Protein AF-0000000066928308 (afdb_homodimer)

Sequence (1108 aa):
MELVEIIEKPRVNNVFLKEGPRRRQIGSVALIGHHFIFIPSECRKKDKKNILPEDDELWLLHRAIDKVEIKKFKYRKKDGPIEIGGLLYLKCKNFLIVVFQFFNFDDCTTVGRNIETLSNITGFTLDYPFYYQCPFKPLDNGWTSFSVDEQYAKLILQNGQKWRISSINENYTVCPTYPEKIIVPAGNGDDYIKISATFRAECRFPILAYYHPSTNSSIIRCGQPLVGPTNRRCKEDEVIVNSFLAPNQKGIIYDTRPKTITFFAQGLGGGTESKSNYSRWRYVNGKLPRIKEIHDALTKTVSLCNNINIGIDKWFKQLRSARWLEIVLESLTAAATVAQIVDCECMSVMVHGGDGLDTTLLVTSVAILLLDTDSRTIRGFEALIEREWIMAGHPFSIRCAHSAYNIGNITGKYESPIFLLFLDCVWQVMRQYPASFEFNEDFLLLIFEHAYASEFGSFLGNCEREKKIHKVKESTTSLWSYINHPEILVNYVSPAYEPNLETLWPSVAPQVIVLWDRLFKRWRLDWTQIDQIQQIIKKVKNTKLALNCEKNSNMELVEIIEKPRVNNVFLKEGPRRRQIGSVALIGHHFIFIPSECRKKDKKNILPEDDELWLLHRAIDKVEIKKFKYRKKDGPIEIGGLLYLKCKNFLIVVFQFFNFDDCTTVGRNIETLSNITGFTLDYPFYYQCPFKPLDNGWTSFSVDEQYAKLILQNGQKWRISSINENYTVCPTYPEKIIVPAGNGDDYIKISATFRAECRFPILAYYHPSTNSSIIRCGQPLVGPTNRRCKEDEVIVNSFLAPNQKGIIYDTRPKTITFFAQGLGGGTESKSNYSRWRYVNGKLPRIKEIHDALTKTVSLCNNINIGIDKWFKQLRSARWLEIVLESLTAAATVAQIVDCECMSVMVHGGDGLDTTLLVTSVAILLLDTDSRTIRGFEALIEREWIMAGHPFSIRCAHSAYNIGNITGKYESPIFLLFLDCVWQVMRQYPASFEFNEDFLLLIFEHAYASEFGSFLGNCEREKKIHKVKESTTSLWSYINHPEILVNYVSPAYEPNLETLWPSVAPQVIVLWDRLFKRWRLDWTQIDQIQQIIKKVKNTKLALNCEKNSN

pLDDT: mean 91.63, std 11.83, range [36.19, 98.94]

Structure (mmCIF, N/CA/C/O backbone):
data_AF-0000000066928308-model_v1
#
loop_
_entity.id
_entity.type
_entity.pdbx_description
1 polymer 'Myotubularin phosphatase domain-containing protein'
#
loop_
_atom_site.group_PDB
_atom_site.id
_atom_site.type_symbol
_atom_site.label_atom_id
_atom_site.label_alt_id
_atom_site.label_comp_id
_atom_site.label_asym_id
_atom_site.label_entity_id
_atom_site.label_seq_id
_atom_site.pdbx_PDB_ins_code
_atom_site.Cartn_x
_atom_site.Cartn_y
_atom_site.Cartn_z
_atom_site.occupancy
_atom_site.B_iso_or_equiv
_atom_site.auth_seq_id
_atom_site.auth_comp_id
_atom_site.auth_asym_id
_atom_site.auth_atom_id
_atom_site.pdbx_PDB_model_num
ATOM 1 N N . MET A 1 1 ? 29.281 -33.25 -21.516 1 50.41 1 MET A N 1
ATOM 2 C CA . MET A 1 1 ? 30 -31.969 -21.5 1 50.41 1 MET A CA 1
ATOM 3 C C . MET A 1 1 ? 30.031 -31.375 -20.094 1 50.41 1 MET A C 1
ATOM 5 O O . MET A 1 1 ? 29 -31.328 -19.422 1 50.41 1 MET A O 1
ATOM 9 N N . GLU A 1 2 ? 31.172 -31.297 -19.453 1 77.19 2 GLU A N 1
ATOM 10 C CA . GLU A 1 2 ? 31.312 -30.703 -18.141 1 77.19 2 GLU A CA 1
ATOM 11 C C . GLU A 1 2 ? 31.188 -29.172 -18.203 1 77.19 2 GLU A C 1
ATOM 13 O O . GLU A 1 2 ? 31.734 -28.547 -19.109 1 77.19 2 GLU A O 1
ATOM 18 N N . LEU A 1 3 ? 30.266 -28.547 -17.547 1 83.62 3 LEU A N 1
ATOM 19 C CA . LEU A 1 3 ? 29.969 -27.125 -17.547 1 83.62 3 LEU A CA 1
ATOM 20 C C . LEU A 1 3 ? 31.25 -26.312 -17.438 1 83.62 3 LEU A C 1
ATOM 22 O O . LEU A 1 3 ? 31.312 -25.188 -17.938 1 83.62 3 LEU A O 1
ATOM 26 N N . VAL A 1 4 ? 32.312 -26.922 -17.016 1 84.5 4 VAL A N 1
ATOM 27 C CA . VAL A 1 4 ? 33.562 -26.234 -16.781 1 84.5 4 VAL A CA 1
ATOM 28 C C . VAL A 1 4 ? 34.25 -25.938 -18.109 1 84.5 4 VAL A C 1
ATOM 30 O O . VAL A 1 4 ? 35.031 -24.969 -18.219 1 84.5 4 VAL A O 1
ATOM 33 N N . GLU A 1 5 ? 33.906 -26.688 -19.062 1 86.81 5 GLU A N 1
ATOM 34 C CA . GLU A 1 5 ? 34.5 -26.5 -20.375 1 86.81 5 GLU A CA 1
ATOM 35 C C . GLU A 1 5 ? 34.062 -25.203 -21.031 1 86.81 5 GLU A C 1
ATOM 37 O O . GLU A 1 5 ? 34.75 -24.672 -21.906 1 86.81 5 GLU A O 1
ATOM 42 N N . ILE A 1 6 ? 32.969 -24.734 -20.578 1 88.69 6 ILE A N 1
ATOM 43 C CA . ILE A 1 6 ? 32.406 -23.5 -21.109 1 88.69 6 ILE A CA 1
ATOM 44 C C . ILE A 1 6 ? 33.156 -22.312 -20.547 1 88.69 6 ILE A C 1
ATOM 46 O O . ILE A 1 6 ? 33.219 -21.234 -21.156 1 88.69 6 ILE A O 1
ATOM 50 N N . ILE A 1 7 ? 33.875 -22.438 -19.453 1 94.19 7 ILE A N 1
ATOM 51 C CA . ILE A 1 7 ? 34.469 -21.328 -18.719 1 94.19 7 ILE A CA 1
ATOM 52 C C . ILE A 1 7 ? 35.875 -21.047 -19.234 1 94.19 7 ILE A C 1
ATOM 54 O O . ILE A 1 7 ? 36.812 -21.812 -18.969 1 94.19 7 ILE A O 1
ATOM 58 N N . GLU A 1 8 ? 36.062 -19.969 -19.875 1 92.25 8 GLU A N 1
ATOM 59 C CA . GLU A 1 8 ? 37.344 -19.562 -20.438 1 92.25 8 GLU A CA 1
ATOM 60 C C . GLU A 1 8 ? 38.219 -18.906 -19.375 1 92.25 8 GLU A C 1
ATOM 62 O O . GLU A 1 8 ? 39.438 -19.094 -19.359 1 92.25 8 GLU A O 1
ATOM 67 N N . LYS A 1 9 ? 37.562 -18.156 -18.562 1 91.69 9 LYS A N 1
ATOM 68 C CA . LYS A 1 9 ? 38.25 -17.453 -17.5 1 91.69 9 LYS A CA 1
ATOM 69 C C . LYS A 1 9 ? 37.594 -17.688 -16.156 1 91.69 9 LYS A C 1
ATOM 71 O O . LYS A 1 9 ? 36.688 -16.953 -15.758 1 91.69 9 LYS A O 1
ATOM 76 N N . PRO A 1 10 ? 38.156 -18.531 -15.414 1 93.75 10 PRO A N 1
ATOM 77 C CA . PRO A 1 10 ? 37.469 -18.938 -14.188 1 93.75 10 PRO A CA 1
ATOM 78 C C . PRO A 1 10 ? 37.562 -17.875 -13.086 1 93.75 10 PRO A C 1
ATOM 80 O O . PRO A 1 10 ? 36.719 -17.859 -12.18 1 93.75 10 PRO A O 1
ATOM 83 N N . ARG A 1 11 ? 38.594 -16.984 -13.211 1 96.06 11 ARG A N 1
ATOM 84 C CA . ARG A 1 11 ? 38.719 -15.984 -12.156 1 96.06 11 ARG A CA 1
ATOM 85 C C . ARG A 1 11 ? 39.25 -14.664 -12.727 1 96.06 11 ARG A C 1
ATOM 87 O O . ARG A 1 11 ? 40.094 -14.648 -13.617 1 96.06 11 ARG A O 1
ATOM 94 N N . VAL A 1 12 ? 38.656 -13.617 -12.281 1 97.19 12 VAL A N 1
ATOM 95 C CA . VAL A 1 12 ? 39.125 -12.266 -12.609 1 97.19 12 VAL A CA 1
ATOM 96 C C . VAL A 1 12 ? 39.25 -11.445 -11.328 1 97.19 12 VAL A C 1
ATOM 98 O O . VAL A 1 12 ? 38.312 -11.328 -10.555 1 97.19 12 VAL A O 1
ATOM 101 N N . ASN A 1 13 ? 40.406 -10.859 -11.133 1 95.81 13 ASN A N 1
ATOM 102 C CA . ASN A 1 13 ? 40.688 -10.055 -9.938 1 95.81 13 ASN A CA 1
ATOM 103 C C . ASN A 1 13 ? 40.406 -8.57 -10.188 1 95.81 13 ASN A C 1
ATOM 105 O O . ASN A 1 13 ? 40.281 -8.148 -11.336 1 95.81 13 ASN A O 1
ATOM 109 N N . ASN A 1 14 ? 40.312 -7.848 -9.125 1 94.56 14 ASN A N 1
ATOM 110 C CA . ASN A 1 14 ? 40.188 -6.395 -9.148 1 94.56 14 ASN A CA 1
ATOM 111 C C . ASN A 1 14 ? 38.938 -5.945 -9.898 1 94.56 14 ASN A C 1
ATOM 113 O O . ASN A 1 14 ? 39.031 -5.148 -10.836 1 94.56 14 ASN A O 1
ATOM 117 N N . VAL A 1 15 ? 37.875 -6.523 -9.578 1 97.19 15 VAL A N 1
ATOM 118 C CA . VAL A 1 15 ? 36.562 -6.145 -10.07 1 97.19 15 VAL A CA 1
ATOM 119 C C . VAL A 1 15 ? 35.812 -5.328 -9.008 1 97.19 15 VAL A C 1
ATOM 121 O O . VAL A 1 15 ? 35.938 -5.602 -7.809 1 97.19 15 VAL A O 1
ATOM 124 N N . PHE A 1 16 ? 35.094 -4.32 -9.422 1 96.88 16 PHE A N 1
ATOM 125 C CA . PHE A 1 16 ? 34.406 -3.441 -8.5 1 96.88 16 PHE A CA 1
ATOM 126 C C . PHE A 1 16 ? 32.906 -3.691 -8.547 1 96.88 16 PHE A C 1
ATOM 128 O O . PHE A 1 16 ? 32.281 -3.568 -9.609 1 96.88 16 PHE A O 1
ATOM 135 N N . LEU A 1 17 ? 32.344 -4.137 -7.422 1 96.88 17 LEU A N 1
ATOM 136 C CA . LEU A 1 17 ? 30.906 -4.227 -7.309 1 96.88 17 LEU A CA 1
ATOM 137 C C . LEU A 1 17 ? 30.281 -2.84 -7.164 1 96.88 17 LEU A C 1
ATOM 139 O O . LEU A 1 17 ? 30.406 -2.209 -6.113 1 96.88 17 LEU A O 1
ATOM 143 N N . LYS A 1 18 ? 29.594 -2.41 -8.094 1 96.19 18 LYS A N 1
ATOM 144 C CA . LYS A 1 18 ? 29.031 -1.063 -8.125 1 96.19 18 LYS A CA 1
ATOM 145 C C . LYS A 1 18 ? 27.625 -1.037 -7.516 1 96.19 18 LYS A C 1
ATOM 147 O O . LYS A 1 18 ? 27.25 -0.075 -6.844 1 96.19 18 LYS A O 1
ATOM 152 N N . GLU A 1 19 ? 26.828 -1.971 -7.871 1 94.56 19 GLU A N 1
ATOM 153 C CA . GLU A 1 19 ? 25.453 -2.094 -7.41 1 94.56 19 GLU A CA 1
ATOM 154 C C . GLU A 1 19 ? 25.109 -3.545 -7.098 1 94.56 19 GLU A C 1
ATOM 156 O O . GLU A 1 19 ? 25.531 -4.457 -7.801 1 94.56 19 GLU A O 1
ATOM 161 N N . GLY A 1 20 ? 24.344 -3.701 -6.078 1 91.06 20 GLY A N 1
ATOM 162 C CA . GLY A 1 20 ? 23.906 -5.035 -5.699 1 91.06 20 GLY A CA 1
ATOM 163 C C . GLY A 1 20 ? 23.406 -5.113 -4.266 1 91.06 20 GLY A C 1
ATOM 164 O O . GLY A 1 20 ? 23.109 -4.09 -3.648 1 91.06 20 GLY A O 1
ATOM 165 N N . PRO A 1 21 ? 23.188 -6.32 -3.852 1 88.19 21 PRO A N 1
ATOM 166 C CA . PRO A 1 21 ? 22.641 -6.504 -2.502 1 88.19 21 PRO A CA 1
ATOM 167 C C . PRO A 1 21 ? 23.688 -6.281 -1.413 1 88.19 21 PRO A C 1
ATOM 169 O O . PRO A 1 21 ? 23.359 -6.27 -0.225 1 88.19 21 PRO A O 1
ATOM 172 N N . ARG A 1 22 ? 24.922 -6.07 -1.876 1 86.56 22 ARG A N 1
ATOM 173 C CA . ARG A 1 22 ? 26.016 -5.801 -0.956 1 86.56 22 ARG A CA 1
ATOM 174 C C . ARG A 1 22 ? 26.547 -4.387 -1.144 1 86.56 22 ARG A C 1
ATOM 176 O O . ARG A 1 22 ? 26.25 -3.727 -2.139 1 86.56 22 ARG A O 1
ATOM 183 N N . ARG A 1 23 ? 27.359 -3.99 -0.209 1 87.94 23 ARG A N 1
ATOM 184 C CA . ARG A 1 23 ? 27.969 -2.666 -0.312 1 87.94 23 ARG A CA 1
ATOM 185 C C . ARG A 1 23 ? 28.969 -2.605 -1.465 1 87.94 23 ARG A C 1
ATOM 187 O O . ARG A 1 23 ? 29.562 -3.621 -1.829 1 87.94 23 ARG A O 1
ATOM 194 N N . ARG A 1 24 ? 29.172 -1.455 -2.008 1 93.44 24 ARG A N 1
ATOM 195 C CA . ARG A 1 24 ? 30.188 -1.233 -3.043 1 93.44 24 ARG A CA 1
ATOM 196 C C . ARG A 1 24 ? 31.578 -1.586 -2.537 1 93.44 24 ARG A C 1
ATOM 198 O O . ARG A 1 24 ? 31.984 -1.132 -1.467 1 93.44 24 ARG A O 1
ATOM 205 N N . GLN A 1 25 ? 32.219 -2.408 -3.244 1 93.44 25 GLN A N 1
ATOM 206 C CA . GLN A 1 25 ? 33.531 -2.844 -2.791 1 93.44 25 GLN A CA 1
ATOM 207 C C . GLN A 1 25 ? 34.312 -3.506 -3.924 1 93.44 25 GLN A C 1
ATOM 209 O O . GLN A 1 25 ? 33.75 -3.934 -4.922 1 93.44 25 GLN A O 1
ATOM 214 N N . ILE A 1 26 ? 35.594 -3.604 -3.656 1 94.94 26 ILE A N 1
ATOM 215 C CA . ILE A 1 26 ? 36.469 -4.258 -4.609 1 94.94 26 ILE A CA 1
ATOM 216 C C . ILE A 1 26 ? 36.625 -5.738 -4.254 1 94.94 26 ILE A C 1
ATOM 218 O O . ILE A 1 26 ? 36.625 -6.102 -3.076 1 94.94 26 ILE A O 1
ATOM 222 N N . GLY A 1 27 ? 36.656 -6.562 -5.273 1 95.88 27 GLY A N 1
ATOM 223 C CA . GLY A 1 27 ? 36.875 -7.988 -5.062 1 95.88 27 GLY A CA 1
ATOM 224 C C . GLY A 1 27 ? 37.25 -8.727 -6.328 1 95.88 27 GLY A C 1
ATOM 225 O O . GLY A 1 27 ? 37.875 -8.156 -7.219 1 95.88 27 GLY A O 1
ATOM 226 N N . SER A 1 28 ? 37.031 -10 -6.25 1 96.56 28 SER A N 1
ATOM 227 C CA . SER A 1 28 ? 37.281 -10.867 -7.398 1 96.56 28 SER A CA 1
ATOM 228 C C . SER A 1 28 ? 36.031 -11.641 -7.797 1 96.56 28 SER A C 1
ATOM 230 O O . SER A 1 28 ? 35.156 -11.891 -6.965 1 96.56 28 SER A O 1
ATOM 232 N N . VAL A 1 29 ? 36 -11.977 -9.062 1 97.25 29 VAL A N 1
ATOM 233 C CA . VAL A 1 29 ? 34.906 -12.773 -9.594 1 97.25 29 VAL A CA 1
ATOM 234 C C . VAL A 1 29 ? 35.406 -14.164 -9.961 1 97.25 29 VAL A C 1
ATOM 236 O O . VAL A 1 29 ? 36.469 -14.312 -10.578 1 97.25 29 VAL A O 1
ATOM 239 N N . ALA A 1 30 ? 34.656 -15.094 -9.547 1 97 30 ALA A N 1
ATOM 240 C CA . ALA A 1 30 ? 34.969 -16.484 -9.891 1 97 30 ALA A CA 1
ATOM 241 C C . ALA A 1 30 ? 33.75 -17.172 -10.508 1 97 30 ALA A C 1
ATOM 243 O O . ALA A 1 30 ? 32.625 -16.984 -10.055 1 97 30 ALA A O 1
ATOM 244 N N . LEU A 1 31 ? 34 -17.922 -11.586 1 96.44 31 LEU A N 1
ATOM 245 C CA . LEU A 1 31 ? 32.969 -18.75 -12.211 1 96.44 31 LEU A CA 1
ATOM 246 C C . LEU A 1 31 ? 33.219 -20.234 -12 1 96.44 31 LEU A C 1
ATOM 248 O O . LEU A 1 31 ? 34.344 -20.703 -12.227 1 96.44 31 LEU A O 1
ATOM 252 N N . ILE A 1 32 ? 32.219 -20.828 -11.461 1 93 32 ILE A N 1
ATOM 253 C CA . ILE A 1 32 ? 32.25 -22.281 -11.414 1 93 32 ILE A CA 1
ATOM 254 C C . ILE A 1 32 ? 31.078 -22.859 -12.188 1 93 32 ILE A C 1
ATOM 256 O O . ILE A 1 32 ? 30.344 -22.125 -12.852 1 93 32 ILE A O 1
ATOM 260 N N . GLY A 1 33 ? 30.938 -24.172 -12.195 1 91 33 GLY A N 1
ATOM 261 C CA . GLY A 1 33 ? 30 -24.828 -13.094 1 91 33 GLY A CA 1
ATOM 262 C C . GLY A 1 33 ? 28.578 -24.281 -12.977 1 91 33 GLY A C 1
ATOM 263 O O . GLY A 1 33 ? 27.922 -24.031 -13.992 1 91 33 GLY A O 1
ATOM 264 N N . HIS A 1 34 ? 28.172 -24 -11.719 1 95.75 34 HIS A N 1
ATOM 265 C CA . HIS A 1 34 ? 26.766 -23.625 -11.57 1 95.75 34 HIS A CA 1
ATOM 266 C C . HIS A 1 34 ? 26.625 -22.266 -10.914 1 95.75 34 HIS A C 1
ATOM 268 O O . HIS A 1 34 ? 25.516 -21.734 -10.812 1 95.75 34 HIS A O 1
ATOM 274 N N . HIS A 1 35 ? 27.781 -21.625 -10.516 1 96.44 35 HIS A N 1
ATOM 275 C CA . HIS A 1 35 ? 27.656 -20.406 -9.727 1 96.44 35 HIS A CA 1
ATOM 276 C C . HIS A 1 35 ? 28.594 -19.328 -10.219 1 96.44 35 HIS A C 1
ATOM 278 O O . HIS A 1 35 ? 29.703 -19.609 -10.656 1 96.44 35 HIS A O 1
ATOM 284 N N . PHE A 1 36 ? 28.109 -18.141 -10.18 1 97.06 36 PHE A N 1
ATOM 285 C CA . PHE A 1 36 ? 28.891 -16.906 -10.18 1 97.06 36 PHE A CA 1
ATOM 286 C C . PHE A 1 36 ? 29.203 -16.469 -8.75 1 97.06 36 PHE A C 1
ATOM 288 O O . PHE A 1 36 ? 28.297 -16.375 -7.918 1 97.06 36 PHE A O 1
ATOM 295 N N . ILE A 1 37 ? 30.453 -16.219 -8.438 1 96.69 37 ILE A N 1
ATOM 296 C CA . ILE A 1 37 ? 30.828 -15.867 -7.07 1 96.69 37 ILE A CA 1
ATOM 297 C C . ILE A 1 37 ? 31.625 -14.562 -7.062 1 96.69 37 ILE A C 1
ATOM 299 O O . ILE A 1 37 ? 32.562 -14.398 -7.84 1 96.69 37 ILE A O 1
ATOM 303 N N . PHE A 1 38 ? 31.234 -13.633 -6.305 1 97.06 38 PHE A N 1
ATOM 304 C CA . PHE A 1 38 ? 32.031 -12.438 -6.02 1 97.06 38 PHE A CA 1
ATOM 305 C C . PHE A 1 38 ? 32.656 -12.531 -4.641 1 97.06 38 PHE A C 1
ATOM 307 O O . PHE A 1 38 ? 31.969 -12.703 -3.639 1 97.06 38 PHE A O 1
ATOM 314 N N . ILE A 1 39 ? 33.906 -12.398 -4.578 1 95 39 ILE A N 1
ATOM 315 C CA . ILE A 1 39 ? 34.688 -12.492 -3.346 1 95 39 ILE A CA 1
ATOM 316 C C . ILE A 1 39 ? 35.312 -11.133 -3.016 1 95 39 ILE A C 1
ATOM 318 O O . ILE A 1 39 ? 36.25 -10.703 -3.672 1 95 39 ILE A O 1
ATOM 322 N N . PRO A 1 40 ? 34.781 -10.516 -2 1 93.19 40 PRO A N 1
ATOM 323 C CA . PRO A 1 40 ? 35.344 -9.211 -1.639 1 93.19 40 PRO A CA 1
ATOM 324 C C . PRO A 1 40 ? 36.781 -9.289 -1.216 1 93.19 40 PRO A C 1
ATOM 326 O O . PRO A 1 40 ? 37.219 -10.289 -0.625 1 93.19 40 PRO A O 1
ATOM 329 N N . SER A 1 41 ? 37.562 -8.258 -1.551 1 87.81 41 SER A N 1
ATOM 330 C CA . SER A 1 41 ? 38.969 -8.195 -1.124 1 87.81 41 SER A CA 1
ATOM 331 C C . SER A 1 41 ? 39.062 -7.953 0.376 1 87.81 41 SER A C 1
ATOM 333 O O . SER A 1 41 ? 38.219 -7.289 0.965 1 87.81 41 SER A O 1
ATOM 335 N N . GLU A 1 42 ? 39.75 -8.852 1.092 1 63.03 42 GLU A N 1
ATOM 336 C CA . GLU A 1 42 ? 39.938 -8.711 2.531 1 63.03 42 GLU A CA 1
ATOM 337 C C . GLU A 1 42 ? 40.125 -7.246 2.924 1 63.03 42 GLU A C 1
ATOM 339 O O . GLU A 1 42 ? 40.969 -6.547 2.389 1 63.03 42 GLU A O 1
ATOM 344 N N . CYS A 1 43 ? 39.281 -6.434 2.824 1 50.97 43 CYS A N 1
ATOM 345 C CA . CYS A 1 43 ? 39.594 -5.172 3.479 1 50.97 43 CYS A CA 1
ATOM 346 C C . CYS A 1 43 ? 40.406 -5.414 4.754 1 50.97 43 CYS A C 1
ATOM 348 O O . CYS A 1 43 ? 40.188 -6.41 5.445 1 50.97 43 CYS A O 1
ATOM 350 N N . ARG A 1 44 ? 41.594 -4.586 5.004 1 42.69 44 ARG A N 1
ATOM 351 C CA . ARG A 1 44 ? 42.406 -4.566 6.215 1 42.69 44 ARG A CA 1
ATOM 352 C C . ARG A 1 44 ? 41.562 -4.793 7.457 1 42.69 44 ARG A C 1
ATOM 354 O O . ARG A 1 44 ? 40.438 -4.258 7.562 1 42.69 44 ARG A O 1
ATOM 361 N N . LYS A 1 45 ? 41.781 -5.887 8.234 1 39.03 45 LYS A N 1
ATOM 362 C CA . LYS A 1 45 ? 41.375 -6.141 9.609 1 39.03 45 LYS A CA 1
ATOM 363 C C . LYS A 1 45 ? 41.312 -4.848 10.414 1 39.03 45 LYS A C 1
ATOM 365 O O . LYS A 1 45 ? 41.188 -4.875 11.641 1 39.03 45 LYS A O 1
ATOM 370 N N . LYS A 1 46 ? 42 -3.76 10.18 1 37.16 46 LYS A N 1
ATOM 371 C CA . LYS A 1 46 ? 42.188 -3.049 11.445 1 37.16 46 LYS A CA 1
ATOM 372 C C . LYS A 1 46 ? 40.844 -2.938 12.203 1 37.16 46 LYS A C 1
ATOM 374 O O . LYS A 1 46 ? 40.844 -2.973 13.43 1 37.16 46 LYS A O 1
ATOM 379 N N . ASP A 1 47 ? 39.781 -2.025 11.781 1 37.75 47 ASP A N 1
ATOM 380 C CA . ASP A 1 47 ? 38.781 -1.813 12.797 1 37.75 47 ASP A CA 1
ATOM 381 C C . ASP A 1 47 ? 37.875 -3.043 12.945 1 37.75 47 ASP A C 1
ATOM 383 O O . ASP A 1 47 ? 37.062 -3.344 12.062 1 37.75 47 ASP A O 1
ATOM 387 N N . LYS A 1 48 ? 38.344 -4.191 13.398 1 37.59 48 LYS A N 1
ATOM 388 C CA . LYS A 1 48 ? 37.781 -5.457 13.867 1 37.59 48 LYS A CA 1
ATOM 389 C C . LYS A 1 48 ? 36.312 -5.293 14.312 1 37.59 48 LYS A C 1
ATOM 391 O O . LYS A 1 48 ? 35.656 -6.273 14.656 1 37.59 48 LYS A O 1
ATOM 396 N N . LYS A 1 49 ? 36.094 -4.375 15.375 1 40.5 49 LYS A N 1
ATOM 397 C CA . LYS A 1 49 ? 35 -4.605 16.328 1 40.5 49 LYS A CA 1
ATOM 398 C C . LYS A 1 49 ? 33.719 -4.965 15.617 1 40.5 49 LYS A C 1
ATOM 400 O O . LYS A 1 49 ? 32.938 -5.809 16.094 1 40.5 49 LYS A O 1
ATOM 405 N N . ASN A 1 50 ? 32.938 -4.062 14.859 1 38.91 50 ASN A N 1
ATOM 406 C CA . ASN A 1 50 ? 31.578 -4.27 14.383 1 38.91 50 ASN A CA 1
ATOM 407 C C . ASN A 1 50 ? 31.562 -4.844 12.977 1 38.91 50 ASN A C 1
ATOM 409 O O . ASN A 1 50 ? 31.312 -4.121 12.008 1 38.91 50 ASN A O 1
ATOM 413 N N . ILE A 1 51 ? 32.469 -5.699 12.578 1 42.56 51 ILE A N 1
ATOM 414 C CA . ILE A 1 51 ? 32.375 -6.316 11.258 1 42.56 51 ILE A CA 1
ATOM 415 C C . ILE A 1 51 ? 30.938 -6.773 11.016 1 42.56 51 ILE A C 1
ATOM 417 O O . ILE A 1 51 ? 30.406 -7.629 11.734 1 42.56 51 ILE A O 1
ATOM 421 N N . LEU A 1 52 ? 30.188 -6.016 10.445 1 45.53 52 LEU A N 1
ATOM 422 C CA . LEU A 1 52 ? 28.844 -6.395 10.023 1 45.53 52 LEU A CA 1
ATOM 423 C C . LEU A 1 52 ? 28.891 -7.594 9.086 1 45.53 52 LEU A C 1
ATOM 425 O O . LEU A 1 52 ? 29.875 -7.793 8.367 1 45.53 52 LEU A O 1
ATOM 429 N N . PRO A 1 53 ? 28.172 -8.648 9.203 1 46.19 53 PRO A N 1
ATOM 430 C CA . PRO A 1 53 ? 27.891 -9.789 8.32 1 46.19 53 PRO A CA 1
ATOM 431 C C . PRO A 1 53 ? 28.047 -9.438 6.844 1 46.19 53 PRO A C 1
ATOM 433 O O . PRO A 1 53 ? 27.906 -10.312 5.984 1 46.19 53 PRO A O 1
ATOM 436 N N . GLU A 1 54 ? 28.312 -8.234 6.43 1 48.56 54 GLU A N 1
ATOM 437 C CA . GLU A 1 54 ? 28.312 -7.785 5.043 1 48.56 54 GLU A CA 1
ATOM 438 C C . GLU A 1 54 ? 29.531 -8.32 4.285 1 48.56 54 GLU A C 1
ATOM 440 O O . GLU A 1 54 ? 29.594 -8.227 3.059 1 48.56 54 GLU A O 1
ATOM 445 N N . ASP A 1 55 ? 30.656 -8.586 4.922 1 55.81 55 ASP A N 1
ATOM 446 C CA . ASP A 1 55 ? 31.891 -8.852 4.207 1 55.81 55 ASP A CA 1
ATOM 447 C C . ASP A 1 55 ? 31.891 -10.25 3.588 1 55.81 55 ASP A C 1
ATOM 449 O O . ASP A 1 55 ? 32.938 -10.773 3.207 1 55.81 55 ASP A O 1
ATOM 453 N N . ASP A 1 56 ? 30.594 -10.797 3.387 1 74.25 56 ASP A N 1
ATOM 454 C CA . ASP A 1 56 ? 30.5 -12.18 2.934 1 74.25 56 ASP A CA 1
ATOM 455 C C . ASP A 1 56 ? 30.375 -12.25 1.414 1 74.25 56 ASP A C 1
ATOM 457 O O . ASP A 1 56 ? 30.047 -11.258 0.764 1 74.25 56 ASP A O 1
ATOM 461 N N . GLU A 1 57 ? 30.766 -13.391 0.772 1 89.88 57 GLU A N 1
ATOM 462 C CA . GLU A 1 57 ? 30.734 -13.75 -0.643 1 89.88 57 GLU A CA 1
ATOM 463 C C . GLU A 1 57 ? 29.297 -13.688 -1.187 1 89.88 57 GLU A C 1
ATOM 465 O O . GLU A 1 57 ? 28.344 -13.875 -0.442 1 89.88 57 GLU A O 1
ATOM 470 N N . LEU A 1 58 ? 29.203 -13.148 -2.357 1 94.25 58 LEU A N 1
ATOM 471 C CA . LEU A 1 58 ? 27.938 -13.195 -3.072 1 94.25 58 LEU A CA 1
ATOM 472 C C . LEU A 1 58 ? 27.891 -14.391 -4.012 1 94.25 58 LEU A C 1
ATOM 474 O O . LEU A 1 58 ? 28.719 -14.516 -4.918 1 94.25 58 LEU A O 1
ATOM 478 N N . TRP A 1 59 ? 27.016 -15.281 -3.785 1 94.81 59 TRP A N 1
ATOM 479 C CA . TRP A 1 59 ? 26.812 -16.469 -4.617 1 94.81 59 TRP A CA 1
ATOM 480 C C . TRP A 1 59 ? 25.547 -16.328 -5.461 1 94.81 59 TRP A C 1
ATOM 482 O O . TRP A 1 59 ? 24.469 -16.078 -4.934 1 94.81 59 TRP A O 1
ATOM 492 N N . LEU A 1 60 ? 25.719 -16.516 -6.746 1 96.75 60 LEU A N 1
ATOM 493 C CA . LEU A 1 60 ? 24.594 -16.469 -7.66 1 96.75 60 LEU A CA 1
ATOM 494 C C . LEU A 1 60 ? 24.562 -17.688 -8.562 1 96.75 60 LEU A C 1
ATOM 496 O O . LEU A 1 60 ? 25.547 -17.984 -9.242 1 96.75 60 LEU A O 1
ATOM 500 N N . LEU A 1 61 ? 23.469 -18.406 -8.508 1 97.69 61 LEU A N 1
ATOM 501 C CA . LEU A 1 61 ? 23.281 -19.453 -9.508 1 97.69 61 LEU A CA 1
ATOM 502 C C . LEU A 1 61 ? 23.266 -18.875 -10.914 1 97.69 61 LEU A C 1
ATOM 504 O O . LEU A 1 61 ? 22.594 -17.859 -11.164 1 97.69 61 LEU A O 1
ATOM 508 N N . HIS A 1 62 ? 23.969 -19.484 -11.836 1 96.94 62 HIS A N 1
ATOM 509 C CA . HIS A 1 62 ? 23.875 -19.016 -13.219 1 96.94 62 HIS A CA 1
ATOM 510 C C . HIS A 1 62 ? 22.438 -19.031 -13.703 1 96.94 62 HIS A C 1
ATOM 512 O O . HIS A 1 62 ? 22 -18.094 -14.391 1 96.94 62 HIS A O 1
ATOM 518 N N . ARG A 1 63 ? 21.672 -20.031 -13.289 1 96.31 63 ARG A N 1
ATOM 519 C CA . ARG A 1 63 ? 20.266 -20.188 -13.695 1 96.31 63 ARG A CA 1
ATOM 520 C C . ARG A 1 63 ? 19.422 -19.031 -13.172 1 96.31 63 ARG A C 1
ATOM 522 O O . ARG A 1 63 ? 18.359 -18.75 -13.719 1 96.31 63 ARG A O 1
ATOM 529 N N . ALA A 1 64 ? 19.875 -18.375 -12.148 1 97.94 64 ALA A N 1
ATOM 530 C CA . ALA A 1 64 ? 19.125 -17.281 -11.562 1 97.94 64 ALA A CA 1
ATOM 531 C C . ALA A 1 64 ? 19.297 -16 -12.383 1 97.94 64 ALA A C 1
ATOM 533 O O . ALA A 1 64 ? 18.531 -15.047 -12.219 1 97.94 64 ALA A O 1
ATOM 534 N N . ILE A 1 65 ? 20.266 -15.984 -13.258 1 98.06 65 ILE A N 1
ATOM 535 C CA . ILE A 1 65 ? 20.516 -14.812 -14.094 1 98.06 65 ILE A CA 1
ATOM 536 C C . ILE A 1 65 ? 19.594 -14.844 -15.305 1 98.06 65 ILE A C 1
ATOM 538 O O . ILE A 1 65 ? 19.562 -15.836 -16.047 1 98.06 65 ILE A O 1
ATOM 542 N N . ASP A 1 66 ? 18.859 -13.828 -15.523 1 98 66 ASP A N 1
ATOM 543 C CA . ASP A 1 66 ? 17.875 -13.727 -16.594 1 98 66 ASP A CA 1
ATOM 544 C C . ASP A 1 66 ? 18.484 -13.148 -17.859 1 98 66 ASP A C 1
ATOM 546 O O . ASP A 1 66 ? 18.219 -13.633 -18.953 1 98 66 ASP A O 1
ATOM 550 N N . LYS A 1 67 ? 19.344 -12.102 -17.672 1 98 67 LYS A N 1
ATOM 551 C CA . LYS A 1 67 ? 19.938 -11.383 -18.797 1 98 67 LYS A CA 1
ATOM 552 C C . LYS A 1 67 ? 21.312 -10.805 -18.422 1 98 67 LYS A C 1
ATOM 554 O O . LYS A 1 67 ? 21.5 -10.336 -17.297 1 98 67 LYS A O 1
ATOM 559 N N . VAL A 1 68 ? 22.234 -10.938 -19.328 1 98.25 68 VAL A N 1
ATOM 560 C CA . VAL A 1 68 ? 23.562 -10.359 -19.172 1 98.25 68 VAL A CA 1
ATOM 561 C C . VAL A 1 68 ? 23.734 -9.195 -20.141 1 98.25 68 VAL A C 1
ATOM 563 O O . VAL A 1 68 ? 23.406 -9.312 -21.328 1 98.25 68 VAL A O 1
ATOM 566 N N . GLU A 1 69 ? 24.156 -8.047 -19.641 1 98.19 69 GLU A N 1
ATOM 567 C CA . GLU A 1 69 ? 24.453 -6.883 -20.484 1 98.19 69 GLU A CA 1
ATOM 568 C C . GLU A 1 69 ? 25.828 -6.316 -20.172 1 98.19 69 GLU A C 1
ATOM 570 O O . GLU A 1 69 ? 26.25 -6.285 -19.016 1 98.19 69 GLU A O 1
ATOM 575 N N . ILE A 1 70 ? 26.5 -5.91 -21.234 1 98.19 70 ILE A N 1
ATOM 576 C CA . ILE A 1 70 ? 27.828 -5.336 -21.078 1 98.19 70 ILE A CA 1
ATOM 577 C C . ILE A 1 70 ? 27.875 -3.945 -21.719 1 98.19 70 ILE A C 1
ATOM 579 O O . ILE A 1 70 ? 27.406 -3.756 -22.828 1 98.19 70 ILE A O 1
ATOM 583 N N . LYS A 1 71 ? 28.438 -2.996 -20.984 1 97.94 71 LYS A N 1
ATOM 584 C CA . LYS A 1 71 ? 28.625 -1.642 -21.5 1 97.94 71 LYS A CA 1
ATOM 585 C C . LYS A 1 71 ? 30.078 -1.203 -21.344 1 97.94 71 LYS A C 1
ATOM 587 O O . LYS A 1 71 ? 30.703 -1.448 -20.297 1 97.94 71 LYS A O 1
ATOM 592 N N . LYS A 1 72 ? 30.531 -0.565 -22.328 1 96.56 72 LYS A N 1
ATOM 593 C CA . LYS A 1 72 ? 31.906 -0.067 -22.312 1 96.56 72 LYS A CA 1
ATOM 594 C C . LYS A 1 72 ? 31.984 1.288 -21.609 1 96.56 72 LYS A C 1
ATOM 596 O O . LYS A 1 72 ? 31.016 2.055 -21.625 1 96.56 72 LYS A O 1
ATOM 601 N N . PHE A 1 73 ? 33.062 1.469 -20.938 1 94.5 73 PHE A N 1
ATOM 602 C CA . PHE A 1 73 ? 33.344 2.801 -20.422 1 94.5 73 PHE A CA 1
ATOM 603 C C . PHE A 1 73 ? 34.844 3.111 -20.562 1 94.5 73 PHE A C 1
ATOM 605 O O . PHE A 1 73 ? 35.656 2.201 -20.688 1 94.5 73 PHE A O 1
ATOM 612 N N . LYS A 1 74 ? 35.156 4.41 -20.594 1 94.19 74 LYS A N 1
ATOM 613 C CA . LYS A 1 74 ? 36.562 4.859 -20.672 1 94.19 74 LYS A CA 1
ATOM 614 C C . LYS A 1 74 ? 37.031 5.441 -19.344 1 94.19 74 LYS A C 1
ATOM 616 O O . LYS A 1 74 ? 36.25 6.051 -18.609 1 94.19 74 LYS A O 1
ATOM 621 N N . TYR A 1 75 ? 38.25 5.055 -19.062 1 90.75 75 TYR A N 1
ATOM 622 C CA . TYR A 1 75 ? 38.812 5.637 -17.859 1 90.75 75 TYR A CA 1
ATOM 623 C C . TYR A 1 75 ? 40.312 5.898 -18.047 1 90.75 75 TYR A C 1
ATOM 625 O O . TYR A 1 75 ? 40.906 5.418 -19 1 90.75 75 TYR A O 1
ATOM 633 N N . ARG A 1 76 ? 40.781 6.891 -17.172 1 88.56 76 ARG A N 1
ATOM 634 C CA . ARG A 1 76 ? 42.219 7.227 -17.188 1 88.56 76 ARG A CA 1
ATOM 635 C C . ARG A 1 76 ? 42.875 6.91 -15.859 1 88.56 76 ARG A C 1
ATOM 637 O O . ARG A 1 76 ? 42.375 7.289 -14.797 1 88.56 76 ARG A O 1
ATOM 644 N N . LYS A 1 77 ? 43.875 5.973 -16.047 1 76.94 77 LYS A N 1
ATOM 645 C CA . LYS A 1 77 ? 44.719 5.789 -14.867 1 76.94 77 LYS A CA 1
ATOM 646 C C . LYS A 1 77 ? 45.656 6.969 -14.672 1 76.94 77 LYS A C 1
ATOM 648 O O . LYS A 1 77 ? 46.062 7.609 -15.641 1 76.94 77 LYS A O 1
ATOM 653 N N . LYS A 1 78 ? 46 7.402 -13.469 1 75.69 78 LYS A N 1
ATOM 654 C CA . LYS A 1 78 ? 46.906 8.516 -13.211 1 75.69 78 LYS A CA 1
ATOM 655 C C . LYS A 1 78 ? 48 8.586 -14.273 1 75.69 78 LYS A C 1
ATOM 657 O O . LYS A 1 78 ? 48.844 7.711 -14.336 1 75.69 78 LYS A O 1
ATOM 662 N N . ASP A 1 79 ? 48.031 9.602 -15.031 1 77.94 79 ASP A N 1
ATOM 663 C CA . ASP A 1 79 ? 49 10.023 -16.031 1 77.94 79 ASP A CA 1
ATOM 664 C C . ASP A 1 79 ? 49.125 8.969 -17.141 1 77.94 79 ASP A C 1
ATOM 666 O O . ASP A 1 79 ? 50.156 8.93 -17.828 1 77.94 79 ASP A O 1
ATOM 670 N N . GLY A 1 80 ? 48.219 7.992 -17.219 1 83.38 80 GLY A N 1
ATOM 671 C CA . GLY A 1 80 ? 48.312 6.945 -18.219 1 83.38 80 GLY A CA 1
ATOM 672 C C . GLY A 1 80 ? 47.375 7.148 -19.406 1 83.38 80 GLY A C 1
ATOM 673 O O . GLY A 1 80 ? 46.688 8.172 -19.484 1 83.38 80 GLY A O 1
ATOM 674 N N . PRO A 1 81 ? 47.438 6.316 -20.375 1 88.38 81 PRO A N 1
ATOM 675 C CA . PRO A 1 81 ? 46.562 6.383 -21.547 1 88.38 81 PRO A CA 1
ATOM 676 C C . PRO A 1 81 ? 45.094 6.039 -21.203 1 88.38 81 PRO A C 1
ATOM 678 O O . PRO A 1 81 ? 44.844 5.48 -20.125 1 88.38 81 PRO A O 1
ATOM 681 N N . ILE A 1 82 ? 44.219 6.426 -22.031 1 91.12 82 ILE A N 1
ATOM 682 C CA . ILE A 1 82 ? 42.812 6.09 -21.891 1 91.12 82 ILE A CA 1
ATOM 683 C C . ILE A 1 82 ? 42.625 4.582 -22.062 1 91.12 82 ILE A C 1
ATOM 685 O O . ILE A 1 82 ? 43.094 3.998 -23.031 1 91.12 82 ILE A O 1
ATOM 689 N N . GLU A 1 83 ? 42.094 3.943 -21.062 1 92 83 GLU A N 1
ATOM 690 C CA . GLU A 1 83 ? 41.812 2.514 -21.109 1 92 83 GLU A CA 1
ATOM 691 C C . GLU A 1 83 ? 40.312 2.258 -21.203 1 92 83 GLU A C 1
ATOM 693 O O . GLU A 1 83 ? 39.5 3.141 -20.906 1 92 83 GLU A O 1
ATOM 698 N N . ILE A 1 84 ? 40.031 1.113 -21.797 1 94.44 84 ILE A N 1
ATOM 699 C CA . ILE A 1 84 ? 38.625 0.743 -21.969 1 94.44 84 ILE A CA 1
ATOM 700 C C . ILE A 1 84 ? 38.25 -0.349 -20.969 1 94.44 84 ILE A C 1
ATOM 702 O O . ILE A 1 84 ? 38.906 -1.401 -20.922 1 94.44 84 ILE A O 1
ATOM 706 N N . GLY A 1 85 ? 37.312 -0.067 -20.109 1 95.94 85 GLY A N 1
ATOM 707 C CA . GLY A 1 85 ? 36.75 -1.049 -19.188 1 95.94 85 GLY A CA 1
ATOM 708 C C . GLY A 1 85 ? 35.344 -1.472 -19.562 1 95.94 85 GLY A C 1
ATOM 709 O O . GLY A 1 85 ? 34.844 -1.117 -20.641 1 95.94 85 GLY A O 1
ATOM 710 N N . GLY A 1 86 ? 34.812 -2.396 -18.734 1 97.81 86 GLY A N 1
ATOM 711 C CA . GLY A 1 86 ? 33.469 -2.867 -18.984 1 97.81 86 GLY A CA 1
ATOM 712 C C . GLY A 1 86 ? 32.594 -2.922 -17.734 1 97.81 86 GLY A C 1
ATOM 713 O O . GLY A 1 86 ? 33.094 -3.271 -16.656 1 97.81 86 GLY A O 1
ATOM 714 N N . LEU A 1 87 ? 31.344 -2.484 -17.859 1 98.31 87 LEU A N 1
ATOM 715 C CA . LEU A 1 87 ? 30.312 -2.703 -16.844 1 98.31 87 LEU A CA 1
ATOM 716 C C . LEU A 1 87 ? 29.5 -3.949 -17.156 1 98.31 87 LEU A C 1
ATOM 718 O O . LEU A 1 87 ? 28.875 -4.043 -18.219 1 98.31 87 LEU A O 1
ATOM 722 N N . LEU A 1 88 ? 29.547 -4.879 -16.297 1 98.5 88 LEU A N 1
ATOM 723 C CA . LEU A 1 88 ? 28.781 -6.109 -16.422 1 98.5 88 LEU A CA 1
ATOM 724 C C . LEU A 1 88 ? 27.484 -6.027 -15.633 1 98.5 88 LEU A C 1
ATOM 726 O O . LEU A 1 88 ? 27.516 -5.934 -14.406 1 98.5 88 LEU A O 1
ATOM 730 N N . TYR A 1 89 ? 26.375 -6.039 -16.312 1 98.56 89 TYR A N 1
ATOM 731 C CA . TYR A 1 89 ? 25.062 -6.078 -15.672 1 98.56 89 TYR A CA 1
ATOM 732 C C . TYR A 1 89 ? 24.531 -7.504 -15.617 1 98.56 89 TYR A C 1
ATOM 734 O O . TYR A 1 89 ? 24.312 -8.141 -16.656 1 98.56 89 TYR A O 1
ATOM 742 N N . LEU A 1 90 ? 24.312 -7.996 -14.469 1 98.5 90 LEU A N 1
ATOM 743 C CA . LEU A 1 90 ? 23.609 -9.25 -14.258 1 98.5 90 LEU A CA 1
ATOM 744 C C . LEU A 1 90 ? 22.188 -8.992 -13.758 1 98.5 90 LEU A C 1
ATOM 746 O O . LEU A 1 90 ? 21.984 -8.664 -12.586 1 98.5 90 LEU A O 1
ATOM 750 N N . LYS A 1 91 ? 21.219 -9.156 -14.609 1 98.44 91 LYS A N 1
ATOM 751 C CA . LYS A 1 91 ? 19.812 -9.016 -14.242 1 98.44 91 LYS A CA 1
ATOM 752 C C . LYS A 1 91 ? 19.203 -10.375 -13.906 1 98.44 91 LYS A C 1
ATOM 754 O O . LYS A 1 91 ? 19.094 -11.25 -14.773 1 98.44 91 LYS A O 1
ATOM 759 N N . CYS A 1 92 ? 18.781 -10.492 -12.727 1 98.5 92 CYS A N 1
ATOM 760 C CA . CYS A 1 92 ? 18.391 -11.805 -12.219 1 98.5 92 CYS A CA 1
ATOM 761 C C . CYS A 1 92 ? 16.891 -12 -12.328 1 98.5 92 CYS A C 1
ATOM 763 O O . CYS A 1 92 ? 16.141 -11.039 -12.492 1 98.5 92 CYS A O 1
ATOM 765 N N . LYS A 1 93 ? 16.484 -13.242 -12.18 1 98.31 93 LYS A N 1
ATOM 766 C CA . LYS A 1 93 ? 15.094 -13.625 -12.359 1 98.31 93 LYS A CA 1
ATOM 767 C C . LYS A 1 93 ? 14.242 -13.188 -11.172 1 98.31 93 LYS A C 1
ATOM 769 O O . LYS A 1 93 ? 13.016 -13.102 -11.273 1 98.31 93 LYS A O 1
ATOM 774 N N . ASN A 1 94 ? 14.82 -12.93 -10.031 1 98 94 ASN A N 1
ATOM 775 C CA . ASN A 1 94 ? 14.109 -12.391 -8.875 1 98 94 ASN A CA 1
ATOM 776 C C . ASN A 1 94 ? 14.148 -10.859 -8.859 1 98 94 ASN A C 1
ATOM 778 O O . ASN A 1 94 ? 14.016 -10.242 -7.801 1 98 94 ASN A O 1
ATOM 782 N N . PHE A 1 95 ? 14.531 -10.203 -9.953 1 98.19 95 PHE A N 1
ATOM 783 C CA . PHE A 1 95 ? 14.461 -8.773 -10.266 1 98.19 95 PHE A CA 1
ATOM 784 C C . PHE A 1 95 ? 15.688 -8.047 -9.719 1 98.19 95 PHE A C 1
ATOM 786 O O . PHE A 1 95 ? 15.805 -6.828 -9.867 1 98.19 95 PHE A O 1
ATOM 793 N N . LEU A 1 96 ? 16.625 -8.734 -9.094 1 97.5 96 LEU A N 1
ATOM 794 C CA . LEU A 1 96 ? 17.891 -8.164 -8.648 1 97.5 96 LEU A CA 1
ATOM 795 C C . LEU A 1 96 ? 18.766 -7.781 -9.836 1 97.5 96 LEU A C 1
ATOM 797 O O . LEU A 1 96 ? 18.859 -8.531 -10.812 1 97.5 96 LEU A O 1
ATOM 801 N N . ILE A 1 97 ? 19.328 -6.652 -9.812 1 97.62 97 ILE A N 1
ATOM 802 C CA . ILE A 1 97 ? 20.328 -6.227 -10.781 1 97.62 97 ILE A CA 1
ATOM 803 C C . ILE A 1 97 ? 21.656 -6.004 -10.086 1 97.62 97 ILE A C 1
ATOM 805 O O . ILE A 1 97 ? 21.75 -5.215 -9.141 1 97.62 97 ILE A O 1
ATOM 809 N N . VAL A 1 98 ? 22.656 -6.637 -10.539 1 97.81 98 VAL A N 1
ATOM 810 C CA . VAL A 1 98 ? 24 -6.473 -10 1 97.81 98 VAL A CA 1
ATOM 811 C C . VAL A 1 98 ? 24.922 -5.902 -11.086 1 97.81 98 VAL A C 1
ATOM 813 O O . VAL A 1 98 ? 24.891 -6.344 -12.234 1 97.81 98 VAL A O 1
ATOM 816 N N . VAL A 1 99 ? 25.734 -4.973 -10.719 1 98.19 99 VAL A N 1
ATOM 817 C CA . VAL A 1 99 ? 26.609 -4.328 -11.688 1 98.19 99 VAL A CA 1
ATOM 818 C C . VAL A 1 99 ? 28.062 -4.422 -11.219 1 98.19 99 VAL A C 1
ATOM 820 O O . VAL A 1 99 ? 28.391 -4.004 -10.109 1 98.19 99 VAL A O 1
ATOM 823 N N . PHE A 1 100 ? 28.891 -4.891 -12.062 1 98.06 100 PHE A N 1
ATOM 824 C CA . PHE A 1 100 ? 30.312 -4.996 -11.797 1 98.06 100 PHE A CA 1
ATOM 825 C C . PHE A 1 100 ? 31.109 -4.148 -12.781 1 98.06 100 PHE A C 1
ATOM 827 O O . PHE A 1 100 ? 30.797 -4.102 -13.969 1 98.06 100 PHE A O 1
ATOM 834 N N . GLN A 1 101 ? 32.031 -3.531 -12.25 1 98 101 GLN A N 1
ATOM 835 C CA . GLN A 1 101 ? 32.969 -2.77 -13.078 1 98 101 GLN A CA 1
ATOM 836 C C . GLN A 1 101 ? 34.281 -3.518 -13.258 1 98 101 GLN A C 1
ATOM 838 O O . GLN A 1 101 ? 34.969 -3.836 -12.281 1 98 101 GLN A O 1
ATOM 843 N N . PHE A 1 102 ? 34.625 -3.814 -14.492 1 97.62 102 PHE A N 1
ATOM 844 C CA . PHE A 1 102 ? 35.875 -4.434 -14.883 1 97.62 102 PHE A CA 1
ATOM 845 C C . PHE A 1 102 ? 36.812 -3.404 -15.5 1 97.62 102 PHE A C 1
ATOM 847 O O . PHE A 1 102 ? 36.406 -2.543 -16.266 1 97.62 102 PHE A O 1
ATOM 854 N N . PHE A 1 103 ? 38.062 -3.529 -15.227 1 95.19 103 PHE A N 1
ATOM 855 C CA . PHE A 1 103 ? 39.031 -2.559 -15.758 1 95.19 103 PHE A CA 1
ATOM 856 C C . PHE A 1 103 ? 39.656 -3.082 -17.031 1 95.19 103 PHE A C 1
ATOM 858 O O . PHE A 1 103 ? 40.5 -2.393 -17.641 1 95.19 103 PHE A O 1
ATOM 865 N N . ASN A 1 104 ? 39.375 -4.25 -17.391 1 95.19 104 ASN A N 1
ATOM 866 C CA . ASN A 1 104 ? 39.719 -4.844 -18.672 1 95.19 104 ASN A CA 1
ATOM 867 C C . ASN A 1 104 ? 38.469 -5.293 -19.438 1 95.19 104 ASN A C 1
ATOM 869 O O . ASN A 1 104 ? 37.781 -6.191 -18.984 1 95.19 104 ASN A O 1
ATOM 873 N N . PHE A 1 105 ? 38.281 -4.742 -20.578 1 97 105 PHE A N 1
ATOM 874 C CA . PHE A 1 105 ? 37.062 -4.988 -21.344 1 97 105 PHE A CA 1
ATOM 875 C C . PHE A 1 105 ? 37 -6.434 -21.812 1 97 105 PHE A C 1
ATOM 877 O O . PHE A 1 105 ? 35.906 -7.035 -21.844 1 97 105 PHE A O 1
ATOM 884 N N . ASP A 1 106 ? 38.094 -6.945 -22.203 1 96.62 106 ASP A N 1
ATOM 885 C CA . ASP A 1 106 ? 38.125 -8.32 -22.688 1 96.62 106 ASP A CA 1
ATOM 886 C C . ASP A 1 106 ? 37.719 -9.305 -21.578 1 96.62 106 ASP A C 1
ATOM 888 O O . ASP A 1 106 ? 37.031 -10.289 -21.828 1 96.62 106 ASP A O 1
ATOM 892 N N . ASP A 1 107 ? 38.219 -9.023 -20.422 1 97.12 107 ASP A N 1
ATOM 893 C CA . ASP A 1 107 ? 37.812 -9.852 -19.281 1 97.12 107 ASP A CA 1
ATOM 894 C C . ASP A 1 107 ? 36.312 -9.789 -19.047 1 97.12 107 ASP A C 1
ATOM 896 O O . ASP A 1 107 ? 35.688 -10.812 -18.812 1 97.12 107 ASP A O 1
ATOM 900 N N . CYS A 1 108 ? 35.844 -8.602 -19.094 1 97.75 108 CYS A N 1
ATOM 901 C CA . CYS A 1 108 ? 34.438 -8.383 -18.875 1 97.75 108 CYS A CA 1
ATOM 902 C C . CYS A 1 108 ? 33.594 -9.141 -19.891 1 97.75 108 CYS A C 1
ATOM 904 O O . CYS A 1 108 ? 32.625 -9.828 -19.547 1 97.75 108 CYS A O 1
ATOM 906 N N . THR A 1 109 ? 34 -9.031 -21.125 1 97.62 109 THR A N 1
ATOM 907 C CA . THR A 1 109 ? 33.25 -9.656 -22.219 1 97.62 109 THR A CA 1
ATOM 908 C C . THR A 1 109 ? 33.344 -11.18 -22.109 1 97.62 109 THR A C 1
ATOM 910 O O . THR A 1 109 ? 32.344 -11.875 -22.359 1 97.62 109 THR A O 1
ATOM 913 N N . THR A 1 110 ? 34.469 -11.656 -21.75 1 97.25 110 THR A N 1
ATOM 914 C CA . THR A 1 110 ? 34.656 -13.102 -21.625 1 97.25 110 THR A CA 1
ATOM 915 C C . THR A 1 110 ? 33.781 -13.656 -20.5 1 97.25 110 THR A C 1
ATOM 917 O O . THR A 1 110 ? 33.094 -14.656 -20.688 1 97.25 110 THR A O 1
ATOM 920 N N . VAL A 1 111 ? 33.844 -13 -19.406 1 97.5 111 VAL A N 1
ATOM 921 C CA . VAL A 1 111 ? 33.031 -13.422 -18.25 1 97.5 111 VAL A CA 1
ATOM 922 C C . VAL A 1 111 ? 31.547 -13.344 -18.594 1 97.5 111 VAL A C 1
ATOM 924 O O . VAL A 1 111 ? 30.797 -14.273 -18.312 1 97.5 111 VAL A O 1
ATOM 927 N N . GLY A 1 112 ? 31.141 -12.281 -19.203 1 97.75 112 GLY A N 1
ATOM 928 C CA . GLY A 1 112 ? 29.75 -12.109 -19.594 1 97.75 112 GLY A CA 1
ATOM 929 C C . GLY A 1 112 ? 29.266 -13.203 -20.531 1 97.75 112 GLY A C 1
ATOM 930 O O . GLY A 1 112 ? 28.156 -13.727 -20.344 1 97.75 112 GLY A O 1
ATOM 931 N N . ARG A 1 113 ? 30.062 -13.523 -21.484 1 96.75 113 ARG A N 1
ATOM 932 C CA . ARG A 1 113 ? 29.703 -14.562 -22.438 1 96.75 113 ARG A CA 1
ATOM 933 C C . ARG A 1 113 ? 29.562 -15.914 -21.766 1 96.75 113 ARG A C 1
ATOM 935 O O . ARG A 1 113 ? 28.672 -16.688 -22.094 1 96.75 113 ARG A O 1
ATOM 942 N N . ASN A 1 114 ? 30.516 -16.172 -20.906 1 96.81 114 ASN A N 1
ATOM 943 C CA . ASN A 1 114 ? 30.438 -17.438 -20.156 1 96.81 114 ASN A CA 1
ATOM 944 C C . ASN A 1 114 ? 29.156 -17.531 -19.344 1 96.81 114 ASN A C 1
ATOM 946 O O . ASN A 1 114 ? 28.484 -18.562 -19.344 1 96.81 114 ASN A O 1
ATOM 950 N N . ILE A 1 115 ? 28.828 -16.453 -18.625 1 97.12 115 ILE A N 1
ATOM 951 C CA . ILE A 1 115 ? 27.625 -16.438 -17.781 1 97.12 115 ILE A CA 1
ATOM 952 C C . ILE A 1 115 ? 26.391 -16.594 -18.656 1 97.12 115 ILE A C 1
ATOM 954 O O . ILE A 1 115 ? 25.453 -17.328 -18.297 1 97.12 115 ILE A O 1
ATOM 958 N N . GLU A 1 116 ? 26.344 -15.906 -19.75 1 95.69 116 GLU A N 1
ATOM 959 C CA . GLU A 1 116 ? 25.219 -15.969 -20.656 1 95.69 116 GLU A CA 1
ATOM 960 C C . GLU A 1 116 ? 24.969 -17.391 -21.156 1 95.69 116 GLU A C 1
ATOM 962 O O . GLU A 1 116 ? 23.828 -17.828 -21.266 1 95.69 116 GLU A O 1
ATOM 967 N N . THR A 1 117 ? 26.016 -18.047 -21.453 1 94.81 117 THR A N 1
ATOM 968 C CA . THR A 1 117 ? 25.906 -19.422 -21.922 1 94.81 117 THR A CA 1
ATOM 969 C C . THR A 1 117 ? 25.438 -20.344 -20.797 1 94.81 117 THR A C 1
ATOM 971 O O . THR A 1 117 ? 24.531 -21.156 -21 1 94.81 117 THR A O 1
ATOM 974 N N . LEU A 1 118 ? 26.031 -20.172 -19.656 1 95.25 118 LEU A N 1
ATOM 975 C CA . LEU A 1 118 ? 25.75 -21.062 -18.516 1 95.25 118 LEU A CA 1
ATOM 976 C C . LEU A 1 118 ? 24.344 -20.812 -17.969 1 95.25 118 LEU A C 1
ATOM 978 O O . LEU A 1 118 ? 23.75 -21.703 -17.375 1 95.25 118 LEU A O 1
ATOM 982 N N . SER A 1 119 ? 23.812 -19.625 -18.156 1 95 119 SER A N 1
ATOM 983 C CA . SER A 1 119 ? 22.484 -19.281 -17.656 1 95 119 SER A CA 1
ATOM 984 C C . SER A 1 119 ? 21.391 -19.766 -18.625 1 95 119 SER A C 1
ATOM 986 O O . SER A 1 119 ? 20.219 -19.781 -18.266 1 95 119 SER A O 1
ATOM 988 N N . ASN A 1 120 ? 21.797 -20.203 -19.844 1 92.94 120 ASN A N 1
ATOM 989 C CA . ASN A 1 120 ? 20.828 -20.547 -20.859 1 92.94 120 ASN A CA 1
ATOM 990 C C . ASN A 1 120 ? 21.031 -21.953 -21.406 1 92.94 120 ASN A C 1
ATOM 992 O O . ASN A 1 120 ? 20.828 -22.203 -22.594 1 92.94 120 ASN A O 1
ATOM 996 N N . ILE A 1 121 ? 21.453 -22.703 -20.578 1 88.94 121 ILE A N 1
ATOM 997 C CA . ILE A 1 121 ? 21.641 -24.078 -21 1 88.94 121 ILE A CA 1
ATOM 998 C C . ILE A 1 121 ? 20.281 -24.734 -21.219 1 88.94 121 ILE A C 1
ATOM 1000 O O . ILE A 1 121 ? 19.359 -24.562 -20.406 1 88.94 121 ILE A O 1
ATOM 1004 N N . THR A 1 122 ? 20.234 -25.5 -22.281 1 86.44 122 THR A N 1
ATOM 1005 C CA . THR A 1 122 ? 18.969 -26.141 -22.625 1 86.44 122 THR A CA 1
ATOM 1006 C C . THR A 1 122 ? 18.75 -27.375 -21.766 1 86.44 122 THR A C 1
ATOM 1008 O O . THR A 1 122 ? 19.672 -28.172 -21.578 1 86.44 122 THR A O 1
ATOM 1011 N N . GLY A 1 123 ? 17.562 -27.531 -21.359 1 85.56 123 GLY A N 1
ATOM 1012 C CA . GLY A 1 123 ? 17.203 -28.672 -20.516 1 85.56 123 GLY A CA 1
ATOM 1013 C C . GLY A 1 123 ? 17.531 -28.453 -19.047 1 85.56 123 GLY A C 1
ATOM 1014 O O . GLY A 1 123 ? 18.172 -27.453 -18.688 1 85.56 123 GLY A O 1
ATOM 1015 N N . PHE A 1 124 ? 17.109 -29.469 -18.188 1 91.44 124 PHE A N 1
ATOM 1016 C CA . PHE A 1 124 ? 17.312 -29.234 -16.766 1 91.44 124 PHE A CA 1
ATOM 1017 C C . PHE A 1 124 ? 18.156 -30.344 -16.156 1 91.44 124 PHE A C 1
ATOM 1019 O O . PHE A 1 124 ? 18.391 -30.359 -14.953 1 91.44 124 PHE A O 1
ATOM 1026 N N . THR A 1 125 ? 18.719 -31.219 -16.938 1 91.56 125 THR A N 1
ATOM 1027 C CA . THR A 1 125 ? 19.469 -32.375 -16.406 1 91.56 125 THR A CA 1
ATOM 1028 C C . THR A 1 125 ? 20.844 -31.922 -15.938 1 91.56 125 THR A C 1
ATOM 1030 O O . THR A 1 125 ? 21.516 -32.656 -15.188 1 91.56 125 THR A O 1
ATOM 1033 N N . LEU A 1 126 ? 21.281 -30.781 -16.391 1 92.25 126 LEU A N 1
ATOM 1034 C CA . LEU A 1 126 ? 22.578 -30.25 -15.984 1 92.25 126 LEU A CA 1
ATOM 1035 C C . LEU A 1 126 ? 22.406 -29.172 -14.922 1 92.25 126 LEU A C 1
ATOM 1037 O O . LEU A 1 126 ? 23.391 -28.531 -14.516 1 92.25 126 LEU A O 1
ATOM 1041 N N . ASP A 1 127 ? 21.188 -29.016 -14.492 1 94.62 127 ASP A N 1
ATOM 1042 C CA . ASP A 1 127 ? 20.922 -27.984 -13.5 1 94.62 127 ASP A CA 1
ATOM 1043 C C . ASP A 1 127 ? 21.5 -28.359 -12.141 1 94.62 127 ASP A C 1
ATOM 1045 O O . ASP A 1 127 ? 21.766 -29.531 -11.875 1 94.62 127 ASP A O 1
ATOM 1049 N N . TYR A 1 128 ? 21.656 -27.422 -11.273 1 95.81 128 TYR A N 1
ATOM 1050 C CA . TYR A 1 128 ? 22.375 -27.516 -10.008 1 95.81 128 TYR A CA 1
ATOM 1051 C C . TYR A 1 128 ? 21.734 -28.547 -9.086 1 95.81 128 TYR A C 1
ATOM 1053 O O . TYR A 1 128 ? 22.422 -29.188 -8.297 1 95.81 128 TYR A O 1
ATOM 1061 N N . PRO A 1 129 ? 20.422 -28.766 -9.078 1 97.06 129 PRO A N 1
ATOM 1062 C CA . PRO A 1 129 ? 19.812 -29.719 -8.148 1 97.06 129 PRO A CA 1
ATOM 1063 C C . PRO A 1 129 ? 20.406 -31.109 -8.266 1 97.06 129 PRO A C 1
ATOM 1065 O O . PRO A 1 129 ? 20.469 -31.844 -7.277 1 97.06 129 PRO A O 1
ATOM 1068 N N . PHE A 1 130 ? 20.875 -31.484 -9.414 1 96.5 130 PHE A N 1
ATOM 1069 C CA . PHE A 1 130 ? 21.422 -32.812 -9.617 1 96.5 130 PHE A CA 1
ATOM 1070 C C . PHE A 1 130 ? 22.828 -32.906 -9.016 1 96.5 130 PHE A C 1
ATOM 1072 O O . PHE A 1 130 ? 23.359 -34 -8.852 1 96.5 130 PHE A O 1
ATOM 1079 N N . TYR A 1 131 ? 23.391 -31.766 -8.688 1 94.56 131 TYR A N 1
ATOM 1080 C CA . TYR A 1 131 ? 24.75 -31.719 -8.164 1 94.56 131 TYR A CA 1
ATOM 1081 C C . TYR A 1 131 ? 24.766 -31.203 -6.734 1 94.56 131 TYR A C 1
ATOM 1083 O O . TYR A 1 131 ? 25.812 -31.141 -6.102 1 94.56 131 TYR A O 1
ATOM 1091 N N . TYR A 1 132 ? 23.625 -30.828 -6.297 1 94.94 132 TYR A N 1
ATOM 1092 C CA . TYR A 1 132 ? 23.5 -30.234 -4.973 1 94.94 132 TYR A CA 1
ATOM 1093 C C . TYR A 1 132 ? 23.719 -31.281 -3.885 1 94.94 132 TYR A C 1
ATOM 1095 O O . TYR A 1 132 ? 23.078 -32.312 -3.877 1 94.94 132 TYR A O 1
ATOM 1103 N N . GLN A 1 133 ? 24.688 -30.938 -3 1 90.62 133 GLN A N 1
ATOM 1104 C CA . GLN A 1 133 ? 24.906 -31.766 -1.812 1 90.62 133 GLN A CA 1
ATOM 1105 C C . GLN A 1 133 ? 24.234 -31.141 -0.59 1 90.62 133 GLN A C 1
ATOM 1107 O O . GLN A 1 133 ? 24.734 -30.172 -0.02 1 90.62 133 GLN A O 1
ATOM 1112 N N . CYS A 1 134 ? 23.203 -31.766 -0.193 1 86.12 134 CYS A N 1
ATOM 1113 C CA . CYS A 1 134 ? 22.375 -31.234 0.883 1 86.12 134 CYS A CA 1
ATOM 1114 C C . CYS A 1 134 ? 23.141 -31.25 2.207 1 86.12 134 CYS A C 1
ATOM 1116 O O . CYS A 1 134 ? 23.578 -32.281 2.672 1 86.12 134 CYS A O 1
ATOM 1118 N N . PRO A 1 135 ? 23.266 -30.094 2.787 1 86.19 135 PRO A N 1
ATOM 1119 C CA . PRO A 1 135 ? 24.062 -30.031 4.016 1 86.19 135 PRO A CA 1
ATOM 1120 C C . PRO A 1 135 ? 23.25 -30.406 5.258 1 86.19 135 PRO A C 1
ATOM 1122 O O . PRO A 1 135 ? 23.797 -30.422 6.367 1 86.19 135 PRO A O 1
ATOM 1125 N N . PHE A 1 136 ? 22.016 -30.672 5.152 1 84.75 136 PHE A N 1
ATOM 1126 C CA . PHE A 1 136 ? 21.172 -31 6.297 1 84.75 136 PHE A CA 1
ATOM 1127 C C . PHE A 1 136 ? 20.562 -32.406 6.137 1 84.75 136 PHE A C 1
ATOM 1129 O O . PHE A 1 136 ? 20.469 -32.906 5.023 1 84.75 136 PHE A O 1
ATOM 1136 N N . LYS A 1 137 ? 20.266 -32.938 7.246 1 84.44 137 LYS A N 1
ATOM 1137 C CA . LYS A 1 137 ? 19.531 -34.219 7.211 1 84.44 137 LYS A CA 1
ATOM 1138 C C . LYS A 1 137 ? 18.031 -33.969 7.094 1 84.44 137 LYS A C 1
ATOM 1140 O O . LYS A 1 137 ? 17.422 -33.406 8 1 84.44 137 LYS A O 1
ATOM 1145 N N . PRO A 1 138 ? 17.516 -34.375 5.996 1 85.12 138 PRO A N 1
ATOM 1146 C CA . PRO A 1 138 ? 16.062 -34.219 5.875 1 85.12 138 PRO A CA 1
ATOM 1147 C C . PRO A 1 138 ? 15.297 -35.031 6.906 1 85.12 138 PRO A C 1
ATOM 1149 O O . PRO A 1 138 ? 15.547 -36.219 7.066 1 85.12 138 PRO A O 1
ATOM 1152 N N . LEU A 1 139 ? 14.484 -34.375 7.641 1 85.5 139 LEU A N 1
ATOM 1153 C CA . LEU A 1 139 ? 13.648 -35.031 8.633 1 85.5 139 LEU A CA 1
ATOM 1154 C C . LEU A 1 139 ? 12.352 -35.531 8 1 85.5 139 LEU A C 1
ATOM 1156 O O . LEU A 1 139 ? 11.734 -36.469 8.508 1 85.5 139 LEU A O 1
ATOM 1160 N N . ASP A 1 140 ? 11.984 -34.875 6.949 1 85.5 140 ASP A N 1
ATOM 1161 C CA . ASP A 1 140 ? 10.812 -35.219 6.152 1 85.5 140 ASP A CA 1
ATOM 1162 C C . ASP A 1 140 ? 11.172 -35.344 4.676 1 85.5 140 ASP A C 1
ATOM 1164 O O . ASP A 1 140 ? 11.984 -34.594 4.152 1 85.5 140 ASP A O 1
ATOM 1168 N N . ASN A 1 141 ? 10.703 -36.438 4.191 1 89.81 141 ASN A N 1
ATOM 1169 C CA . ASN A 1 141 ? 10.93 -36.625 2.758 1 89.81 141 ASN A CA 1
ATOM 1170 C C . ASN A 1 141 ? 9.883 -35.875 1.938 1 89.81 141 ASN A C 1
ATOM 1172 O O . ASN A 1 141 ? 8.789 -36.375 1.709 1 89.81 141 ASN A O 1
ATOM 1176 N N . GLY A 1 142 ? 10.25 -34.812 1.405 1 92.38 142 GLY A N 1
ATOM 1177 C CA . GLY A 1 142 ? 9.344 -33.938 0.669 1 92.38 142 GLY A CA 1
ATOM 1178 C C . GLY A 1 142 ? 8.805 -34.562 -0.6 1 92.38 142 GLY A C 1
ATOM 1179 O O . GLY A 1 142 ? 7.766 -34.156 -1.114 1 92.38 142 GLY A O 1
ATOM 1180 N N . TRP A 1 143 ? 9.461 -35.594 -1.128 1 93.19 143 TRP A N 1
ATOM 1181 C CA . TRP A 1 143 ? 9.023 -36.25 -2.354 1 93.19 143 TRP A CA 1
ATOM 1182 C C . TRP A 1 143 ? 7.836 -37.188 -2.082 1 93.19 143 TRP A C 1
ATOM 1184 O O . TRP A 1 143 ? 7.035 -37.438 -2.98 1 93.19 143 TRP A O 1
ATOM 1194 N N . THR A 1 144 ? 7.617 -37.562 -0.89 1 89.75 144 THR A N 1
ATOM 1195 C CA . THR A 1 144 ? 6.57 -38.531 -0.593 1 89.75 144 THR A CA 1
ATOM 1196 C C . THR A 1 144 ? 5.523 -37.938 0.34 1 89.75 144 THR A C 1
ATOM 1198 O O . THR A 1 144 ? 4.57 -38.625 0.728 1 89.75 144 THR A O 1
ATOM 1201 N N . SER A 1 145 ? 5.703 -36.75 0.629 1 89.5 145 SER A N 1
ATOM 1202 C CA . SER A 1 145 ? 4.852 -36.125 1.636 1 89.5 145 SER A CA 1
ATOM 1203 C C . SER A 1 145 ? 3.473 -35.781 1.068 1 89.5 145 SER A C 1
ATOM 1205 O O . SER A 1 145 ? 2.5 -35.688 1.815 1 89.5 145 SER A O 1
ATOM 1207 N N . PHE A 1 146 ? 3.314 -35.688 -0.252 1 90.19 146 PHE A N 1
ATOM 1208 C CA . PHE A 1 146 ? 2.072 -35.188 -0.833 1 90.19 146 PHE A CA 1
ATOM 1209 C C . PHE A 1 146 ? 1.612 -36.062 -1.976 1 90.19 146 PHE A C 1
ATOM 1211 O O . PHE A 1 146 ? 1.327 -35.594 -3.074 1 90.19 146 PHE A O 1
ATOM 1218 N N . SER A 1 147 ? 1.374 -37.25 -1.675 1 89.12 147 SER A N 1
ATOM 1219 C CA . SER A 1 147 ? 0.991 -38.219 -2.695 1 89.12 147 SER A CA 1
ATOM 1220 C C . SER A 1 147 ? -0.513 -38.219 -2.947 1 89.12 147 SER A C 1
ATOM 1222 O O . SER A 1 147 ? -1.276 -37.688 -2.125 1 89.12 147 SER A O 1
ATOM 1224 N N . VAL A 1 148 ? -0.882 -38.688 -4.07 1 90.69 148 VAL A N 1
ATOM 1225 C CA . VAL A 1 148 ? -2.291 -38.812 -4.43 1 90.69 148 VAL A CA 1
ATOM 1226 C C . VAL A 1 148 ? -3.016 -39.688 -3.424 1 90.69 148 VAL A C 1
ATOM 1228 O O . VAL A 1 148 ? -4.176 -39.438 -3.084 1 90.69 148 VAL A O 1
ATOM 1231 N N . ASP A 1 149 ? -2.326 -40.656 -2.951 1 89.62 149 ASP A N 1
ATOM 1232 C CA . ASP A 1 149 ? -2.893 -41.562 -1.956 1 89.62 149 ASP A CA 1
ATOM 1233 C C . ASP A 1 149 ? -3.268 -40.781 -0.681 1 89.62 149 ASP A C 1
ATOM 1235 O O . ASP A 1 149 ? -4.309 -41.062 -0.077 1 89.62 149 ASP A O 1
ATOM 1239 N N . GLU A 1 150 ? -2.406 -39.938 -0.335 1 86.75 150 GLU A N 1
ATOM 1240 C CA . GLU A 1 150 ? -2.682 -39.156 0.854 1 86.75 150 GLU A CA 1
ATOM 1241 C C . GLU A 1 150 ? -3.885 -38.219 0.638 1 86.75 150 GLU A C 1
ATOM 1243 O O . GLU A 1 150 ? -4.703 -38.062 1.542 1 86.75 150 GLU A O 1
ATOM 1248 N N . GLN A 1 151 ? -3.957 -37.688 -0.49 1 85.56 151 GLN A N 1
ATOM 1249 C CA . GLN A 1 151 ? -5.098 -36.875 -0.839 1 85.56 151 GLN A CA 1
ATOM 1250 C C . GLN A 1 151 ? -6.398 -37.656 -0.812 1 85.56 151 GLN A C 1
ATOM 1252 O O . GLN A 1 151 ? -7.418 -37.156 -0.317 1 85.56 151 GLN A O 1
ATOM 1257 N N . TYR A 1 152 ? -6.332 -38.781 -1.365 1 88.75 152 TYR A N 1
ATOM 1258 C CA . TYR A 1 152 ? -7.496 -39.656 -1.439 1 88.75 152 TYR A CA 1
ATOM 1259 C C . TYR A 1 152 ? -7.957 -40.094 -0.046 1 88.75 152 TYR A C 1
ATOM 1261 O O . TYR A 1 152 ? -9.164 -40.125 0.222 1 88.75 152 TYR A O 1
ATOM 1269 N N . ALA A 1 153 ? -7.035 -40.312 0.782 1 87.25 153 ALA A N 1
ATOM 1270 C CA . ALA A 1 153 ? -7.363 -40.719 2.15 1 87.25 153 ALA A CA 1
ATOM 1271 C C . ALA A 1 153 ? -8.164 -39.625 2.857 1 87.25 153 ALA A C 1
ATOM 1273 O O . ALA A 1 153 ? -9.117 -39.906 3.578 1 87.25 153 ALA A O 1
ATOM 1274 N N . LYS A 1 154 ? -7.75 -38.469 2.646 1 83.81 154 LYS A N 1
ATOM 1275 C CA . LYS A 1 154 ? -8.461 -37.344 3.24 1 83.81 154 LYS A CA 1
ATOM 1276 C C . LYS A 1 154 ? -9.867 -37.219 2.656 1 83.81 154 LYS A C 1
ATOM 1278 O O . LYS A 1 154 ? -10.82 -36.906 3.377 1 83.81 154 LYS A O 1
ATOM 1283 N N . LEU A 1 155 ? -9.969 -37.438 1.385 1 87.25 155 LEU A N 1
ATOM 1284 C CA . LEU A 1 155 ? -11.227 -37.312 0.656 1 87.25 155 LEU A CA 1
ATOM 1285 C C . LEU A 1 155 ? -12.234 -38.344 1.12 1 87.25 155 LEU A C 1
ATOM 1287 O O . LEU A 1 155 ? -13.422 -38.031 1.285 1 87.25 155 LEU A O 1
ATOM 1291 N N . ILE A 1 156 ? -11.82 -39.531 1.312 1 85 156 ILE A N 1
ATOM 1292 C CA . ILE A 1 156 ? -12.703 -40.656 1.672 1 85 156 ILE A CA 1
ATOM 1293 C C . ILE A 1 156 ? -13.273 -40.406 3.066 1 85 156 ILE A C 1
ATOM 1295 O O . ILE A 1 156 ? -14.422 -40.781 3.344 1 85 156 ILE A O 1
ATOM 1299 N N . LEU A 1 157 ? -12.461 -39.812 3.889 1 80.5 157 LEU A N 1
ATOM 1300 C CA . LEU A 1 157 ? -12.93 -39.5 5.234 1 80.5 157 LEU A CA 1
ATOM 1301 C C . LEU A 1 157 ? -14.055 -38.469 5.195 1 80.5 157 LEU A C 1
ATOM 1303 O O . LEU A 1 157 ? -14.93 -38.469 6.062 1 80.5 157 LEU A O 1
ATOM 1307 N N . GLN A 1 158 ? -14.086 -37.656 4.219 1 74.88 158 GLN A N 1
ATOM 1308 C CA . GLN A 1 158 ? -15.062 -36.562 4.113 1 74.88 158 GLN A CA 1
ATOM 1309 C C . GLN A 1 158 ? -16.328 -37.031 3.4 1 74.88 158 GLN A C 1
ATOM 1311 O O . GLN A 1 158 ? -17.438 -36.625 3.744 1 74.88 158 GLN A O 1
ATOM 1316 N N . ASN A 1 159 ? -16.234 -37.594 2.203 1 69.56 159 ASN A N 1
ATOM 1317 C CA . ASN A 1 159 ? -17.422 -37.844 1.395 1 69.56 159 ASN A CA 1
ATOM 1318 C C . ASN A 1 159 ? -17.531 -39.312 1.007 1 69.56 159 ASN A C 1
ATOM 1320 O O . ASN A 1 159 ? -18.109 -39.656 -0.027 1 69.56 159 ASN A O 1
ATOM 1324 N N . GLY A 1 160 ? -17.016 -40.188 1.711 1 67.31 160 GLY A N 1
ATOM 1325 C CA . GLY A 1 160 ? -17.281 -41.594 1.58 1 67.31 160 GLY A CA 1
ATOM 1326 C C . GLY A 1 160 ? -16.828 -42.156 0.246 1 67.31 160 GLY A C 1
ATOM 1327 O O . GLY A 1 160 ? -15.773 -41.781 -0.274 1 67.31 160 GLY A O 1
ATOM 1328 N N . GLN A 1 161 ? -17.766 -42.969 -0.543 1 76.62 161 GLN A N 1
ATOM 1329 C CA . GLN A 1 161 ? -17.516 -43.906 -1.635 1 76.62 161 GLN A CA 1
ATOM 1330 C C . GLN A 1 161 ? -17.734 -43.25 -2.99 1 76.62 161 GLN A C 1
ATOM 1332 O O . GLN A 1 161 ? -17.797 -43.938 -4.02 1 76.62 161 GLN A O 1
ATOM 1337 N N . LYS A 1 162 ? -17.625 -41.875 -3.102 1 86.5 162 LYS A N 1
ATOM 1338 C CA . LYS A 1 162 ? -17.938 -41.188 -4.348 1 86.5 162 LYS A CA 1
ATOM 1339 C C . LYS A 1 162 ? -16.719 -41.156 -5.277 1 86.5 162 LYS A C 1
ATOM 1341 O O . LYS A 1 162 ? -16.859 -40.969 -6.488 1 86.5 162 LYS A O 1
ATOM 1346 N N . TRP A 1 163 ? -15.617 -41.375 -4.73 1 91.69 163 TRP A N 1
ATOM 1347 C CA . TRP A 1 163 ? -14.391 -41.219 -5.496 1 91.69 163 TRP A CA 1
ATOM 1348 C C . TRP A 1 163 ? -13.57 -42.5 -5.492 1 91.69 163 TRP A C 1
ATOM 1350 O O . TRP A 1 163 ? -13.727 -43.344 -4.609 1 91.69 163 TRP A O 1
ATOM 1360 N N . ARG A 1 164 ? -12.789 -42.594 -6.449 1 92.19 164 ARG A N 1
ATOM 1361 C CA . ARG A 1 164 ? -11.812 -43.688 -6.496 1 92.19 164 ARG A CA 1
ATOM 1362 C C . ARG A 1 164 ? -10.5 -43.219 -7.129 1 92.19 164 ARG A C 1
ATOM 1364 O O . ARG A 1 164 ? -10.484 -42.25 -7.871 1 92.19 164 ARG A O 1
ATOM 1371 N N . ILE A 1 165 ? -9.43 -43.938 -6.875 1 93.62 165 ILE A N 1
ATOM 1372 C CA . ILE A 1 165 ? -8.156 -43.719 -7.555 1 93.62 165 ILE A CA 1
ATOM 1373 C C . ILE A 1 165 ? -8.094 -44.562 -8.82 1 93.62 165 ILE A C 1
ATOM 1375 O O . ILE A 1 165 ? -8.359 -45.781 -8.781 1 93.62 165 ILE A O 1
ATOM 1379 N N . SER A 1 166 ? -7.887 -43.938 -9.891 1 94.44 166 SER A N 1
ATOM 1380 C CA . SER A 1 166 ? -7.691 -44.656 -11.148 1 94.44 166 SER A CA 1
ATOM 1381 C C . SER A 1 166 ? -6.219 -44.688 -11.539 1 94.44 166 SER A C 1
ATOM 1383 O O . SER A 1 166 ? -5.504 -43.688 -11.398 1 94.44 166 SER A O 1
ATOM 1385 N N . SER A 1 167 ? -5.762 -45.812 -12.055 1 94.44 167 SER A N 1
ATOM 1386 C CA . SER A 1 167 ? -4.395 -45.969 -12.547 1 94.44 167 SER A CA 1
ATOM 1387 C C . SER A 1 167 ? -4.352 -45.938 -14.07 1 94.44 167 SER A C 1
ATOM 1389 O O . SER A 1 167 ? -3.414 -46.469 -14.68 1 94.44 167 SER A O 1
ATOM 1391 N N . ILE A 1 168 ? -5.391 -45.438 -14.602 1 94.56 168 ILE A N 1
ATOM 1392 C CA . ILE A 1 168 ? -5.543 -45.438 -16.047 1 94.56 168 ILE A CA 1
ATOM 1393 C C . ILE A 1 168 ? -4.34 -44.781 -16.703 1 94.56 168 ILE A C 1
ATOM 1395 O O . ILE A 1 168 ? -3.977 -45.094 -17.844 1 94.56 168 ILE A O 1
ATOM 1399 N N . ASN A 1 169 ? -3.76 -43.844 -16.047 1 96.75 169 ASN A N 1
ATOM 1400 C CA . ASN A 1 169 ? -2.66 -43.062 -16.625 1 96.75 169 ASN A CA 1
ATOM 1401 C C . ASN A 1 169 ? -1.305 -43.625 -16.203 1 96.75 169 ASN A C 1
ATOM 1403 O O . ASN A 1 169 ? -0.298 -42.938 -16.219 1 96.75 169 ASN A O 1
ATOM 1407 N N . GLU A 1 170 ? -1.268 -44.812 -15.75 1 95.88 170 GLU A N 1
ATOM 1408 C CA . GLU A 1 170 ? 0.005 -45.469 -15.461 1 95.88 170 GLU A CA 1
ATOM 1409 C C . GLU A 1 170 ? 0.973 -45.344 -16.641 1 95.88 170 GLU A C 1
ATOM 1411 O O . GLU A 1 170 ? 0.579 -45.5 -17.797 1 95.88 170 GLU A O 1
ATOM 1416 N N . ASN A 1 171 ? 2.189 -45 -16.297 1 95.5 171 ASN A N 1
ATOM 1417 C CA . ASN A 1 171 ? 3.248 -44.75 -17.281 1 95.5 171 ASN A CA 1
ATOM 1418 C C . ASN A 1 171 ? 2.908 -43.562 -18.172 1 95.5 171 ASN A C 1
ATOM 1420 O O . ASN A 1 171 ? 3.504 -43.406 -19.25 1 95.5 171 ASN A O 1
ATOM 1424 N N . TYR A 1 172 ? 1.934 -42.844 -17.828 1 97.06 172 TYR A N 1
ATOM 1425 C CA . TYR A 1 172 ? 1.582 -41.594 -18.453 1 97.06 172 TYR A CA 1
ATOM 1426 C C . TYR A 1 172 ? 1.106 -41.812 -19.891 1 97.06 172 TYR A C 1
ATOM 1428 O O . TYR A 1 172 ? 1.451 -41.031 -20.797 1 97.06 172 TYR A O 1
ATOM 1436 N N . THR A 1 173 ? 0.332 -42.781 -20.141 1 95.69 173 THR A N 1
ATOM 1437 C CA . THR A 1 173 ? -0.013 -43.219 -21.484 1 95.69 173 THR A CA 1
ATOM 1438 C C . THR A 1 173 ? -1.234 -42.438 -22 1 95.69 173 THR A C 1
ATOM 1440 O O . THR A 1 173 ? -1.378 -42.219 -23.203 1 95.69 173 THR A O 1
ATOM 1443 N N . VAL A 1 174 ? -2.086 -42.062 -21.156 1 97.31 174 VAL A N 1
ATOM 1444 C CA . VAL A 1 174 ? -3.326 -41.406 -21.562 1 97.31 174 VAL A CA 1
ATOM 1445 C C . VAL A 1 174 ? -3.111 -39.906 -21.625 1 97.31 174 VAL A C 1
ATOM 1447 O O . VAL A 1 174 ? -3.465 -39.25 -22.625 1 97.31 174 VAL A O 1
ATOM 1450 N N . CYS A 1 175 ? -2.557 -39.344 -20.625 1 97.94 175 CYS A N 1
ATOM 1451 C CA . CYS A 1 175 ? -2.254 -37.938 -20.531 1 97.94 175 CYS A CA 1
ATOM 1452 C C . CYS A 1 175 ? -0.876 -37.719 -19.922 1 97.94 175 CYS A C 1
ATOM 1454 O O . CYS A 1 175 ? -0.706 -37.812 -18.703 1 97.94 175 CYS A O 1
ATOM 1456 N N . PRO A 1 176 ? 0.055 -37.281 -20.641 1 96.94 176 PRO A N 1
ATOM 1457 C CA . PRO A 1 176 ? 1.434 -37.125 -20.156 1 96.94 176 PRO A CA 1
ATOM 1458 C C . PRO A 1 176 ? 1.574 -36.094 -19.062 1 96.94 176 PRO A C 1
ATOM 1460 O O . PRO A 1 176 ? 2.504 -36.156 -18.25 1 96.94 176 PRO A O 1
ATOM 1463 N N . THR A 1 177 ? 0.678 -35.125 -18.984 1 97.88 177 THR A N 1
ATOM 1464 C CA . THR A 1 177 ? 0.854 -34 -18.062 1 97.88 177 THR A CA 1
ATOM 1465 C C . THR A 1 177 ? 0.1 -34.25 -16.766 1 97.88 177 THR A C 1
ATOM 1467 O O . THR A 1 177 ? 0.195 -33.469 -15.812 1 97.88 177 THR A O 1
ATOM 1470 N N . TYR A 1 178 ? -0.685 -35.375 -16.703 1 97.38 178 TYR A N 1
ATOM 1471 C CA . TYR A 1 178 ? -1.337 -35.781 -15.469 1 97.38 178 TYR A CA 1
ATOM 1472 C C . TYR A 1 178 ? -0.478 -36.781 -14.711 1 97.38 178 TYR A C 1
ATOM 1474 O O . TYR A 1 178 ? 0.438 -37.375 -15.273 1 97.38 178 TYR A O 1
ATOM 1482 N N . PRO A 1 179 ? -0.693 -36.938 -13.375 1 95.25 179 PRO A N 1
ATOM 1483 C CA . PRO A 1 179 ? 0.032 -37.969 -12.648 1 95.25 179 PRO A CA 1
ATOM 1484 C C . PRO A 1 179 ? -0.438 -39.375 -13.008 1 95.25 179 PRO A C 1
ATOM 1486 O O . PRO A 1 179 ? -1.463 -39.531 -13.672 1 95.25 179 PRO A O 1
ATOM 1489 N N . GLU A 1 180 ? 0.295 -40.312 -12.602 1 95.88 180 GLU A N 1
ATOM 1490 C CA . GLU A 1 180 ? -0.007 -41.688 -12.922 1 95.88 180 GLU A CA 1
ATOM 1491 C C . GLU A 1 180 ? -1.309 -42.125 -12.258 1 95.88 180 GLU A C 1
ATOM 1493 O O . GLU A 1 180 ? -2.068 -42.906 -12.836 1 95.88 180 GLU A O 1
ATOM 1498 N N . LYS A 1 181 ? -1.469 -41.688 -11.07 1 94.56 181 LYS A N 1
ATOM 1499 C CA . LYS A 1 181 ? -2.705 -41.938 -10.336 1 94.56 181 LYS A CA 1
ATOM 1500 C C . LYS A 1 181 ? -3.574 -40.688 -10.266 1 94.56 181 LYS A C 1
ATOM 1502 O O . LYS A 1 181 ? -3.074 -39.594 -10 1 94.56 181 LYS A O 1
ATOM 1507 N N . ILE A 1 182 ? -4.855 -40.906 -10.531 1 93.31 182 ILE A N 1
ATOM 1508 C CA . ILE A 1 182 ? -5.754 -39.75 -10.57 1 93.31 182 ILE A CA 1
ATOM 1509 C C . ILE A 1 182 ? -7.035 -40.094 -9.812 1 93.31 182 ILE A C 1
ATOM 1511 O O . ILE A 1 182 ? -7.453 -41.25 -9.75 1 93.31 182 ILE A O 1
ATOM 1515 N N . ILE A 1 183 ? -7.586 -39.125 -9.227 1 92.06 183 ILE A N 1
ATOM 1516 C CA . ILE A 1 183 ? -8.852 -39.281 -8.516 1 92.06 183 ILE A CA 1
ATOM 1517 C C . ILE A 1 183 ? -10.016 -38.969 -9.445 1 92.06 183 ILE A C 1
ATOM 1519 O O . ILE A 1 183 ? -10.078 -37.875 -10.008 1 92.06 183 ILE A O 1
ATOM 1523 N N . VAL A 1 184 ? -10.914 -39.875 -9.633 1 92.44 184 VAL A N 1
ATOM 1524 C CA . VAL A 1 184 ? -12.062 -39.719 -10.516 1 92.44 184 VAL A CA 1
ATOM 1525 C C . VAL A 1 184 ? -13.32 -40.219 -9.812 1 92.44 184 VAL A C 1
ATOM 1527 O O . VAL A 1 184 ? -13.242 -40.906 -8.797 1 92.44 184 VAL A O 1
ATOM 1530 N N . PRO A 1 185 ? -14.469 -39.781 -10.344 1 91.56 185 PRO A N 1
ATOM 1531 C CA . PRO A 1 185 ? -15.703 -40.312 -9.766 1 91.56 185 PRO A CA 1
ATOM 1532 C C . PRO A 1 185 ? -15.781 -41.844 -9.859 1 91.56 185 PRO A C 1
ATOM 1534 O O . PRO A 1 185 ? -15.391 -42.438 -10.875 1 91.56 185 PRO A O 1
ATOM 1537 N N . ALA A 1 186 ? -16.328 -42.562 -8.844 1 90.25 186 ALA A N 1
ATOM 1538 C CA . ALA A 1 186 ? -16.359 -44 -8.734 1 90.25 186 ALA A CA 1
ATOM 1539 C C . ALA A 1 186 ? -17.188 -44.625 -9.859 1 90.25 186 ALA A C 1
ATOM 1541 O O . ALA A 1 186 ? -16.891 -45.75 -10.312 1 90.25 186 ALA A O 1
ATOM 1542 N N . GLY A 1 187 ? -18.094 -44 -10.461 1 86.31 187 GLY A N 1
ATOM 1543 C CA . GLY A 1 187 ? -18.984 -44.562 -11.453 1 86.31 187 GLY A CA 1
ATOM 1544 C C . GLY A 1 187 ? -18.438 -44.5 -12.859 1 86.31 187 GLY A C 1
ATOM 1545 O O . GLY A 1 187 ? -18.984 -45.125 -13.773 1 86.31 187 GLY A O 1
ATOM 1546 N N . ASN A 1 188 ? -17.344 -43.906 -13.055 1 88.19 188 ASN A N 1
ATOM 1547 C CA . ASN A 1 188 ? -16.781 -43.75 -14.391 1 88.19 188 ASN A CA 1
ATOM 1548 C C . ASN A 1 188 ? -15.859 -44.938 -14.75 1 88.19 188 ASN A C 1
ATOM 1550 O O . ASN A 1 188 ? -14.898 -45.219 -14.031 1 88.19 188 ASN A O 1
ATOM 1554 N N . GLY A 1 189 ? -16.125 -45.531 -15.867 1 91.94 189 GLY A N 1
ATOM 1555 C CA . GLY A 1 189 ? -15.219 -46.531 -16.359 1 91.94 189 GLY A CA 1
ATOM 1556 C C . GLY A 1 189 ? -13.977 -45.969 -17.016 1 91.94 189 GLY A C 1
ATOM 1557 O O . GLY A 1 189 ? -14.039 -44.906 -17.656 1 91.94 189 GLY A O 1
ATOM 1558 N N . ASP A 1 190 ? -12.914 -46.656 -16.953 1 94.62 190 ASP A N 1
ATOM 1559 C CA . ASP A 1 190 ? -11.633 -46.188 -17.5 1 94.62 190 ASP A CA 1
ATOM 1560 C C . ASP A 1 190 ? -11.703 -46.031 -19.016 1 94.62 190 ASP A C 1
ATOM 1562 O O . ASP A 1 190 ? -11.023 -45.188 -19.594 1 94.62 190 ASP A O 1
ATOM 1566 N N . ASP A 1 191 ? -12.508 -46.844 -19.594 1 95.44 191 ASP A N 1
ATOM 1567 C CA . ASP A 1 191 ? -12.664 -46.75 -21.047 1 95.44 191 ASP A CA 1
ATOM 1568 C C . ASP A 1 191 ? -13.25 -45.375 -21.438 1 95.44 191 ASP A C 1
ATOM 1570 O O . ASP A 1 191 ? -12.828 -44.781 -22.438 1 95.44 191 ASP A O 1
ATOM 1574 N N . TYR A 1 192 ? -14.203 -45 -20.688 1 96.19 192 TYR A N 1
ATOM 1575 C CA . TYR A 1 192 ? -14.797 -43.688 -20.953 1 96.19 192 TYR A CA 1
ATOM 1576 C C . TYR A 1 192 ? -13.773 -42.562 -20.766 1 96.19 192 TYR A C 1
ATOM 1578 O O . TYR A 1 192 ? -13.75 -41.625 -21.531 1 96.19 192 TYR A O 1
ATOM 1586 N N . ILE A 1 193 ? -12.945 -42.719 -19.766 1 96.69 193 ILE A N 1
ATOM 1587 C CA . ILE A 1 193 ? -11.93 -41.719 -19.469 1 96.69 193 ILE A CA 1
ATOM 1588 C C . ILE A 1 193 ? -10.953 -41.594 -20.641 1 96.69 193 ILE A C 1
ATOM 1590 O O . ILE A 1 193 ? -10.594 -40.5 -21.062 1 96.69 193 ILE A O 1
ATOM 1594 N N . LYS A 1 194 ? -10.562 -42.688 -21.172 1 97.31 194 LYS A N 1
ATOM 1595 C CA . LYS A 1 194 ? -9.648 -42.719 -22.312 1 97.31 194 LYS A CA 1
ATOM 1596 C C . LYS A 1 194 ? -10.242 -42 -23.516 1 97.31 194 LYS A C 1
ATOM 1598 O O . LYS A 1 194 ? -9.547 -41.25 -24.203 1 97.31 194 LYS A O 1
ATOM 1603 N N . ILE A 1 195 ? -11.461 -42.281 -23.734 1 97.94 195 ILE A N 1
ATOM 1604 C CA . ILE A 1 195 ? -12.141 -41.656 -24.859 1 97.94 195 ILE A CA 1
ATOM 1605 C C . ILE A 1 195 ? -12.281 -40.125 -24.625 1 97.94 195 ILE A C 1
ATOM 1607 O O . ILE A 1 195 ? -12.023 -39.344 -25.516 1 97.94 195 ILE A O 1
ATOM 1611 N N . SER A 1 196 ? -12.688 -39.812 -23.453 1 97.81 196 SER A N 1
ATOM 1612 C CA . SER A 1 196 ? -12.797 -38.406 -23.078 1 97.81 196 SER A CA 1
ATOM 1613 C C . SER A 1 196 ? -11.469 -37.688 -23.266 1 97.81 196 SER A C 1
ATOM 1615 O O . SER A 1 196 ? -11.438 -36.531 -23.672 1 97.81 196 SER A O 1
ATOM 1617 N N . ALA A 1 197 ? -10.391 -38.312 -22.922 1 98.25 197 ALA A N 1
ATOM 1618 C CA . ALA A 1 197 ? -9.055 -37.719 -23.031 1 98.25 197 ALA A CA 1
ATOM 1619 C C . ALA A 1 197 ? -8.766 -37.312 -24.469 1 98.25 197 ALA A C 1
ATOM 1621 O O . ALA A 1 197 ? -8.109 -36.281 -24.719 1 98.25 197 ALA A O 1
ATOM 1622 N N . THR A 1 198 ? -9.219 -38.031 -25.422 1 97.69 198 THR A N 1
ATOM 1623 C CA . THR A 1 198 ? -8.977 -37.719 -26.812 1 97.69 198 THR A CA 1
ATOM 1624 C C . THR A 1 198 ? -9.797 -36.5 -27.25 1 97.69 198 THR A C 1
ATOM 1626 O O . THR A 1 198 ? -9.508 -35.906 -28.281 1 97.69 198 THR A O 1
ATOM 1629 N N . PHE A 1 199 ? -10.797 -36.188 -26.516 1 98 199 PHE A N 1
ATOM 1630 C CA . PHE A 1 199 ? -11.711 -35.094 -26.844 1 98 199 PHE A CA 1
ATOM 1631 C C . PHE A 1 199 ? -11.266 -33.812 -26.188 1 98 199 PHE A C 1
ATOM 1633 O O . PHE A 1 199 ? -11.812 -32.75 -26.469 1 98 199 PHE A O 1
ATOM 1640 N N . ARG A 1 200 ? -10.328 -33.844 -25.328 1 98.31 200 ARG A N 1
ATOM 1641 C CA . ARG A 1 200 ? -9.875 -32.688 -24.578 1 98.31 200 ARG A CA 1
ATOM 1642 C C . ARG A 1 200 ? -8.453 -32.312 -24.969 1 98.31 200 ARG A C 1
ATOM 1644 O O . ARG A 1 200 ? -7.613 -33.156 -25.203 1 98.31 200 ARG A O 1
ATOM 1651 N N . ALA A 1 201 ? -8.258 -31 -24.984 1 97.94 201 ALA A N 1
ATOM 1652 C CA . ALA A 1 201 ? -6.949 -30.484 -25.359 1 97.94 201 ALA A CA 1
ATOM 1653 C C . ALA A 1 201 ? -5.844 -31.109 -24.516 1 97.94 201 ALA A C 1
ATOM 1655 O O . ALA A 1 201 ? -5.965 -31.172 -23.281 1 97.94 201 ALA A O 1
ATOM 1656 N N . GLU A 1 202 ? -4.742 -31.625 -25.172 1 97.12 202 GLU A N 1
ATOM 1657 C CA . GLU A 1 202 ? -3.576 -32.25 -24.547 1 97.12 202 GLU A CA 1
ATOM 1658 C C . GLU A 1 202 ? -3.965 -33.5 -23.75 1 97.12 202 GLU A C 1
ATOM 1660 O O . GLU A 1 202 ? -3.254 -33.906 -22.828 1 97.12 202 GLU A O 1
ATOM 1665 N N . CYS A 1 203 ? -5.172 -33.969 -24 1 98.06 203 CYS A N 1
ATOM 1666 C CA . CYS A 1 203 ? -5.715 -35.188 -23.391 1 98.06 203 CYS A CA 1
ATOM 1667 C C . CYS A 1 203 ? -6.059 -34.938 -21.938 1 98.06 203 CYS A C 1
ATOM 1669 O O . CYS A 1 203 ? -6.094 -35.875 -21.141 1 98.06 203 CYS A O 1
ATOM 1671 N N . ARG A 1 204 ? -6.219 -33.75 -21.594 1 98.19 204 ARG A N 1
ATOM 1672 C CA . ARG A 1 204 ? -6.477 -33.438 -20.188 1 98.19 204 ARG A CA 1
ATOM 1673 C C . ARG A 1 204 ? -7.969 -33.5 -19.875 1 98.19 204 ARG A C 1
ATOM 1675 O O . ARG A 1 204 ? -8.656 -32.5 -19.844 1 98.19 204 ARG A O 1
ATOM 1682 N N . PHE A 1 205 ? -8.414 -34.688 -19.672 1 97.69 205 PHE A N 1
ATOM 1683 C CA . PHE A 1 205 ? -9.812 -34.969 -19.344 1 97.69 205 PHE A CA 1
ATOM 1684 C C . PHE A 1 205 ? -10.164 -34.438 -17.969 1 97.69 205 PHE A C 1
ATOM 1686 O O . PHE A 1 205 ? -9.281 -34.094 -17.172 1 97.69 205 PHE A O 1
ATOM 1693 N N . PRO A 1 206 ? -11.484 -34.25 -17.625 1 96.94 206 PRO A N 1
ATOM 1694 C CA . PRO A 1 206 ? -11.898 -33.656 -16.344 1 96.94 206 PRO A CA 1
ATOM 1695 C C . PRO A 1 206 ? -11.422 -34.469 -15.141 1 96.94 206 PRO A C 1
ATOM 1697 O O . PRO A 1 206 ? -11.602 -35.688 -15.109 1 96.94 206 PRO A O 1
ATOM 1700 N N . ILE A 1 207 ? -10.789 -33.812 -14.211 1 95.38 207 ILE A N 1
ATOM 1701 C CA . ILE A 1 207 ? -10.328 -34.438 -12.984 1 95.38 207 ILE A CA 1
ATOM 1702 C C . ILE A 1 207 ? -10.727 -33.594 -11.781 1 95.38 207 ILE A C 1
ATOM 1704 O O . ILE A 1 207 ? -10.953 -32.375 -11.914 1 95.38 207 ILE A O 1
ATOM 1708 N N . LEU A 1 208 ? -10.758 -34.188 -10.648 1 95.38 208 LEU A N 1
ATOM 1709 C CA . LEU A 1 208 ? -11.133 -33.5 -9.422 1 95.38 208 LEU A CA 1
ATOM 1710 C C . LEU A 1 208 ? -9.984 -32.656 -8.906 1 95.38 208 LEU A C 1
ATOM 1712 O O . LEU A 1 208 ? -8.875 -33.156 -8.688 1 95.38 208 LEU A O 1
ATOM 1716 N N . ALA A 1 209 ? -10.195 -31.391 -8.75 1 96.12 209 ALA A N 1
ATOM 1717 C CA . ALA A 1 209 ? -9.219 -30.484 -8.125 1 96.12 209 ALA A CA 1
ATOM 1718 C C . ALA A 1 209 ? -9.492 -30.328 -6.633 1 96.12 209 ALA A C 1
ATOM 1720 O O . ALA A 1 209 ? -8.562 -30.25 -5.832 1 96.12 209 ALA A O 1
ATOM 1721 N N . TYR A 1 210 ? -10.789 -30.266 -6.293 1 95.88 210 TYR A N 1
ATOM 1722 C CA . TYR A 1 210 ? -11.164 -30.016 -4.902 1 95.88 210 TYR A CA 1
ATOM 1723 C C . TYR A 1 210 ? -12.609 -30.422 -4.648 1 95.88 210 TYR A C 1
ATOM 1725 O O . TYR A 1 210 ? -13.484 -30.188 -5.492 1 95.88 210 TYR A O 1
ATOM 1733 N N . TYR A 1 211 ? -12.812 -31.094 -3.592 1 94.62 211 TYR A N 1
ATOM 1734 C CA . TYR A 1 211 ? -14.156 -31.422 -3.121 1 94.62 211 TYR A CA 1
ATOM 1735 C C . TYR A 1 211 ? -14.516 -30.578 -1.896 1 94.62 211 TYR A C 1
ATOM 1737 O O . TYR A 1 211 ? -13.781 -30.578 -0.906 1 94.62 211 TYR A O 1
ATOM 1745 N N . HIS A 1 212 ? -15.602 -29.844 -1.966 1 94.25 212 HIS A N 1
ATOM 1746 C CA . HIS A 1 212 ? -16.078 -29 -0.874 1 94.25 212 HIS A CA 1
ATOM 1747 C C . HIS A 1 212 ? -17.172 -29.688 -0.076 1 94.25 212 HIS A C 1
ATOM 1749 O O . HIS A 1 212 ? -18.344 -29.625 -0.445 1 94.25 212 HIS A O 1
ATOM 1755 N N . PRO A 1 213 ? -16.844 -30.203 1.064 1 90.12 213 PRO A N 1
ATOM 1756 C CA . PRO A 1 213 ? -17.766 -31.094 1.777 1 90.12 213 PRO A CA 1
ATOM 1757 C C . PRO A 1 213 ? -19.031 -30.375 2.25 1 90.12 213 PRO A C 1
ATOM 1759 O O . PRO A 1 213 ? -20.109 -30.969 2.277 1 90.12 213 PRO A O 1
ATOM 1762 N N . SER A 1 214 ? -18.922 -29.141 2.639 1 90.62 214 SER A N 1
ATOM 1763 C CA . SER A 1 214 ? -20.047 -28.438 3.227 1 90.62 214 SER A CA 1
ATOM 1764 C C . SER A 1 214 ? -21.219 -28.328 2.248 1 90.62 214 SER A C 1
ATOM 1766 O O . SER A 1 214 ? -22.375 -28.281 2.658 1 90.62 214 SER A O 1
ATOM 1768 N N . THR A 1 215 ? -20.938 -28.344 0.942 1 92.81 215 THR A N 1
ATOM 1769 C CA . THR A 1 215 ? -22.016 -28.172 -0.038 1 92.81 215 THR A CA 1
ATOM 1770 C C . THR A 1 215 ? -22.062 -29.359 -0.995 1 92.81 215 THR A C 1
ATOM 1772 O O . THR A 1 215 ? -22.875 -29.375 -1.918 1 92.81 215 THR A O 1
ATOM 1775 N N . ASN A 1 216 ? -21.188 -30.297 -0.838 1 90.75 216 ASN A N 1
ATOM 1776 C CA . ASN A 1 216 ? -21.062 -31.453 -1.721 1 90.75 216 ASN A CA 1
ATOM 1777 C C . ASN A 1 216 ? -20.812 -31.031 -3.166 1 90.75 216 ASN A C 1
ATOM 1779 O O . ASN A 1 216 ? -21.422 -31.594 -4.09 1 90.75 216 ASN A O 1
ATOM 1783 N N . SER A 1 217 ? -20.062 -30.016 -3.336 1 94.75 217 SER A N 1
ATOM 1784 C CA . SER A 1 217 ? -19.703 -29.484 -4.648 1 94.75 217 SER A CA 1
ATOM 1785 C C . SER A 1 217 ? -18.219 -29.703 -4.938 1 94.75 217 SER A C 1
ATOM 1787 O O . SER A 1 217 ? -17.422 -29.828 -4.016 1 94.75 217 SER A O 1
ATOM 1789 N N . SER A 1 218 ? -17.922 -29.734 -6.277 1 95.44 218 SER A N 1
ATOM 1790 C CA . SER A 1 218 ? -16.547 -30 -6.668 1 95.44 218 SER A CA 1
ATOM 1791 C C . SER A 1 218 ? -15.992 -28.922 -7.586 1 95.44 218 SER A C 1
ATOM 1793 O O . SER A 1 218 ? -16.75 -28.266 -8.297 1 95.44 218 SER A O 1
ATOM 1795 N N . ILE A 1 219 ? -14.727 -28.688 -7.496 1 98.19 219 ILE A N 1
ATOM 1796 C CA . ILE A 1 219 ? -13.977 -27.969 -8.523 1 98.19 219 ILE A CA 1
ATOM 1797 C C . ILE A 1 219 ? -13.227 -28.969 -9.406 1 98.19 219 ILE A C 1
ATOM 1799 O O . ILE A 1 219 ? -12.461 -29.781 -8.914 1 98.19 219 ILE A O 1
ATOM 1803 N N . ILE A 1 220 ? -13.5 -28.859 -10.68 1 98.12 220 ILE A N 1
ATOM 1804 C CA . ILE A 1 220 ? -12.945 -29.766 -11.688 1 98.12 220 ILE A CA 1
ATOM 1805 C C . ILE A 1 220 ? -12.062 -28.984 -12.656 1 98.12 220 ILE A C 1
ATOM 1807 O O . ILE A 1 220 ? -12.352 -27.828 -12.969 1 98.12 220 ILE A O 1
ATOM 1811 N N . ARG A 1 221 ? -11 -29.547 -13.094 1 98.06 221 ARG A N 1
ATOM 1812 C CA . ARG A 1 221 ? -10.18 -28.875 -14.094 1 98.06 221 ARG A CA 1
ATOM 1813 C C . ARG A 1 221 ? -9.906 -29.797 -15.281 1 98.06 221 ARG A C 1
ATOM 1815 O O . ARG A 1 221 ? -9.789 -31.016 -15.117 1 98.06 221 ARG A O 1
ATOM 1822 N N . CYS A 1 222 ? -9.758 -29.266 -16.422 1 98.31 222 CYS A N 1
ATOM 1823 C CA . CYS A 1 222 ? -9.492 -30 -17.656 1 98.31 222 CYS A CA 1
ATOM 1824 C C . CYS A 1 222 ? -9.031 -29.062 -18.75 1 98.31 222 CYS A C 1
ATOM 1826 O O . CYS A 1 222 ? -8.766 -27.875 -18.5 1 98.31 222 CYS A O 1
ATOM 1828 N N . GLY A 1 223 ? -8.781 -29.641 -19.969 1 98.12 223 GLY A N 1
ATOM 1829 C CA . GLY A 1 223 ? -8.555 -28.844 -21.156 1 98.12 223 GLY A CA 1
ATOM 1830 C C . GLY A 1 223 ? -9.828 -28.531 -21.922 1 98.12 223 GLY A C 1
ATOM 1831 O O . GLY A 1 223 ? -10.867 -29.141 -21.672 1 98.12 223 GLY A O 1
ATOM 1832 N N . GLN A 1 224 ? -9.734 -27.609 -22.859 1 98.12 224 GLN A N 1
ATOM 1833 C CA . GLN A 1 224 ? -10.898 -27.281 -23.688 1 98.12 224 GLN A CA 1
ATOM 1834 C C . GLN A 1 224 ? -11.328 -28.484 -24.531 1 98.12 224 GLN A C 1
ATOM 1836 O O . GLN A 1 224 ? -10.5 -29.328 -24.875 1 98.12 224 GLN A O 1
ATOM 1841 N N . PRO A 1 225 ? -12.625 -28.594 -24.828 1 97.56 225 PRO A N 1
ATOM 1842 C CA . PRO A 1 225 ? -13.047 -29.641 -25.734 1 97.56 225 PRO A CA 1
ATOM 1843 C C . PRO A 1 225 ? -12.586 -29.406 -27.172 1 97.56 225 PRO A C 1
ATOM 1845 O O . PRO A 1 225 ? -12.57 -28.266 -27.641 1 97.56 225 PRO A O 1
ATOM 1848 N N . LEU A 1 226 ? -12.234 -30.453 -27.781 1 97.31 226 LEU A N 1
ATOM 1849 C CA . LEU A 1 226 ? -11.805 -30.375 -29.172 1 97.31 226 LEU A CA 1
ATOM 1850 C C . LEU A 1 226 ? -12.984 -30.578 -30.109 1 97.31 226 LEU A C 1
ATOM 1852 O O . LEU A 1 226 ? -13.016 -31.547 -30.875 1 97.31 226 LEU A O 1
ATOM 1856 N N . VAL A 1 227 ? -13.859 -29.672 -30.125 1 95.12 227 VAL A N 1
ATOM 1857 C CA . VAL A 1 227 ? -15.062 -29.703 -30.938 1 95.12 227 VAL A CA 1
ATOM 1858 C C . VAL A 1 227 ? -14.703 -29.406 -32.406 1 95.12 227 VAL A C 1
ATOM 1860 O O . VAL A 1 227 ? -15.195 -30.078 -33.312 1 95.12 227 VAL A O 1
ATOM 1863 N N . GLY A 1 228 ? -13.906 -28.391 -32.562 1 92.31 228 GLY A N 1
ATOM 1864 C CA . GLY A 1 228 ? -13.43 -28.047 -33.906 1 92.31 228 GLY A CA 1
ATOM 1865 C C . GLY A 1 228 ? -14.531 -27.531 -34.812 1 92.31 228 GLY A C 1
ATOM 1866 O O . GLY A 1 228 ? -15.68 -27.375 -34.375 1 92.31 228 GLY A O 1
ATOM 1867 N N . PRO A 1 229 ? -14.125 -27.297 -36.031 1 91 229 PRO A N 1
ATOM 1868 C CA . PRO A 1 229 ? -15.078 -26.734 -37 1 91 229 PRO A CA 1
ATOM 1869 C C . PRO A 1 229 ? -16.203 -27.719 -37.344 1 91 229 PRO A C 1
ATOM 1871 O O . PRO A 1 229 ? -17.266 -27.281 -37.781 1 91 229 PRO A O 1
ATOM 1874 N N . THR A 1 230 ? -16.062 -28.953 -37.062 1 92.06 230 THR A N 1
ATOM 1875 C CA . THR A 1 230 ? -17.062 -29.953 -37.438 1 92.06 230 THR A CA 1
ATOM 1876 C C . THR A 1 230 ? -18.016 -30.219 -36.281 1 92.06 230 THR A C 1
ATOM 1878 O O . THR A 1 230 ? -18.859 -31.109 -36.344 1 92.06 230 THR A O 1
ATOM 1881 N N . ASN A 1 231 ? -17.812 -29.594 -35.25 1 91.31 231 ASN A N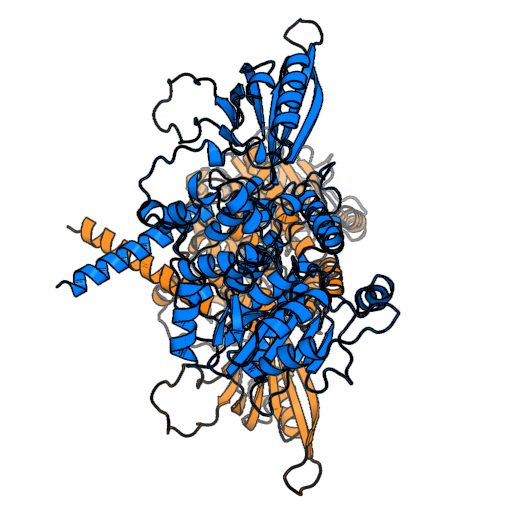 1
ATOM 1882 C CA . ASN A 1 231 ? -18.656 -29.734 -34.094 1 91.31 231 ASN A CA 1
ATOM 1883 C C . ASN A 1 231 ? -18.672 -31.172 -33.562 1 91.31 231 ASN A C 1
ATOM 1885 O O . ASN A 1 231 ? -19.734 -31.75 -33.344 1 91.31 231 ASN A O 1
ATOM 1889 N N . ARG A 1 232 ? -17.5 -31.625 -33.344 1 94.62 232 ARG A N 1
ATOM 1890 C CA . ARG A 1 232 ? -17.328 -32.969 -32.844 1 94.62 232 ARG A CA 1
ATOM 1891 C C . ARG A 1 232 ? -18.016 -33.125 -31.484 1 94.62 232 ARG A C 1
ATOM 1893 O O . ARG A 1 232 ? -17.953 -32.219 -30.641 1 94.62 232 ARG A O 1
ATOM 1900 N N . ARG A 1 233 ? -18.656 -34.281 -31.266 1 96.5 233 ARG A N 1
ATOM 1901 C CA . ARG A 1 233 ? -19.312 -34.594 -30 1 96.5 233 ARG A CA 1
ATOM 1902 C C . ARG A 1 233 ? -18.688 -35.812 -29.344 1 96.5 233 ARG A C 1
ATOM 1904 O O . ARG A 1 233 ? -18.188 -36.719 -30.031 1 96.5 233 ARG A O 1
ATOM 1911 N N . CYS A 1 234 ? -18.641 -35.812 -28.016 1 97.62 234 CYS A N 1
ATOM 1912 C CA . CYS A 1 234 ? -18.125 -36.938 -27.25 1 97.62 234 CYS A CA 1
ATOM 1913 C C . CYS A 1 234 ? -19.078 -37.312 -26.109 1 97.62 234 CYS A C 1
ATOM 1915 O O . CYS A 1 234 ? -19.047 -36.688 -25.062 1 97.62 234 CYS A O 1
ATOM 1917 N N . LYS A 1 235 ? -19.828 -38.344 -26.297 1 97.38 235 LYS A N 1
ATOM 1918 C CA . LYS A 1 235 ? -20.828 -38.781 -25.328 1 97.38 235 LYS A CA 1
ATOM 1919 C C . LYS A 1 235 ? -20.172 -39.219 -24.031 1 97.38 235 LYS A C 1
ATOM 1921 O O . LYS A 1 235 ? -20.703 -39 -22.938 1 97.38 235 LYS A O 1
ATOM 1926 N N . GLU A 1 236 ? -19.078 -39.906 -24.203 1 97.38 236 GLU A N 1
ATOM 1927 C CA . GLU A 1 236 ? -18.344 -40.375 -23.031 1 97.38 236 GLU A CA 1
ATOM 1928 C C . GLU A 1 236 ? -17.922 -39.219 -22.141 1 97.38 236 GLU A C 1
ATOM 1930 O O . GLU A 1 236 ? -17.984 -39.312 -20.906 1 97.38 236 GLU A O 1
ATOM 1935 N N . ASP A 1 237 ? -17.469 -38.188 -22.797 1 98 237 ASP A N 1
ATOM 1936 C CA . ASP A 1 237 ? -17.078 -36.969 -22.062 1 98 237 ASP A CA 1
ATOM 1937 C C . ASP A 1 237 ? -18.266 -36.375 -21.328 1 98 237 ASP A C 1
ATOM 1939 O O . ASP A 1 237 ? -18.141 -35.906 -20.203 1 98 237 ASP A O 1
ATOM 1943 N N . GLU A 1 238 ? -19.422 -36.312 -21.984 1 97.5 238 GLU A N 1
ATOM 1944 C CA . GLU A 1 238 ? -20.641 -35.812 -21.375 1 97.5 238 GLU A CA 1
ATOM 1945 C C . GLU A 1 238 ? -21.016 -36.594 -20.125 1 97.5 238 GLU A C 1
ATOM 1947 O O . GLU A 1 238 ? -21.406 -36 -19.109 1 97.5 238 GLU A O 1
ATOM 1952 N N . VAL A 1 239 ? -20.844 -37.844 -20.234 1 96.31 239 VAL A N 1
ATOM 1953 C CA . VAL A 1 239 ? -21.156 -38.719 -19.109 1 96.31 239 VAL A CA 1
ATOM 1954 C C . VAL A 1 239 ? -20.188 -38.438 -17.953 1 96.31 239 VAL A C 1
ATOM 1956 O O . VAL A 1 239 ? -20.594 -38.344 -16.797 1 96.31 239 VAL A O 1
ATOM 1959 N N . ILE A 1 240 ? -18.938 -38.344 -18.266 1 96.44 240 ILE A N 1
ATOM 1960 C CA . ILE A 1 240 ? -17.906 -38.125 -17.281 1 96.44 240 ILE A CA 1
ATOM 1961 C C . ILE A 1 240 ? -18.141 -36.781 -16.562 1 96.44 240 ILE A C 1
ATOM 1963 O O . ILE A 1 240 ? -18.125 -36.719 -15.336 1 96.44 240 ILE A O 1
ATOM 1967 N N . VAL A 1 241 ? -18.375 -35.75 -17.312 1 97.19 241 VAL A N 1
ATOM 1968 C CA . VAL A 1 241 ? -18.578 -34.406 -16.766 1 97.19 241 VAL A CA 1
ATOM 1969 C C . VAL A 1 241 ? -19.797 -34.406 -15.844 1 97.19 241 VAL A C 1
ATOM 1971 O O . VAL A 1 241 ? -19.766 -33.812 -14.758 1 97.19 241 VAL A O 1
ATOM 1974 N N . ASN A 1 242 ? -20.859 -35.094 -16.203 1 96 242 ASN A N 1
ATOM 1975 C CA . ASN A 1 242 ? -22.078 -35.125 -15.406 1 96 242 ASN A CA 1
ATOM 1976 C C . ASN A 1 242 ? -21.875 -35.938 -14.125 1 96 242 ASN A C 1
ATOM 1978 O O . ASN A 1 242 ? -22.594 -35.75 -13.141 1 96 242 ASN A O 1
ATOM 1982 N N . SER A 1 243 ? -20.938 -36.812 -14.156 1 95.06 243 SER A N 1
ATOM 1983 C CA . SER A 1 243 ? -20.719 -37.688 -13.016 1 95.06 243 SER A CA 1
ATOM 1984 C C . SER A 1 243 ? -20.172 -36.906 -11.82 1 95.06 243 SER A C 1
ATOM 1986 O O . SER A 1 243 ? -20.219 -37.375 -10.68 1 95.06 243 SER A O 1
ATOM 1988 N N . PHE A 1 244 ? -19.641 -35.688 -12.039 1 94.94 244 PHE A N 1
ATOM 1989 C CA . PHE A 1 244 ? -19.141 -34.875 -10.953 1 94.94 244 PHE A CA 1
ATOM 1990 C C . PHE A 1 244 ? -20.266 -34.188 -10.211 1 94.94 244 PHE A C 1
ATOM 1992 O O . PHE A 1 244 ? -20.062 -33.625 -9.133 1 94.94 244 PHE A O 1
ATOM 1999 N N . LEU A 1 245 ? -21.469 -34.281 -10.773 1 94.31 245 LEU A N 1
ATOM 2000 C CA . LEU A 1 245 ? -22.625 -33.594 -10.188 1 94.31 245 LEU A CA 1
ATOM 2001 C C . LEU A 1 245 ? -23.391 -34.531 -9.25 1 94.31 245 LEU A C 1
ATOM 2003 O O . LEU A 1 245 ? -23.516 -35.719 -9.531 1 94.31 245 LEU A O 1
ATOM 2007 N N . ALA A 1 246 ? -23.797 -34 -8.141 1 86.25 246 ALA A N 1
ATOM 2008 C CA . ALA A 1 246 ? -24.781 -34.719 -7.332 1 86.25 246 ALA A CA 1
ATOM 2009 C C . ALA A 1 246 ? -26.125 -34.812 -8.055 1 86.25 246 ALA A C 1
ATOM 2011 O O . ALA A 1 246 ? -26.359 -34.094 -9.047 1 86.25 246 ALA A O 1
ATOM 2012 N N . PRO A 1 247 ? -26.984 -35.75 -7.492 1 83.62 247 PRO A N 1
ATOM 2013 C CA . PRO A 1 247 ? -28.297 -35.844 -8.133 1 83.62 247 PRO A CA 1
ATOM 2014 C C . PRO A 1 247 ? -29.031 -34.5 -8.172 1 83.62 247 PRO A C 1
ATOM 2016 O O . PRO A 1 247 ? -29.109 -33.812 -7.156 1 83.62 247 PRO A O 1
ATOM 2019 N N . ASN A 1 248 ? -29.5 -34.031 -9.258 1 86.56 248 ASN A N 1
ATOM 2020 C CA . ASN A 1 248 ? -30.281 -32.812 -9.508 1 86.56 248 ASN A CA 1
ATOM 2021 C C . ASN A 1 248 ? -29.438 -31.547 -9.359 1 86.56 248 ASN A C 1
ATOM 2023 O O . ASN A 1 248 ? -29.984 -30.453 -9.273 1 86.56 248 ASN A O 1
ATOM 2027 N N . GLN A 1 249 ? -28.141 -31.766 -9.148 1 91.81 249 GLN A N 1
ATOM 2028 C CA . GLN A 1 249 ? -27.25 -30.625 -9.07 1 91.81 249 GLN A CA 1
ATOM 2029 C C . GLN A 1 249 ? -26.922 -30.078 -10.461 1 91.81 249 GLN A C 1
ATOM 2031 O O . GLN A 1 249 ? -26.875 -30.828 -11.438 1 91.81 249 GLN A O 1
ATOM 2036 N N . LYS A 1 250 ? -26.844 -28.766 -10.531 1 94.94 250 LYS A N 1
ATOM 2037 C CA . LYS A 1 250 ? -26.328 -28.109 -11.734 1 94.94 250 LYS A CA 1
ATOM 2038 C C . LYS A 1 250 ? -24.891 -27.656 -11.547 1 94.94 250 LYS A C 1
ATOM 2040 O O . LYS A 1 250 ? -24.391 -27.609 -10.422 1 94.94 250 LYS A O 1
ATOM 2045 N N . GLY A 1 251 ? -24.234 -27.484 -12.703 1 97.69 251 GLY A N 1
ATOM 2046 C CA . GLY A 1 251 ? -22.844 -27.047 -12.633 1 97.69 251 GLY A CA 1
ATOM 2047 C C . GLY A 1 251 ? -22.547 -25.859 -13.531 1 97.69 251 GLY A C 1
ATOM 2048 O O . GLY A 1 251 ? -23.406 -25.438 -14.297 1 97.69 251 GLY A O 1
ATOM 2049 N N . ILE A 1 252 ? -21.453 -25.25 -13.328 1 98.5 252 ILE A N 1
ATOM 2050 C CA . ILE A 1 252 ? -20.984 -24.156 -14.156 1 98.5 252 ILE A CA 1
ATOM 2051 C C . ILE A 1 252 ? -19.656 -24.531 -14.812 1 98.5 252 ILE A C 1
ATOM 2053 O O . ILE A 1 252 ? -18.781 -25.094 -14.164 1 98.5 252 ILE A O 1
ATOM 2057 N N . ILE A 1 253 ? -19.578 -24.375 -16.094 1 98.5 253 ILE A N 1
ATOM 2058 C CA . ILE A 1 253 ? -18.297 -24.422 -16.797 1 98.5 253 ILE A CA 1
ATOM 2059 C C . ILE A 1 253 ? -17.688 -23.016 -16.828 1 98.5 253 ILE A C 1
ATOM 2061 O O . ILE A 1 253 ? -18.234 -22.109 -17.438 1 98.5 253 ILE A O 1
ATOM 2065 N N . TYR A 1 254 ? -16.625 -22.828 -16.141 1 98.56 254 TYR A N 1
ATOM 2066 C CA . TYR A 1 254 ? -15.938 -21.547 -16.094 1 98.56 254 TYR A CA 1
ATOM 2067 C C . TYR A 1 254 ? -14.719 -21.547 -17 1 98.56 254 TYR A C 1
ATOM 2069 O O . TYR A 1 254 ? -13.664 -22.094 -16.641 1 98.56 254 TYR A O 1
ATOM 2077 N N . ASP A 1 255 ? -14.812 -20.969 -18.141 1 98.12 255 ASP A N 1
ATOM 2078 C CA . ASP A 1 255 ? -13.695 -20.766 -19.062 1 98.12 255 ASP A CA 1
ATOM 2079 C C . ASP A 1 255 ? -12.922 -19.484 -18.703 1 98.12 255 ASP A C 1
ATOM 2081 O O . ASP A 1 255 ? -13.461 -18.391 -18.781 1 98.12 255 ASP A O 1
ATOM 2085 N N . THR A 1 256 ? -11.641 -19.625 -18.344 1 98.31 256 THR A N 1
ATOM 2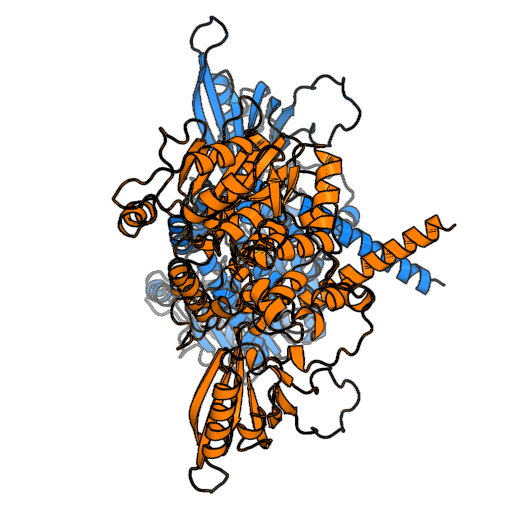086 C CA . THR A 1 256 ? -10.859 -18.516 -17.812 1 98.31 256 THR A CA 1
ATOM 2087 C C . THR A 1 256 ? -10.633 -17.453 -18.906 1 98.31 256 THR A C 1
ATOM 2089 O O . THR A 1 256 ? -10.281 -16.312 -18.594 1 98.31 256 THR A O 1
ATOM 2092 N N . ARG A 1 257 ? -10.898 -17.812 -20.25 1 96.25 257 ARG A N 1
ATOM 2093 C CA . ARG A 1 257 ? -10.641 -16.922 -21.375 1 96.25 257 ARG A CA 1
ATOM 2094 C C . ARG A 1 257 ? -11.812 -15.984 -21.625 1 96.25 257 ARG A C 1
ATOM 2096 O O . ARG A 1 257 ? -12.961 -16.328 -21.328 1 96.25 257 ARG A O 1
ATOM 2103 N N . PRO A 1 258 ? -11.445 -14.812 -22.109 1 95.75 258 PRO A N 1
ATOM 2104 C CA . PRO A 1 258 ? -12.547 -13.938 -22.531 1 95.75 258 PRO A CA 1
ATOM 2105 C C . PRO A 1 258 ? -13.281 -14.477 -23.766 1 95.75 258 PRO A C 1
ATOM 2107 O O . PRO A 1 258 ? -12.734 -15.281 -24.516 1 95.75 258 PRO A O 1
ATOM 2110 N N . LYS A 1 259 ? -14.453 -13.984 -24.016 1 94.56 259 LYS A N 1
ATOM 2111 C CA . LYS A 1 259 ? -15.32 -14.43 -25.109 1 94.56 259 LYS A CA 1
ATOM 2112 C C . LYS A 1 259 ? -14.656 -14.242 -26.469 1 94.56 259 LYS A C 1
ATOM 2114 O O . LYS A 1 259 ? -14.859 -15.047 -27.375 1 94.56 259 LYS A O 1
ATOM 2119 N N . THR A 1 260 ? -13.906 -13.227 -26.531 1 92.06 260 THR A N 1
ATOM 2120 C CA . THR A 1 260 ? -13.234 -12.945 -27.797 1 92.06 260 THR A CA 1
ATOM 2121 C C . THR A 1 260 ? -12.258 -14.055 -28.156 1 92.06 260 THR A C 1
ATOM 2123 O O . THR A 1 260 ? -12.125 -14.43 -29.312 1 92.06 260 THR A O 1
ATOM 2126 N N . ILE A 1 261 ? -11.586 -14.609 -27.203 1 91.81 261 ILE A N 1
ATOM 2127 C CA . ILE A 1 261 ? -10.594 -15.648 -27.422 1 91.81 261 ILE A CA 1
ATOM 2128 C C . ILE A 1 261 ? -11.289 -16.984 -27.719 1 91.81 261 ILE A C 1
ATOM 2130 O O . ILE A 1 261 ? -10.875 -17.734 -28.609 1 91.81 261 ILE A O 1
ATOM 2134 N N . THR A 1 262 ? -12.367 -17.312 -27 1 92 262 THR A N 1
ATOM 2135 C CA . THR A 1 262 ? -13.055 -18.594 -27.156 1 92 262 THR A CA 1
ATOM 2136 C C . THR A 1 262 ? -13.781 -18.656 -28.484 1 92 262 THR A C 1
ATOM 2138 O O . THR A 1 262 ? -13.953 -19.75 -29.047 1 92 262 THR A O 1
ATOM 2141 N N . PHE A 1 263 ? -14.195 -17.547 -28.953 1 87.5 263 PHE A N 1
ATOM 2142 C CA . PHE A 1 263 ? -14.883 -17.469 -30.234 1 87.5 263 PHE A CA 1
ATOM 2143 C C . PHE A 1 263 ? -14.008 -18.016 -31.359 1 87.5 263 PHE A C 1
ATOM 2145 O O . PHE A 1 263 ? -14.484 -18.75 -32.219 1 87.5 263 PHE A O 1
ATOM 2152 N N . PHE A 1 264 ? -12.719 -17.766 -31.297 1 89.69 264 PHE A N 1
ATOM 2153 C CA . PHE A 1 264 ? -11.805 -18.172 -32.344 1 89.69 264 PHE A CA 1
ATOM 2154 C C . PHE A 1 264 ? -11.266 -19.578 -32.094 1 89.69 264 PHE A C 1
ATOM 2156 O O . PHE A 1 264 ? -10.703 -20.203 -33 1 89.69 264 PHE A O 1
ATOM 2163 N N . ALA A 1 265 ? -11.453 -20.109 -30.984 1 91.25 265 ALA A N 1
ATOM 2164 C CA . ALA A 1 265 ? -10.859 -21.391 -30.594 1 91.25 265 ALA A CA 1
ATOM 2165 C C . ALA A 1 265 ? -11.43 -22.531 -31.422 1 91.25 265 ALA A C 1
ATOM 2167 O O . ALA A 1 265 ? -10.719 -23.5 -31.734 1 91.25 265 ALA A O 1
ATOM 2168 N N . GLN A 1 266 ? -12.641 -22.484 -31.781 1 89.81 266 GLN A N 1
ATOM 2169 C CA . GLN A 1 266 ? -13.273 -23.562 -32.531 1 89.81 266 GLN A CA 1
ATOM 2170 C C . GLN A 1 266 ? -12.625 -23.734 -33.906 1 89.81 266 GLN A C 1
ATOM 2172 O O . GLN A 1 266 ? -12.414 -24.844 -34.375 1 89.81 266 GLN A O 1
ATOM 2177 N N . GLY A 1 267 ? -12.367 -22.594 -34.438 1 90.94 267 GLY A N 1
ATOM 2178 C CA . GLY A 1 267 ? -11.711 -22.641 -35.75 1 90.94 267 GLY A CA 1
ATOM 2179 C C . GLY A 1 267 ? -10.32 -23.234 -35.688 1 90.94 267 GLY A C 1
ATOM 2180 O O . GLY A 1 267 ? -9.828 -23.766 -36.688 1 90.94 267 GLY A O 1
ATOM 2181 N N . LEU A 1 268 ? -9.75 -23.281 -34.562 1 91.56 268 LEU A N 1
ATOM 2182 C CA . LEU A 1 268 ? -8.398 -23.797 -34.406 1 91.56 268 LEU A CA 1
ATOM 2183 C C . LEU A 1 268 ? -8.422 -25.219 -33.844 1 91.56 268 LEU A C 1
ATOM 2185 O O . LEU A 1 268 ? -7.395 -25.734 -33.406 1 91.56 268 LEU A O 1
ATOM 2189 N N . GLY A 1 269 ? -9.609 -25.766 -33.812 1 92.75 269 GLY A N 1
ATOM 2190 C CA . GLY A 1 269 ? -9.758 -27.156 -33.406 1 92.75 269 GLY A CA 1
ATOM 2191 C C . GLY A 1 269 ? -10.328 -27.297 -32 1 92.75 269 GLY A C 1
ATOM 2192 O O . GLY A 1 269 ? -10.75 -28.391 -31.609 1 92.75 269 GLY A O 1
ATOM 2193 N N . GLY A 1 270 ? -10.242 -26.266 -31.281 1 95.31 270 GLY A N 1
ATOM 2194 C CA . GLY A 1 270 ? -10.805 -26.297 -29.938 1 95.31 270 GLY A CA 1
ATOM 2195 C C . GLY A 1 270 ? -12.273 -25.906 -29.906 1 95.31 270 GLY A C 1
ATOM 2196 O O . GLY A 1 270 ? -13.055 -26.328 -30.766 1 95.31 270 GLY A O 1
ATOM 2197 N N . GLY A 1 271 ? -12.695 -25.297 -28.797 1 93.81 271 GLY A N 1
ATOM 2198 C CA . GLY A 1 271 ? -14.062 -24.812 -28.703 1 93.81 271 GLY A CA 1
ATOM 2199 C C . GLY A 1 271 ? -14.617 -24.844 -27.297 1 93.81 271 GLY A C 1
ATOM 2200 O O . GLY A 1 271 ? -13.875 -24.672 -26.328 1 93.81 271 GLY A O 1
ATOM 2201 N N . THR A 1 272 ? -15.961 -24.797 -27.234 1 95.12 272 THR A N 1
ATOM 2202 C CA . THR A 1 272 ? -16.672 -24.781 -25.969 1 95.12 272 THR A CA 1
ATOM 2203 C C . THR A 1 272 ? -17.734 -25.875 -25.922 1 95.12 272 THR A C 1
ATOM 2205 O O . THR A 1 272 ? -18.141 -26.391 -26.953 1 95.12 272 THR A O 1
ATOM 2208 N N . GLU A 1 273 ? -18.047 -26.25 -24.734 1 95.69 273 GLU A N 1
ATOM 2209 C CA . GLU A 1 273 ? -19.094 -27.234 -24.547 1 95.69 273 GLU A CA 1
ATOM 2210 C C . GLU A 1 273 ? -20.453 -26.672 -24.953 1 95.69 273 GLU A C 1
ATOM 2212 O O . GLU A 1 273 ? -20.828 -25.562 -24.562 1 95.69 273 GLU A O 1
ATOM 2217 N N . SER A 1 274 ? -21.203 -27.406 -25.734 1 93.06 274 SER A N 1
ATOM 2218 C CA . SER A 1 274 ? -22.516 -26.938 -26.203 1 93.06 274 SER A CA 1
ATOM 2219 C C . SER A 1 274 ? -23.578 -27.078 -25.109 1 93.06 274 SER A C 1
ATOM 2221 O O . SER A 1 274 ? -23.578 -28.062 -24.359 1 93.06 274 SER A O 1
ATOM 2223 N N . LYS A 1 275 ? -24.438 -26.203 -25.109 1 93.31 275 LYS A N 1
ATOM 2224 C CA . LYS A 1 275 ? -25.531 -26.203 -24.141 1 93.31 275 LYS A CA 1
ATOM 2225 C C . LYS A 1 275 ? -26.422 -27.422 -24.312 1 93.31 275 LYS A C 1
ATOM 2227 O O . LYS A 1 275 ? -26.938 -27.969 -23.328 1 93.31 275 LYS A O 1
ATOM 2232 N N . SER A 1 276 ? -26.594 -27.844 -25.469 1 94.88 276 SER A N 1
ATOM 2233 C CA . SER A 1 276 ? -27.484 -28.969 -25.75 1 94.88 276 SER A CA 1
ATOM 2234 C C . SER A 1 276 ? -26.891 -30.281 -25.234 1 94.88 276 SER A C 1
ATOM 2236 O O . SER A 1 276 ? -27.609 -31.125 -24.703 1 94.88 276 SER A O 1
ATOM 2238 N N . ASN A 1 277 ? -25.594 -30.469 -25.406 1 95.69 277 ASN A N 1
ATOM 2239 C CA . ASN A 1 277 ? -24.953 -31.719 -25 1 95.69 277 ASN A CA 1
ATOM 2240 C C . ASN A 1 277 ? -24.625 -31.734 -23.516 1 95.69 277 ASN A C 1
ATOM 2242 O O . ASN A 1 277 ? -24.531 -32.812 -22.906 1 95.69 277 ASN A O 1
ATOM 2246 N N . TYR A 1 278 ? -24.312 -30.625 -23 1 97.31 278 TYR A N 1
ATOM 2247 C CA . TYR A 1 278 ? -24.031 -30.469 -21.578 1 97.31 278 TYR A CA 1
ATOM 2248 C C . TYR A 1 278 ? -25.156 -29.703 -20.875 1 97.31 278 TYR A C 1
ATOM 2250 O O . TYR A 1 278 ? -24.922 -28.656 -20.281 1 97.31 278 TYR A O 1
ATOM 2258 N N . SER A 1 279 ? -26.297 -30.203 -20.828 1 95.56 279 SER A N 1
ATOM 2259 C CA . SER A 1 279 ? -27.531 -29.5 -20.516 1 95.56 279 SER A CA 1
ATOM 2260 C C . SER A 1 279 ? -27.594 -29.125 -19.047 1 95.56 279 SER A C 1
ATOM 2262 O O . SER A 1 279 ? -28.297 -28.172 -18.656 1 95.56 279 SER A O 1
ATOM 2264 N N . ARG A 1 280 ? -26.859 -29.766 -18.203 1 96.56 280 ARG A N 1
ATOM 2265 C CA . ARG A 1 280 ? -26.891 -29.453 -16.766 1 96.56 280 ARG A CA 1
ATOM 2266 C C . ARG A 1 280 ? -25.844 -28.422 -16.406 1 96.56 280 ARG A C 1
ATOM 2268 O O . ARG A 1 280 ? -25.766 -27.984 -15.258 1 96.56 280 ARG A O 1
ATOM 2275 N N . TRP A 1 281 ? -25.078 -28.047 -17.375 1 97.81 281 TRP A N 1
ATOM 2276 C CA . TRP A 1 281 ? -23.969 -27.141 -17.125 1 97.81 281 TRP A CA 1
ATOM 2277 C C . TRP A 1 281 ? -24.172 -25.797 -17.844 1 97.81 281 TRP A C 1
ATOM 2279 O O . TRP A 1 281 ? -24.531 -25.766 -19.016 1 97.81 281 TRP A O 1
ATOM 2289 N N . ARG A 1 282 ? -24.031 -24.703 -17.062 1 97.56 282 ARG A N 1
ATOM 2290 C CA . ARG A 1 282 ? -24.047 -23.375 -17.641 1 97.56 282 ARG A CA 1
ATOM 2291 C C . ARG A 1 282 ? -22.625 -22.906 -17.953 1 97.56 282 ARG A C 1
ATOM 2293 O O . ARG A 1 282 ? -21.703 -23.125 -17.156 1 97.56 282 ARG A O 1
ATOM 2300 N N . TYR A 1 283 ? -22.469 -22.281 -19.094 1 96.94 283 TYR A N 1
ATOM 2301 C CA . TYR A 1 283 ? -21.141 -21.844 -19.547 1 96.94 283 TYR A CA 1
ATOM 2302 C C . TYR A 1 283 ? -20.922 -20.375 -19.266 1 96.94 283 TYR A C 1
ATOM 2304 O O . TYR A 1 283 ? -21.766 -19.531 -19.594 1 96.94 283 TYR A O 1
ATOM 2312 N N . VAL A 1 284 ? -19.781 -20.031 -18.578 1 97 284 VAL A N 1
ATOM 2313 C CA . VAL A 1 284 ? -19.422 -18.656 -18.219 1 97 284 VAL A CA 1
ATOM 2314 C C . VAL A 1 284 ? -17.984 -18.375 -18.656 1 97 284 VAL A C 1
ATOM 2316 O O . VAL A 1 284 ? -17.109 -19.234 -18.5 1 97 284 VAL A O 1
ATOM 2319 N N . ASN A 1 285 ? -17.734 -17.172 -19.219 1 96.81 285 ASN A N 1
ATOM 2320 C CA . ASN A 1 285 ? -16.406 -16.766 -19.625 1 96.81 285 ASN A CA 1
ATOM 2321 C C . ASN A 1 285 ? -15.742 -15.891 -18.562 1 96.81 285 ASN A C 1
ATOM 2323 O O . ASN A 1 285 ? -16.422 -15.102 -17.891 1 96.81 285 ASN A O 1
ATOM 2327 N N . GLY A 1 286 ? -14.453 -16.094 -18.406 1 96.69 286 GLY A N 1
ATOM 2328 C CA . GLY A 1 286 ? -13.641 -15.188 -17.625 1 96.69 286 GLY A CA 1
ATOM 2329 C C . GLY A 1 286 ? -13.016 -14.086 -18.453 1 96.69 286 GLY A C 1
ATOM 2330 O O . GLY A 1 286 ? -13.5 -13.766 -19.547 1 96.69 286 GLY A O 1
ATOM 2331 N N . LYS A 1 287 ? -11.969 -13.43 -17.875 1 95.88 287 LYS A N 1
ATOM 2332 C CA . LYS A 1 287 ? -11.359 -12.289 -18.547 1 95.88 287 LYS A CA 1
ATOM 2333 C C . LYS A 1 287 ? -9.836 -12.352 -18.469 1 95.88 287 LYS A C 1
ATOM 2335 O O . LYS A 1 287 ? -9.164 -11.336 -18.641 1 95.88 287 LYS A O 1
ATOM 2340 N N . LEU A 1 288 ? -9.289 -13.508 -18.156 1 97.81 288 LEU A N 1
ATOM 2341 C CA . LEU A 1 288 ? -7.844 -13.594 -18.016 1 97.81 288 LEU A CA 1
ATOM 2342 C C . LEU A 1 288 ? -7.164 -13.57 -19.391 1 97.81 288 LEU A C 1
ATOM 2344 O O . LEU A 1 288 ? -7.621 -14.234 -20.328 1 97.81 288 LEU A O 1
ATOM 2348 N N . PRO A 1 289 ? -6.082 -12.82 -19.547 1 96 289 PRO A N 1
ATOM 2349 C CA . PRO A 1 289 ? -5.41 -12.703 -20.844 1 96 289 PRO A CA 1
ATOM 2350 C C . PRO A 1 289 ? -4.52 -13.906 -21.156 1 96 289 PRO A C 1
ATOM 2352 O O . PRO A 1 289 ? -4.391 -14.812 -20.328 1 96 289 PRO A O 1
ATOM 2355 N N . ARG A 1 290 ? -3.992 -13.867 -22.344 1 95.44 290 ARG A N 1
ATOM 2356 C CA . ARG A 1 290 ? -3.049 -14.891 -22.781 1 95.44 290 ARG A CA 1
ATOM 2357 C C . ARG A 1 290 ? -1.744 -14.797 -21.984 1 95.44 290 ARG A C 1
ATOM 2359 O O . ARG A 1 290 ? -1.399 -13.734 -21.469 1 95.44 290 ARG A O 1
ATOM 2366 N N . ILE A 1 291 ? -1.008 -15.875 -21.969 1 96.5 291 ILE A N 1
ATOM 2367 C CA . ILE A 1 291 ? 0.186 -15.969 -21.125 1 96.5 291 ILE A CA 1
ATOM 2368 C C . ILE A 1 291 ? 1.222 -14.945 -21.609 1 96.5 291 ILE A C 1
ATOM 2370 O O . ILE A 1 291 ? 1.975 -14.398 -20.797 1 96.5 291 ILE A O 1
ATOM 2374 N N . LYS A 1 292 ? 1.281 -14.695 -22.906 1 96 292 LYS A N 1
ATOM 2375 C CA . LYS A 1 292 ? 2.221 -13.711 -23.438 1 96 292 LYS A CA 1
ATOM 2376 C C . LYS A 1 292 ? 1.933 -12.32 -22.859 1 96 292 LYS A C 1
ATOM 2378 O O . LYS A 1 292 ? 2.857 -11.578 -22.516 1 96 292 LYS A O 1
ATOM 2383 N N . GLU A 1 293 ? 0.624 -11.984 -22.781 1 96.81 293 GLU A N 1
ATOM 2384 C CA . GLU A 1 293 ? 0.224 -10.688 -22.234 1 96.81 293 GLU A CA 1
ATOM 2385 C C . GLU A 1 293 ? 0.587 -10.578 -20.766 1 96.81 293 GLU A C 1
ATOM 2387 O O . GLU A 1 293 ? 0.917 -9.492 -20.281 1 96.81 293 GLU A O 1
ATOM 2392 N N . ILE A 1 294 ? 0.505 -11.633 -20.078 1 98.25 294 ILE A N 1
ATOM 2393 C CA . ILE A 1 294 ? 0.878 -11.648 -18.672 1 98.25 294 ILE A CA 1
ATOM 2394 C C . ILE A 1 294 ? 2.381 -11.422 -18.531 1 98.25 294 ILE A C 1
ATOM 2396 O O . ILE A 1 294 ? 2.826 -10.688 -17.641 1 98.25 294 ILE A O 1
ATOM 2400 N N . HIS A 1 295 ? 3.139 -12.039 -19.391 1 98.25 295 HIS A N 1
ATOM 2401 C CA . HIS A 1 295 ? 4.582 -11.844 -19.406 1 98.25 295 HIS A CA 1
ATOM 2402 C C . HIS A 1 295 ? 4.938 -10.391 -19.703 1 98.25 295 HIS A C 1
ATOM 2404 O O . HIS A 1 295 ? 5.801 -9.805 -19.047 1 98.25 295 HIS A O 1
ATOM 2410 N N . ASP A 1 296 ? 4.258 -9.812 -20.672 1 97.81 296 ASP A N 1
ATOM 2411 C CA . ASP A 1 296 ? 4.469 -8.414 -21.016 1 97.81 296 ASP A CA 1
ATOM 2412 C C . ASP A 1 296 ? 4.176 -7.504 -19.828 1 97.81 296 ASP A C 1
ATOM 2414 O O . ASP A 1 296 ? 4.895 -6.531 -19.578 1 97.81 296 ASP A O 1
ATOM 2418 N N . ALA A 1 297 ? 3.113 -7.844 -19.156 1 98.38 297 ALA A N 1
ATOM 2419 C CA . ALA A 1 297 ? 2.723 -7.059 -17.984 1 98.38 297 ALA A CA 1
ATOM 2420 C C . ALA A 1 297 ? 3.812 -7.082 -16.922 1 98.38 297 ALA A C 1
ATOM 2422 O O . ALA A 1 297 ? 4.129 -6.051 -16.328 1 98.38 297 ALA A O 1
ATOM 2423 N N . LEU A 1 298 ? 4.383 -8.227 -16.672 1 98.62 298 LEU A N 1
ATOM 2424 C CA . LEU A 1 298 ? 5.461 -8.336 -15.695 1 98.62 298 LEU A CA 1
ATOM 2425 C C . LEU A 1 298 ? 6.66 -7.496 -16.125 1 98.62 298 LEU A C 1
ATOM 2427 O O . LEU A 1 298 ? 7.23 -6.762 -15.305 1 98.62 298 LEU A O 1
ATOM 2431 N N . THR A 1 299 ? 7.043 -7.652 -17.359 1 98.25 299 THR A N 1
ATOM 2432 C CA . THR A 1 299 ? 8.203 -6.945 -17.891 1 98.25 299 THR A CA 1
ATOM 2433 C C . THR A 1 299 ? 8.039 -5.438 -17.719 1 98.25 299 THR A C 1
ATOM 2435 O O . THR A 1 299 ? 8.961 -4.758 -17.266 1 98.25 299 THR A O 1
ATOM 2438 N N . LYS A 1 300 ? 6.902 -4.934 -18.078 1 98.25 300 LYS A N 1
ATOM 2439 C CA . LYS A 1 300 ? 6.629 -3.504 -17.969 1 98.25 300 LYS A CA 1
ATOM 2440 C C . LYS A 1 300 ? 6.633 -3.051 -16.5 1 98.25 300 LYS A C 1
ATOM 2442 O O . LYS A 1 300 ? 7.137 -1.973 -16.188 1 98.25 300 LYS A O 1
ATOM 2447 N N . THR A 1 301 ? 6.043 -3.822 -15.641 1 98.06 301 THR A N 1
ATOM 2448 C CA . THR A 1 301 ? 5.953 -3.477 -14.227 1 98.06 301 THR A CA 1
ATOM 2449 C C . THR A 1 301 ? 7.34 -3.439 -13.594 1 98.06 301 THR A C 1
ATOM 2451 O O . THR A 1 301 ? 7.664 -2.51 -12.852 1 98.06 301 THR A O 1
ATOM 2454 N N . VAL A 1 302 ? 8.148 -4.469 -13.875 1 98.06 302 VAL A N 1
ATOM 2455 C CA . VAL A 1 302 ? 9.5 -4.516 -13.32 1 98.06 302 VAL A CA 1
ATOM 2456 C C . VAL A 1 302 ? 10.32 -3.348 -13.859 1 98.06 302 VAL A C 1
ATOM 2458 O O . VAL A 1 302 ? 11.062 -2.705 -13.109 1 98.06 302 VAL A O 1
ATOM 2461 N N . SER A 1 303 ? 10.18 -3.061 -15.141 1 96.69 303 SER A N 1
ATOM 2462 C CA . SER A 1 303 ? 10.867 -1.918 -15.734 1 96.69 303 SER A CA 1
ATOM 2463 C C . SER A 1 303 ? 10.453 -0.614 -15.062 1 96.69 303 SER A C 1
ATOM 2465 O O . SER A 1 303 ? 11.297 0.241 -14.781 1 96.69 303 SER A O 1
ATOM 2467 N N . LEU A 1 304 ? 9.203 -0.479 -14.828 1 96.25 304 LEU A N 1
ATOM 2468 C CA . LEU A 1 304 ? 8.672 0.71 -14.164 1 96.25 304 LEU A CA 1
ATOM 2469 C C . LEU A 1 304 ? 9.25 0.86 -12.766 1 96.25 304 LEU A C 1
ATOM 2471 O O . LEU A 1 304 ? 9.672 1.952 -12.375 1 96.25 304 LEU A O 1
ATOM 2475 N N . CYS A 1 305 ? 9.266 -0.188 -11.977 1 95 305 CYS A N 1
ATOM 2476 C CA . CYS A 1 305 ? 9.75 -0.172 -10.602 1 95 305 CYS A CA 1
ATOM 2477 C C . CYS A 1 305 ? 11.234 0.139 -10.547 1 95 305 CYS A C 1
ATOM 2479 O O . CYS A 1 305 ? 11.734 0.665 -9.547 1 95 305 CYS A O 1
ATOM 2481 N N . ASN A 1 306 ? 11.922 -0.119 -11.641 1 92.25 306 ASN A N 1
ATOM 2482 C CA . ASN A 1 306 ? 13.359 0.123 -11.695 1 92.25 306 ASN A CA 1
ATOM 2483 C C . ASN A 1 306 ? 13.672 1.541 -12.164 1 92.25 306 ASN A C 1
ATOM 2485 O O . ASN A 1 306 ? 14.82 1.986 -12.094 1 92.25 306 ASN A O 1
ATOM 2489 N N . ASN A 1 307 ? 12.711 2.242 -12.602 1 89.94 307 ASN A N 1
ATOM 2490 C CA . ASN A 1 307 ? 12.922 3.6 -13.094 1 89.94 307 ASN A CA 1
ATOM 2491 C C . ASN A 1 307 ? 12.836 4.621 -11.961 1 89.94 307 ASN A C 1
ATOM 2493 O O . ASN A 1 307 ? 11.773 5.203 -11.727 1 89.94 307 ASN A O 1
ATOM 2497 N N . ILE A 1 308 ? 13.859 5.055 -11.406 1 81.62 308 ILE A N 1
ATOM 2498 C CA . ILE A 1 308 ? 13.898 5.875 -10.203 1 81.62 308 ILE A CA 1
ATOM 2499 C C . ILE A 1 308 ? 13.688 7.34 -10.57 1 81.62 308 ILE A C 1
ATOM 2501 O O . ILE A 1 308 ? 13.328 8.156 -9.719 1 81.62 308 ILE A O 1
ATOM 2505 N N . ASN A 1 309 ? 13.875 7.77 -11.75 1 85.31 309 ASN A N 1
ATOM 2506 C CA . ASN A 1 309 ? 13.797 9.172 -12.148 1 85.31 309 ASN A CA 1
ATOM 2507 C C . ASN A 1 309 ? 12.461 9.5 -12.805 1 85.31 309 ASN A C 1
ATOM 2509 O O . ASN A 1 309 ? 12.312 10.547 -13.438 1 85.31 309 ASN A O 1
ATOM 2513 N N . ILE A 1 310 ? 11.586 8.758 -12.508 1 89.31 310 ILE A N 1
ATOM 2514 C CA . ILE A 1 310 ? 10.297 8.953 -13.164 1 89.31 310 ILE A CA 1
ATOM 2515 C C . ILE A 1 310 ? 9.453 9.945 -12.375 1 89.31 310 ILE A C 1
ATOM 2517 O O . ILE A 1 310 ? 9.492 9.953 -11.141 1 89.31 310 ILE A O 1
ATOM 2521 N N . GLY A 1 311 ? 8.758 10.844 -13.016 1 89.69 311 GLY A N 1
ATOM 2522 C CA . GLY A 1 311 ? 7.816 11.734 -12.367 1 89.69 311 GLY A CA 1
ATOM 2523 C C . GLY A 1 311 ? 6.535 11.039 -11.938 1 89.69 311 GLY A C 1
ATOM 2524 O O . GLY A 1 311 ? 6.215 9.961 -12.438 1 89.69 311 GLY A O 1
ATOM 2525 N N . ILE A 1 312 ? 5.82 11.586 -11.078 1 87.38 312 ILE A N 1
ATOM 2526 C CA . ILE A 1 312 ? 4.66 10.953 -10.461 1 87.38 312 ILE A CA 1
ATOM 2527 C C . ILE A 1 312 ? 3.562 10.758 -11.508 1 87.38 312 ILE A C 1
ATOM 2529 O O . ILE A 1 312 ? 2.881 9.727 -11.508 1 87.38 312 ILE A O 1
ATOM 2533 N N . ASP A 1 313 ? 3.352 11.773 -12.367 1 87.81 313 ASP A N 1
ATOM 2534 C CA . ASP A 1 313 ? 2.33 11.648 -13.406 1 87.81 313 ASP A CA 1
ATOM 2535 C C . ASP A 1 313 ? 2.613 10.461 -14.32 1 87.81 313 ASP A C 1
ATOM 2537 O O . ASP A 1 313 ? 1.715 9.68 -14.625 1 87.81 313 ASP A O 1
ATOM 2541 N N . LYS A 1 314 ? 3.791 10.398 -14.727 1 92.19 314 LYS A N 1
ATOM 2542 C CA . LYS A 1 314 ? 4.199 9.305 -15.594 1 92.19 314 LYS A CA 1
ATOM 2543 C C . LYS A 1 314 ? 4.145 7.969 -14.859 1 92.19 314 LYS A C 1
ATOM 2545 O O . LYS A 1 314 ? 3.83 6.938 -15.453 1 92.19 314 LYS A O 1
ATOM 2550 N N . TRP A 1 315 ? 4.41 7.973 -13.633 1 92.88 315 TRP A N 1
ATOM 2551 C CA . TRP A 1 315 ? 4.371 6.762 -12.82 1 92.88 315 TRP A CA 1
ATOM 2552 C C . TRP A 1 315 ? 2.982 6.133 -12.844 1 92.88 315 TRP A C 1
ATOM 2554 O O . TRP A 1 315 ? 2.834 4.949 -13.172 1 92.88 315 TRP A O 1
ATOM 2564 N N . PHE A 1 316 ? 1.937 6.922 -12.609 1 89.44 316 PHE A N 1
ATOM 2565 C CA . PHE A 1 316 ? 0.585 6.375 -12.547 1 89.44 316 PHE A CA 1
ATOM 2566 C C . PHE A 1 316 ? 0.104 5.969 -13.938 1 89.44 316 PHE A C 1
ATOM 2568 O O . PHE A 1 316 ? -0.626 4.988 -14.086 1 89.44 316 PHE A O 1
ATOM 2575 N N . LYS A 1 317 ? 0.532 6.758 -14.898 1 91.88 317 LYS A N 1
ATOM 2576 C CA . LYS A 1 317 ? 0.181 6.406 -16.281 1 91.88 317 LYS A CA 1
ATOM 2577 C C . LYS A 1 317 ? 0.767 5.051 -16.656 1 91.88 317 LYS A C 1
ATOM 2579 O O . LYS A 1 317 ? 0.072 4.207 -17.234 1 91.88 317 LYS A O 1
ATOM 2584 N N . GLN A 1 318 ? 2.008 4.859 -16.328 1 94.69 318 GLN A N 1
ATOM 2585 C CA . GLN A 1 318 ? 2.691 3.625 -16.703 1 94.69 318 GLN A CA 1
ATOM 2586 C C . GLN A 1 318 ? 2.252 2.461 -15.812 1 94.69 318 GLN A C 1
ATOM 2588 O O . GLN A 1 318 ? 2.213 1.313 -16.266 1 94.69 318 GLN A O 1
ATOM 2593 N N . LEU A 1 319 ? 1.912 2.762 -14.578 1 93.25 319 LEU A N 1
ATOM 2594 C CA . LEU A 1 319 ? 1.387 1.724 -13.703 1 93.25 319 LEU A CA 1
ATOM 2595 C C . LEU A 1 319 ? 0.104 1.127 -14.273 1 93.25 319 LEU A C 1
ATOM 2597 O O . LEU A 1 319 ? -0.073 -0.094 -14.266 1 93.25 319 LEU A O 1
ATOM 2601 N N . ARG A 1 320 ? -0.755 1.979 -14.75 1 92.12 320 ARG A N 1
ATOM 2602 C CA . ARG A 1 320 ? -1.991 1.535 -15.383 1 92.12 320 ARG A CA 1
ATOM 2603 C C . ARG A 1 320 ? -1.701 0.757 -16.656 1 92.12 320 ARG A C 1
ATOM 2605 O O . ARG A 1 320 ? -2.252 -0.324 -16.875 1 92.12 320 ARG A O 1
ATOM 2612 N N . SER A 1 321 ? -0.791 1.272 -17.438 1 95.5 321 SER A N 1
ATOM 2613 C CA . SER A 1 321 ? -0.513 0.688 -18.734 1 95.5 321 SER A CA 1
ATOM 2614 C C . SER A 1 321 ? 0.227 -0.638 -18.609 1 95.5 321 SER A C 1
ATOM 2616 O O . SER A 1 321 ? 0.193 -1.468 -19.516 1 95.5 321 SER A O 1
ATOM 2618 N N . ALA A 1 322 ? 0.944 -0.845 -17.484 1 96.62 322 ALA A N 1
ATOM 2619 C CA . ALA A 1 322 ? 1.667 -2.096 -17.281 1 96.62 322 ALA A CA 1
ATOM 2620 C C . ALA A 1 322 ? 0.7 -3.262 -17.094 1 96.62 322 ALA A C 1
ATOM 2622 O O . ALA A 1 322 ? 1.028 -4.406 -17.422 1 96.62 322 ALA A O 1
ATOM 2623 N N . ARG A 1 323 ? -0.487 -3.045 -16.453 1 96.81 323 ARG A N 1
ATOM 2624 C CA . ARG A 1 323 ? -1.652 -3.922 -16.438 1 96.81 323 ARG A CA 1
ATOM 2625 C C . ARG A 1 323 ? -1.466 -5.055 -15.43 1 96.81 323 ARG A C 1
ATOM 2627 O O . ARG A 1 323 ? -2.361 -5.879 -15.242 1 96.81 323 ARG A O 1
ATOM 2634 N N . TRP A 1 324 ? -0.299 -5.164 -14.758 1 98.31 324 TRP A N 1
ATOM 2635 C CA . TRP A 1 324 ? -0.077 -6.273 -13.836 1 98.31 324 TRP A CA 1
ATOM 2636 C C . TRP A 1 324 ? -1.146 -6.297 -12.75 1 98.31 324 TRP A C 1
ATOM 2638 O O . TRP A 1 324 ? -1.738 -7.344 -12.477 1 98.31 324 TRP A O 1
ATOM 2648 N N . LEU A 1 325 ? -1.447 -5.152 -12.172 1 97.25 325 LEU A N 1
ATOM 2649 C CA . LEU A 1 325 ? -2.428 -5.082 -11.094 1 97.25 325 LEU A CA 1
ATOM 2650 C C . LEU A 1 325 ? -3.822 -5.438 -11.609 1 97.25 325 LEU A C 1
ATOM 2652 O O . LEU A 1 325 ? -4.613 -6.047 -10.891 1 97.25 325 LEU A O 1
ATOM 2656 N N . GLU A 1 326 ? -4.09 -5.047 -12.805 1 97.25 326 GLU A N 1
ATOM 2657 C CA . GLU A 1 326 ? -5.355 -5.422 -13.43 1 97.25 326 GLU A CA 1
ATOM 2658 C C . GLU A 1 326 ? -5.477 -6.938 -13.562 1 97.25 326 GLU A C 1
ATOM 2660 O O . GLU A 1 326 ? -6.531 -7.508 -13.281 1 97.25 326 GLU A O 1
ATOM 2665 N N . ILE A 1 327 ? -4.414 -7.516 -13.984 1 98.38 327 ILE A N 1
ATOM 2666 C CA . ILE A 1 327 ? -4.414 -8.961 -14.211 1 98.38 327 ILE A CA 1
ATOM 2667 C C . ILE A 1 327 ? -4.531 -9.688 -12.875 1 98.38 327 ILE A C 1
ATOM 2669 O O . ILE A 1 327 ? -5.223 -10.703 -12.773 1 98.38 327 ILE A O 1
ATOM 2673 N N . VAL A 1 328 ? -3.848 -9.211 -11.844 1 98.56 328 VAL A N 1
ATOM 2674 C CA . VAL A 1 328 ? -3.98 -9.773 -10.508 1 98.56 328 VAL A CA 1
ATOM 2675 C C . VAL A 1 328 ? -5.438 -9.695 -10.055 1 98.56 328 VAL A C 1
ATOM 2677 O O . VAL A 1 328 ? -5.988 -10.68 -9.547 1 98.56 328 VAL A O 1
ATOM 2680 N N . LEU A 1 329 ? -6.047 -8.539 -10.266 1 97.56 329 LEU A N 1
ATOM 2681 C CA . LEU A 1 329 ? -7.43 -8.328 -9.852 1 97.56 329 LEU A CA 1
ATOM 2682 C C . LEU A 1 329 ? -8.367 -9.273 -10.594 1 97.56 329 LEU A C 1
ATOM 2684 O O . LEU A 1 329 ? -9.266 -9.867 -9.992 1 97.56 329 LEU A O 1
ATOM 2688 N N . GLU A 1 330 ? -8.172 -9.398 -11.867 1 97.5 330 GLU A N 1
ATOM 2689 C CA . GLU A 1 330 ? -9.016 -10.281 -12.664 1 97.5 330 GLU A CA 1
ATOM 2690 C C . GLU A 1 330 ? -8.852 -11.734 -12.25 1 97.5 330 GLU A C 1
ATOM 2692 O O . GLU A 1 330 ? -9.812 -12.5 -12.242 1 97.5 330 GLU A O 1
ATOM 2697 N N . SER A 1 331 ? -7.637 -12.109 -11.969 1 98.62 331 SER A N 1
ATOM 2698 C CA . SER A 1 331 ? -7.363 -13.469 -11.516 1 98.62 331 SER A CA 1
ATOM 2699 C C . SER A 1 331 ? -8.062 -13.766 -10.188 1 98.62 331 SER A C 1
ATOM 2701 O O . SER A 1 331 ? -8.688 -14.812 -10.031 1 98.62 331 SER A O 1
ATOM 2703 N N . LEU A 1 332 ? -7.934 -12.812 -9.273 1 98.38 332 LEU A N 1
ATOM 2704 C CA . LEU A 1 332 ? -8.57 -12.961 -7.973 1 98.38 332 LEU A CA 1
ATOM 2705 C C . LEU A 1 332 ? -10.094 -12.992 -8.109 1 98.38 332 LEU A C 1
ATOM 2707 O O . LEU A 1 332 ? -10.773 -13.734 -7.406 1 98.38 332 LEU A O 1
ATOM 2711 N N . THR A 1 333 ? -10.625 -12.172 -9.008 1 97.94 333 THR A N 1
ATOM 2712 C CA . THR A 1 333 ? -12.055 -12.133 -9.266 1 97.94 333 THR A CA 1
ATOM 2713 C C . THR A 1 333 ? -12.547 -13.477 -9.805 1 97.94 333 THR A C 1
ATOM 2715 O O . THR A 1 333 ? -13.586 -13.984 -9.375 1 97.94 333 THR A O 1
ATOM 2718 N N . ALA A 1 334 ? -11.82 -13.992 -10.727 1 98.69 334 ALA A N 1
ATOM 2719 C CA . ALA A 1 334 ? -12.172 -15.297 -11.289 1 98.69 334 ALA A CA 1
ATOM 2720 C C . ALA A 1 334 ? -12.195 -16.359 -10.203 1 98.69 334 ALA A C 1
ATOM 2722 O O . ALA A 1 334 ? -13.156 -17.141 -10.109 1 98.69 334 ALA A O 1
ATOM 2723 N N . ALA A 1 335 ? -11.172 -16.438 -9.398 1 98.81 335 ALA A N 1
ATOM 2724 C CA . ALA A 1 335 ? -11.078 -17.438 -8.336 1 98.81 335 ALA A CA 1
ATOM 2725 C C . ALA A 1 335 ? -12.188 -17.25 -7.309 1 98.81 335 ALA A C 1
ATOM 2727 O O . ALA A 1 335 ? -12.789 -18.219 -6.844 1 98.81 335 ALA A O 1
ATOM 2728 N N . ALA A 1 336 ? -12.445 -16 -6.949 1 98.56 336 ALA A N 1
ATOM 2729 C CA . ALA A 1 336 ? -13.5 -15.695 -5.984 1 98.56 336 ALA A CA 1
ATOM 2730 C C . ALA A 1 336 ? -14.867 -16.094 -6.531 1 98.56 336 ALA A C 1
ATOM 2732 O O . ALA A 1 336 ? -15.734 -16.531 -5.777 1 98.56 336 ALA A O 1
ATOM 2733 N N . THR A 1 337 ? -15.062 -15.867 -7.789 1 98.5 337 THR A N 1
ATOM 2734 C CA . THR A 1 337 ? -16.312 -16.281 -8.438 1 98.5 337 THR A CA 1
ATOM 2735 C C . THR A 1 337 ? -16.5 -17.781 -8.336 1 98.5 337 THR A C 1
ATOM 2737 O O . THR A 1 337 ? -17.578 -18.266 -7.973 1 98.5 337 THR A O 1
ATOM 2740 N N . VAL A 1 338 ? -15.477 -18.516 -8.625 1 98.81 338 VAL A N 1
ATOM 2741 C CA . VAL A 1 338 ? -15.531 -19.969 -8.531 1 98.81 338 VAL A CA 1
ATOM 2742 C C . VAL A 1 338 ? -15.844 -20.391 -7.094 1 98.81 338 VAL A C 1
ATOM 2744 O O . VAL A 1 338 ? -16.703 -21.234 -6.863 1 98.81 338 VAL A O 1
ATOM 2747 N N . ALA A 1 339 ? -15.148 -19.812 -6.156 1 98.81 339 ALA A N 1
ATOM 2748 C CA . ALA A 1 339 ? -15.367 -20.125 -4.746 1 98.81 339 ALA A CA 1
ATOM 2749 C C . ALA A 1 339 ? -16.812 -19.828 -4.336 1 98.81 339 ALA A C 1
ATOM 2751 O O . ALA A 1 339 ? -17.422 -20.578 -3.578 1 98.81 339 ALA A O 1
ATOM 2752 N N . GLN A 1 340 ? -17.344 -18.688 -4.82 1 98.38 340 GLN A N 1
ATOM 2753 C CA . GLN A 1 340 ? -18.703 -18.297 -4.496 1 98.38 340 GLN A CA 1
ATOM 2754 C C . GLN A 1 340 ? -19.719 -19.297 -5.031 1 98.38 340 GLN A C 1
ATOM 2756 O O . GLN A 1 340 ? -20.688 -19.641 -4.344 1 98.38 340 GLN A O 1
ATOM 2761 N N . ILE A 1 341 ? -19.547 -19.734 -6.258 1 98.25 341 ILE A N 1
ATOM 2762 C CA . ILE A 1 341 ? -20.438 -20.703 -6.875 1 98.25 341 ILE A CA 1
ATOM 2763 C C . ILE A 1 341 ? -20.438 -22 -6.062 1 98.25 341 ILE A C 1
ATOM 2765 O O . ILE A 1 341 ? -21.5 -22.578 -5.793 1 98.25 341 ILE A O 1
ATOM 2769 N N . VAL A 1 342 ? -19.312 -22.438 -5.598 1 98 342 VAL A N 1
ATOM 2770 C CA . VAL A 1 342 ? -19.141 -23.703 -4.887 1 98 342 VAL A CA 1
ATOM 2771 C C . VAL A 1 342 ? -19.703 -23.578 -3.473 1 98 342 VAL A C 1
ATOM 2773 O O . VAL A 1 342 ? -20.453 -24.453 -3.018 1 98 342 VAL A O 1
ATOM 2776 N N . ASP A 1 343 ? -19.375 -22.516 -2.816 1 97.81 343 ASP A N 1
ATOM 2777 C CA . ASP A 1 343 ? -19.688 -22.375 -1.396 1 97.81 343 ASP A CA 1
ATOM 2778 C C . ASP A 1 343 ? -21.094 -21.812 -1.193 1 97.81 343 ASP A C 1
ATOM 2780 O O . ASP A 1 343 ? -21.828 -22.266 -0.321 1 97.81 343 ASP A O 1
ATOM 2784 N N . CYS A 1 344 ? -21.484 -20.766 -1.925 1 96.88 344 CYS A N 1
ATOM 2785 C CA . CYS A 1 344 ? -22.719 -20.047 -1.698 1 96.88 344 CYS A CA 1
ATOM 2786 C C . CYS A 1 344 ? -23.844 -20.609 -2.562 1 96.88 344 CYS A C 1
ATOM 2788 O O . CYS A 1 344 ? -24.984 -20.719 -2.113 1 96.88 344 CYS A O 1
ATOM 2790 N N . GLU A 1 345 ? -23.578 -20.953 -3.809 1 95.94 345 GLU A N 1
ATOM 2791 C CA . GLU A 1 345 ? -24.609 -21.422 -4.727 1 95.94 345 GLU A CA 1
ATOM 2792 C C . GLU A 1 345 ? -24.719 -22.953 -4.703 1 95.94 345 GLU A C 1
ATOM 2794 O O . GLU A 1 345 ? -25.656 -23.516 -5.281 1 95.94 345 GLU A O 1
ATOM 2799 N N . CYS A 1 346 ? -23.797 -23.625 -4.051 1 95.94 346 CYS A N 1
ATOM 2800 C CA . CYS A 1 346 ? -23.812 -25.078 -3.877 1 95.94 346 CYS A CA 1
ATOM 2801 C C . CYS A 1 346 ? -23.828 -25.797 -5.223 1 95.94 346 CYS A C 1
ATOM 2803 O O . CYS A 1 346 ? -24.609 -26.703 -5.445 1 95.94 346 CYS A O 1
ATOM 2805 N N . MET A 1 347 ? -23.016 -25.312 -6.148 1 97.62 347 MET A N 1
ATOM 2806 C CA . MET A 1 347 ? -22.859 -25.891 -7.477 1 97.62 347 MET A CA 1
ATOM 2807 C C . MET A 1 347 ? -21.406 -26.297 -7.723 1 97.62 347 MET A C 1
ATOM 2809 O O . MET A 1 347 ? -20.484 -25.672 -7.188 1 97.62 347 MET A O 1
ATOM 2813 N N . SER A 1 348 ? -21.219 -27.344 -8.5 1 97.81 348 SER A N 1
ATOM 2814 C CA . SER A 1 348 ? -19.891 -27.719 -8.945 1 97.81 348 SER A CA 1
ATOM 2815 C C . SER A 1 348 ? -19.422 -26.844 -10.102 1 97.81 348 SER A C 1
ATOM 2817 O O . SER A 1 348 ? -20.25 -26.312 -10.859 1 97.81 348 SER A O 1
ATOM 2819 N N . VAL A 1 349 ? -18.125 -26.656 -10.188 1 98.81 349 VAL A N 1
ATOM 2820 C CA . VAL A 1 349 ? -17.562 -25.812 -11.242 1 98.81 349 VAL A CA 1
ATOM 2821 C C . VAL A 1 349 ? -16.469 -26.578 -11.977 1 98.81 349 VAL A C 1
ATOM 2823 O O . VAL A 1 349 ? -15.578 -27.156 -11.359 1 98.81 349 VAL A O 1
ATOM 2826 N N . MET A 1 350 ? -16.547 -26.641 -13.258 1 98.75 350 MET A N 1
ATOM 2827 C CA . MET A 1 350 ? -15.469 -27.125 -14.102 1 98.75 350 MET A CA 1
ATOM 2828 C C . MET A 1 350 ? -14.703 -25.969 -14.727 1 98.75 350 MET A C 1
ATOM 2830 O O . MET A 1 350 ? -15.281 -25.156 -15.445 1 98.75 350 MET A O 1
ATOM 2834 N N . VAL A 1 351 ? -13.406 -25.891 -14.445 1 98.88 351 VAL A N 1
ATOM 2835 C CA . VAL A 1 351 ? -12.586 -24.766 -14.883 1 98.88 351 VAL A CA 1
ATOM 2836 C C . VAL A 1 351 ? -11.641 -25.203 -15.992 1 98.88 351 VAL A C 1
ATOM 2838 O O . VAL A 1 351 ? -10.977 -26.234 -15.875 1 98.88 351 VAL A O 1
ATOM 2841 N N . HIS A 1 352 ? -11.617 -24.469 -17.031 1 97.81 352 HIS A N 1
ATOM 2842 C CA . HIS A 1 352 ? -10.578 -24.672 -18.031 1 97.81 352 HIS A CA 1
ATOM 2843 C C . HIS A 1 352 ? -10.328 -23.406 -18.828 1 97.81 352 HIS A C 1
ATOM 2845 O O . HIS A 1 352 ? -11.125 -22.469 -18.766 1 97.81 352 HIS A O 1
ATOM 2851 N N . GLY A 1 353 ? -9.203 -23.297 -19.406 1 96 353 GLY A N 1
ATOM 2852 C CA . GLY A 1 353 ? -8.859 -22.375 -20.469 1 96 353 GLY A CA 1
ATOM 2853 C C . GLY A 1 353 ? -8.641 -23.047 -21.812 1 96 353 GLY A C 1
ATOM 2854 O O . GLY A 1 353 ? -9.508 -23.766 -22.297 1 96 353 GLY A O 1
ATOM 2855 N N . GLY A 1 354 ? -7.414 -22.906 -22.391 1 95.12 354 GLY A N 1
ATOM 2856 C CA . GLY A 1 354 ? -7.035 -23.672 -23.578 1 95.12 354 GLY A CA 1
ATOM 2857 C C . GLY A 1 354 ? -6.57 -25.078 -23.25 1 95.12 354 GLY A C 1
ATOM 2858 O O . GLY A 1 354 ? -7.391 -25.984 -23.078 1 95.12 354 GLY A O 1
ATOM 2859 N N . ASP A 1 355 ? -5.355 -25.156 -22.938 1 94.25 355 ASP A N 1
ATOM 2860 C CA . ASP A 1 355 ? -4.797 -26.469 -22.641 1 94.25 355 ASP A CA 1
ATOM 2861 C C . ASP A 1 355 ? -4.945 -26.797 -21.156 1 94.25 355 ASP A C 1
ATOM 2863 O O . ASP A 1 355 ? -4.789 -27.953 -20.75 1 94.25 355 ASP A O 1
ATOM 2867 N N . GLY A 1 356 ? -5.223 -25.859 -20.391 1 96.44 356 GLY A N 1
ATOM 2868 C CA . GLY A 1 356 ? -5.465 -26.094 -18.969 1 96.44 356 GLY A CA 1
ATOM 2869 C C . GLY A 1 356 ? -4.188 -26.203 -18.156 1 96.44 356 GLY A C 1
ATOM 2870 O O . GLY A 1 356 ? -4.18 -26.797 -17.078 1 96.44 356 GLY A O 1
ATOM 2871 N N . LEU A 1 357 ? -3.082 -25.547 -18.578 1 97.75 357 LEU A N 1
ATOM 2872 C CA . LEU A 1 357 ? -1.781 -25.703 -17.938 1 97.75 357 LEU A CA 1
ATOM 2873 C C . LEU A 1 357 ? -1.39 -24.453 -17.172 1 97.75 357 LEU A C 1
ATOM 2875 O O . LEU A 1 357 ? -0.38 -24.453 -16.453 1 97.75 357 LEU A O 1
ATOM 2879 N N . ASP A 1 358 ? -2.158 -23.359 -17.266 1 98.19 358 ASP A N 1
ATOM 2880 C CA . ASP A 1 358 ? -1.719 -22.078 -16.75 1 98.19 358 ASP A CA 1
ATOM 2881 C C . ASP A 1 358 ? -2.824 -21.406 -15.93 1 98.19 358 ASP A C 1
ATOM 2883 O O . ASP A 1 358 ? -2.992 -21.703 -14.742 1 98.19 358 ASP A O 1
ATOM 2887 N N . THR A 1 359 ? -3.729 -20.594 -16.594 1 98.5 359 THR A N 1
ATOM 2888 C CA . THR A 1 359 ? -4.73 -19.812 -15.875 1 98.5 359 THR A CA 1
ATOM 2889 C C . THR A 1 359 ? -5.746 -20.719 -15.188 1 98.5 359 THR A C 1
ATOM 2891 O O . THR A 1 359 ? -6.289 -20.375 -14.141 1 98.5 359 THR A O 1
ATOM 2894 N N . THR A 1 360 ? -5.969 -21.922 -15.789 1 98.75 360 THR A N 1
ATOM 2895 C CA . THR A 1 360 ? -6.844 -22.906 -15.164 1 98.75 360 THR A CA 1
ATOM 2896 C C . THR A 1 360 ? -6.336 -23.266 -13.766 1 98.75 360 THR A C 1
ATOM 2898 O O . THR A 1 360 ? -7.102 -23.25 -12.797 1 98.75 360 THR A O 1
ATOM 2901 N N . LEU A 1 361 ? -5.035 -23.547 -13.695 1 98.75 361 LEU A N 1
ATOM 2902 C CA . LEU A 1 361 ? -4.418 -23.938 -12.43 1 98.75 361 LEU A CA 1
ATOM 2903 C C . LEU A 1 361 ? -4.387 -22.766 -11.453 1 98.75 361 LEU A C 1
ATOM 2905 O O . LEU A 1 361 ? -4.551 -22.969 -10.25 1 98.75 361 LEU A O 1
ATOM 2909 N N . LEU A 1 362 ? -4.191 -21.609 -11.984 1 98.81 362 LEU A N 1
ATOM 2910 C CA . LEU A 1 362 ? -4.203 -20.391 -11.172 1 98.81 362 LEU A CA 1
ATOM 2911 C C . LEU A 1 362 ? -5.559 -20.203 -10.5 1 98.81 362 LEU A C 1
ATOM 2913 O O . LEU A 1 362 ? -5.637 -20.047 -9.281 1 98.81 362 LEU A O 1
ATOM 2917 N N . VAL A 1 363 ? -6.609 -20.297 -11.234 1 98.88 363 VAL A N 1
ATOM 2918 C CA . VAL A 1 363 ? -7.953 -20.031 -10.734 1 98.88 363 VAL A CA 1
ATOM 2919 C C . VAL A 1 363 ? -8.359 -21.109 -9.742 1 98.88 363 VAL A C 1
ATOM 2921 O O . VAL A 1 363 ? -8.883 -20.812 -8.664 1 98.88 363 VAL A O 1
ATOM 2924 N N . THR A 1 364 ? -8.109 -22.375 -10.055 1 98.81 364 THR A N 1
ATOM 2925 C CA . THR A 1 364 ? -8.492 -23.469 -9.148 1 98.81 364 THR A CA 1
ATOM 2926 C C . THR A 1 364 ? -7.711 -23.375 -7.844 1 98.81 364 THR A C 1
ATOM 2928 O O . THR A 1 364 ? -8.273 -23.547 -6.762 1 98.81 364 THR A O 1
ATOM 2931 N N . SER A 1 365 ? -6.41 -23.109 -7.945 1 98.81 365 SER A N 1
ATOM 2932 C CA . SER A 1 365 ? -5.57 -23.078 -6.75 1 98.81 365 SER A CA 1
ATOM 2933 C C . SER A 1 365 ? -5.98 -21.953 -5.812 1 98.81 365 SER A C 1
ATOM 2935 O O . SER A 1 365 ? -6.086 -22.156 -4.602 1 98.81 365 SER A O 1
ATOM 2937 N N . VAL A 1 366 ? -6.238 -20.766 -6.359 1 98.94 366 VAL A N 1
ATOM 2938 C CA . VAL A 1 366 ? -6.637 -19.641 -5.52 1 98.94 366 VAL A CA 1
ATOM 2939 C C . VAL A 1 366 ? -8.031 -19.891 -4.945 1 98.94 366 VAL A C 1
ATOM 2941 O O . VAL A 1 366 ? -8.297 -19.578 -3.785 1 98.94 366 VAL A O 1
ATOM 2944 N N . ALA A 1 367 ? -8.922 -20.438 -5.754 1 98.94 367 ALA A N 1
ATOM 2945 C CA . ALA A 1 367 ? -10.258 -20.766 -5.262 1 98.94 367 ALA A CA 1
ATOM 2946 C C . ALA A 1 367 ? -10.188 -21.75 -4.094 1 98.94 367 ALA A C 1
ATOM 2948 O O . ALA A 1 367 ? -10.883 -21.578 -3.09 1 98.94 367 ALA A O 1
ATOM 2949 N N . ILE A 1 368 ? -9.367 -22.781 -4.254 1 98.69 368 ILE A N 1
ATOM 2950 C CA . ILE A 1 368 ? -9.203 -23.781 -3.201 1 98.69 368 ILE A CA 1
ATOM 2951 C C . ILE A 1 368 ? -8.656 -23.109 -1.941 1 98.69 368 ILE A C 1
ATOM 2953 O O . ILE A 1 368 ? -9.117 -23.391 -0.833 1 98.69 368 ILE A O 1
ATOM 2957 N N . LEU A 1 369 ? -7.715 -22.25 -2.111 1 98.81 369 LEU A N 1
ATOM 2958 C CA . LEU A 1 369 ? -7.125 -21.516 -0.99 1 98.81 369 LEU A CA 1
ATOM 2959 C C . LEU A 1 369 ? -8.195 -20.734 -0.236 1 98.81 369 LEU A C 1
ATOM 2961 O O . LEU A 1 369 ? -8.141 -20.625 0.992 1 98.81 369 LEU A O 1
ATOM 2965 N N . LEU A 1 370 ? -9.102 -20.141 -0.927 1 98.81 370 LEU A N 1
ATOM 2966 C CA . LEU A 1 370 ? -10.18 -19.375 -0.31 1 98.81 370 LEU A CA 1
ATOM 2967 C C . LEU A 1 370 ? -11.133 -20.297 0.449 1 98.81 370 LEU A C 1
ATOM 2969 O O . LEU A 1 370 ? -11.633 -19.938 1.518 1 98.81 370 LEU A O 1
ATOM 2973 N N . LEU A 1 371 ? -11.375 -21.484 -0.033 1 98.44 371 LEU A N 1
ATOM 2974 C CA . LEU A 1 371 ? -12.398 -22.406 0.475 1 98.44 371 LEU A CA 1
ATOM 2975 C C . LEU A 1 371 ? -11.844 -23.266 1.599 1 98.44 371 LEU A C 1
ATOM 2977 O O . LEU A 1 371 ? -12.555 -23.578 2.557 1 98.44 371 LEU A O 1
ATOM 2981 N N . ASP A 1 372 ? -10.578 -23.641 1.429 1 96.88 372 ASP A N 1
ATOM 2982 C CA . ASP A 1 372 ? -10.008 -24.703 2.262 1 96.88 372 ASP A CA 1
ATOM 2983 C C . ASP A 1 372 ? -9.047 -24.125 3.301 1 96.88 372 ASP A C 1
ATOM 2985 O O . ASP A 1 372 ? -7.977 -23.641 2.951 1 96.88 372 ASP A O 1
ATOM 2989 N N . THR A 1 373 ? -9.328 -24.281 4.512 1 96.56 373 THR A N 1
ATOM 2990 C CA . THR A 1 373 ? -8.531 -23.766 5.617 1 96.56 373 THR A CA 1
ATOM 2991 C C . THR A 1 373 ? -7.152 -24.422 5.641 1 96.56 373 THR A C 1
ATOM 2993 O O . THR A 1 373 ? -6.152 -23.781 5.965 1 96.56 373 THR A O 1
ATOM 2996 N N . ASP A 1 374 ? -7.043 -25.641 5.277 1 95.62 374 ASP A N 1
ATOM 2997 C CA . ASP A 1 374 ? -5.781 -26.375 5.305 1 95.62 374 ASP A CA 1
ATOM 2998 C C . ASP A 1 374 ? -4.773 -25.781 4.328 1 95.62 374 ASP A C 1
ATOM 3000 O O . ASP A 1 374 ? -3.572 -25.766 4.598 1 95.62 374 ASP A O 1
ATOM 3004 N N . SER A 1 375 ? -5.258 -25.312 3.25 1 97.75 375 SER A N 1
ATOM 3005 C CA . SER A 1 375 ? -4.387 -24.75 2.225 1 97.75 375 SER A CA 1
ATOM 3006 C C . SER A 1 375 ? -3.713 -23.469 2.711 1 97.75 375 SER A C 1
ATOM 3008 O O . SER A 1 375 ? -2.797 -22.953 2.062 1 97.75 375 SER A O 1
ATOM 3010 N N . ARG A 1 376 ? -4.113 -23 3.895 1 98.56 376 ARG A N 1
ATOM 3011 C CA . ARG A 1 376 ? -3.562 -21.75 4.438 1 98.56 376 ARG A CA 1
ATOM 3012 C C . ARG A 1 376 ? -2.525 -22.047 5.52 1 98.56 376 ARG A C 1
ATOM 3014 O O . ARG A 1 376 ? -1.971 -21.125 6.117 1 98.56 376 ARG A O 1
ATOM 3021 N N . THR A 1 377 ? -2.275 -23.281 5.777 1 98.19 377 THR A N 1
ATOM 3022 C CA . THR A 1 377 ? -1.137 -23.719 6.578 1 98.19 377 THR A CA 1
ATOM 3023 C C . THR A 1 377 ? 0.096 -23.922 5.699 1 98.19 377 THR A C 1
ATOM 3025 O O . THR A 1 377 ? -0.003 -23.922 4.473 1 98.19 377 THR A O 1
ATOM 3028 N N . ILE A 1 378 ? 1.214 -24.047 6.266 1 97.94 378 ILE A N 1
ATOM 3029 C CA . ILE A 1 378 ? 2.441 -24.234 5.5 1 97.94 378 ILE A CA 1
ATOM 3030 C C . ILE A 1 378 ? 2.396 -25.562 4.754 1 97.94 378 ILE A C 1
ATOM 3032 O O . ILE A 1 378 ? 2.564 -25.594 3.531 1 97.94 378 ILE A O 1
ATOM 3036 N N . ARG A 1 379 ? 2.092 -26.625 5.418 1 96.12 379 ARG A N 1
ATOM 3037 C CA . ARG A 1 379 ? 2.045 -27.953 4.797 1 96.12 379 ARG A CA 1
ATOM 3038 C C . ARG A 1 379 ? 0.907 -28.031 3.787 1 96.12 379 ARG A C 1
ATOM 3040 O O . ARG A 1 379 ? 1.06 -28.641 2.725 1 96.12 379 ARG A O 1
ATOM 3047 N N . GLY A 1 380 ? -0.204 -27.5 4.203 1 97 380 GLY A N 1
ATOM 3048 C CA . GLY A 1 380 ? -1.338 -27.5 3.293 1 97 380 GLY A CA 1
ATOM 3049 C C . GLY A 1 380 ? -1.072 -26.719 2.014 1 97 380 GLY A C 1
ATOM 3050 O O . GLY A 1 380 ? -1.523 -27.125 0.938 1 97 380 GLY A O 1
ATOM 3051 N N . PHE A 1 381 ? -0.364 -25.656 2.152 1 98.62 381 PHE A N 1
ATOM 3052 C CA . PHE A 1 381 ? -0.03 -24.844 0.98 1 98.62 381 PHE A CA 1
ATOM 3053 C C . PHE A 1 381 ? 0.963 -25.578 0.087 1 98.62 381 PHE A C 1
ATOM 3055 O O . PHE A 1 381 ? 0.861 -25.531 -1.141 1 98.62 381 PHE A O 1
ATOM 3062 N N . GLU A 1 382 ? 1.909 -26.234 0.726 1 98.19 382 GLU A N 1
ATOM 3063 C CA . GLU A 1 382 ? 2.824 -27.078 -0.029 1 98.19 382 GLU A CA 1
ATOM 3064 C C . GLU A 1 382 ? 2.068 -28.156 -0.8 1 98.19 382 GLU A C 1
ATOM 3066 O O . GLU A 1 382 ? 2.357 -28.406 -1.972 1 98.19 382 GLU A O 1
ATOM 3071 N N . ALA A 1 383 ? 1.129 -28.734 -0.152 1 96.88 383 ALA A N 1
ATOM 3072 C CA . ALA A 1 383 ? 0.315 -29.766 -0.783 1 96.88 383 ALA A CA 1
ATOM 3073 C C . ALA A 1 383 ? -0.481 -29.203 -1.955 1 96.88 383 ALA A C 1
ATOM 3075 O O . ALA A 1 383 ? -0.64 -29.859 -2.982 1 96.88 383 ALA A O 1
ATOM 3076 N N . LEU A 1 384 ? -0.986 -28.047 -1.749 1 98.06 384 LEU A N 1
ATOM 3077 C CA . LEU A 1 384 ? -1.729 -27.375 -2.812 1 98.06 384 LEU A CA 1
ATOM 3078 C C . LEU A 1 384 ? -0.852 -27.172 -4.043 1 98.06 384 LEU A C 1
ATOM 3080 O O . LEU A 1 384 ? -1.278 -27.438 -5.168 1 98.06 384 LEU A O 1
ATOM 3084 N N . ILE A 1 385 ? 0.36 -26.688 -3.852 1 98.62 385 ILE A N 1
ATOM 3085 C CA . ILE A 1 385 ? 1.287 -26.453 -4.953 1 98.62 385 ILE A CA 1
ATOM 3086 C C . ILE A 1 385 ? 1.644 -27.781 -5.625 1 98.62 385 ILE A C 1
ATOM 3088 O O . ILE A 1 385 ? 1.666 -27.875 -6.852 1 98.62 385 ILE A O 1
ATOM 3092 N N . GLU A 1 386 ? 1.867 -28.766 -4.871 1 96.94 386 GLU A N 1
ATOM 3093 C CA . GLU A 1 386 ? 2.203 -30.078 -5.418 1 96.94 386 GLU A CA 1
ATOM 3094 C C . GLU A 1 386 ? 1.065 -30.625 -6.277 1 96.94 386 GLU A C 1
ATOM 3096 O O . GLU A 1 386 ? 1.297 -31.125 -7.379 1 96.94 386 GLU A O 1
ATOM 3101 N N . ARG A 1 387 ? -0.075 -30.484 -5.824 1 95.12 387 ARG A N 1
ATOM 3102 C CA . ARG A 1 387 ? -1.224 -31.094 -6.484 1 95.12 387 ARG A CA 1
ATOM 3103 C C . ARG A 1 387 ? -1.68 -30.266 -7.676 1 95.12 387 ARG A C 1
ATOM 3105 O O . ARG A 1 387 ? -1.9 -30.797 -8.766 1 95.12 387 ARG A O 1
ATOM 3112 N N . GLU A 1 388 ? -1.736 -28.953 -7.492 1 96.62 388 GLU A N 1
ATOM 3113 C CA . GLU A 1 388 ? -2.424 -28.109 -8.469 1 96.62 388 GLU A CA 1
ATOM 3114 C C . GLU A 1 388 ? -1.436 -27.484 -9.445 1 96.62 388 GLU A C 1
ATOM 3116 O O . GLU A 1 388 ? -1.838 -26.906 -10.453 1 96.62 388 GLU A O 1
ATOM 3121 N N . TRP A 1 389 ? -0.159 -27.641 -9.18 1 98.5 389 TRP A N 1
ATOM 3122 C CA . TRP A 1 389 ? 0.804 -27.047 -10.109 1 98.5 389 TRP A CA 1
ATOM 3123 C C . TRP A 1 389 ? 1.787 -28.109 -10.609 1 98.5 389 TRP A C 1
ATOM 3125 O O . TRP A 1 389 ? 1.784 -28.453 -11.797 1 98.5 389 TRP A O 1
ATOM 3135 N N . ILE A 1 390 ? 2.438 -28.719 -9.695 1 97.88 390 ILE A N 1
ATOM 3136 C CA . ILE A 1 390 ? 3.51 -29.641 -10.086 1 97.88 390 ILE A CA 1
ATOM 3137 C C . ILE A 1 390 ? 2.914 -30.906 -10.688 1 97.88 390 ILE A C 1
ATOM 3139 O O . ILE A 1 390 ? 3.197 -31.25 -11.844 1 97.88 390 ILE A O 1
ATOM 3143 N N . MET A 1 391 ? 2.02 -31.562 -9.984 1 96 391 MET A N 1
ATOM 3144 C CA . MET A 1 391 ? 1.418 -32.812 -10.477 1 96 391 MET A CA 1
ATOM 3145 C C . MET A 1 391 ? 0.423 -32.5 -11.602 1 96 391 MET A C 1
ATOM 3147 O O . MET A 1 391 ? 0.151 -33.375 -12.43 1 96 391 MET A O 1
ATOM 3151 N N . ALA A 1 392 ? -0.032 -31.281 -11.594 1 96.75 392 ALA A N 1
ATOM 3152 C CA . ALA A 1 392 ? -1.021 -30.906 -12.594 1 96.75 392 ALA A CA 1
ATOM 3153 C C . ALA A 1 392 ? -0.35 -30.531 -13.914 1 96.75 392 ALA A C 1
ATOM 3155 O O . ALA A 1 392 ? -1.028 -30.234 -14.906 1 96.75 392 ALA A O 1
ATOM 3156 N N . GLY A 1 393 ? 0.909 -30.531 -13.93 1 97.81 393 GLY A N 1
ATOM 3157 C CA . GLY A 1 393 ? 1.629 -30.5 -15.188 1 97.81 393 GLY A CA 1
ATOM 3158 C C . GLY A 1 393 ? 1.977 -29.109 -15.656 1 97.81 393 GLY A C 1
ATOM 3159 O O . GLY A 1 393 ? 2.264 -28.891 -16.828 1 97.81 393 GLY A O 1
ATOM 3160 N N . HIS A 1 394 ? 1.882 -28.016 -14.805 1 98.44 394 HIS A N 1
ATOM 3161 C CA . HIS A 1 394 ? 2.383 -26.719 -15.211 1 98.44 394 HIS A CA 1
ATOM 3162 C C . HIS A 1 394 ? 3.824 -26.797 -15.695 1 98.44 394 HIS A C 1
ATOM 3164 O O . HIS A 1 394 ? 4.684 -27.359 -15.016 1 98.44 394 HIS A O 1
ATOM 3170 N N . PRO A 1 395 ? 4.082 -26.328 -16.875 1 97.56 395 PRO A N 1
ATOM 3171 C CA . PRO A 1 395 ? 5.422 -26.484 -17.438 1 97.56 395 PRO A CA 1
ATOM 3172 C C . PRO A 1 395 ? 6.414 -25.469 -16.891 1 97.56 395 PRO A C 1
ATOM 3174 O O . PRO A 1 395 ? 6.836 -24.562 -17.625 1 97.56 395 PRO A O 1
ATOM 3177 N N . PHE A 1 396 ? 6.941 -25.703 -15.758 1 97.69 396 PHE A N 1
ATOM 3178 C CA . PHE A 1 396 ? 7.812 -24.766 -15.062 1 97.69 396 PHE A CA 1
ATOM 3179 C C . PHE A 1 396 ? 9.078 -24.5 -15.867 1 97.69 396 PHE A C 1
ATOM 3181 O O . PHE A 1 396 ? 9.539 -23.359 -15.953 1 97.69 396 PHE A O 1
ATOM 3188 N N . SER A 1 397 ? 9.656 -25.547 -16.484 1 95.06 397 SER A N 1
ATOM 3189 C CA . SER A 1 397 ? 10.906 -25.391 -17.219 1 95.06 397 SER A CA 1
ATOM 3190 C C . SER A 1 397 ? 10.75 -24.422 -18.391 1 95.06 397 SER A C 1
ATOM 3192 O O . SER A 1 397 ? 11.68 -23.672 -18.703 1 95.06 397 SER A O 1
ATOM 3194 N N . ILE A 1 398 ? 9.602 -24.438 -18.891 1 95.44 398 ILE A N 1
ATOM 3195 C CA . ILE A 1 398 ? 9.328 -23.594 -20.047 1 95.44 398 ILE A CA 1
ATOM 3196 C C . ILE A 1 398 ? 8.875 -22.219 -19.578 1 95.44 398 ILE A C 1
ATOM 3198 O O . ILE A 1 398 ? 9.391 -21.188 -20.031 1 95.44 398 ILE A O 1
ATOM 3202 N N . ARG A 1 399 ? 7.977 -22.156 -18.656 1 97.19 399 ARG A N 1
ATOM 3203 C CA . ARG A 1 399 ? 7.352 -20.906 -18.234 1 97.19 399 ARG A CA 1
ATOM 3204 C C . ARG A 1 399 ? 8.328 -20.047 -17.438 1 97.19 399 ARG A C 1
ATOM 3206 O O . ARG A 1 399 ? 8.273 -18.812 -17.5 1 97.19 399 ARG A O 1
ATOM 3213 N N . CYS A 1 400 ? 9.234 -20.672 -16.734 1 96.75 400 CYS A N 1
ATOM 3214 C CA . CYS A 1 400 ? 10.102 -19.953 -15.82 1 96.75 400 CYS A CA 1
ATOM 3215 C C . CYS A 1 400 ? 11.539 -19.922 -16.328 1 96.75 400 CYS A C 1
ATOM 3217 O O . CYS A 1 400 ? 12.477 -19.75 -15.547 1 96.75 400 CYS A O 1
ATOM 3219 N N . ALA A 1 401 ? 11.688 -20.141 -17.641 1 95.69 401 ALA A N 1
ATOM 3220 C CA . ALA A 1 401 ? 13.023 -20.062 -18.219 1 95.69 401 ALA A CA 1
ATOM 3221 C C . ALA A 1 401 ? 13.602 -18.656 -18.062 1 95.69 401 ALA A C 1
ATOM 3223 O O . ALA A 1 401 ? 14.797 -18.5 -17.828 1 95.69 401 ALA A O 1
ATOM 3224 N N . HIS A 1 402 ? 12.773 -17.719 -18.281 1 96.69 402 HIS A N 1
ATOM 3225 C CA . HIS A 1 402 ? 13.109 -16.328 -18.047 1 96.69 402 HIS A CA 1
ATOM 3226 C C . HIS A 1 402 ? 11.992 -15.602 -17.297 1 96.69 402 HIS A C 1
ATOM 3228 O O . HIS A 1 402 ? 10.852 -16.078 -17.266 1 96.69 402 HIS A O 1
ATOM 3234 N N . SER A 1 403 ? 12.375 -14.555 -16.703 1 97.25 403 SER A N 1
ATOM 3235 C CA . SER A 1 403 ? 11.438 -13.758 -15.93 1 97.25 403 SER A CA 1
ATOM 3236 C C . SER A 1 403 ? 11.141 -12.43 -16.609 1 97.25 403 SER A C 1
ATOM 3238 O O . SER A 1 403 ? 10.617 -12.398 -17.734 1 97.25 403 SER A O 1
ATOM 3240 N N . ALA A 1 404 ? 11.586 -11.336 -16.094 1 97.88 404 ALA A N 1
ATOM 3241 C CA . ALA A 1 404 ? 11.117 -10.031 -16.547 1 97.88 404 ALA A CA 1
ATOM 3242 C C . ALA A 1 404 ? 12.07 -9.43 -17.578 1 97.88 404 ALA A C 1
ATOM 3244 O O . ALA A 1 404 ? 11.68 -8.57 -18.375 1 97.88 404 ALA A O 1
ATOM 3245 N N . TYR A 1 405 ? 13.312 -9.867 -17.672 1 97.62 405 TYR A N 1
ATOM 3246 C CA . TYR A 1 405 ? 14.328 -9.078 -18.375 1 97.62 405 TYR A CA 1
ATOM 3247 C C . TYR A 1 405 ? 14.625 -9.688 -19.734 1 97.62 405 TYR A C 1
ATOM 3249 O O . TYR A 1 405 ? 15.25 -9.039 -20.578 1 97.62 405 TYR A O 1
ATOM 3257 N N . ASN A 1 406 ? 14.195 -10.945 -19.938 1 95.06 406 ASN A N 1
ATOM 3258 C CA . ASN A 1 406 ? 14.555 -11.602 -21.188 1 95.06 406 ASN A CA 1
ATOM 3259 C C . ASN A 1 406 ? 13.477 -12.586 -21.625 1 95.06 406 ASN A C 1
ATOM 3261 O O . ASN A 1 406 ? 12.531 -12.852 -20.891 1 95.06 406 ASN A O 1
ATOM 3265 N N . ILE A 1 407 ? 13.648 -12.961 -22.938 1 91.5 407 ILE A N 1
ATOM 3266 C CA . ILE A 1 407 ? 12.844 -14.016 -23.531 1 91.5 407 ILE A CA 1
ATOM 3267 C C . ILE A 1 407 ? 13.758 -15.047 -24.188 1 91.5 407 ILE A C 1
ATOM 3269 O O . ILE A 1 407 ? 14.719 -14.688 -24.875 1 91.5 407 ILE A O 1
ATOM 3273 N N . GLY A 1 408 ? 13.508 -16.297 -23.891 1 86.25 408 GLY A N 1
ATOM 3274 C CA . GLY A 1 408 ? 14.344 -17.344 -24.438 1 86.25 408 GLY A CA 1
ATOM 3275 C C . GLY A 1 408 ? 14.188 -17.5 -25.938 1 86.25 408 GLY A C 1
ATOM 3276 O O . GLY A 1 408 ? 13.094 -17.328 -26.484 1 86.25 408 GLY A O 1
ATOM 3277 N N . ASN A 1 409 ? 15.289 -17.875 -26.516 1 80.5 409 ASN A N 1
ATOM 3278 C CA . ASN A 1 409 ? 15.25 -18.109 -27.953 1 80.5 409 ASN A CA 1
ATOM 3279 C C . ASN A 1 409 ? 14.398 -19.328 -28.297 1 80.5 409 ASN A C 1
ATOM 3281 O O . ASN A 1 409 ? 13.633 -19.312 -29.266 1 80.5 409 ASN A O 1
ATOM 3285 N N . ILE A 1 410 ? 14.5 -20.25 -27.359 1 74.56 410 ILE A N 1
ATOM 3286 C CA . ILE A 1 410 ? 13.828 -21.516 -27.625 1 74.56 410 ILE A CA 1
ATOM 3287 C C . ILE A 1 410 ? 12.383 -21.438 -27.125 1 74.56 410 ILE A C 1
ATOM 3289 O O . ILE A 1 410 ? 11.453 -21.828 -27.828 1 74.56 410 ILE A O 1
ATOM 3293 N N . THR A 1 411 ? 12.227 -20.953 -25.922 1 84 411 THR A N 1
ATOM 3294 C CA . THR A 1 411 ? 10.914 -20.938 -25.297 1 84 411 THR A CA 1
ATOM 3295 C C . THR A 1 411 ? 10.07 -19.781 -25.828 1 84 411 THR A C 1
ATOM 3297 O O . THR A 1 411 ? 8.859 -19.922 -25.984 1 84 411 THR A O 1
ATOM 3300 N N . GLY A 1 412 ? 10.773 -18.75 -26.203 1 81 412 GLY A N 1
ATOM 3301 C CA . GLY A 1 412 ? 10.141 -17.609 -26.828 1 81 412 GLY A CA 1
ATOM 3302 C C . GLY A 1 412 ? 8.891 -17.125 -26.109 1 81 412 GLY A C 1
ATOM 3303 O O . GLY A 1 412 ? 8.953 -16.781 -24.922 1 81 412 GLY A O 1
ATOM 3304 N N . LYS A 1 413 ? 7.809 -17.438 -26.844 1 84.81 413 LYS A N 1
ATOM 3305 C CA . LYS A 1 413 ? 6.512 -16.891 -26.469 1 84.81 413 LYS A CA 1
ATOM 3306 C C . LYS A 1 413 ? 5.855 -17.734 -25.375 1 84.81 413 LYS A C 1
ATOM 3308 O O . LYS A 1 413 ? 4.812 -17.359 -24.844 1 84.81 413 LYS A O 1
ATOM 3313 N N . TYR A 1 414 ? 6.496 -18.766 -24.906 1 92.25 414 TYR A N 1
ATOM 3314 C CA . TYR A 1 414 ? 5.852 -19.688 -23.984 1 92.25 414 TYR A CA 1
ATOM 3315 C C . TYR A 1 414 ? 6.289 -19.438 -22.547 1 92.25 414 TYR A C 1
ATOM 3317 O O . TYR A 1 414 ? 5.824 -20.094 -21.625 1 92.25 414 TYR A O 1
ATOM 3325 N N . GLU A 1 415 ? 7.164 -18.422 -22.391 1 96.06 415 GLU A N 1
ATOM 3326 C CA . GLU A 1 415 ? 7.496 -18 -21.031 1 96.06 415 GLU A CA 1
ATOM 3327 C C . GLU A 1 415 ? 6.383 -17.141 -20.438 1 96.06 415 GLU A C 1
ATOM 3329 O O . GLU A 1 415 ? 5.742 -16.359 -21.156 1 96.06 415 GLU A O 1
ATOM 3334 N N . SER A 1 416 ? 6.125 -17.375 -19.141 1 97.75 416 SER A N 1
ATOM 3335 C CA . SER A 1 416 ? 5.094 -16.562 -18.484 1 97.75 416 SER A CA 1
ATOM 3336 C C . SER A 1 416 ? 5.129 -16.734 -16.969 1 97.75 416 SER A C 1
ATOM 3338 O O . SER A 1 416 ? 5.332 -17.844 -16.469 1 97.75 416 SER A O 1
ATOM 3340 N N . PRO A 1 417 ? 4.902 -15.633 -16.297 1 98.31 417 PRO A N 1
ATOM 3341 C CA . PRO A 1 417 ? 4.949 -15.672 -14.836 1 98.31 417 PRO A CA 1
ATOM 3342 C C . PRO A 1 417 ? 3.613 -16.062 -14.211 1 98.31 417 PRO A C 1
ATOM 3344 O O . PRO A 1 417 ? 3.15 -15.406 -13.273 1 98.31 417 PRO A O 1
ATOM 3347 N N . ILE A 1 418 ? 3.018 -17.141 -14.664 1 98.56 418 ILE A N 1
ATOM 3348 C CA . ILE A 1 418 ? 1.695 -17.531 -14.18 1 98.56 418 ILE A CA 1
ATOM 3349 C C . ILE A 1 418 ? 1.78 -17.953 -12.719 1 98.56 418 ILE A C 1
ATOM 3351 O O . ILE A 1 418 ? 0.911 -17.609 -11.914 1 98.56 418 ILE A O 1
ATOM 3355 N N . PHE A 1 419 ? 2.785 -18.688 -12.398 1 98.88 419 PHE A N 1
ATOM 3356 C CA . PHE A 1 419 ? 2.949 -19.141 -11.023 1 98.88 419 PHE A CA 1
ATOM 3357 C C . PHE A 1 419 ? 3.215 -17.953 -10.094 1 98.88 419 PHE A C 1
ATOM 3359 O O . PHE A 1 419 ? 2.715 -17.906 -8.969 1 98.88 419 PHE A O 1
ATOM 3366 N N . LEU A 1 420 ? 4 -17.016 -10.531 1 98.88 420 LEU A N 1
ATOM 3367 C CA . LEU A 1 420 ? 4.203 -15.797 -9.766 1 98.88 420 LEU A CA 1
ATOM 3368 C C . LEU A 1 420 ? 2.887 -15.047 -9.578 1 98.88 420 LEU A C 1
ATOM 3370 O O . LEU A 1 420 ? 2.633 -14.484 -8.508 1 98.88 420 LEU A O 1
ATOM 3374 N N . LEU A 1 421 ? 2.113 -14.969 -10.648 1 98.88 421 LEU A N 1
ATOM 3375 C CA . LEU A 1 421 ? 0.801 -14.336 -10.57 1 98.88 421 LEU A CA 1
ATOM 3376 C C . LEU A 1 421 ? -0.067 -15.008 -9.508 1 98.88 421 LEU A C 1
ATOM 3378 O O . LEU A 1 421 ? -0.774 -14.328 -8.766 1 98.88 421 LEU A O 1
ATOM 3382 N N . PHE A 1 422 ? -0.001 -16.328 -9.445 1 98.88 422 PHE A N 1
ATOM 3383 C CA . PHE A 1 422 ? -0.672 -17.094 -8.391 1 98.88 422 PHE A CA 1
ATOM 3384 C C . PHE A 1 422 ? -0.203 -16.641 -7.016 1 98.88 422 PHE A C 1
ATOM 3386 O O . PHE A 1 422 ? -1.021 -16.344 -6.141 1 98.88 422 PHE A O 1
ATOM 3393 N N . LEU A 1 423 ? 1.051 -16.531 -6.82 1 98.94 423 LEU A N 1
ATOM 3394 C CA . LEU A 1 423 ? 1.607 -16.125 -5.535 1 98.94 423 LEU A CA 1
ATOM 3395 C C . LEU A 1 423 ? 1.198 -14.703 -5.191 1 98.94 423 LEU A C 1
ATOM 3397 O O . LEU A 1 423 ? 0.955 -14.391 -4.023 1 98.94 423 LEU A O 1
ATOM 3401 N N . ASP A 1 424 ? 1.176 -13.836 -6.152 1 98.88 424 ASP A N 1
ATOM 3402 C CA . ASP A 1 424 ? 0.741 -12.461 -5.918 1 98.88 424 ASP A CA 1
ATOM 3403 C C . ASP A 1 424 ? -0.719 -12.414 -5.477 1 98.88 424 ASP A C 1
ATOM 3405 O O . ASP A 1 424 ? -1.082 -11.625 -4.598 1 98.88 424 ASP A O 1
ATOM 3409 N N . CYS A 1 425 ? -1.568 -13.234 -6.109 1 98.88 425 CYS A N 1
ATOM 3410 C CA . CYS A 1 425 ? -2.957 -13.32 -5.676 1 98.88 425 CYS A CA 1
ATOM 3411 C C . CYS A 1 425 ? -3.045 -13.758 -4.215 1 98.88 425 CYS A C 1
ATOM 3413 O O . CYS A 1 425 ? -3.828 -13.203 -3.445 1 98.88 425 CYS A O 1
ATOM 3415 N N . VAL A 1 426 ? -2.25 -14.75 -3.871 1 98.94 426 VAL A N 1
ATOM 3416 C CA . VAL A 1 426 ? -2.221 -15.227 -2.492 1 98.94 426 VAL A CA 1
ATOM 3417 C C . VAL A 1 426 ? -1.798 -14.094 -1.561 1 98.94 426 VAL A C 1
ATOM 3419 O O . VAL A 1 426 ? -2.391 -13.898 -0.497 1 98.94 426 VAL A O 1
ATOM 3422 N N . TRP A 1 427 ? -0.826 -13.336 -1.981 1 98.75 427 TRP A N 1
ATOM 3423 C CA . TRP A 1 427 ? -0.343 -12.227 -1.169 1 98.75 427 TRP A CA 1
ATOM 3424 C C . TRP A 1 427 ? -1.428 -11.172 -0.992 1 98.75 427 TRP A C 1
ATOM 3426 O O . TRP A 1 427 ? -1.568 -10.586 0.087 1 98.75 427 TRP A O 1
ATOM 3436 N N . GLN A 1 428 ? -2.152 -10.922 -2.051 1 98.44 428 GLN A N 1
ATOM 3437 C CA . GLN A 1 428 ? -3.258 -9.977 -1.955 1 98.44 428 GLN A CA 1
ATOM 3438 C C . GLN A 1 428 ? -4.266 -10.414 -0.893 1 98.44 428 GLN A C 1
ATOM 3440 O O . GLN A 1 428 ? -4.77 -9.578 -0.133 1 98.44 428 GLN A O 1
ATOM 3445 N N . VAL A 1 429 ? -4.559 -11.719 -0.85 1 98.44 429 VAL A N 1
ATOM 3446 C CA . VAL A 1 429 ? -5.512 -12.25 0.121 1 98.44 429 VAL A CA 1
ATOM 3447 C C . VAL A 1 429 ? -4.926 -12.148 1.527 1 98.44 429 VAL A C 1
ATOM 3449 O O . VAL A 1 429 ? -5.633 -11.805 2.479 1 98.44 429 VAL A O 1
ATOM 3452 N N . MET A 1 430 ? -3.652 -12.438 1.66 1 97.56 430 MET A N 1
ATOM 3453 C CA . MET A 1 430 ? -2.973 -12.359 2.949 1 97.56 430 MET A CA 1
ATOM 3454 C C . MET A 1 430 ? -3.043 -10.945 3.516 1 97.56 430 MET A C 1
ATOM 3456 O O . MET A 1 430 ? -3.148 -10.758 4.73 1 97.56 430 MET A O 1
ATOM 3460 N N . ARG A 1 431 ? -2.957 -9.977 2.678 1 94.69 431 ARG A N 1
ATOM 3461 C CA . ARG A 1 431 ? -3.037 -8.586 3.113 1 94.69 431 ARG A CA 1
ATOM 3462 C C . ARG A 1 431 ? -4.402 -8.281 3.719 1 94.69 431 ARG A C 1
ATOM 3464 O O . ARG A 1 431 ? -4.504 -7.512 4.676 1 94.69 431 ARG A O 1
ATOM 3471 N N . GLN A 1 432 ? -5.371 -8.875 3.135 1 94.62 432 GLN A N 1
ATOM 3472 C CA . GLN A 1 432 ? -6.734 -8.609 3.584 1 94.62 432 GLN A CA 1
ATOM 3473 C C . GLN A 1 432 ? -7.094 -9.477 4.785 1 94.62 432 GLN A C 1
ATOM 3475 O O . GLN A 1 432 ? -7.973 -9.125 5.578 1 94.62 432 GLN A O 1
ATOM 3480 N N . TYR A 1 433 ? -6.441 -10.648 4.938 1 95.62 433 TYR A N 1
ATOM 3481 C CA . TYR A 1 433 ? -6.645 -11.57 6.051 1 95.62 433 TYR A CA 1
ATOM 3482 C C . TYR A 1 433 ? -5.32 -11.938 6.707 1 95.62 433 TYR A C 1
ATOM 3484 O O . TYR A 1 433 ? -4.895 -13.094 6.668 1 95.62 433 TYR A O 1
ATOM 3492 N N . PRO A 1 434 ? -4.738 -11.023 7.402 1 92.12 434 PRO A N 1
ATOM 3493 C CA . PRO A 1 434 ? -3.354 -11.188 7.852 1 92.12 434 PRO A CA 1
ATOM 3494 C C . PRO A 1 434 ? -3.205 -12.266 8.922 1 92.12 434 PRO A C 1
ATOM 3496 O O . PRO A 1 434 ? -2.109 -12.797 9.117 1 92.12 434 PRO A O 1
ATOM 3499 N N . ALA A 1 435 ? -4.242 -12.695 9.547 1 93.31 435 ALA A N 1
ATOM 3500 C CA . ALA A 1 435 ? -4.121 -13.664 10.633 1 93.31 435 ALA A CA 1
ATOM 3501 C C . ALA A 1 435 ? -4.523 -15.062 10.164 1 93.31 435 ALA A C 1
ATOM 3503 O O . ALA A 1 435 ? -4.367 -16.047 10.898 1 93.31 435 ALA A O 1
ATOM 3504 N N . SER A 1 436 ? -4.938 -15.18 8.891 1 96.62 436 SER A N 1
ATOM 3505 C CA . SER A 1 436 ? -5.578 -16.422 8.461 1 96.62 436 SER A CA 1
ATOM 3506 C C . SER A 1 436 ? -4.57 -17.359 7.809 1 96.62 436 SER A C 1
ATOM 3508 O O . SER A 1 436 ? -4.93 -18.469 7.379 1 96.62 436 SER A O 1
ATOM 3510 N N . PHE A 1 437 ? -3.34 -16.953 7.73 1 97.75 437 PHE A N 1
ATOM 3511 C CA . PHE A 1 437 ? -2.332 -17.766 7.07 1 97.75 437 PHE A CA 1
ATOM 3512 C C . PHE A 1 437 ? -1.197 -18.109 8.031 1 97.75 437 PHE A C 1
ATOM 3514 O O . PHE A 1 437 ? -0.702 -17.234 8.75 1 97.75 437 PHE A O 1
ATOM 3521 N N . GLU A 1 438 ? -0.8 -19.328 7.996 1 97.38 438 GLU A N 1
ATOM 3522 C CA . GLU A 1 438 ? 0.267 -19.781 8.883 1 97.38 438 GLU A CA 1
ATOM 3523 C C . GLU A 1 438 ? 1.631 -19.297 8.398 1 97.38 438 GLU A C 1
ATOM 3525 O O . GLU A 1 438 ? 2.562 -19.156 9.188 1 97.38 438 GLU A O 1
ATOM 3530 N N . PHE A 1 439 ? 1.749 -19.062 7.121 1 98.12 439 PHE A N 1
ATOM 3531 C CA . PHE A 1 439 ? 3.023 -18.656 6.543 1 98.12 439 PHE A CA 1
ATOM 3532 C C . PHE A 1 439 ? 3.049 -17.141 6.309 1 98.12 439 PHE A C 1
ATOM 3534 O O . PHE A 1 439 ? 1.998 -16.516 6.188 1 98.12 439 PHE A O 1
ATOM 3541 N N . ASN A 1 440 ? 4.199 -16.609 6.27 1 95.69 440 ASN A N 1
ATOM 3542 C CA . ASN A 1 440 ? 4.363 -15.164 6.07 1 95.69 440 ASN A CA 1
ATOM 3543 C C . ASN A 1 440 ? 4.766 -14.844 4.633 1 95.69 440 ASN A C 1
ATOM 3545 O O . ASN A 1 440 ? 4.801 -15.734 3.779 1 95.69 440 ASN A O 1
ATOM 3549 N N . GLU A 1 441 ? 4.988 -13.602 4.371 1 96.31 441 GLU A N 1
ATOM 3550 C CA . GLU A 1 441 ? 5.297 -13.102 3.039 1 96.31 441 GLU A CA 1
ATOM 3551 C C . GLU A 1 441 ? 6.617 -13.664 2.523 1 96.31 441 GLU A C 1
ATOM 3553 O O . GLU A 1 441 ? 6.766 -13.914 1.325 1 96.31 441 GLU A O 1
ATOM 3558 N N . ASP A 1 442 ? 7.562 -13.898 3.367 1 96.69 442 ASP A N 1
ATOM 3559 C CA . ASP A 1 442 ? 8.867 -14.43 2.982 1 96.69 442 ASP A CA 1
ATOM 3560 C C . ASP A 1 442 ? 8.742 -15.844 2.432 1 96.69 442 ASP A C 1
ATOM 3562 O O . ASP A 1 442 ? 9.516 -16.25 1.558 1 96.69 442 ASP A O 1
ATOM 3566 N N . PHE A 1 443 ? 7.824 -16.562 2.963 1 98.5 443 PHE A N 1
ATOM 3567 C CA . PHE A 1 443 ? 7.551 -17.906 2.469 1 98.5 443 PHE A CA 1
ATOM 3568 C C . PHE A 1 443 ? 7.184 -17.875 0.989 1 98.5 443 PHE A C 1
ATOM 3570 O O . PHE A 1 443 ? 7.691 -18.672 0.201 1 98.5 443 PHE A O 1
ATOM 3577 N N . LEU A 1 444 ? 6.332 -16.953 0.585 1 98.81 444 LEU A N 1
ATOM 3578 C CA . LEU A 1 444 ? 5.926 -16.812 -0.81 1 98.81 444 LEU A CA 1
ATOM 3579 C C . LEU A 1 444 ? 7.109 -16.422 -1.683 1 98.81 444 LEU A C 1
ATOM 3581 O O . LEU A 1 444 ? 7.266 -16.922 -2.797 1 98.81 444 LEU A O 1
ATOM 3585 N N . LEU A 1 445 ? 7.906 -15.5 -1.144 1 98.38 445 LEU A N 1
ATOM 3586 C CA . LEU A 1 445 ? 9.07 -15.039 -1.888 1 98.38 445 LEU A CA 1
ATOM 3587 C C . LEU A 1 445 ? 10.07 -16.172 -2.094 1 98.38 445 LEU A C 1
ATOM 3589 O O . LEU A 1 445 ? 10.703 -16.266 -3.152 1 98.38 445 LEU A O 1
ATOM 3593 N N . LEU A 1 446 ? 10.195 -16.953 -1.098 1 98.44 446 LEU A N 1
ATOM 3594 C CA . LEU A 1 446 ? 11.07 -18.125 -1.206 1 98.44 446 LEU A CA 1
ATOM 3595 C C . LEU A 1 446 ? 10.609 -19.047 -2.334 1 98.44 446 LEU A C 1
ATOM 3597 O O . LEU A 1 446 ? 11.43 -19.469 -3.154 1 98.44 446 LEU A O 1
ATOM 3601 N N . ILE A 1 447 ? 9.383 -19.344 -2.355 1 98.81 447 ILE A N 1
ATOM 3602 C CA . ILE A 1 447 ? 8.812 -20.234 -3.354 1 98.81 447 ILE A CA 1
ATOM 3603 C C . ILE A 1 447 ? 8.984 -19.641 -4.746 1 98.81 447 ILE A C 1
ATOM 3605 O O . ILE A 1 447 ? 9.344 -20.344 -5.695 1 98.81 447 ILE A O 1
ATOM 3609 N N . PHE A 1 448 ? 8.742 -18.359 -4.855 1 98.75 448 PHE A N 1
ATOM 3610 C CA . PHE A 1 448 ? 8.93 -17.641 -6.113 1 98.75 448 PHE A CA 1
ATOM 3611 C C . PHE A 1 448 ? 10.352 -17.828 -6.637 1 98.75 448 PHE A C 1
ATOM 3613 O O . PHE A 1 448 ? 10.539 -18.203 -7.793 1 98.75 448 PHE A O 1
ATOM 3620 N N . GLU A 1 449 ? 11.289 -17.609 -5.832 1 98.38 449 GLU A N 1
ATOM 3621 C CA . GLU A 1 449 ? 12.688 -17.672 -6.25 1 98.38 449 GLU A CA 1
ATOM 3622 C C . GLU A 1 449 ? 13.07 -19.094 -6.66 1 98.38 449 GLU A C 1
ATOM 3624 O O . GLU A 1 449 ? 13.75 -19.281 -7.672 1 98.38 449 GLU A O 1
ATOM 3629 N N . HIS A 1 450 ? 12.578 -20.016 -5.945 1 98.5 450 HIS A N 1
ATOM 3630 C CA . HIS A 1 450 ? 12.953 -21.391 -6.219 1 98.5 450 HIS A CA 1
ATOM 3631 C C . HIS A 1 450 ? 12.242 -21.922 -7.461 1 98.5 450 HIS A C 1
ATOM 3633 O O . HIS A 1 450 ? 12.695 -22.891 -8.078 1 98.5 450 HIS A O 1
ATOM 3639 N N . ALA A 1 451 ? 11.141 -21.328 -7.859 1 98.5 451 ALA A N 1
ATOM 3640 C CA . ALA A 1 451 ? 10.477 -21.719 -9.102 1 98.5 451 ALA A CA 1
ATOM 3641 C C . ALA A 1 451 ? 11.312 -21.359 -10.32 1 98.5 451 ALA A C 1
ATOM 3643 O O . ALA A 1 451 ? 11.211 -21.984 -11.367 1 98.5 451 ALA A O 1
ATOM 3644 N N . TYR A 1 452 ? 12.164 -20.375 -10.172 1 97.75 452 TYR A N 1
ATOM 3645 C CA . TYR A 1 452 ? 12.961 -19.891 -11.289 1 97.75 452 TYR A CA 1
ATOM 3646 C C . TYR A 1 452 ? 14.359 -20.484 -11.258 1 97.75 452 TYR A C 1
ATOM 3648 O O . TYR A 1 452 ? 14.922 -20.844 -12.297 1 97.75 452 TYR A O 1
ATOM 3656 N N . ALA A 1 453 ? 14.922 -20.547 -10.062 1 97.38 453 ALA A N 1
ATOM 3657 C CA . ALA A 1 453 ? 16.266 -21.094 -9.852 1 97.38 453 ALA A CA 1
ATOM 3658 C C . ALA A 1 453 ? 16.406 -21.688 -8.445 1 97.38 453 ALA A C 1
ATOM 3660 O O . ALA A 1 453 ? 16.188 -20.984 -7.453 1 97.38 453 ALA A O 1
ATOM 3661 N N . SER A 1 454 ? 16.797 -22.938 -8.43 1 97.38 454 SER A N 1
ATOM 3662 C CA . SER A 1 454 ? 16.75 -23.641 -7.156 1 97.38 454 SER A CA 1
ATOM 3663 C C . SER A 1 454 ? 17.906 -24.641 -7.031 1 97.38 454 SER A C 1
ATOM 3665 O O . SER A 1 454 ? 18.469 -25.078 -8.039 1 97.38 454 SER A O 1
ATOM 3667 N N . GLU A 1 455 ? 18.312 -24.875 -5.844 1 96.56 455 GLU A N 1
ATOM 3668 C CA . GLU A 1 455 ? 19.219 -26 -5.566 1 96.56 455 GLU A CA 1
ATOM 3669 C C . GLU A 1 455 ? 18.438 -27.281 -5.328 1 96.56 455 GLU A C 1
ATOM 3671 O O . GLU A 1 455 ? 19.031 -28.359 -5.211 1 96.56 455 GLU A O 1
ATOM 3676 N N . PHE A 1 456 ? 17.125 -27.188 -5.316 1 97.25 456 PHE A N 1
ATOM 3677 C CA . PHE A 1 456 ? 16.25 -28.328 -5.09 1 97.25 456 PHE A CA 1
ATOM 3678 C C . PHE A 1 456 ? 15.523 -28.734 -6.375 1 97.25 456 PHE A C 1
ATOM 3680 O O . PHE A 1 456 ? 15.453 -27.938 -7.316 1 97.25 456 PHE A O 1
ATOM 3687 N N . GLY A 1 457 ? 14.938 -29.844 -6.406 1 97.62 457 GLY A N 1
ATOM 3688 C CA . GLY A 1 457 ? 14.422 -30.391 -7.652 1 97.62 457 GLY A CA 1
ATOM 3689 C C . GLY A 1 457 ? 12.922 -30.219 -7.801 1 97.62 457 GLY A C 1
ATOM 3690 O O . GLY A 1 457 ? 12.352 -30.547 -8.844 1 97.62 457 GLY A O 1
ATOM 3691 N N . SER A 1 458 ? 12.227 -29.641 -6.863 1 97.81 458 SER A N 1
ATOM 3692 C CA . SER A 1 458 ? 10.773 -29.656 -6.789 1 97.81 458 SER A CA 1
ATOM 3693 C C . SER A 1 458 ? 10.141 -29.016 -8.023 1 97.81 458 SER A C 1
ATOM 3695 O O . SER A 1 458 ? 9.102 -29.469 -8.508 1 97.81 458 SER A O 1
ATOM 3697 N N . PHE A 1 459 ? 10.75 -27.984 -8.602 1 98.19 459 PHE A N 1
ATOM 3698 C CA . PHE A 1 459 ? 10.133 -27.25 -9.695 1 98.19 459 PHE A CA 1
ATOM 3699 C C . PHE A 1 459 ? 10.812 -27.594 -11.023 1 98.19 459 PHE A C 1
ATOM 3701 O O . PHE A 1 459 ? 10.625 -26.875 -12.016 1 98.19 459 PHE A O 1
ATOM 3708 N N . LEU A 1 460 ? 11.602 -28.703 -11.039 1 97.44 460 LEU A N 1
ATOM 3709 C CA . LEU A 1 460 ? 12.234 -29.141 -12.281 1 97.44 460 LEU A CA 1
ATOM 3710 C C . LEU A 1 460 ? 11.242 -29.891 -13.172 1 97.44 460 LEU A C 1
ATOM 3712 O O . LEU A 1 460 ? 10.391 -30.625 -12.672 1 97.44 460 LEU A O 1
ATOM 3716 N N . GLY A 1 461 ? 11.406 -29.656 -14.484 1 96.25 461 GLY A N 1
ATOM 3717 C CA . GLY A 1 461 ? 10.594 -30.391 -15.445 1 96.25 461 GLY A CA 1
ATOM 3718 C C . GLY A 1 461 ? 9.234 -29.75 -15.688 1 96.25 461 GLY A C 1
ATOM 3719 O O . GLY A 1 461 ? 8.844 -28.828 -14.969 1 96.25 461 GLY A O 1
ATOM 3720 N N . ASN A 1 462 ? 8.539 -30.297 -16.703 1 96.31 462 ASN A N 1
ATOM 3721 C CA . ASN A 1 462 ? 7.258 -29.734 -17.109 1 96.31 462 ASN A CA 1
ATOM 3722 C C . ASN A 1 462 ? 6.094 -30.594 -16.625 1 96.31 462 ASN A C 1
ATOM 3724 O O . ASN A 1 462 ? 4.93 -30.219 -16.797 1 96.31 462 ASN A O 1
ATOM 3728 N N . CYS A 1 463 ? 6.348 -31.734 -16.094 1 96.81 463 CYS A N 1
ATOM 3729 C CA . CYS A 1 463 ? 5.332 -32.656 -15.578 1 96.81 463 CYS A CA 1
ATOM 3730 C C . CYS A 1 463 ? 5.969 -33.812 -14.828 1 96.81 463 CYS A C 1
ATOM 3732 O O . CYS A 1 463 ? 7.191 -33.969 -14.828 1 96.81 463 CYS A O 1
ATOM 3734 N N . GLU A 1 464 ? 5.16 -34.656 -14.258 1 95.75 464 GLU A N 1
ATOM 3735 C CA . GLU A 1 464 ? 5.629 -35.812 -13.484 1 95.75 464 GLU A CA 1
ATOM 3736 C C . GLU A 1 464 ? 6.309 -36.844 -14.375 1 95.75 464 GLU A C 1
ATOM 3738 O O . GLU A 1 464 ? 7.254 -37.5 -13.953 1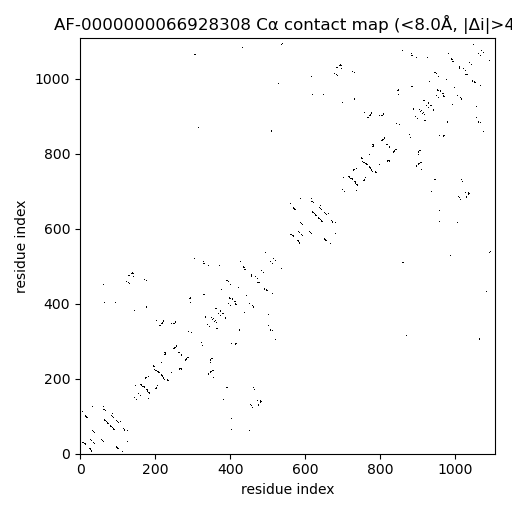 95.75 464 GLU A O 1
ATOM 3743 N N . ARG A 1 465 ? 5.836 -36.969 -15.562 1 97.44 465 ARG A N 1
ATOM 3744 C CA . ARG A 1 465 ? 6.445 -37.875 -16.5 1 97.44 465 ARG A CA 1
ATOM 3745 C C . ARG A 1 465 ? 7.914 -37.562 -16.734 1 97.44 465 ARG A C 1
ATOM 3747 O O . ARG A 1 465 ? 8.773 -38.438 -16.688 1 97.44 465 ARG A O 1
ATOM 3754 N N . GLU A 1 466 ? 8.18 -36.344 -16.984 1 96.56 466 GLU A N 1
ATOM 3755 C CA . GLU A 1 466 ? 9.547 -35.906 -17.219 1 96.56 466 GLU A CA 1
ATOM 3756 C C . GLU A 1 466 ? 10.414 -36.125 -15.977 1 96.56 466 GLU A C 1
ATOM 3758 O O . GLU A 1 466 ? 11.594 -36.469 -16.094 1 96.56 466 GLU A O 1
ATOM 3763 N N . LYS A 1 467 ? 9.867 -35.906 -14.836 1 96.5 467 LYS A N 1
ATOM 3764 C CA . LYS A 1 467 ? 10.609 -36.156 -13.594 1 96.5 467 LYS A CA 1
ATOM 3765 C C . LYS A 1 467 ? 11 -37.625 -13.461 1 96.5 467 LYS A C 1
ATOM 3767 O O . LYS A 1 467 ? 12.094 -37.938 -13.008 1 96.5 467 LYS A O 1
ATOM 3772 N N . LYS A 1 468 ? 10.062 -38.438 -13.828 1 96.44 468 LYS A N 1
ATOM 3773 C CA . LYS A 1 468 ? 10.328 -39.875 -13.75 1 96.44 468 LYS A CA 1
ATOM 3774 C C . LYS A 1 468 ? 11.406 -40.281 -14.75 1 96.44 468 LYS A C 1
ATOM 3776 O O . LYS A 1 468 ? 12.336 -41 -14.406 1 96.44 468 LYS A O 1
ATOM 3781 N N . ILE A 1 469 ? 11.297 -39.781 -15.938 1 97 469 ILE A N 1
ATOM 3782 C CA . ILE A 1 469 ? 12.227 -40.094 -17.016 1 97 469 ILE A CA 1
ATOM 3783 C C . ILE A 1 469 ? 13.641 -39.688 -16.625 1 97 469 ILE A C 1
ATOM 3785 O O . ILE A 1 469 ? 14.602 -40.438 -16.844 1 97 469 ILE A O 1
ATOM 3789 N N . HIS A 1 470 ? 13.727 -38.594 -15.953 1 97 470 HIS A N 1
ATOM 3790 C CA . HIS A 1 470 ? 15.047 -38.062 -15.648 1 97 470 HIS A CA 1
ATOM 3791 C C . HIS A 1 470 ? 15.438 -38.344 -14.203 1 97 470 HIS A C 1
ATOM 3793 O O . HIS A 1 470 ? 16.422 -37.781 -13.703 1 97 470 HIS A O 1
ATOM 3799 N N . LYS A 1 471 ? 14.609 -39.031 -13.492 1 97.31 471 LYS A N 1
ATOM 3800 C CA . LYS A 1 471 ? 14.883 -39.5 -12.133 1 97.31 471 LYS A CA 1
ATOM 3801 C C . LYS A 1 471 ? 15.117 -38.312 -11.195 1 97.31 471 LYS A C 1
ATOM 3803 O O . LYS A 1 471 ? 16.078 -38.312 -10.422 1 97.31 471 LYS A O 1
ATOM 3808 N N . VAL A 1 472 ? 14.352 -37.375 -11.297 1 97.5 472 VAL A N 1
ATOM 3809 C CA . VAL A 1 472 ? 14.492 -36.156 -10.5 1 97.5 472 VAL A CA 1
ATOM 3810 C C . VAL A 1 472 ? 14.305 -36.5 -9.023 1 97.5 472 VAL A C 1
ATOM 3812 O O . VAL A 1 472 ? 15.109 -36.094 -8.188 1 97.5 472 VAL A O 1
ATOM 3815 N N . LY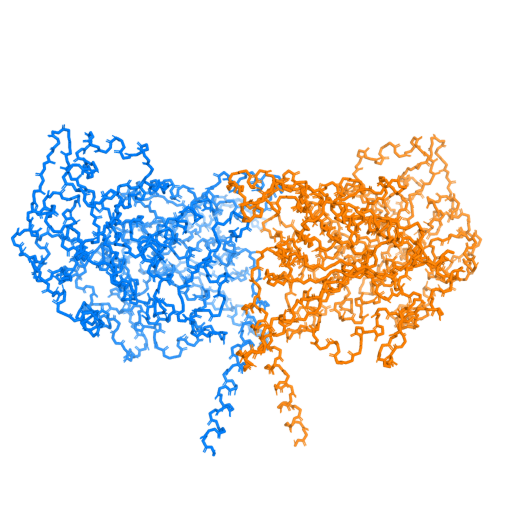S A 1 473 ? 13.32 -37.281 -8.656 1 95.56 473 LYS A N 1
ATOM 3816 C CA . LYS A 1 473 ? 12.984 -37.562 -7.266 1 95.56 473 LYS A CA 1
ATOM 3817 C C . LYS A 1 473 ? 14 -38.5 -6.625 1 95.56 473 LYS A C 1
ATOM 3819 O O . LYS A 1 473 ? 14.117 -38.531 -5.398 1 95.56 473 LYS A O 1
ATOM 3824 N N . GLU A 1 474 ? 14.742 -39.125 -7.441 1 95.38 474 GLU A N 1
ATOM 3825 C CA . GLU A 1 474 ? 15.773 -40.031 -6.941 1 95.38 474 GLU A CA 1
ATOM 3826 C C . GLU A 1 474 ? 17.109 -39.312 -6.812 1 95.38 474 GLU A C 1
ATOM 3828 O O . GLU A 1 474 ? 17.922 -39.656 -5.949 1 95.38 474 GLU A O 1
ATOM 3833 N N . SER A 1 475 ? 17.266 -38.312 -7.633 1 95.75 475 SER A N 1
ATOM 3834 C CA . SER A 1 475 ? 18.609 -37.781 -7.777 1 95.75 475 SER A CA 1
ATOM 3835 C C . SER A 1 475 ? 18.719 -36.406 -7.129 1 95.75 475 SER A C 1
ATOM 3837 O O . SER A 1 475 ? 19.797 -35.812 -7.059 1 95.75 475 SER A O 1
ATOM 3839 N N . THR A 1 476 ? 17.641 -35.812 -6.73 1 96.31 476 THR A N 1
ATOM 3840 C CA . THR A 1 476 ? 17.672 -34.469 -6.164 1 96.31 476 THR A CA 1
ATOM 3841 C C . THR A 1 476 ? 16.938 -34.438 -4.824 1 96.31 476 THR A C 1
ATOM 3843 O O . THR A 1 476 ? 16.344 -35.438 -4.406 1 96.31 476 THR A O 1
ATOM 3846 N N . THR A 1 477 ? 17.062 -33.312 -4.137 1 95.81 477 THR A N 1
ATOM 3847 C CA . THR A 1 477 ? 16.375 -33.094 -2.871 1 95.81 477 THR A CA 1
ATOM 3848 C C . THR A 1 477 ? 15.141 -32.188 -3.078 1 95.81 477 THR A C 1
ATOM 3850 O O . THR A 1 477 ? 15.164 -31.281 -3.889 1 95.81 477 THR A O 1
ATOM 3853 N N . SER A 1 478 ? 14.141 -32.531 -2.361 1 96.69 478 SER A N 1
ATOM 3854 C CA . SER A 1 478 ? 12.906 -31.766 -2.439 1 96.69 478 SER A CA 1
ATOM 3855 C C . SER A 1 478 ? 13.031 -30.422 -1.716 1 96.69 478 SER A C 1
ATOM 3857 O O . SER A 1 478 ? 13.633 -30.359 -0.641 1 96.69 478 SER A O 1
ATOM 3859 N N . LEU A 1 479 ? 12.477 -29.375 -2.258 1 97.56 479 LEU A N 1
ATOM 3860 C CA . LEU A 1 479 ? 12.43 -28.078 -1.596 1 97.56 479 LEU A CA 1
ATOM 3861 C C . LEU A 1 479 ? 11.688 -28.172 -0.268 1 97.56 479 LEU A C 1
ATOM 3863 O O . LEU A 1 479 ? 12.047 -27.5 0.702 1 97.56 479 LEU A O 1
ATOM 3867 N N . TRP A 1 480 ? 10.656 -28.984 -0.22 1 97.5 480 TRP A N 1
ATOM 3868 C CA . TRP A 1 480 ? 9.82 -29.125 0.971 1 97.5 480 TRP A CA 1
ATOM 3869 C C . TRP A 1 480 ? 10.609 -29.734 2.123 1 97.5 480 TRP A C 1
ATOM 3871 O O . TRP A 1 480 ? 10.391 -29.391 3.287 1 97.5 480 TRP A O 1
ATOM 3881 N N . SER A 1 481 ? 11.531 -30.672 1.802 1 96 481 SER A N 1
ATOM 3882 C CA . SER A 1 481 ? 12.398 -31.234 2.834 1 96 481 SER A CA 1
ATOM 3883 C C . SER A 1 481 ? 13.219 -30.141 3.52 1 96 481 SER A C 1
ATOM 3885 O O . SER A 1 481 ? 13.484 -30.219 4.719 1 96 481 SER A O 1
ATOM 3887 N N . TYR A 1 482 ? 13.586 -29.203 2.775 1 95.56 482 TYR A N 1
ATOM 3888 C CA . TYR A 1 482 ? 14.352 -28.078 3.291 1 95.56 482 TYR A CA 1
ATOM 3889 C C . TYR A 1 482 ? 13.469 -27.156 4.121 1 95.56 482 TYR A C 1
ATOM 3891 O O . TYR A 1 482 ? 13.781 -26.859 5.277 1 95.56 482 TYR A O 1
ATOM 3899 N N . ILE A 1 483 ? 12.344 -26.734 3.592 1 96.12 483 ILE A N 1
ATOM 3900 C CA . ILE A 1 483 ? 11.477 -25.734 4.211 1 96.12 483 ILE A CA 1
ATOM 3901 C C . ILE A 1 483 ? 10.922 -26.281 5.527 1 96.12 483 ILE A C 1
ATOM 3903 O O . ILE A 1 483 ? 10.797 -25.547 6.508 1 96.12 483 ILE A O 1
ATOM 3907 N N . ASN A 1 484 ? 10.648 -27.516 5.492 1 95.06 484 ASN A N 1
ATOM 3908 C CA . ASN A 1 484 ? 9.961 -28.109 6.637 1 95.06 484 ASN A CA 1
ATOM 3909 C C . ASN A 1 484 ? 10.93 -28.484 7.746 1 95.06 484 ASN A C 1
ATOM 3911 O O . ASN A 1 484 ? 10.523 -28.969 8.805 1 95.06 484 ASN A O 1
ATOM 3915 N N . HIS A 1 485 ? 12.203 -28.297 7.504 1 93.94 485 HIS A N 1
ATOM 3916 C CA . HIS A 1 485 ? 13.141 -28.453 8.609 1 93.94 485 HIS A CA 1
ATOM 3917 C C . HIS A 1 485 ? 12.859 -27.422 9.711 1 93.94 485 HIS A C 1
ATOM 3919 O O . HIS A 1 485 ? 12.719 -26.234 9.438 1 93.94 485 HIS A O 1
ATOM 3925 N N . PRO A 1 486 ? 12.742 -27.812 10.906 1 91.25 486 PRO A N 1
ATOM 3926 C CA . PRO A 1 486 ? 12.312 -26.922 11.992 1 91.25 486 PRO A CA 1
ATOM 3927 C C . PRO A 1 486 ? 13.164 -25.656 12.102 1 91.25 486 PRO A C 1
ATOM 3929 O O . PRO A 1 486 ? 12.633 -24.578 12.359 1 91.25 486 PRO A O 1
ATOM 3932 N N . GLU A 1 487 ? 14.43 -25.781 11.898 1 89.69 487 GLU A N 1
ATOM 3933 C CA . GLU A 1 487 ? 15.344 -24.641 12.008 1 89.69 487 GLU A CA 1
ATOM 3934 C C . GLU A 1 487 ? 15.078 -23.625 10.914 1 89.69 487 GLU A C 1
ATOM 3936 O O . GLU A 1 487 ? 15.414 -22.438 11.062 1 89.69 487 GLU A O 1
ATOM 3941 N N . ILE A 1 488 ? 14.547 -24.078 9.836 1 93 488 ILE A N 1
ATOM 3942 C CA . ILE A 1 488 ? 14.281 -23.219 8.695 1 93 488 ILE A CA 1
ATOM 3943 C C . ILE A 1 488 ? 12.836 -22.719 8.75 1 93 488 ILE A C 1
ATOM 3945 O O . ILE A 1 488 ? 12.578 -21.531 8.523 1 93 488 ILE A O 1
ATOM 3949 N N . LEU A 1 489 ? 11.977 -23.609 9.141 1 94.31 489 LEU A N 1
ATOM 3950 C CA . LEU A 1 489 ? 10.539 -23.375 9.125 1 94.31 489 LEU A CA 1
ATOM 3951 C C . LEU A 1 489 ? 10.172 -22.172 10 1 94.31 489 LEU A C 1
ATOM 3953 O O . LEU A 1 489 ? 9.242 -21.438 9.68 1 94.31 489 LEU A O 1
ATOM 3957 N N . VAL A 1 490 ? 10.852 -21.891 11 1 90.31 490 VAL A N 1
ATOM 3958 C CA . VAL A 1 490 ? 10.555 -20.844 11.984 1 90.31 490 VAL A CA 1
ATOM 3959 C C . VAL A 1 490 ? 10.602 -19.469 11.32 1 90.31 490 VAL A C 1
ATOM 3961 O O . VAL A 1 490 ? 9.883 -18.562 11.719 1 90.31 490 VAL A O 1
ATOM 3964 N N . ASN A 1 491 ? 11.375 -19.375 10.266 1 90.56 491 ASN A N 1
ATOM 3965 C CA . ASN A 1 491 ? 11.539 -18.094 9.586 1 90.56 491 ASN A CA 1
ATOM 3966 C C . ASN A 1 491 ? 10.32 -17.75 8.734 1 90.56 491 ASN A C 1
ATOM 3968 O O . ASN A 1 491 ? 10.156 -16.609 8.32 1 90.56 491 ASN A O 1
ATOM 3972 N N . TYR A 1 492 ? 9.438 -18.719 8.555 1 95.25 492 TYR A N 1
ATOM 3973 C CA . TYR A 1 492 ? 8.391 -18.516 7.562 1 95.25 492 TYR A CA 1
ATOM 3974 C C . TYR A 1 492 ? 7.012 -18.609 8.203 1 95.25 492 TYR A C 1
ATOM 3976 O O . TYR A 1 492 ? 5.992 -18.5 7.52 1 95.25 492 TYR A O 1
ATOM 3984 N N . VAL A 1 493 ? 6.957 -18.75 9.477 1 93.81 493 VAL A N 1
ATOM 3985 C CA . VAL A 1 493 ? 5.691 -18.844 10.195 1 93.81 493 VAL A CA 1
ATOM 3986 C C . VAL A 1 493 ? 5.203 -17.438 10.547 1 93.81 493 VAL A C 1
ATOM 3988 O O . VAL A 1 493 ? 5.988 -16.578 10.969 1 93.81 493 VAL A O 1
ATOM 3991 N N . SER A 1 494 ? 3.975 -17.203 10.336 1 90.69 494 SER A N 1
ATOM 3992 C CA . SER A 1 494 ? 3.375 -15.938 10.727 1 90.69 494 SER A CA 1
ATOM 3993 C C . SER A 1 494 ? 3.066 -15.906 12.227 1 90.69 494 SER A C 1
ATOM 3995 O O . SER A 1 494 ? 2.303 -16.734 12.719 1 90.69 494 SER A O 1
ATOM 3997 N N . PRO A 1 495 ? 3.533 -14.992 12.922 1 82.62 495 PRO A N 1
ATOM 3998 C CA . PRO A 1 495 ? 3.303 -14.945 14.367 1 82.62 495 PRO A CA 1
ATOM 3999 C C . PRO A 1 495 ? 1.848 -14.648 14.719 1 82.62 495 PRO A C 1
ATOM 4001 O O . PRO A 1 495 ? 1.389 -15.016 15.805 1 82.62 495 PRO A O 1
ATOM 4004 N N . ALA A 1 496 ? 1.139 -14.078 13.828 1 82.62 496 ALA A N 1
ATOM 4005 C CA . ALA A 1 496 ? -0.231 -13.664 14.125 1 82.62 496 ALA A CA 1
ATOM 4006 C C . ALA A 1 496 ? -1.232 -14.727 13.672 1 82.62 496 ALA A C 1
ATOM 4008 O O . ALA A 1 496 ? -2.445 -14.516 13.766 1 82.62 496 ALA A O 1
ATOM 4009 N N . TYR A 1 497 ? -0.784 -15.867 13.344 1 90.38 497 TYR A N 1
ATOM 4010 C CA . TYR A 1 497 ? -1.631 -16.875 12.711 1 90.38 497 TYR A CA 1
ATOM 4011 C C . TYR A 1 497 ? -2.719 -17.344 13.672 1 90.38 497 TYR A C 1
ATOM 4013 O O . TYR A 1 497 ? -2.43 -17.75 14.805 1 90.38 497 TYR A O 1
ATOM 4021 N N . GLU A 1 498 ? -3.941 -17.219 13.258 1 89.75 498 GLU A N 1
ATOM 4022 C CA . GLU A 1 498 ? -5.129 -17.797 13.867 1 89.75 498 GLU A CA 1
ATOM 4023 C C . GLU A 1 498 ? -5.957 -18.578 12.844 1 89.75 498 GLU A C 1
ATOM 4025 O O . GLU A 1 498 ? -6.453 -17.984 11.875 1 89.75 498 GLU A O 1
ATOM 4030 N N . PRO A 1 499 ? -6.055 -19.844 13.094 1 92.56 499 PRO A N 1
ATOM 4031 C CA . PRO A 1 499 ? -6.812 -20.641 12.117 1 92.56 499 PRO A CA 1
ATOM 4032 C C . PRO A 1 499 ? -8.203 -20.078 11.859 1 92.56 499 PRO A C 1
ATOM 4034 O O . PRO A 1 499 ? -8.938 -19.766 12.805 1 92.56 499 PRO A O 1
ATOM 4037 N N . ASN A 1 500 ? -8.453 -19.797 10.695 1 93.31 500 ASN A N 1
ATOM 4038 C CA . ASN A 1 500 ? -9.758 -19.344 10.219 1 93.31 500 ASN A CA 1
ATOM 4039 C C . ASN A 1 500 ? -10.492 -20.453 9.461 1 93.31 500 ASN A C 1
ATOM 4041 O O . ASN A 1 500 ? -10.133 -20.766 8.328 1 93.31 500 ASN A O 1
ATOM 4045 N N . LEU A 1 501 ? -11.539 -20.984 10.023 1 94.62 501 LEU A N 1
ATOM 4046 C CA . LEU A 1 501 ? -12.211 -22.172 9.477 1 94.62 501 LEU A CA 1
ATOM 4047 C C . LEU A 1 501 ? -13.211 -21.766 8.398 1 94.62 501 LEU A C 1
ATOM 4049 O O . LEU A 1 501 ? -13.719 -22.625 7.668 1 94.62 501 LEU A O 1
ATOM 4053 N N . GLU A 1 502 ? -13.43 -20.516 8.219 1 95.31 502 GLU A N 1
ATOM 4054 C CA . GLU A 1 502 ? -14.422 -20.031 7.262 1 95.31 502 GLU A CA 1
ATOM 4055 C C . GLU A 1 502 ? -13.789 -19.766 5.902 1 95.31 502 GLU A C 1
ATOM 4057 O O . GLU A 1 502 ? -12.57 -19.578 5.805 1 95.31 502 GLU A O 1
ATOM 4062 N N . THR A 1 503 ? -14.617 -19.859 4.867 1 97.62 503 THR A N 1
ATOM 4063 C CA . THR A 1 503 ? -14.195 -19.406 3.543 1 97.62 503 THR A CA 1
ATOM 4064 C C . THR A 1 503 ? -13.805 -17.938 3.57 1 97.62 503 THR A C 1
ATOM 4066 O O . THR A 1 503 ? -14.453 -17.125 4.242 1 97.62 503 THR A O 1
ATOM 4069 N N . LEU A 1 504 ? -12.758 -17.578 2.943 1 97.69 504 LEU A N 1
ATOM 4070 C CA . LEU A 1 504 ? -12.352 -16.188 2.846 1 97.69 504 LEU A CA 1
ATOM 4071 C C . LEU A 1 504 ? -13.016 -15.508 1.651 1 97.69 504 LEU A C 1
ATOM 4073 O O . LEU A 1 504 ? -13.156 -16.109 0.586 1 97.69 504 LEU A O 1
ATOM 4077 N N . TRP A 1 505 ? -13.477 -14.328 1.84 1 96.69 505 TRP A N 1
ATOM 4078 C CA . TRP A 1 505 ? -14.109 -13.539 0.79 1 96.69 505 TRP A CA 1
ATOM 4079 C C . TRP A 1 505 ? -13.383 -12.219 0.585 1 96.69 505 TRP A C 1
ATOM 4081 O O . TRP A 1 505 ? -13.883 -11.164 0.987 1 96.69 505 TRP A O 1
ATOM 4091 N N . PRO A 1 506 ? -12.234 -12.266 -0.072 1 95.56 506 PRO A N 1
ATOM 4092 C CA . PRO A 1 506 ? -11.477 -11.031 -0.286 1 95.56 506 PRO A CA 1
ATOM 4093 C C . PRO A 1 506 ? -12.211 -10.039 -1.187 1 95.56 506 PRO A C 1
ATOM 4095 O O . PRO A 1 506 ? -12.945 -10.445 -2.094 1 95.56 506 PRO A O 1
ATOM 4098 N N . SER A 1 507 ? -11.992 -8.75 -0.852 1 92.62 507 SER A N 1
ATOM 4099 C CA . SER A 1 507 ? -12.469 -7.711 -1.762 1 92.62 507 SER A CA 1
ATOM 4100 C C . SER A 1 507 ? -11.727 -7.758 -3.092 1 92.62 507 SER A C 1
ATOM 4102 O O . SER A 1 507 ? -10.516 -7.969 -3.123 1 92.62 507 SER A O 1
ATOM 4104 N N . VAL A 1 508 ? -12.492 -7.656 -4.18 1 93.75 508 VAL A N 1
ATOM 4105 C CA . VAL A 1 508 ? -11.883 -7.609 -5.504 1 93.75 508 VAL A CA 1
ATOM 4106 C C . VAL A 1 508 ? -12.148 -6.246 -6.145 1 93.75 508 VAL A C 1
ATOM 4108 O O . VAL A 1 508 ? -12.312 -6.148 -7.363 1 93.75 508 VAL A O 1
ATOM 4111 N N . ALA A 1 509 ? -12.273 -5.254 -5.27 1 92.69 509 ALA A N 1
ATOM 4112 C CA . ALA A 1 509 ? -12.359 -3.877 -5.754 1 92.69 509 ALA A CA 1
ATOM 4113 C C . ALA A 1 509 ? -10.984 -3.334 -6.109 1 92.69 509 ALA A C 1
ATOM 4115 O O . ALA A 1 509 ? -9.992 -3.639 -5.438 1 92.69 509 ALA A O 1
ATOM 4116 N N . PRO A 1 510 ? -10.922 -2.531 -7.133 1 91.44 510 PRO A N 1
ATOM 4117 C CA . PRO A 1 510 ? -9.625 -1.976 -7.527 1 91.44 510 PRO A CA 1
ATOM 4118 C C . PRO A 1 510 ? -8.961 -1.189 -6.402 1 91.44 510 PRO A C 1
ATOM 4120 O O . PRO A 1 510 ? -7.727 -1.146 -6.324 1 91.44 510 PRO A O 1
ATOM 4123 N N . GLN A 1 511 ? -9.695 -0.702 -5.477 1 88.94 511 GLN A N 1
ATOM 4124 C CA . GLN A 1 511 ? -9.188 0.145 -4.402 1 88.94 511 GLN A CA 1
ATOM 4125 C C . GLN A 1 511 ? -8.312 -0.653 -3.439 1 88.94 511 GLN A C 1
ATOM 4127 O O . GLN A 1 511 ? -7.477 -0.083 -2.732 1 88.94 511 GLN A O 1
ATOM 4132 N N . VAL A 1 512 ? -8.531 -1.92 -3.473 1 90.19 512 VAL A N 1
ATOM 4133 C CA . VAL A 1 512 ? -7.887 -2.711 -2.432 1 90.19 512 VAL A CA 1
ATOM 4134 C C . VAL A 1 512 ? -6.633 -3.381 -2.996 1 90.19 512 VAL A C 1
ATOM 4136 O O . VAL A 1 512 ? -5.777 -3.842 -2.24 1 90.19 512 VAL A O 1
ATOM 4139 N N . ILE A 1 513 ? -6.473 -3.422 -4.293 1 91.69 513 ILE A N 1
ATOM 4140 C CA . ILE A 1 513 ? -5.328 -4.086 -4.914 1 91.69 513 ILE A CA 1
ATOM 4141 C C . ILE A 1 513 ? -4.102 -3.178 -4.836 1 91.69 513 ILE A C 1
ATOM 4143 O O . ILE A 1 513 ? -4.188 -1.982 -5.121 1 91.69 513 ILE A O 1
ATOM 4147 N N . VAL A 1 514 ? -2.979 -3.709 -4.406 1 93 514 VAL A N 1
ATOM 4148 C CA . VAL A 1 514 ? -1.76 -2.92 -4.25 1 93 514 VAL A CA 1
ATOM 4149 C C . VAL A 1 514 ? -0.569 -3.689 -4.812 1 93 514 VAL A C 1
ATOM 4151 O O . VAL A 1 514 ? -0.607 -4.918 -4.914 1 93 514 VAL A O 1
ATOM 4154 N N . LEU A 1 515 ? 0.44 -2.891 -5.195 1 95.44 515 LEU A N 1
ATOM 4155 C CA . LEU A 1 515 ? 1.67 -3.51 -5.68 1 95.44 515 LEU A CA 1
ATOM 4156 C C . LEU A 1 515 ? 2.398 -4.227 -4.547 1 95.44 515 LEU A C 1
ATOM 4158 O O . LEU A 1 515 ? 2.516 -3.689 -3.441 1 95.44 515 LEU A O 1
ATOM 4162 N N . TRP A 1 516 ? 2.814 -5.438 -4.773 1 97.44 516 TRP A N 1
ATOM 4163 C CA . TRP A 1 516 ? 3.6 -6.215 -3.82 1 97.44 516 TRP A CA 1
ATOM 4164 C C . TRP A 1 516 ? 5.016 -5.664 -3.703 1 97.44 516 TRP A C 1
ATOM 4166 O O . TRP A 1 516 ? 5.934 -6.148 -4.367 1 97.44 516 TRP A O 1
ATOM 4176 N N . ASP A 1 517 ? 5.23 -4.758 -2.793 1 94.75 517 ASP A N 1
ATOM 4177 C CA . ASP A 1 517 ? 6.469 -3.992 -2.682 1 94.75 517 ASP A CA 1
ATOM 4178 C C . ASP A 1 517 ? 7.664 -4.91 -2.424 1 94.75 517 ASP A C 1
ATOM 4180 O O . ASP A 1 517 ? 8.719 -4.754 -3.039 1 94.75 517 ASP A O 1
ATOM 4184 N N . ARG A 1 518 ? 7.461 -5.859 -1.523 1 96.06 518 ARG A N 1
ATOM 4185 C CA . ARG A 1 518 ? 8.57 -6.719 -1.123 1 96.06 518 ARG A CA 1
ATOM 4186 C C . ARG A 1 518 ? 9.023 -7.605 -2.277 1 96.06 518 ARG A C 1
ATOM 4188 O O . ARG A 1 518 ? 10.125 -8.148 -2.258 1 96.06 518 ARG A O 1
ATOM 4195 N N . LEU A 1 519 ? 8.188 -7.723 -3.248 1 97.94 519 LEU A N 1
ATOM 4196 C CA . LEU A 1 519 ? 8.555 -8.469 -4.445 1 97.94 519 LEU A CA 1
ATOM 4197 C C . LEU A 1 519 ? 9.172 -7.539 -5.492 1 97.94 519 LEU A C 1
ATOM 4199 O O . LEU A 1 519 ? 10.312 -7.738 -5.914 1 97.94 519 LEU A O 1
ATOM 4203 N N . PHE A 1 520 ? 8.484 -6.469 -5.891 1 97.44 520 PHE A N 1
ATOM 4204 C CA . PHE A 1 520 ? 8.812 -5.676 -7.07 1 97.44 520 PHE A CA 1
ATOM 4205 C C . PHE A 1 520 ? 9.867 -4.629 -6.742 1 97.44 520 PHE A C 1
ATOM 4207 O O . PHE A 1 520 ? 10.602 -4.18 -7.625 1 97.44 520 PHE A O 1
ATOM 4214 N N . LYS A 1 521 ? 9.891 -4.266 -5.477 1 94.44 521 LYS A N 1
ATOM 4215 C CA . LYS A 1 521 ? 10.828 -3.213 -5.086 1 94.44 521 LYS A CA 1
ATOM 4216 C C . LYS A 1 521 ? 11.789 -3.703 -4.008 1 94.44 521 LYS A C 1
ATOM 4218 O O . LYS A 1 521 ? 12.359 -2.9 -3.268 1 94.44 521 LYS A O 1
ATOM 4223 N N . ARG A 1 522 ? 11.953 -4.93 -3.895 1 93.38 522 ARG A N 1
ATOM 4224 C CA . ARG A 1 522 ? 12.727 -5.586 -2.842 1 93.38 522 ARG A CA 1
ATOM 4225 C C . ARG A 1 522 ? 14.148 -5.047 -2.785 1 93.38 522 ARG A C 1
ATOM 4227 O O . ARG A 1 522 ? 14.672 -4.789 -1.702 1 93.38 522 ARG A O 1
ATOM 4234 N N . TRP A 1 523 ? 14.695 -4.828 -3.939 1 92.69 523 TRP A N 1
ATOM 4235 C CA . TRP A 1 523 ? 16.125 -4.523 -4 1 92.69 523 TRP A CA 1
ATOM 4236 C C . TRP A 1 523 ? 16.359 -3.02 -4.062 1 92.69 523 TRP A C 1
ATOM 4238 O O . TRP A 1 523 ? 17.5 -2.564 -4.086 1 92.69 523 TRP A O 1
ATOM 4248 N N . ARG A 1 524 ? 15.273 -2.293 -4.082 1 87.31 524 ARG A N 1
ATOM 4249 C CA . ARG A 1 524 ? 15.391 -0.845 -4.223 1 87.31 524 ARG A CA 1
ATOM 4250 C C . ARG A 1 524 ? 15.062 -0.141 -2.91 1 87.31 524 ARG A C 1
ATOM 4252 O O . ARG A 1 524 ? 15.492 0.994 -2.686 1 87.31 524 ARG A O 1
ATOM 4259 N N . LEU A 1 525 ? 14.359 -0.801 -2.084 1 87.88 525 LEU A N 1
ATOM 4260 C CA . LEU A 1 525 ? 13.938 -0.198 -0.825 1 87.88 525 LEU A CA 1
ATOM 4261 C C . LEU A 1 525 ? 14.734 -0.767 0.345 1 87.88 525 LEU A C 1
ATOM 4263 O O . LEU A 1 525 ? 15.273 -1.87 0.253 1 87.88 525 LEU A O 1
ATOM 4267 N N . ASP A 1 526 ? 14.797 0.032 1.38 1 86.19 526 ASP A N 1
ATOM 4268 C CA . ASP A 1 526 ? 15.43 -0.417 2.615 1 86.19 526 ASP A CA 1
ATOM 4269 C C . ASP A 1 526 ? 14.43 -1.135 3.518 1 86.19 526 ASP A C 1
ATOM 4271 O O . ASP A 1 526 ? 13.43 -0.549 3.936 1 86.19 526 ASP A O 1
ATOM 4275 N N . TRP A 1 527 ? 14.68 -2.387 3.848 1 88.81 527 TRP A N 1
ATOM 4276 C CA . TRP A 1 527 ? 13.734 -3.209 4.598 1 88.81 527 TRP A CA 1
ATOM 4277 C C . TRP A 1 527 ? 14.25 -3.492 6.004 1 88.81 527 TRP A C 1
ATOM 4279 O O . TRP A 1 527 ? 13.641 -4.246 6.758 1 88.81 527 TRP A O 1
ATOM 4289 N N . THR A 1 528 ? 15.328 -2.869 6.383 1 85.25 528 THR A N 1
ATOM 4290 C CA . THR A 1 528 ? 16.031 -3.197 7.613 1 85.25 528 THR A CA 1
ATOM 4291 C C . THR A 1 528 ? 15.125 -3.029 8.82 1 85.25 528 THR A C 1
ATOM 4293 O O . THR A 1 528 ? 15.039 -3.922 9.672 1 85.25 528 THR A O 1
ATOM 4296 N N . GLN A 1 529 ? 14.469 -1.922 8.945 1 83 529 GLN A N 1
ATOM 4297 C CA . GLN A 1 529 ? 13.617 -1.674 10.102 1 83 529 GLN A CA 1
ATOM 4298 C C . GLN A 1 529 ? 12.422 -2.615 10.117 1 83 529 GLN A C 1
ATOM 4300 O O . GLN A 1 529 ? 12.023 -3.105 11.172 1 83 529 GLN A O 1
ATOM 4305 N N . ILE A 1 530 ? 11.867 -2.883 8.969 1 84.31 530 ILE A N 1
ATOM 4306 C CA . ILE A 1 530 ? 10.727 -3.783 8.867 1 84.31 530 ILE A CA 1
ATOM 4307 C C . ILE A 1 530 ? 11.141 -5.191 9.297 1 84.31 530 ILE A C 1
ATOM 4309 O O . ILE A 1 530 ? 10.414 -5.859 10.039 1 84.31 530 ILE A O 1
ATOM 4313 N N . ASP A 1 531 ? 12.273 -5.605 8.82 1 85.44 531 ASP A N 1
ATOM 4314 C CA . ASP A 1 531 ? 12.773 -6.934 9.164 1 85.44 531 ASP A CA 1
ATOM 4315 C C . ASP A 1 531 ? 13.07 -7.039 10.664 1 85.44 531 ASP A C 1
ATOM 4317 O O . ASP A 1 531 ? 12.836 -8.078 11.273 1 85.44 531 ASP A O 1
ATOM 4321 N N . GLN A 1 532 ? 13.562 -5.953 11.188 1 79.81 532 GLN A N 1
ATOM 4322 C CA . GLN A 1 532 ? 13.836 -5.926 12.617 1 79.81 532 GLN A CA 1
ATOM 4323 C C . GLN A 1 532 ? 12.547 -6.055 13.43 1 79.81 532 GLN A C 1
ATOM 4325 O O . GLN A 1 532 ? 12.516 -6.77 14.438 1 79.81 532 GLN A O 1
ATOM 4330 N N . ILE A 1 533 ? 11.586 -5.402 12.992 1 79.25 533 ILE A N 1
ATOM 4331 C CA . ILE A 1 533 ? 10.297 -5.445 13.68 1 79.25 533 ILE A CA 1
ATOM 4332 C C . ILE A 1 533 ? 9.727 -6.859 13.609 1 79.25 533 ILE A C 1
ATOM 4334 O O . ILE A 1 533 ? 9.211 -7.379 14.602 1 79.25 533 ILE A O 1
ATOM 4338 N N . GLN A 1 534 ? 9.805 -7.445 12.453 1 78 534 GLN A N 1
ATOM 4339 C CA . GLN A 1 534 ? 9.305 -8.805 12.281 1 78 534 GLN A CA 1
ATOM 4340 C C . GLN A 1 534 ? 10.039 -9.781 13.203 1 78 534 GLN A C 1
ATOM 4342 O O . GLN A 1 534 ? 9.43 -10.711 13.742 1 78 534 GLN A O 1
ATOM 4347 N N . GLN A 1 535 ? 11.312 -9.555 13.352 1 77 535 GLN A N 1
ATOM 4348 C CA . GLN A 1 535 ? 12.109 -10.406 14.234 1 77 535 GLN A CA 1
ATOM 4349 C C . GLN A 1 535 ? 11.688 -10.227 15.688 1 77 535 GLN A C 1
ATOM 4351 O O . GLN A 1 535 ? 11.648 -11.195 16.453 1 77 535 GLN A O 1
ATOM 4356 N N . ILE A 1 536 ? 11.367 -9.047 16 1 71.81 536 ILE A N 1
ATOM 4357 C CA . ILE A 1 536 ? 10.93 -8.75 17.359 1 71.81 536 ILE A CA 1
ATOM 4358 C C . ILE A 1 536 ? 9.594 -9.43 17.641 1 71.81 536 ILE A C 1
ATOM 4360 O O . ILE A 1 536 ? 9.391 -10.023 18.703 1 71.81 536 ILE A O 1
ATOM 4364 N N . ILE A 1 537 ? 8.781 -9.383 16.672 1 73.94 537 ILE A N 1
ATOM 4365 C CA . ILE A 1 537 ? 7.453 -9.977 16.812 1 73.94 537 ILE A CA 1
ATOM 4366 C C . ILE A 1 537 ? 7.578 -11.492 16.953 1 73.94 537 ILE A C 1
ATOM 4368 O O . ILE A 1 537 ? 6.898 -12.102 17.781 1 73.94 537 ILE A O 1
ATOM 4372 N N . LYS A 1 538 ? 8.445 -12.047 16.234 1 75.62 538 LYS A N 1
ATOM 4373 C CA . LYS A 1 538 ? 8.68 -13.492 16.281 1 75.62 538 LYS A CA 1
ATOM 4374 C C . LYS A 1 538 ? 9.219 -13.914 17.641 1 75.62 538 LYS A C 1
ATOM 4376 O O . LYS A 1 538 ? 8.812 -14.945 18.188 1 75.62 538 LYS A O 1
ATOM 4381 N N . LYS A 1 539 ? 10.062 -13.195 18.172 1 71 539 LYS A N 1
ATOM 4382 C CA . LYS A 1 539 ? 10.688 -13.508 19.453 1 71 539 LYS A CA 1
ATOM 4383 C C . LYS A 1 539 ? 9.672 -13.414 20.594 1 71 539 LYS A C 1
ATOM 4385 O O . LYS A 1 539 ? 9.703 -14.219 21.516 1 71 539 LYS A O 1
ATOM 4390 N N . VAL A 1 540 ? 8.828 -12.531 20.406 1 63.38 540 VAL A N 1
ATOM 4391 C CA . VAL A 1 540 ? 7.824 -12.305 21.438 1 63.38 540 VAL A CA 1
ATOM 4392 C C . VAL A 1 540 ? 6.844 -13.477 21.484 1 63.38 540 VAL A C 1
ATOM 4394 O O . VAL A 1 540 ? 6.473 -13.945 22.562 1 63.38 540 VAL A O 1
ATOM 4397 N N . LYS A 1 541 ? 6.445 -13.945 20.438 1 64.19 541 LYS A N 1
ATOM 4398 C CA . LYS A 1 541 ? 5.504 -15.062 20.359 1 64.19 541 LYS A CA 1
ATOM 4399 C C . LYS A 1 541 ? 6.133 -16.344 20.891 1 64.19 541 LYS A C 1
ATOM 4401 O O . LYS A 1 541 ? 5.484 -17.109 21.609 1 64.19 541 LYS A O 1
ATOM 4406 N N . ASN A 1 542 ? 7.316 -16.438 20.531 1 62.75 542 ASN A N 1
ATOM 4407 C CA . ASN A 1 542 ? 8.016 -17.625 21 1 62.75 542 ASN A CA 1
ATOM 4408 C C . ASN A 1 542 ? 8.18 -17.625 22.516 1 62.75 542 ASN A C 1
ATOM 4410 O O . ASN A 1 542 ? 8.078 -18.672 23.172 1 62.75 542 ASN A O 1
ATOM 4414 N N . THR A 1 543 ? 8.32 -16.469 22.953 1 57.66 543 THR A N 1
ATOM 4415 C CA . THR A 1 543 ? 8.461 -16.344 24.406 1 57.66 543 THR A CA 1
ATOM 4416 C C . THR A 1 543 ? 7.133 -16.609 25.109 1 57.66 543 THR A C 1
ATOM 4418 O O . THR A 1 543 ? 7.094 -17.281 26.141 1 57.66 543 THR A O 1
ATOM 4421 N N . LYS A 1 544 ? 6.07 -16.203 24.609 1 54.72 544 LYS A N 1
ATOM 4422 C CA . LYS A 1 544 ? 4.754 -16.453 25.188 1 54.72 544 LYS A CA 1
ATOM 4423 C C . LYS A 1 544 ? 4.398 -17.938 25.141 1 54.72 544 LYS A C 1
ATOM 4425 O O . LYS A 1 544 ? 3.844 -18.484 26.094 1 54.72 544 LYS A O 1
ATOM 4430 N N . LEU A 1 545 ? 4.703 -18.375 23.984 1 50.88 545 LEU A N 1
ATOM 4431 C CA . LEU A 1 545 ? 4.457 -19.797 23.844 1 50.88 545 LEU A CA 1
ATOM 4432 C C . LEU A 1 545 ? 5.273 -20.594 24.844 1 50.88 545 LEU A C 1
ATOM 4434 O O . LEU A 1 545 ? 4.785 -21.578 25.406 1 50.88 545 LEU A O 1
ATOM 4438 N N . ALA A 1 546 ? 6.387 -20.016 25.047 1 50 546 ALA A N 1
ATOM 4439 C CA . ALA A 1 546 ? 7.246 -20.672 26.031 1 50 546 ALA A CA 1
ATOM 4440 C C . ALA A 1 546 ? 6.699 -20.484 27.438 1 50 546 ALA A C 1
ATOM 4442 O O . ALA A 1 546 ? 6.711 -21.422 28.25 1 50 546 ALA A O 1
ATOM 4443 N N . LEU A 1 547 ? 6.207 -19.312 27.672 1 50.09 547 LEU A N 1
ATOM 4444 C CA . LEU A 1 547 ? 5.637 -19.016 28.984 1 50.09 547 LEU A CA 1
ATOM 4445 C C . LEU A 1 547 ? 4.344 -19.797 29.203 1 50.09 547 LEU A C 1
ATOM 4447 O O . LEU A 1 547 ? 4.086 -20.281 30.297 1 50.09 547 LEU A O 1
ATOM 4451 N N . ASN A 1 548 ? 3.611 -19.891 28.172 1 48.44 548 ASN A N 1
ATOM 4452 C CA . ASN A 1 548 ? 2.379 -20.672 28.266 1 48.44 548 ASN A CA 1
ATOM 4453 C C . ASN A 1 548 ? 2.668 -22.172 28.422 1 48.44 548 ASN A C 1
ATOM 4455 O O . ASN A 1 548 ? 1.93 -22.875 29.109 1 48.44 548 ASN A O 1
ATOM 4459 N N . CYS A 1 549 ? 3.676 -22.578 27.781 1 45.72 549 CYS A N 1
ATOM 4460 C CA . CYS A 1 549 ? 4.082 -23.969 27.953 1 45.72 549 CYS A CA 1
ATOM 4461 C C . CYS A 1 549 ? 4.609 -24.219 29.359 1 45.72 549 CYS A C 1
ATOM 4463 O O . CYS A 1 549 ? 4.387 -25.281 29.938 1 45.72 549 CYS A O 1
ATOM 4465 N N . GLU A 1 550 ? 5.328 -23.391 29.906 1 44.41 550 GLU A N 1
ATOM 4466 C CA . GLU A 1 550 ? 5.816 -23.516 31.281 1 44.41 550 GLU A CA 1
ATOM 4467 C C . GLU A 1 550 ? 4.668 -23.469 32.281 1 44.41 550 GLU A C 1
ATOM 4469 O O . GLU A 1 550 ? 4.691 -24.172 33.312 1 44.41 550 GLU A O 1
ATOM 4474 N N . LYS A 1 551 ? 3.752 -22.766 32.062 1 50.34 551 LYS A N 1
ATOM 4475 C CA . LYS A 1 551 ? 2.605 -22.719 32.938 1 50.34 551 LYS A CA 1
ATOM 4476 C C . LYS A 1 551 ? 1.796 -24.016 32.875 1 50.34 551 LYS A C 1
ATOM 4478 O O . LYS A 1 551 ? 1.193 -24.438 33.875 1 50.34 551 LYS A O 1
ATOM 4483 N N . ASN A 1 552 ? 1.668 -24.438 31.703 1 42.56 552 ASN A N 1
ATOM 4484 C CA . ASN A 1 552 ? 0.954 -25.703 31.562 1 42.56 552 ASN A CA 1
ATOM 4485 C C . ASN A 1 552 ? 1.768 -26.875 32.125 1 42.56 552 ASN A C 1
ATOM 4487 O O . ASN A 1 552 ? 1.265 -28 32.219 1 42.56 552 ASN A O 1
ATOM 4491 N N . SER A 1 553 ? 2.912 -26.703 32.125 1 42.47 553 SER A N 1
ATOM 4492 C CA . SER A 1 553 ? 3.709 -27.766 32.719 1 42.47 553 SER A CA 1
ATOM 4493 C C . SER A 1 553 ? 3.74 -27.641 34.25 1 42.47 553 SER A C 1
ATOM 4495 O O . SER A 1 553 ? 4.297 -28.5 34.938 1 42.47 553 SER A O 1
ATOM 4497 N N . ASN A 1 554 ? 3.398 -26.625 34.75 1 36.19 554 ASN A N 1
ATOM 4498 C CA . ASN A 1 554 ? 3.221 -26.641 36.219 1 36.19 554 ASN A CA 1
ATOM 4499 C C . ASN A 1 554 ? 1.775 -26.938 36.594 1 36.19 554 ASN A C 1
ATOM 4501 O O . ASN A 1 554 ? 0.845 -26.391 36 1 36.19 554 ASN A O 1
ATOM 4505 N N . MET B 1 1 ? -28.453 32.438 22.703 1 50.34 1 MET B N 1
ATOM 4506 C CA . MET B 1 1 ? -29.328 31.438 22.062 1 50.34 1 MET B CA 1
ATOM 4507 C C . MET B 1 1 ? -28.891 30.016 22.438 1 50.34 1 MET B C 1
ATOM 4509 O O . MET B 1 1 ? -27.703 29.688 22.391 1 50.34 1 MET B O 1
ATOM 4513 N N . GLU B 1 2 ? -29.703 29.281 23.188 1 77.19 2 GLU B N 1
ATOM 4514 C CA . GLU B 1 2 ? -29.406 27.906 23.562 1 77.19 2 GLU B CA 1
ATOM 4515 C C . GLU B 1 2 ? -29.594 26.969 22.375 1 77.19 2 GLU B C 1
ATOM 4517 O O . GLU B 1 2 ? -30.547 27.109 21.609 1 77.19 2 GLU B O 1
ATOM 4522 N N . LEU B 1 3 ? -28.609 26.234 21.953 1 83.5 3 LEU B N 1
ATOM 4523 C CA . LEU B 1 3 ? -28.594 25.328 20.797 1 83.5 3 LEU B CA 1
ATOM 4524 C C . LEU B 1 3 ? -29.859 24.484 20.75 1 83.5 3 LEU B C 1
ATOM 4526 O O . LEU B 1 3 ? -30.312 24.094 19.672 1 83.5 3 LEU B O 1
ATOM 4530 N N . VAL B 1 4 ? -30.562 24.422 21.859 1 84.5 4 VAL B N 1
ATOM 4531 C CA . VAL B 1 4 ? -31.734 23.562 21.969 1 84.5 4 VAL B CA 1
ATOM 4532 C C . VAL B 1 4 ? -32.938 24.219 21.25 1 84.5 4 VAL B C 1
ATOM 4534 O O . VAL B 1 4 ? -33.812 23.531 20.781 1 84.5 4 VAL B O 1
ATOM 4537 N N . GLU B 1 5 ? -32.812 25.469 21.109 1 86.75 5 GLU B N 1
ATOM 4538 C CA . GLU B 1 5 ? -33.906 26.188 20.453 1 86.75 5 GLU B CA 1
ATOM 4539 C C . GLU B 1 5 ? -33.969 25.875 18.969 1 86.75 5 GLU B C 1
ATOM 4541 O O . GLU B 1 5 ? -35 26.031 18.344 1 86.75 5 GLU B O 1
ATOM 4546 N N . ILE B 1 6 ? -32.906 25.422 18.484 1 88.75 6 ILE B N 1
ATOM 4547 C CA . ILE B 1 6 ? -32.812 25.078 17.062 1 88.75 6 ILE B CA 1
ATOM 4548 C C . ILE B 1 6 ? -33.5 23.734 16.812 1 88.75 6 ILE B C 1
ATOM 4550 O O . ILE B 1 6 ? -33.938 23.469 15.703 1 88.75 6 ILE B O 1
ATOM 4554 N N . ILE B 1 7 ? -33.688 22.922 17.797 1 94.19 7 ILE B N 1
ATOM 4555 C CA . ILE B 1 7 ? -34.156 21.547 17.656 1 94.19 7 ILE B CA 1
ATOM 4556 C C . ILE B 1 7 ? -35.656 21.484 17.688 1 94.19 7 ILE B C 1
ATOM 4558 O O . ILE B 1 7 ? -36.281 21.641 18.75 1 94.19 7 ILE B O 1
ATOM 4562 N N . GLU B 1 8 ? -36.25 21.203 16.625 1 92.25 8 GLU B N 1
ATOM 4563 C CA . GLU B 1 8 ? -37.719 21.109 16.5 1 92.25 8 GLU B CA 1
ATOM 4564 C C . GLU B 1 8 ? -38.219 19.75 16.969 1 92.25 8 GLU B C 1
ATOM 4566 O O . GLU B 1 8 ? -39.281 19.656 17.578 1 92.25 8 GLU B O 1
ATOM 4571 N N . LYS B 1 9 ? -37.469 18.781 16.625 1 91.62 9 LYS B N 1
ATOM 4572 C CA . LYS B 1 9 ? -37.812 17.406 16.984 1 91.62 9 LYS B CA 1
ATOM 4573 C C . LYS B 1 9 ? -36.656 16.703 17.672 1 91.62 9 LYS B C 1
ATOM 4575 O O . LYS B 1 9 ? -35.812 16.078 17.016 1 91.62 9 LYS B O 1
ATOM 4580 N N . PRO B 1 10 ? -36.719 16.641 18.922 1 93.62 10 PRO B N 1
ATOM 4581 C CA . PRO B 1 10 ? -35.562 16.141 19.672 1 93.62 10 PRO B CA 1
ATOM 4582 C C . PRO B 1 10 ? -35.406 14.625 19.562 1 93.62 10 PRO B C 1
ATOM 4584 O O . PRO B 1 10 ? -34.312 14.102 19.75 1 93.62 10 PRO B O 1
ATOM 4587 N N . ARG B 1 11 ? -36.562 13.938 19.25 1 96.06 11 ARG B N 1
ATOM 4588 C CA . ARG B 1 11 ? -36.469 12.484 19.172 1 96.06 11 ARG B CA 1
ATOM 4589 C C . ARG B 1 11 ? -37.375 11.93 18.078 1 96.06 11 ARG B C 1
ATOM 4591 O O . ARG B 1 11 ? -38.5 12.422 17.891 1 96.06 11 ARG B O 1
ATOM 4598 N N . VAL B 1 12 ? -36.875 11.016 17.359 1 97.25 12 VAL B N 1
ATOM 4599 C CA . VAL B 1 12 ? -37.656 10.273 16.375 1 97.25 12 VAL B CA 1
ATOM 4600 C C . VAL B 1 12 ? -37.438 8.773 16.578 1 97.25 12 VAL B C 1
ATOM 4602 O O . VAL B 1 12 ? -36.312 8.305 16.562 1 97.25 12 VAL B O 1
ATOM 4605 N N . ASN B 1 13 ? -38.5 8.039 16.688 1 95.81 13 ASN B N 1
ATOM 4606 C CA . ASN B 1 13 ? -38.438 6.598 16.891 1 95.81 13 ASN B CA 1
ATOM 4607 C C . ASN B 1 13 ? -38.562 5.836 15.578 1 95.81 13 ASN B C 1
ATOM 4609 O O . ASN B 1 13 ? -38.938 6.414 14.555 1 95.81 13 ASN B O 1
ATOM 4613 N N . ASN B 1 14 ? -38.188 4.594 15.617 1 94.56 14 ASN B N 1
ATOM 4614 C CA . ASN B 1 14 ? -38.344 3.664 14.5 1 94.56 14 ASN B CA 1
ATOM 4615 C C . ASN B 1 14 ? -37.594 4.125 13.266 1 94.56 14 ASN B C 1
ATOM 4617 O O . ASN B 1 14 ? -38.156 4.266 12.188 1 94.56 14 ASN B O 1
ATOM 4621 N N . VAL B 1 15 ? -36.406 4.465 13.469 1 97.19 15 VAL B N 1
ATOM 4622 C CA . VAL B 1 15 ? -35.438 4.797 12.406 1 97.19 15 VAL B CA 1
ATOM 4623 C C . VAL B 1 15 ? -34.531 3.609 12.148 1 97.19 15 VAL B C 1
ATOM 4625 O O . VAL B 1 15 ? -34.125 2.898 13.078 1 97.19 15 VAL B O 1
ATOM 4628 N N . PHE B 1 16 ? -34.219 3.369 10.906 1 97 16 PHE B N 1
ATOM 4629 C CA . PHE B 1 16 ? -33.375 2.232 10.531 1 97 16 PHE B CA 1
ATOM 4630 C C . PHE B 1 16 ? -31.984 2.695 10.109 1 97 16 PHE B C 1
ATOM 4632 O O . PHE B 1 16 ? -31.844 3.492 9.18 1 97 16 PHE B O 1
ATOM 4639 N N . LEU B 1 17 ? -30.984 2.271 10.867 1 96.88 17 LEU B N 1
ATOM 4640 C CA . LEU B 1 17 ? -29.609 2.502 10.445 1 96.88 17 LEU B CA 1
ATOM 4641 C C . LEU B 1 17 ? -29.234 1.586 9.289 1 96.88 17 LEU B C 1
ATOM 4643 O O . LEU B 1 17 ? -29.062 0.381 9.477 1 96.88 17 LEU B O 1
ATOM 4647 N N . LYS B 1 18 ? -29.031 2.096 8.172 1 96.25 18 LYS B N 1
ATOM 4648 C CA . LYS B 1 18 ? -28.781 1.32 6.965 1 96.25 18 LYS B CA 1
ATOM 4649 C C . LYS B 1 18 ? -27.281 1.108 6.762 1 96.25 18 LYS B C 1
ATOM 4651 O O . LYS B 1 18 ? -26.859 0.044 6.305 1 96.25 18 LYS B O 1
ATOM 4656 N N . GLU B 1 19 ? -26.531 2.135 6.93 1 94.56 19 GLU B N 1
ATOM 4657 C CA . GLU B 1 19 ? -25.078 2.119 6.766 1 94.56 19 GLU B CA 1
ATOM 4658 C C . GLU B 1 19 ? -24.391 2.92 7.863 1 94.56 19 GLU B C 1
ATOM 4660 O O . GLU B 1 19 ? -24.891 3.961 8.289 1 94.56 19 GLU B O 1
ATOM 4665 N N . GLY B 1 20 ? -23.281 2.422 8.273 1 91 20 GLY B N 1
ATOM 4666 C CA . GLY B 1 20 ? -22.5 3.109 9.297 1 91 20 GLY B CA 1
ATOM 4667 C C . GLY B 1 20 ? -21.5 2.207 9.984 1 91 20 GLY B C 1
ATOM 4668 O O . GLY B 1 20 ? -21.188 1.126 9.492 1 91 20 GLY B O 1
ATOM 4669 N N . PRO B 1 21 ? -20.922 2.73 11.008 1 88.12 21 PRO B N 1
ATOM 4670 C CA . PRO B 1 21 ? -19.891 1.967 11.711 1 88.12 21 PRO B CA 1
ATOM 4671 C C . PRO B 1 21 ? -20.469 0.842 12.57 1 88.12 21 PRO B C 1
ATOM 4673 O O . PRO B 1 21 ? -19.719 0.031 13.117 1 88.12 21 PRO B O 1
ATOM 4676 N N . ARG B 1 22 ? -21.781 0.827 12.617 1 86.69 22 ARG B N 1
ATOM 4677 C CA . ARG B 1 22 ? -22.484 -0.215 13.359 1 86.69 22 ARG B CA 1
ATOM 4678 C C . ARG B 1 22 ? -23.297 -1.107 12.43 1 86.69 22 ARG B C 1
ATOM 4680 O O . ARG B 1 22 ? -23.516 -0.761 11.266 1 86.69 22 ARG B O 1
ATOM 4687 N N . ARG B 1 23 ? -23.75 -2.201 12.984 1 88.25 23 ARG B N 1
ATOM 4688 C CA . ARG B 1 23 ? -24.562 -3.105 12.188 1 88.25 23 ARG B CA 1
ATOM 4689 C C . ARG B 1 23 ? -25.922 -2.48 11.867 1 88.25 23 ARG B C 1
ATOM 4691 O O . ARG B 1 23 ? -26.422 -1.646 12.625 1 88.25 23 ARG B O 1
ATOM 4698 N N . ARG B 1 24 ? -26.547 -2.889 10.797 1 93.44 24 ARG B N 1
ATOM 4699 C CA . ARG B 1 24 ? -27.891 -2.455 10.438 1 93.44 24 ARG B CA 1
ATOM 4700 C C . ARG B 1 24 ? -28.891 -2.828 11.523 1 93.44 24 ARG B C 1
ATOM 4702 O O . ARG B 1 24 ? -28.938 -3.977 11.961 1 93.44 24 ARG B O 1
ATOM 4709 N N . GLN B 1 25 ? -29.594 -1.885 11.969 1 93.62 25 GLN B N 1
ATOM 4710 C CA . GLN B 1 25 ? -30.531 -2.148 13.055 1 93.62 25 GLN B CA 1
ATOM 4711 C C . GLN B 1 25 ? -31.562 -1.022 13.18 1 93.62 25 GLN B C 1
ATOM 4713 O O . GLN B 1 25 ? -31.328 0.087 12.695 1 93.62 25 GLN B O 1
ATOM 4718 N N . ILE B 1 26 ? -32.594 -1.375 13.883 1 95 26 ILE B N 1
ATOM 4719 C CA . ILE B 1 26 ? -33.656 -0.401 14.148 1 95 26 ILE B CA 1
ATOM 4720 C C . ILE B 1 26 ? -33.375 0.3 15.484 1 95 26 ILE B C 1
ATOM 4722 O O . ILE B 1 26 ? -32.844 -0.311 16.422 1 95 26 ILE B O 1
ATOM 4726 N N . GLY B 1 27 ? -33.656 1.584 15.508 1 96 27 GLY B N 1
ATOM 4727 C CA . GLY B 1 27 ? -33.5 2.346 16.734 1 96 27 GLY B CA 1
ATOM 4728 C C . GLY B 1 27 ? -34.219 3.688 16.703 1 96 27 GLY B C 1
ATOM 4729 O O . GLY B 1 27 ? -35.219 3.842 16.016 1 96 27 GLY B O 1
ATOM 4730 N N . SER B 1 28 ? -33.75 4.531 17.578 1 96.56 28 SER B N 1
ATOM 4731 C CA . SER B 1 28 ? -34.25 5.898 17.641 1 96.56 28 SER B CA 1
ATOM 4732 C C . SER B 1 28 ? -33.125 6.918 17.484 1 96.56 28 SER B C 1
ATOM 4734 O O . SER B 1 28 ? -31.984 6.633 17.812 1 96.56 28 SER B O 1
ATOM 4736 N N . VAL B 1 29 ? -33.531 8.055 17 1 97.25 29 VAL B N 1
ATOM 4737 C CA . VAL B 1 29 ? -32.594 9.156 16.844 1 97.25 29 VAL B CA 1
ATOM 4738 C C . VAL B 1 29 ? -32.938 10.266 17.844 1 97.25 29 VAL B C 1
ATOM 4740 O O . VAL B 1 29 ? -34.094 10.617 18 1 97.25 29 VAL B O 1
ATOM 4743 N N . ALA B 1 30 ? -31.922 10.727 18.484 1 96.88 30 ALA B N 1
ATOM 4744 C CA . ALA B 1 30 ? -32.094 11.844 19.406 1 96.88 30 ALA B CA 1
ATOM 4745 C C . ALA B 1 30 ? -31.109 12.961 19.094 1 96.88 30 ALA B C 1
ATOM 4747 O O . ALA B 1 30 ? -29.938 12.703 18.781 1 96.88 30 ALA B O 1
ATOM 4748 N N . LEU B 1 31 ? -31.594 14.203 19.094 1 96.44 31 LEU B N 1
ATOM 4749 C CA . LEU B 1 31 ? -30.75 15.383 18.938 1 96.44 31 LEU B CA 1
ATOM 4750 C C . LEU B 1 31 ? -30.656 16.172 20.25 1 96.44 31 LEU B C 1
ATOM 4752 O O . LEU B 1 31 ? -31.672 16.453 20.875 1 96.44 31 LEU B O 1
ATOM 4756 N N . ILE B 1 32 ? -29.438 16.359 20.609 1 93 32 ILE B N 1
ATOM 4757 C CA . ILE B 1 32 ? -29.203 17.281 21.703 1 93 32 ILE B CA 1
ATOM 4758 C C . ILE B 1 32 ? -28.312 18.438 21.219 1 93 32 ILE B C 1
ATOM 4760 O O . ILE B 1 32 ? -28.031 18.547 20.031 1 93 32 ILE B O 1
ATOM 4764 N N . GLY B 1 33 ? -27.969 19.344 22.094 1 90.94 33 GLY B N 1
ATOM 4765 C CA . GLY B 1 33 ? -27.328 20.594 21.688 1 90.94 33 GLY B CA 1
ATOM 4766 C C . GLY B 1 33 ? -26.109 20.391 20.828 1 90.94 33 GLY B C 1
ATOM 4767 O O . GLY B 1 33 ? -25.938 21.062 19.812 1 90.94 33 GLY B O 1
ATOM 4768 N N . HIS B 1 34 ? -25.297 19.359 21.203 1 95.69 34 HIS B N 1
ATOM 4769 C CA . HIS B 1 34 ? -24.031 19.25 20.5 1 95.69 34 HIS B CA 1
ATOM 4770 C C . HIS B 1 34 ? -23.891 17.891 19.812 1 95.69 34 HIS B C 1
ATOM 4772 O O . HIS B 1 34 ? -22.938 17.656 19.078 1 95.69 34 HIS B O 1
ATOM 4778 N N . HIS B 1 35 ? -24.922 16.969 20.031 1 96.38 35 HIS B N 1
ATOM 4779 C CA . HIS B 1 35 ? -24.719 15.609 19.547 1 96.38 35 HIS B CA 1
ATOM 4780 C C . HIS B 1 35 ? -25.953 15.078 18.828 1 96.38 35 HIS B C 1
ATOM 4782 O O . HIS B 1 35 ? -27.078 15.391 19.219 1 96.38 35 HIS B O 1
ATOM 4788 N N . PHE B 1 36 ? -25.688 14.336 17.812 1 97.06 36 PHE B N 1
ATOM 4789 C CA . PHE B 1 36 ? -26.625 13.383 17.219 1 97.06 36 PHE B CA 1
ATOM 4790 C C . PHE B 1 36 ? -26.438 12 17.844 1 97.06 36 PHE B C 1
ATOM 4792 O O . PHE B 1 36 ? -25.312 11.492 17.906 1 97.06 36 PHE B O 1
ATOM 4799 N N . ILE B 1 37 ? -27.516 11.391 18.312 1 96.62 37 ILE B N 1
ATOM 4800 C CA . ILE B 1 37 ? -27.391 10.102 19 1 96.62 37 ILE B CA 1
ATOM 4801 C C . ILE B 1 37 ? -28.344 9.086 18.344 1 96.62 37 ILE B C 1
ATOM 4803 O O . ILE B 1 37 ? -29.516 9.383 18.141 1 96.62 37 ILE B O 1
ATOM 4807 N N . PHE B 1 38 ? -27.859 7.984 17.969 1 97.06 38 PHE B N 1
ATOM 4808 C CA . PHE B 1 38 ? -28.688 6.848 17.562 1 97.06 38 PHE B CA 1
ATOM 4809 C C . PHE B 1 38 ? -28.734 5.797 18.672 1 97.06 38 PHE B C 1
ATOM 4811 O O . PHE B 1 38 ? -27.688 5.305 19.109 1 97.06 38 PHE B O 1
ATOM 4818 N N . ILE B 1 39 ? -29.875 5.441 19.078 1 95.06 39 ILE B N 1
ATOM 4819 C CA . ILE B 1 39 ? -30.094 4.48 20.156 1 95.06 39 ILE B CA 1
ATOM 4820 C C . ILE B 1 39 ? -30.766 3.227 19.594 1 95.06 39 ILE B C 1
ATOM 4822 O O . ILE B 1 39 ? -31.953 3.248 19.266 1 95.06 39 ILE B O 1
ATOM 4826 N N . PRO B 1 40 ? -30 2.168 19.516 1 93.25 40 PRO B N 1
ATOM 4827 C CA . PRO B 1 40 ? -30.594 0.939 18.984 1 93.25 40 PRO B CA 1
ATOM 4828 C C . PRO B 1 40 ? -31.75 0.43 19.844 1 93.25 40 PRO B C 1
ATOM 4830 O O . PRO B 1 40 ? -31.734 0.596 21.062 1 93.25 40 PRO B O 1
ATOM 4833 N N . SER B 1 41 ? -32.75 -0.123 19.188 1 87.88 41 SER B N 1
ATOM 4834 C CA . SER B 1 41 ? -33.875 -0.714 19.906 1 87.88 41 SER B CA 1
ATOM 4835 C C . SER B 1 41 ? -33.469 -1.99 20.625 1 87.88 41 SER B C 1
ATOM 4837 O O . SER B 1 41 ? -32.562 -2.707 20.156 1 87.88 41 SER B O 1
ATOM 4839 N N . GLU B 1 42 ? -33.656 -2.041 21.922 1 62.75 42 GLU B N 1
ATOM 4840 C CA . GLU B 1 42 ? -33.312 -3.221 22.719 1 62.75 42 GLU B CA 1
ATOM 4841 C C . GLU B 1 42 ? -33.562 -4.504 21.938 1 62.75 42 GLU B C 1
ATOM 4843 O O . GLU B 1 42 ? -34.688 -4.742 21.453 1 62.75 42 GLU B O 1
ATOM 4848 N N . CYS B 1 43 ? -33 -4.785 20.969 1 50.5 43 CYS B N 1
ATOM 4849 C CA . CYS B 1 43 ? -33.281 -6.16 20.562 1 50.5 43 CYS B CA 1
ATOM 4850 C C . CYS B 1 43 ? -33.438 -7.062 21.781 1 50.5 43 CYS B C 1
ATOM 4852 O O . CYS B 1 43 ? -32.844 -6.809 22.828 1 50.5 43 CYS B O 1
ATOM 4854 N N . ARG B 1 44 ? -34.5 -8.133 21.734 1 42.03 44 ARG B N 1
ATOM 4855 C CA . ARG B 1 44 ? -34.781 -9.18 22.719 1 42.03 44 ARG B CA 1
ATOM 4856 C C . ARG B 1 44 ? -33.469 -9.68 23.344 1 42.03 44 ARG B C 1
ATOM 4858 O O . ARG B 1 44 ? -32.469 -9.898 22.625 1 42.03 44 ARG B O 1
ATOM 4865 N N . LYS B 1 45 ? -33.25 -9.531 24.641 1 40.53 45 LYS B N 1
ATOM 4866 C CA . LYS B 1 45 ? -32.281 -10.211 25.516 1 40.53 45 LYS B CA 1
ATOM 4867 C C . LYS B 1 45 ? -32.094 -11.664 25.062 1 40.53 45 LYS B C 1
ATOM 4869 O O . LYS B 1 45 ? -31.453 -12.445 25.766 1 40.53 45 LYS B O 1
ATOM 4874 N N . LYS B 1 46 ? -32.969 -12.438 24.516 1 38.59 46 LYS B N 1
ATOM 4875 C CA . LYS B 1 46 ? -32.719 -13.852 24.766 1 38.59 46 LYS B CA 1
ATOM 4876 C C . LYS B 1 46 ? -31.234 -14.188 24.562 1 38.59 46 LYS B C 1
ATOM 4878 O O . LYS B 1 46 ? -30.688 -15.07 25.234 1 38.59 46 LYS B O 1
ATOM 4883 N N . ASP B 1 47 ? -30.578 -14.25 23.281 1 38.56 47 ASP B N 1
ATOM 4884 C CA . ASP B 1 47 ? -29.281 -14.914 23.312 1 38.56 47 ASP B CA 1
ATOM 4885 C C . ASP B 1 47 ? -28.219 -14.023 23.938 1 38.56 47 ASP B C 1
ATOM 4887 O O . ASP B 1 47 ? -27.797 -13.031 23.344 1 38.56 47 ASP B O 1
ATOM 4891 N N . LYS B 1 48 ? -28.312 -13.703 25.219 1 38.75 48 LYS B N 1
ATOM 4892 C CA . LYS B 1 48 ? -27.5 -13.039 26.234 1 38.75 48 LYS B CA 1
ATOM 4893 C C . LYS B 1 48 ? -26.016 -13.078 25.875 1 38.75 48 LYS B C 1
ATOM 4895 O O . LYS B 1 48 ? -25.188 -12.422 26.516 1 38.75 48 LYS B O 1
ATOM 4900 N N . LYS B 1 49 ? -25.5 -14.391 25.781 1 39.88 49 LYS B N 1
ATOM 4901 C CA . LYS B 1 49 ? -24.125 -14.656 26.203 1 39.88 49 LYS B CA 1
ATOM 4902 C C . LYS B 1 49 ? -23.156 -13.68 25.547 1 39.88 49 LYS B C 1
ATOM 4904 O O . LYS B 1 49 ? -22.094 -13.367 26.109 1 39.88 49 LYS B O 1
ATOM 4909 N N . ASN B 1 50 ? -22.938 -13.586 24.188 1 38.56 50 ASN B N 1
ATOM 4910 C CA . ASN B 1 50 ? -21.859 -12.867 23.531 1 38.56 50 ASN B CA 1
ATOM 4911 C C . ASN B 1 50 ? -22.297 -11.477 23.094 1 38.56 50 ASN B C 1
ATOM 4913 O O . ASN B 1 50 ? -22.641 -11.273 21.922 1 38.56 50 ASN B O 1
ATOM 4917 N N . ILE B 1 51 ? -23 -10.695 23.828 1 42.5 51 ILE B N 1
ATOM 4918 C CA . ILE B 1 51 ? -23.312 -9.305 23.547 1 42.5 51 ILE B CA 1
ATOM 4919 C C . ILE B 1 51 ? -22.062 -8.578 23.062 1 42.5 51 ILE B C 1
ATOM 4921 O O . ILE B 1 51 ? -21.094 -8.445 23.797 1 42.5 51 ILE B O 1
ATOM 4925 N N . LEU B 1 52 ? -21.859 -8.547 21.859 1 45.97 52 LEU B N 1
ATOM 4926 C CA . LEU B 1 52 ? -20.734 -7.824 21.266 1 45.97 52 LEU B CA 1
ATOM 4927 C C . LEU B 1 52 ? -20.859 -6.328 21.516 1 45.97 52 LEU B C 1
ATOM 4929 O O . LEU B 1 52 ? -21.969 -5.809 21.656 1 45.97 52 LEU B O 1
ATOM 4933 N N . PRO B 1 53 ? -19.906 -5.602 21.938 1 47.16 53 PRO B N 1
ATOM 4934 C CA . PRO B 1 53 ? -19.766 -4.145 22.031 1 47.16 53 PRO B CA 1
ATOM 4935 C C . PRO B 1 53 ? -20.594 -3.4 21 1 47.16 53 PRO B C 1
ATOM 4937 O O . PRO B 1 53 ? -20.734 -2.176 21.062 1 47.16 53 PRO B O 1
ATOM 4940 N N . GLU B 1 54 ? -21.219 -4.074 20.047 1 48.94 54 GLU B N 1
ATOM 4941 C CA . GLU B 1 54 ? -21.953 -3.479 18.922 1 48.94 54 GLU B CA 1
ATOM 4942 C C . GLU B 1 54 ? -23.281 -2.893 19.375 1 48.94 54 GLU B C 1
ATOM 4944 O O . GLU B 1 54 ? -23.922 -2.129 18.641 1 48.94 54 GLU B O 1
ATOM 4949 N N . ASP B 1 55 ? -23.844 -3.295 20.453 1 56.19 55 ASP B N 1
ATOM 4950 C CA . ASP B 1 55 ? -25.219 -2.947 20.844 1 56.19 55 ASP B CA 1
ATOM 4951 C C . ASP B 1 55 ? -25.25 -1.595 21.547 1 56.19 55 ASP B C 1
ATOM 4953 O O . ASP B 1 55 ? -26.266 -1.237 22.156 1 56.19 55 ASP B O 1
ATOM 4957 N N . ASP B 1 56 ? -24.094 -0.79 21.25 1 75.25 56 ASP B N 1
ATOM 4958 C CA . ASP B 1 56 ? -24 0.472 21.984 1 75.25 56 ASP B CA 1
ATOM 4959 C C . ASP B 1 56 ? -24.453 1.644 21.109 1 75.25 56 ASP B C 1
ATOM 4961 O O . ASP B 1 56 ? -24.641 1.493 19.906 1 75.25 56 ASP B O 1
ATOM 4965 N N . GLU B 1 57 ? -24.812 2.801 21.703 1 90.19 57 GLU B N 1
ATOM 4966 C CA . GLU B 1 57 ? -25.25 4.066 21.125 1 90.19 57 GLU B CA 1
ATOM 4967 C C . GLU B 1 57 ? -24.172 4.66 20.219 1 90.19 57 GLU B C 1
ATOM 4969 O O . GLU B 1 57 ? -22.984 4.43 20.422 1 90.19 57 GLU B O 1
ATOM 4974 N N . LEU B 1 58 ? -24.609 5.16 19.125 1 94.31 58 LEU B N 1
ATOM 4975 C CA . LEU B 1 58 ? -23.719 5.926 18.25 1 94.31 58 LEU B CA 1
ATOM 4976 C C . LEU B 1 58 ? -23.828 7.418 18.562 1 94.31 58 LEU B C 1
ATOM 4978 O O . LEU B 1 58 ? -24.891 8.008 18.438 1 94.31 58 LEU B O 1
ATOM 4982 N N . TRP B 1 59 ? -22.781 8.008 19 1 94.75 59 TRP B N 1
ATOM 4983 C CA . TRP B 1 59 ? -22.703 9.43 19.297 1 94.75 59 TRP B CA 1
ATOM 4984 C C . TRP B 1 59 ? -21.906 10.164 18.219 1 94.75 59 TRP B C 1
ATOM 4986 O O . TRP B 1 59 ? -20.766 9.805 17.922 1 94.75 59 TRP B O 1
ATOM 4996 N N . LEU B 1 60 ? -22.516 11.195 17.688 1 96.75 60 LEU B N 1
ATOM 4997 C CA . LEU B 1 60 ? -21.828 12.023 16.688 1 96.75 60 LEU B CA 1
ATOM 4998 C C . LEU B 1 60 ? -21.938 13.5 17.062 1 96.75 60 LEU B C 1
ATOM 5000 O O . LEU B 1 60 ? -23.031 14.023 17.25 1 96.75 60 LEU B O 1
ATOM 5004 N N . LEU B 1 61 ? -20.797 14.133 17.203 1 97.69 61 LEU B N 1
ATOM 5005 C CA . LEU B 1 61 ? -20.828 15.586 17.328 1 97.69 61 LEU B CA 1
ATOM 5006 C C . LEU B 1 61 ? -21.438 16.219 16.078 1 97.69 61 LEU B C 1
ATOM 5008 O O . LEU B 1 61 ? -21.109 15.844 14.953 1 97.69 61 LEU B O 1
ATOM 5012 N N . HIS B 1 62 ? -22.328 17.156 16.266 1 97 62 HIS B N 1
ATOM 5013 C CA . HIS B 1 62 ? -22.859 17.875 15.102 1 97 62 HIS B CA 1
ATOM 5014 C C . HIS B 1 62 ? -21.734 18.484 14.273 1 97 62 HIS B C 1
ATOM 5016 O O . HIS B 1 62 ? -21.766 18.438 13.047 1 97 62 HIS B O 1
ATOM 5022 N N . ARG B 1 63 ? -20.688 18.969 14.953 1 96.31 63 ARG B N 1
ATOM 5023 C CA . ARG B 1 63 ? -19.547 19.625 14.289 1 96.31 63 ARG B CA 1
ATOM 5024 C C . ARG B 1 63 ? -18.797 18.625 13.43 1 96.31 63 ARG B C 1
ATOM 5026 O O . ARG B 1 63 ? -18.078 19.016 12.5 1 96.31 63 ARG B O 1
ATOM 5033 N N . ALA B 1 64 ? -18.922 17.375 13.719 1 97.94 64 ALA B N 1
ATOM 5034 C CA . ALA B 1 64 ? -18.219 16.328 12.969 1 97.94 64 ALA B CA 1
ATOM 5035 C C . ALA B 1 64 ? -18.906 16.062 11.633 1 97.94 64 ALA B C 1
ATOM 5037 O O . ALA B 1 64 ? -18.312 15.438 10.742 1 97.94 64 ALA B O 1
ATOM 5038 N N . ILE B 1 65 ? -20.125 16.516 11.5 1 98.12 65 ILE B N 1
ATOM 5039 C CA . ILE B 1 65 ? -20.875 16.297 10.266 1 98.12 65 ILE B CA 1
ATOM 5040 C C . ILE B 1 65 ? -20.5 17.359 9.234 1 98.12 65 ILE B C 1
ATOM 5042 O O . ILE B 1 65 ? -20.562 18.562 9.516 1 98.12 65 ILE B O 1
ATOM 5046 N N . ASP B 1 66 ? -20.094 16.969 8.102 1 98.06 66 ASP B N 1
ATOM 5047 C CA . ASP B 1 66 ? -19.625 17.844 7.035 1 98.06 66 ASP B CA 1
ATOM 5048 C C . ASP B 1 66 ? -20.766 18.281 6.125 1 98.06 66 ASP B C 1
ATOM 5050 O O . ASP B 1 66 ? -20.859 19.453 5.746 1 98.06 66 ASP B O 1
ATOM 5054 N N . LYS B 1 67 ? -21.672 17.297 5.801 1 98.06 67 LYS B N 1
ATOM 5055 C CA . LYS B 1 67 ? -22.766 17.531 4.867 1 98.06 67 LYS B CA 1
ATOM 5056 C C . LYS B 1 67 ? -23.953 16.641 5.18 1 98.06 67 LYS B C 1
ATOM 5058 O O . LYS B 1 67 ? -23.781 15.477 5.555 1 98.06 67 LYS B O 1
ATOM 5063 N N . VAL B 1 68 ? -25.109 17.219 5.113 1 98.25 68 VAL B N 1
ATOM 5064 C CA . VAL B 1 68 ? -26.359 16.484 5.281 1 98.25 68 VAL B CA 1
ATOM 5065 C C . VAL B 1 68 ? -27.094 16.391 3.943 1 98.25 68 VAL B C 1
ATOM 5067 O O . VAL B 1 68 ? -27.234 17.375 3.229 1 98.25 68 VAL B O 1
ATOM 5070 N N . GLU B 1 69 ? -27.484 15.18 3.564 1 98.19 69 GLU B N 1
ATOM 5071 C CA . GLU B 1 69 ? -28.281 14.961 2.355 1 98.19 69 GLU B CA 1
ATOM 5072 C C . GLU B 1 69 ? -29.516 14.117 2.648 1 98.19 69 GLU B C 1
ATOM 5074 O O . GLU B 1 69 ? -29.469 13.188 3.449 1 98.19 69 GLU B O 1
ATOM 5079 N N . ILE B 1 70 ? -30.609 14.5 2.006 1 98.19 70 ILE B N 1
ATOM 5080 C CA . ILE B 1 70 ? -31.859 13.773 2.186 1 98.19 70 ILE B CA 1
ATOM 5081 C C . ILE B 1 70 ? -32.375 13.297 0.831 1 98.19 70 ILE B C 1
ATOM 5083 O O . ILE B 1 70 ? -32.406 14.07 -0.132 1 98.19 70 ILE B O 1
ATOM 5087 N N . LYS B 1 71 ? -32.781 12.047 0.77 1 97.94 71 LYS B N 1
ATOM 5088 C CA . LYS B 1 71 ? -33.406 11.477 -0.427 1 97.94 71 LYS B CA 1
ATOM 5089 C C . LYS B 1 71 ? -34.719 10.82 -0.099 1 97.94 71 LYS B C 1
ATOM 5091 O O . LYS B 1 71 ? -34.844 10.125 0.91 1 97.94 71 LYS B O 1
ATOM 5096 N N . LYS B 1 72 ? -35.625 11.031 -0.959 1 96.56 72 LYS B N 1
ATOM 5097 C CA . LYS B 1 72 ? -36.969 10.445 -0.784 1 96.56 72 LYS B CA 1
ATOM 5098 C C . LYS B 1 72 ? -37 9.016 -1.332 1 96.56 72 LYS B C 1
ATOM 5100 O O . LYS B 1 72 ? -36.281 8.68 -2.26 1 96.56 72 LYS B O 1
ATOM 5105 N N . PHE B 1 73 ? -37.75 8.219 -0.673 1 94.56 73 PHE B N 1
ATOM 5106 C CA . PHE B 1 73 ? -38.062 6.906 -1.229 1 94.56 73 PHE B CA 1
ATOM 5107 C C . PHE B 1 73 ? -39.531 6.539 -0.964 1 94.56 73 PHE B C 1
ATOM 5109 O O . PHE B 1 73 ? -40.156 7.102 -0.068 1 94.56 73 PHE B O 1
ATOM 5116 N N . LYS B 1 74 ? -40.062 5.637 -1.79 1 94.12 74 LYS B N 1
ATOM 5117 C CA . LYS B 1 74 ? -41.438 5.156 -1.637 1 94.12 74 LYS B CA 1
ATOM 5118 C C . LYS B 1 74 ? -41.438 3.725 -1.113 1 94.12 74 LYS B C 1
ATOM 5120 O O . LYS B 1 74 ? -40.562 2.924 -1.437 1 94.12 74 LYS B O 1
ATOM 5125 N N . TYR B 1 75 ? -42.375 3.561 -0.214 1 90.75 75 TYR B N 1
ATOM 5126 C CA . TYR B 1 75 ? -42.562 2.197 0.276 1 90.75 75 TYR B CA 1
ATOM 5127 C C . TYR B 1 75 ? -44.031 1.896 0.552 1 90.75 75 TYR B C 1
ATOM 5129 O O . TYR B 1 75 ? -44.844 2.805 0.582 1 90.75 75 TYR B O 1
ATOM 5137 N N . ARG B 1 76 ? -44.312 0.527 0.519 1 88.56 76 ARG B N 1
ATOM 5138 C CA . ARG B 1 76 ? -45.656 0.073 0.803 1 88.56 76 ARG B CA 1
ATOM 5139 C C . ARG B 1 76 ? -45.688 -0.805 2.049 1 88.56 76 ARG B C 1
ATOM 5141 O O . ARG B 1 76 ? -44.906 -1.735 2.182 1 88.56 76 ARG B O 1
ATOM 5148 N N . LYS B 1 77 ? -46.531 -0.22 3.018 1 76.94 77 LYS B N 1
ATOM 5149 C CA . LYS B 1 77 ? -46.781 -1.099 4.152 1 76.94 77 LYS B CA 1
ATOM 5150 C C . LYS B 1 77 ? -47.812 -2.18 3.789 1 76.94 77 LYS B C 1
ATOM 5152 O O . LYS B 1 77 ? -48.719 -1.934 3.01 1 76.94 77 LYS B O 1
ATOM 5157 N N . LYS B 1 78 ? -47.688 -3.43 4.273 1 76.31 78 LYS B N 1
ATOM 5158 C CA . LYS B 1 78 ? -48.594 -4.52 3.979 1 76.31 78 LYS B CA 1
ATOM 5159 C C . LYS B 1 78 ? -50 -3.988 3.67 1 76.31 78 LYS B C 1
ATOM 5161 O O . LYS B 1 78 ? -50.719 -3.52 4.57 1 76.31 78 LYS B O 1
ATOM 5166 N N . ASP B 1 79 ? -50.469 -4.086 2.502 1 78.44 79 ASP B N 1
ATOM 5167 C CA . ASP B 1 79 ? -51.781 -3.805 1.932 1 78.44 79 ASP B CA 1
ATOM 5168 C C . ASP B 1 79 ? -52.156 -2.336 2.119 1 78.44 79 ASP B C 1
ATOM 5170 O O . ASP B 1 79 ? -53.344 -1.985 2.092 1 78.44 79 ASP B O 1
ATOM 5174 N N . GLY B 1 80 ? -51.219 -1.458 2.482 1 83.44 80 GLY B N 1
ATOM 5175 C CA . GLY B 1 80 ? -51.531 -0.054 2.707 1 83.44 80 GLY B CA 1
ATOM 5176 C C . GLY B 1 80 ? -51.156 0.833 1.535 1 83.44 80 GLY B C 1
ATOM 5177 O O . GLY B 1 80 ? -50.75 0.342 0.487 1 83.44 80 GLY B O 1
ATOM 5178 N N . PRO B 1 81 ? -51.438 2.078 1.607 1 88.25 81 PRO B N 1
ATOM 5179 C CA . PRO B 1 81 ? -51.094 3.039 0.56 1 88.25 81 PRO B CA 1
ATOM 5180 C C . PRO B 1 81 ? -49.594 3.273 0.455 1 88.25 81 PRO B C 1
ATOM 5182 O O . PRO B 1 81 ? -48.844 2.934 1.376 1 88.25 81 PRO B O 1
ATOM 5185 N N . ILE B 1 82 ? -49.156 3.773 -0.63 1 91.25 82 ILE B N 1
ATOM 5186 C CA . ILE B 1 82 ? -47.781 4.145 -0.844 1 91.25 82 ILE B CA 1
ATOM 5187 C C . ILE B 1 82 ? -47.406 5.305 0.08 1 91.25 82 ILE B C 1
ATOM 5189 O O . ILE B 1 82 ? -48.094 6.316 0.13 1 91.25 82 ILE B O 1
ATOM 5193 N N . GLU B 1 83 ? -46.438 5.105 0.922 1 92 83 GLU B N 1
ATOM 5194 C CA . GLU B 1 83 ? -45.938 6.137 1.824 1 92 83 GLU B CA 1
ATOM 5195 C C . GLU B 1 83 ? -44.562 6.641 1.374 1 92 83 GLU B C 1
ATOM 5197 O O . GLU B 1 83 ? -43.875 5.969 0.604 1 92 83 GLU B O 1
ATOM 5202 N N . ILE B 1 84 ? -44.344 7.879 1.75 1 94.56 84 ILE B N 1
ATOM 5203 C CA . ILE B 1 84 ? -43.062 8.492 1.381 1 94.56 84 ILE B CA 1
ATOM 5204 C C . ILE B 1 84 ? -42.156 8.562 2.602 1 94.56 84 ILE B C 1
ATOM 5206 O O . ILE B 1 84 ? -42.531 9.125 3.633 1 94.56 84 ILE B O 1
ATOM 5210 N N . GLY B 1 85 ? -41.031 7.906 2.543 1 95.94 85 GLY B N 1
ATOM 5211 C CA . GLY B 1 85 ? -40 7.996 3.561 1 95.94 85 GLY B CA 1
ATOM 5212 C C . GLY B 1 85 ? -38.781 8.789 3.117 1 95.94 85 GLY B C 1
ATOM 5213 O O . GLY B 1 85 ? -38.781 9.414 2.051 1 95.94 85 GLY B O 1
ATOM 5214 N N . GLY B 1 86 ? -37.812 8.906 4.055 1 97.81 86 GLY B N 1
ATOM 5215 C CA . GLY B 1 86 ? -36.594 9.641 3.738 1 97.81 86 GLY B CA 1
ATOM 5216 C C . GLY B 1 86 ? -35.344 8.922 4.172 1 97.81 86 GLY B C 1
ATOM 5217 O O . GLY B 1 86 ? -35.312 8.289 5.227 1 97.81 86 GLY B O 1
ATOM 5218 N N . LEU B 1 87 ? -34.312 8.945 3.295 1 98.38 87 LEU B N 1
ATOM 5219 C CA . LEU B 1 87 ? -32.969 8.523 3.654 1 98.38 87 LEU B CA 1
ATOM 5220 C C . LEU B 1 87 ? -32.125 9.719 4.066 1 98.38 87 LEU B C 1
ATOM 5222 O O . LEU B 1 87 ? -31.938 10.664 3.291 1 98.38 87 LEU B O 1
ATOM 5226 N N . LEU B 1 88 ? -31.672 9.703 5.254 1 98.5 88 LEU B N 1
ATOM 5227 C CA . LEU B 1 88 ? -30.812 10.75 5.773 1 98.5 88 LEU B CA 1
ATOM 5228 C C . LEU B 1 88 ? -29.344 10.344 5.676 1 98.5 88 LEU B C 1
ATOM 5230 O O . LEU B 1 88 ? -28.922 9.383 6.32 1 98.5 88 LEU B O 1
ATOM 5234 N N . TYR B 1 89 ? -28.594 11.039 4.871 1 98.56 89 TYR B N 1
ATOM 5235 C CA . TYR B 1 89 ? -27.156 10.828 4.762 1 98.56 89 TYR B CA 1
ATOM 5236 C C . TYR B 1 89 ? -26.391 11.836 5.621 1 98.56 89 TYR B C 1
ATOM 5238 O O . TYR B 1 89 ? -26.484 13.047 5.406 1 98.56 89 TYR B O 1
ATOM 5246 N N . LEU B 1 90 ? -25.688 11.367 6.559 1 98.56 90 LEU B N 1
ATOM 5247 C CA . LEU B 1 90 ? -24.734 12.172 7.32 1 98.56 90 LEU B CA 1
ATOM 5248 C C . LEU B 1 90 ? -23.297 11.891 6.879 1 98.56 90 LEU B C 1
ATOM 5250 O O . LEU B 1 90 ? -22.734 10.852 7.23 1 98.56 90 LEU B O 1
ATOM 5254 N N . LYS B 1 91 ? -22.719 12.781 6.129 1 98.44 91 LYS B N 1
ATOM 5255 C CA . LYS B 1 91 ? -21.328 12.664 5.707 1 98.44 91 LYS B CA 1
ATOM 5256 C C . LYS B 1 91 ? -20.406 13.43 6.645 1 98.44 91 LYS B C 1
ATOM 5258 O O . LYS B 1 91 ? -20.484 14.656 6.742 1 98.44 91 LYS B O 1
ATOM 5263 N N . CYS B 1 92 ? -19.547 12.734 7.25 1 98.5 92 CYS B N 1
ATOM 5264 C CA . CYS B 1 92 ? -18.766 13.305 8.344 1 98.5 92 CYS B CA 1
ATOM 5265 C C . CYS B 1 92 ? -17.406 13.781 7.852 1 98.5 92 CYS B C 1
ATOM 5267 O O . CYS B 1 92 ? -16.953 13.391 6.77 1 98.5 92 CYS B O 1
ATOM 5269 N N . LYS B 1 93 ? -16.766 14.57 8.68 1 98.38 93 LYS B N 1
ATOM 5270 C CA . LYS B 1 93 ? -15.508 15.203 8.32 1 98.38 93 LYS B CA 1
ATOM 5271 C C . LYS B 1 93 ? -14.359 14.195 8.359 1 98.38 93 LYS B C 1
ATOM 5273 O O . LYS B 1 93 ? -13.305 14.43 7.766 1 98.38 93 LYS B O 1
ATOM 5278 N N . ASN B 1 94 ? -14.5 13.094 9.055 1 98 94 ASN B N 1
ATOM 5279 C CA . ASN B 1 94 ? -13.516 12.016 9.055 1 98 94 ASN B CA 1
ATOM 5280 C C . ASN B 1 94 ? -13.812 10.977 7.977 1 98 94 ASN B C 1
ATOM 5282 O O . ASN B 1 94 ? -13.398 9.828 8.086 1 98 94 ASN B O 1
ATOM 5286 N N . PHE B 1 95 ? -14.695 11.266 7.008 1 98.19 95 PHE B N 1
ATOM 5287 C CA . PHE B 1 95 ? -15.008 10.555 5.777 1 98.19 95 PHE B CA 1
ATOM 5288 C C . PHE B 1 95 ? -16.031 9.461 6.027 1 98.19 95 PHE B C 1
ATOM 5290 O O . PHE B 1 95 ? -16.422 8.734 5.109 1 98.19 95 PHE B O 1
ATOM 5297 N N . LEU B 1 96 ? -16.531 9.297 7.246 1 97.56 96 LEU B N 1
ATOM 5298 C CA . LEU B 1 96 ? -17.609 8.375 7.57 1 97.56 96 LEU B CA 1
ATOM 5299 C C . LEU B 1 96 ? -18.922 8.828 6.938 1 97.56 96 LEU B C 1
ATOM 5301 O O . LEU B 1 96 ? -19.25 10.016 6.961 1 97.56 96 LEU B O 1
ATOM 5305 N N . ILE B 1 97 ? -19.625 7.965 6.352 1 97.69 97 ILE B N 1
ATOM 5306 C CA . ILE B 1 97 ? -20.984 8.211 5.863 1 97.69 97 ILE B CA 1
ATOM 5307 C C . ILE B 1 97 ? -21.969 7.32 6.609 1 97.69 97 ILE B C 1
ATOM 5309 O O . ILE B 1 97 ? -21.828 6.098 6.613 1 97.69 97 ILE B O 1
ATOM 5313 N N . VAL B 1 98 ? -22.922 7.902 7.199 1 97.88 98 VAL B N 1
ATOM 5314 C CA . VAL B 1 98 ? -23.969 7.168 7.898 1 97.88 98 VAL B CA 1
ATOM 5315 C C . VAL B 1 98 ? -25.312 7.414 7.215 1 97.88 98 VAL B C 1
ATOM 5317 O O . VAL B 1 98 ? -25.641 8.547 6.863 1 97.88 98 VAL B O 1
ATOM 5320 N N . VAL B 1 99 ? -26.094 6.391 7.062 1 98.19 99 VAL B N 1
ATOM 5321 C CA . VAL B 1 99 ? -27.375 6.512 6.371 1 98.19 99 VAL B CA 1
ATOM 5322 C C . VAL B 1 99 ? -28.484 5.98 7.262 1 98.19 99 VAL B C 1
ATOM 5324 O O . VAL B 1 99 ? -28.438 4.836 7.723 1 98.19 99 VAL B O 1
ATOM 5327 N N . PHE B 1 100 ? -29.469 6.75 7.434 1 98.12 100 PHE B N 1
ATOM 5328 C CA . PHE B 1 100 ? -30.641 6.379 8.203 1 98.12 100 PHE B CA 1
ATOM 5329 C C . PHE B 1 100 ? -31.891 6.391 7.324 1 98.12 100 PHE B C 1
ATOM 5331 O O . PHE B 1 100 ? -32.062 7.277 6.484 1 98.12 100 PHE B O 1
ATOM 5338 N N . GLN B 1 101 ? -32.625 5.434 7.539 1 98.06 101 GLN B N 1
ATOM 5339 C CA . GLN B 1 101 ? -33.938 5.367 6.867 1 98.06 101 GLN B CA 1
ATOM 5340 C C . GLN B 1 101 ? -35.062 5.766 7.809 1 98.06 101 GLN B C 1
ATOM 5342 O O . GLN B 1 101 ? -35.25 5.148 8.859 1 98.06 101 GLN B O 1
ATOM 5347 N N . PHE B 1 102 ? -35.781 6.793 7.457 1 97.62 102 PHE B N 1
ATOM 5348 C CA . PHE B 1 102 ? -36.969 7.27 8.164 1 97.62 102 PHE B CA 1
ATOM 5349 C C . PHE B 1 102 ? -38.25 6.871 7.418 1 97.62 102 PHE B C 1
ATOM 5351 O O . PHE B 1 102 ? -38.281 6.938 6.188 1 97.62 102 PHE B O 1
ATOM 5358 N N . PHE B 1 103 ? -39.25 6.539 8.125 1 95.12 103 PHE B N 1
ATOM 5359 C CA . PHE B 1 103 ? -40.469 6.113 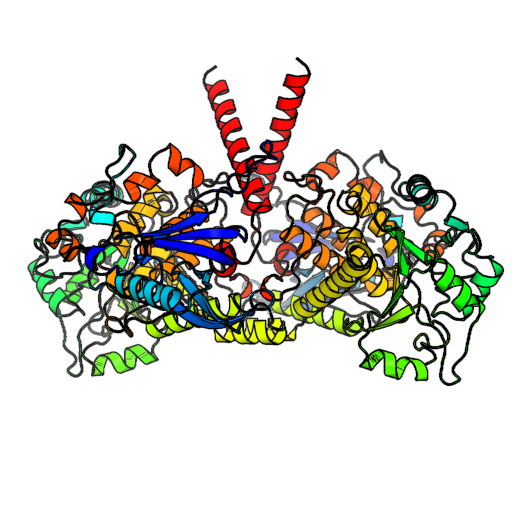7.48 1 95.12 103 PHE B CA 1
ATOM 5360 C C . PHE B 1 103 ? -41.469 7.273 7.371 1 95.12 103 PHE B C 1
ATOM 5362 O O . PHE B 1 103 ? -42.531 7.121 6.805 1 95.12 103 PHE B O 1
ATOM 5369 N N . ASN B 1 104 ? -41.125 8.352 7.918 1 95.19 104 ASN B N 1
ATOM 5370 C CA . ASN B 1 104 ? -41.812 9.617 7.742 1 95.19 104 ASN B CA 1
ATOM 5371 C C . ASN B 1 104 ? -40.906 10.688 7.156 1 95.19 104 ASN B C 1
ATOM 5373 O O . ASN B 1 104 ? -39.938 11.086 7.789 1 95.19 104 ASN B O 1
ATOM 5377 N N . PHE B 1 105 ? -41.25 11.195 6.02 1 97.06 105 PHE B N 1
ATOM 5378 C CA . PHE B 1 105 ? -40.406 12.125 5.293 1 97.06 105 PHE B CA 1
ATOM 5379 C C . PHE B 1 105 ? -40.25 13.445 6.047 1 97.06 105 PHE B C 1
ATOM 5381 O O . PHE B 1 105 ? -39.188 14.047 6.059 1 97.06 105 PHE B O 1
ATOM 5388 N N . ASP B 1 106 ? -41.312 13.875 6.625 1 96.69 106 ASP B N 1
ATOM 5389 C CA . ASP B 1 106 ? -41.281 15.141 7.352 1 96.69 106 ASP B CA 1
ATOM 5390 C C . ASP B 1 106 ? -40.312 15.055 8.547 1 96.69 106 ASP B C 1
ATOM 5392 O O . ASP B 1 106 ? -39.625 16.016 8.852 1 96.69 106 ASP B O 1
ATOM 5396 N N . ASP B 1 107 ? -40.375 13.945 9.195 1 97.12 107 ASP B N 1
ATOM 5397 C CA . ASP B 1 107 ? -39.438 13.734 10.297 1 97.12 107 ASP B CA 1
ATOM 5398 C C . ASP B 1 107 ? -38 13.781 9.812 1 97.12 107 ASP B C 1
ATOM 5400 O O . ASP B 1 107 ? -37.125 14.406 10.453 1 97.12 107 ASP B O 1
ATOM 5404 N N . CYS B 1 108 ? -37.781 13.109 8.742 1 97.81 108 CYS B N 1
ATOM 5405 C CA . CYS B 1 108 ? -36.469 13.047 8.18 1 97.81 108 CYS B CA 1
ATOM 5406 C C . CYS B 1 108 ? -35.938 14.445 7.816 1 97.81 108 CYS B C 1
ATOM 5408 O O . CYS B 1 108 ? -34.812 14.805 8.156 1 97.81 108 CYS B O 1
ATOM 5410 N N . THR B 1 109 ? -36.781 15.195 7.184 1 97.62 109 THR B N 1
ATOM 5411 C CA . THR B 1 109 ? -36.438 16.531 6.73 1 97.62 109 THR B CA 1
ATOM 5412 C C . THR B 1 109 ? -36.188 17.453 7.918 1 97.62 109 THR B C 1
ATOM 5414 O O . THR B 1 109 ? -35.281 18.281 7.898 1 97.62 109 THR B O 1
ATOM 5417 N N . THR B 1 110 ? -37 17.312 8.906 1 97.31 110 THR B N 1
ATOM 5418 C CA . THR B 1 110 ? -36.875 18.141 10.094 1 97.31 110 THR B CA 1
ATOM 5419 C C . THR B 1 110 ? -35.562 17.859 10.812 1 97.31 110 THR B C 1
ATOM 5421 O O . THR B 1 110 ? -34.812 18.766 11.164 1 97.31 110 THR B O 1
ATOM 5424 N N . VAL B 1 111 ? -35.281 16.609 10.992 1 97.5 111 VAL B N 1
ATOM 5425 C CA . VAL B 1 111 ? -34.062 16.203 11.648 1 97.5 111 VAL B CA 1
ATOM 5426 C C . VAL B 1 111 ? -32.844 16.656 10.828 1 97.5 111 VAL B C 1
ATOM 5428 O O . VAL B 1 111 ? -31.891 17.203 11.375 1 97.5 111 VAL B O 1
ATOM 5431 N N . GLY B 1 112 ? -32.906 16.469 9.555 1 97.75 112 GLY B N 1
ATOM 5432 C CA . GLY B 1 112 ? -31.828 16.875 8.672 1 97.75 112 GLY B CA 1
ATOM 5433 C C . GLY B 1 112 ? -31.547 18.375 8.742 1 97.75 112 GLY B C 1
ATOM 5434 O O . GLY B 1 112 ? -30.391 18.781 8.805 1 97.75 112 GLY B O 1
ATOM 5435 N N . ARG B 1 113 ? -32.562 19.125 8.727 1 96.75 113 ARG B N 1
ATOM 5436 C CA . ARG B 1 113 ? -32.438 20.578 8.797 1 96.75 113 ARG B CA 1
ATOM 5437 C C . ARG B 1 113 ? -31.812 21.016 10.125 1 96.75 113 ARG B C 1
ATOM 5439 O O . ARG B 1 113 ? -30.984 21.922 10.156 1 96.75 113 ARG B O 1
ATOM 5446 N N . ASN B 1 114 ? -32.281 20.391 11.164 1 96.81 114 ASN B N 1
ATOM 5447 C CA . ASN B 1 114 ? -31.719 20.703 12.477 1 96.81 114 ASN B CA 1
ATOM 5448 C C . ASN B 1 114 ? -30.234 20.391 12.531 1 96.81 114 ASN B C 1
ATOM 5450 O O . ASN B 1 114 ? -29.438 21.203 13.016 1 96.81 114 ASN B O 1
ATOM 5454 N N . ILE B 1 115 ? -29.844 19.219 12.031 1 97.19 115 ILE B N 1
ATOM 5455 C CA . ILE B 1 115 ? -28.438 18.812 12.039 1 97.19 115 ILE B CA 1
ATOM 5456 C C . ILE B 1 115 ? -27.625 19.766 11.18 1 97.19 115 ILE B C 1
ATOM 5458 O O . ILE B 1 115 ? -26.516 20.156 11.562 1 97.19 115 ILE B O 1
ATOM 5462 N N . GLU B 1 116 ? -28.125 20.109 10.039 1 95.69 116 GLU B N 1
ATOM 5463 C CA . GLU B 1 116 ? -27.438 21.016 9.125 1 95.69 116 GLU B CA 1
ATOM 5464 C C . GLU B 1 116 ? -27.156 22.359 9.781 1 95.69 116 GLU B C 1
ATOM 5466 O O . GLU B 1 116 ? -26.078 22.922 9.609 1 95.69 116 GLU B O 1
ATOM 5471 N N . THR B 1 117 ? -28.094 22.828 10.484 1 94.88 117 THR B N 1
ATOM 5472 C CA . THR B 1 117 ? -27.938 24.109 11.18 1 94.88 117 THR B CA 1
ATOM 5473 C C . THR B 1 117 ? -26.922 23.984 12.305 1 94.88 117 THR B C 1
ATOM 5475 O O . THR B 1 117 ? -26.031 24.828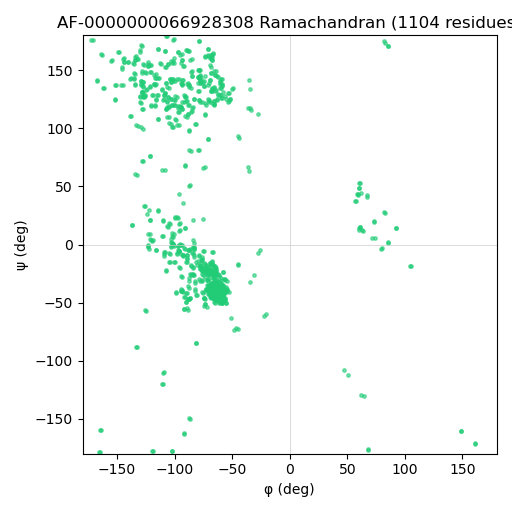 12.438 1 94.88 117 THR B O 1
ATOM 5478 N N . LEU B 1 118 ? -27.047 22.938 13.07 1 95.31 118 LEU B N 1
ATOM 5479 C CA . LEU B 1 118 ? -26.203 22.75 14.25 1 95.31 118 LEU B CA 1
ATOM 5480 C C . LEU B 1 118 ? -24.766 22.438 13.852 1 95.31 118 LEU B C 1
ATOM 5482 O O . LEU B 1 118 ? -23.828 22.703 14.609 1 95.31 118 LEU B O 1
ATOM 5486 N N . SER B 1 119 ? -24.562 21.875 12.672 1 95.06 119 SER B N 1
ATOM 5487 C CA . SER B 1 119 ? -23.234 21.531 12.203 1 95.06 119 SER B CA 1
ATOM 5488 C C . SER B 1 119 ? -22.531 22.734 11.57 1 95.06 119 SER B C 1
ATOM 5490 O O . SER B 1 119 ? -21.328 22.688 11.32 1 95.06 119 SER B O 1
ATOM 5492 N N . ASN B 1 120 ? -23.281 23.844 11.359 1 93.06 120 ASN B N 1
ATOM 5493 C CA . ASN B 1 120 ? -22.734 24.984 10.641 1 93.06 120 ASN B CA 1
ATOM 5494 C C . ASN B 1 120 ? -22.891 26.281 11.438 1 93.06 120 ASN B C 1
ATOM 5496 O O . ASN B 1 120 ? -23.094 27.344 10.859 1 93.06 120 ASN B O 1
ATOM 5500 N N . ILE B 1 121 ? -22.812 26.094 12.609 1 89.06 121 ILE B N 1
ATOM 5501 C CA . ILE B 1 121 ? -22.891 27.297 13.445 1 89.06 121 ILE B CA 1
ATOM 5502 C C . ILE B 1 121 ? -21.609 28.125 13.281 1 89.06 121 ILE B C 1
ATOM 5504 O O . ILE B 1 121 ? -20.516 27.578 13.273 1 89.06 121 ILE B O 1
ATOM 5508 N N . THR B 1 122 ? -21.844 29.391 13.18 1 86.56 122 THR B N 1
ATOM 5509 C CA . THR B 1 122 ? -20.719 30.297 12.977 1 86.56 122 THR B CA 1
ATOM 5510 C C . THR B 1 122 ? -19.969 30.531 14.281 1 86.56 122 THR B C 1
ATOM 5512 O O . THR B 1 122 ? -20.594 30.766 15.32 1 86.56 122 THR B O 1
ATOM 5515 N N . GLY B 1 123 ? -18.703 30.547 14.188 1 85.69 123 GLY B N 1
ATOM 5516 C CA . GLY B 1 123 ? -17.875 30.75 15.359 1 85.69 123 GLY B CA 1
ATOM 5517 C C . GLY B 1 123 ? -17.656 29.484 16.156 1 85.69 123 GLY B C 1
ATOM 5518 O O . GLY B 1 123 ? -18.266 28.453 15.891 1 85.69 123 GLY B O 1
ATOM 5519 N N . PHE B 1 124 ? -16.75 29.609 17.219 1 91.5 124 PHE B N 1
ATOM 5520 C CA . PHE B 1 124 ? -16.438 28.391 17.953 1 91.5 124 PHE B CA 1
ATOM 5521 C C . PHE B 1 124 ? -16.781 28.547 19.438 1 91.5 124 PHE B C 1
ATOM 5523 O O . PHE B 1 124 ? -16.531 27.641 20.234 1 91.5 124 PHE B O 1
ATOM 5530 N N . THR B 1 125 ? -17.438 29.594 19.844 1 91.62 125 THR B N 1
ATOM 5531 C CA . THR B 1 125 ? -17.703 29.844 21.25 1 91.62 125 THR B CA 1
ATOM 5532 C C . THR B 1 125 ? -18.859 28.969 21.75 1 91.62 125 THR B C 1
ATOM 5534 O O . THR B 1 125 ? -19.062 28.797 22.953 1 91.62 125 THR B O 1
ATOM 5537 N N . LEU B 1 126 ? -19.625 28.453 20.812 1 92.25 126 LEU B N 1
ATOM 5538 C CA . LEU B 1 126 ? -20.734 27.578 21.172 1 92.25 126 LEU B CA 1
ATOM 5539 C C . LEU B 1 126 ? -20.375 26.109 20.922 1 92.25 126 LEU B C 1
ATOM 5541 O O . LEU B 1 126 ? -21.219 25.234 21.078 1 92.25 126 LEU B O 1
ATOM 5545 N N . ASP B 1 127 ? -19.125 25.906 20.594 1 94.62 127 ASP B N 1
ATOM 5546 C CA . ASP B 1 127 ? -18.688 24.547 20.297 1 94.62 127 ASP B CA 1
ATOM 5547 C C . ASP B 1 127 ? -18.641 23.703 21.578 1 94.62 127 ASP B C 1
ATOM 5549 O O . ASP B 1 127 ? -18.562 24.25 22.688 1 94.62 127 ASP B O 1
ATOM 5553 N N . TYR B 1 128 ? -18.609 22.438 21.469 1 95.81 128 TYR B N 1
ATOM 5554 C CA . TYR B 1 128 ? -18.766 21.453 22.531 1 95.81 128 TYR B CA 1
ATOM 5555 C C . TYR B 1 128 ? -17.656 21.578 23.562 1 95.81 128 TYR B C 1
ATOM 5557 O O . TYR B 1 128 ? -17.859 21.328 24.75 1 95.81 128 TYR B O 1
ATOM 5565 N N . PRO B 1 129 ? -16.422 21.953 23.219 1 97.06 129 PRO B N 1
ATOM 5566 C CA . PRO B 1 129 ? -15.344 22.016 24.203 1 97.06 129 PRO B CA 1
ATOM 5567 C C . PRO B 1 129 ? -15.68 22.938 25.391 1 97.06 129 PRO B C 1
ATOM 5569 O O . PRO B 1 129 ? -15.227 22.688 26.516 1 97.06 129 PRO B O 1
ATOM 5572 N N . PHE B 1 130 ? -16.469 23.938 25.156 1 96.5 130 PHE B N 1
ATOM 5573 C CA . PHE B 1 130 ? -16.812 24.875 26.219 1 96.5 130 PHE B CA 1
ATOM 5574 C C . PHE B 1 130 ? -17.844 24.25 27.172 1 96.5 130 PHE B C 1
ATOM 5576 O O . PHE B 1 130 ? -18.062 24.781 28.266 1 96.5 130 PHE B O 1
ATOM 5583 N N . TYR B 1 131 ? -18.422 23.156 26.75 1 94.56 131 TYR B N 1
ATOM 5584 C CA . TYR B 1 131 ? -19.469 22.5 27.531 1 94.56 131 TYR B CA 1
ATOM 5585 C C . TYR B 1 131 ? -19.031 21.109 27.984 1 94.56 131 TYR B C 1
ATOM 5587 O O . TYR B 1 131 ? -19.766 20.438 28.703 1 94.56 131 TYR B O 1
ATOM 5595 N N . TYR B 1 132 ? -17.891 20.75 27.516 1 94.88 132 TYR B N 1
ATOM 5596 C CA . TYR B 1 132 ? -17.375 19.422 27.797 1 94.88 132 TYR B CA 1
ATOM 5597 C C . TYR B 1 132 ? -16.984 19.281 29.266 1 94.88 132 TYR B C 1
ATOM 5599 O O . TYR B 1 132 ? -16.203 20.094 29.781 1 94.88 132 TYR B O 1
ATOM 5607 N N . GLN B 1 133 ? -17.578 18.25 29.906 1 90.5 133 GLN B N 1
ATOM 5608 C CA . GLN B 1 133 ? -17.172 17.891 31.266 1 90.5 133 GLN B CA 1
ATOM 5609 C C . GLN B 1 133 ? -16.203 16.719 31.266 1 90.5 133 GLN B C 1
ATOM 5611 O O . GLN B 1 133 ? -16.625 15.562 31.078 1 90.5 133 GLN B O 1
ATOM 5616 N N . CYS B 1 134 ? -15.023 17.016 31.531 1 86.19 134 CYS B N 1
ATOM 5617 C CA . CYS B 1 134 ? -13.953 16.016 31.453 1 86.19 134 CYS B CA 1
ATOM 5618 C C . CYS B 1 134 ? -14.133 14.93 32.5 1 86.19 134 CYS B C 1
ATOM 5620 O O . CYS B 1 134 ? -14.172 15.227 33.719 1 86.19 134 CYS B O 1
ATOM 5622 N N . PRO B 1 135 ? -14.242 13.727 32.062 1 86.12 135 PRO B N 1
ATOM 5623 C CA . PRO B 1 135 ? -14.508 12.656 33.031 1 86.12 135 PRO B CA 1
ATOM 5624 C C . PRO B 1 135 ? -13.242 12.141 33.719 1 86.12 135 PRO B C 1
ATOM 5626 O O . PRO B 1 135 ? -13.305 11.266 34.562 1 86.12 135 PRO B O 1
ATOM 5629 N N . PHE B 1 136 ? -12.102 12.625 33.375 1 84.75 136 PHE B N 1
ATOM 5630 C CA . PHE B 1 136 ? -10.844 12.172 33.969 1 84.75 136 PHE B CA 1
ATOM 5631 C C . PHE B 1 136 ? -10.109 13.32 34.625 1 84.75 136 PHE B C 1
ATOM 5633 O O . PHE B 1 136 ? -10.359 14.492 34.312 1 84.75 136 PHE B O 1
ATOM 5640 N N . LYS B 1 137 ? -9.32 12.945 35.562 1 84.19 137 LYS B N 1
ATOM 5641 C CA . LYS B 1 137 ? -8.453 13.953 36.156 1 84.19 137 LYS B CA 1
ATOM 5642 C C . LYS B 1 137 ? -7.172 14.141 35.344 1 84.19 137 LYS B C 1
ATOM 5644 O O . LYS B 1 137 ? -6.363 13.211 35.25 1 84.19 137 LYS B O 1
ATOM 5649 N N . PRO B 1 138 ? -7.047 15.266 34.812 1 84.81 138 PRO B N 1
ATOM 5650 C CA . PRO B 1 138 ? -5.805 15.5 34.062 1 84.81 138 PRO B CA 1
ATOM 5651 C C . PRO B 1 138 ? -4.566 15.438 34.969 1 84.81 138 PRO B C 1
ATOM 5653 O O . PRO B 1 138 ? -4.523 16.078 36 1 84.81 138 PRO B O 1
ATOM 5656 N N . LEU B 1 139 ? -3.672 14.609 34.594 1 85.31 139 LEU B N 1
ATOM 5657 C CA . LEU B 1 139 ? -2.42 14.484 35.344 1 85.31 139 LEU B CA 1
ATOM 5658 C C . LEU B 1 139 ? -1.397 15.508 34.844 1 85.31 139 LEU B C 1
ATOM 5660 O O . LEU B 1 139 ? -0.479 15.875 35.562 1 85.31 139 LEU B O 1
ATOM 5664 N N . ASP B 1 140 ? -1.59 15.891 33.594 1 85.38 140 ASP B N 1
ATOM 5665 C CA . ASP B 1 140 ? -0.765 16.906 32.969 1 85.38 140 ASP B CA 1
ATOM 5666 C C . ASP B 1 140 ? -1.628 18.016 32.344 1 85.38 140 ASP B C 1
ATOM 5668 O O . ASP B 1 140 ? -2.699 17.75 31.812 1 85.38 140 ASP B O 1
ATOM 5672 N N . ASN B 1 141 ? -1.199 19.188 32.688 1 89.81 141 ASN B N 1
ATOM 5673 C CA . ASN B 1 141 ? -1.917 20.297 32.062 1 89.81 141 ASN B CA 1
ATOM 5674 C C . ASN B 1 141 ? -1.411 20.562 30.656 1 89.81 141 ASN B C 1
ATOM 5676 O O . ASN B 1 141 ? -0.412 21.266 30.469 1 89.81 141 ASN B O 1
ATOM 5680 N N . GLY B 1 142 ? -2.121 20.172 29.719 1 92.38 142 GLY B N 1
ATOM 5681 C CA . GLY B 1 142 ? -1.732 20.281 28.312 1 92.38 142 GLY B CA 1
ATOM 5682 C C . GLY B 1 142 ? -1.619 21.719 27.844 1 92.38 142 GLY B C 1
ATOM 5683 O O . GLY B 1 142 ? -0.946 22 26.844 1 92.38 142 GLY B O 1
ATOM 5684 N N . TRP B 1 143 ? -2.236 22.688 28.531 1 93.19 143 TRP B N 1
ATOM 5685 C CA . TRP B 1 143 ? -2.191 24.078 28.141 1 93.19 143 TRP B CA 1
ATOM 5686 C C . TRP B 1 143 ? -0.847 24.703 28.5 1 93.19 143 TRP B C 1
ATOM 5688 O O . TRP B 1 143 ? -0.415 25.672 27.875 1 93.19 143 TRP B O 1
ATOM 5698 N N . THR B 1 144 ? -0.114 24.141 29.391 1 89.62 144 THR B N 1
ATOM 5699 C CA . THR B 1 144 ? 1.119 24.766 29.859 1 89.62 144 THR B CA 1
ATOM 5700 C C . THR B 1 144 ? 2.32 23.875 29.562 1 89.62 144 THR B C 1
ATOM 5702 O O . THR B 1 144 ? 3.455 24.219 29.891 1 89.62 144 THR B O 1
ATOM 5705 N N . SER B 1 145 ? 2.049 22.828 28.922 1 89.38 145 SER B N 1
ATOM 5706 C CA . SER B 1 145 ? 3.098 21.828 28.719 1 89.38 145 SER B CA 1
ATOM 5707 C C . SER B 1 145 ? 4.074 22.266 27.641 1 89.38 145 SER B C 1
ATOM 5709 O O . SER B 1 145 ? 5.223 21.812 27.609 1 89.38 145 SER B O 1
ATOM 5711 N N . PHE B 1 146 ? 3.682 23.172 26.734 1 90.19 146 PHE B N 1
ATOM 5712 C CA . PHE B 1 146 ? 4.5 23.469 25.562 1 90.19 146 PHE B CA 1
ATOM 5713 C C . PHE B 1 146 ? 4.637 24.984 25.375 1 90.19 146 PHE B C 1
ATOM 5715 O O . PHE B 1 146 ? 4.395 25.5 24.297 1 90.19 146 PHE B O 1
ATOM 5722 N N . SER B 1 147 ? 5.164 25.609 26.328 1 89.19 147 SER B N 1
ATOM 5723 C CA . SER B 1 147 ? 5.289 27.062 26.297 1 89.19 147 SER B CA 1
ATOM 5724 C C . SER B 1 147 ? 6.555 27.484 25.547 1 89.19 147 SER B C 1
ATOM 5726 O O . SER B 1 147 ? 7.477 26.688 25.375 1 89.19 147 SER B O 1
ATOM 5728 N N . VAL B 1 148 ? 6.547 28.688 25.125 1 90.69 148 VAL B N 1
ATOM 5729 C CA . VAL B 1 148 ? 7.707 29.266 24.453 1 90.69 148 VAL B CA 1
ATOM 5730 C C . VAL B 1 148 ? 8.906 29.25 25.406 1 90.69 148 VAL B C 1
ATOM 5732 O O . VAL B 1 148 ? 10.047 29.047 24.969 1 90.69 148 VAL B O 1
ATOM 5735 N N . ASP B 1 149 ? 8.633 29.422 26.625 1 89.62 149 ASP B N 1
ATOM 5736 C CA . ASP B 1 149 ? 9.688 29.406 27.641 1 89.62 149 ASP B CA 1
ATOM 5737 C C . ASP B 1 149 ? 10.375 28.047 27.688 1 89.62 149 ASP B C 1
ATOM 5739 O O . ASP B 1 149 ? 11.602 27.969 27.828 1 89.62 149 ASP B O 1
ATOM 5743 N N . GLU B 1 150 ? 9.57 27.078 27.594 1 86.75 150 GLU B N 1
ATOM 5744 C CA . GLU B 1 150 ? 10.133 25.734 27.594 1 86.75 150 GLU B CA 1
ATOM 5745 C C . GLU B 1 150 ? 10.984 25.484 26.359 1 86.75 150 GLU B C 1
ATOM 5747 O O . GLU B 1 150 ? 12.039 24.844 26.422 1 86.75 150 GLU B O 1
ATOM 5752 N N . GLN B 1 151 ? 10.531 25.969 25.281 1 85.62 151 GLN B N 1
ATOM 5753 C CA . GLN B 1 151 ? 11.281 25.859 24.047 1 85.62 151 GLN B CA 1
ATOM 5754 C C . GLN B 1 151 ? 12.617 26.594 24.141 1 85.62 151 GLN B C 1
ATOM 5756 O O . GLN B 1 151 ? 13.641 26.078 23.688 1 85.62 151 GLN B O 1
ATOM 5761 N N . TYR B 1 152 ? 12.547 27.734 24.672 1 88.62 152 TYR B N 1
ATOM 5762 C CA . TYR B 1 152 ? 13.734 28.578 24.828 1 88.62 152 TYR B CA 1
ATOM 5763 C C . TYR B 1 152 ? 14.75 27.922 25.75 1 88.62 152 TYR B C 1
ATOM 5765 O O . TYR B 1 152 ? 15.961 27.969 25.484 1 88.62 152 TYR B O 1
ATOM 5773 N N . ALA B 1 153 ? 14.273 27.312 26.734 1 87.12 153 ALA B N 1
ATOM 5774 C CA . ALA B 1 153 ? 15.156 26.641 27.688 1 87.12 153 ALA B CA 1
ATOM 5775 C C . ALA B 1 153 ? 15.961 25.547 26.984 1 87.12 153 ALA B C 1
ATOM 5777 O O . ALA B 1 153 ? 17.156 25.375 27.25 1 87.12 153 ALA B O 1
ATOM 5778 N N . LYS B 1 154 ? 15.305 24.859 26.188 1 83.69 154 LYS B N 1
ATOM 5779 C CA . LYS B 1 154 ? 15.977 23.797 25.438 1 83.69 154 LYS B CA 1
ATOM 5780 C C . LYS B 1 154 ? 17.016 24.375 24.469 1 83.69 154 LYS B C 1
ATOM 5782 O O . LYS B 1 154 ? 18.094 23.812 24.297 1 83.69 154 LYS B O 1
ATOM 5787 N N . LEU B 1 155 ? 16.656 25.469 23.859 1 87.19 155 LEU B N 1
ATOM 5788 C CA . LEU B 1 155 ? 17.5 26.125 22.859 1 87.19 155 LEU B CA 1
ATOM 5789 C C . LEU B 1 155 ? 18.766 26.656 23.5 1 87.19 155 LEU B C 1
ATOM 5791 O O . LEU B 1 155 ? 19.859 26.547 22.922 1 87.19 155 LEU B O 1
ATOM 5795 N N . ILE B 1 156 ? 18.688 27.25 24.641 1 84.75 156 ILE B N 1
ATOM 5796 C CA . ILE B 1 156 ? 19.812 27.875 25.312 1 84.75 156 ILE B CA 1
ATOM 5797 C C . ILE B 1 156 ? 20.828 26.812 25.734 1 84.75 156 ILE B C 1
ATOM 5799 O O . ILE B 1 156 ? 22.031 27.062 25.719 1 84.75 156 ILE B O 1
ATOM 5803 N N . LEU B 1 157 ? 20.297 25.672 26.062 1 80.38 157 LEU B N 1
ATOM 5804 C CA . LEU B 1 157 ? 21.172 24.562 26.438 1 80.38 157 LEU B CA 1
ATOM 5805 C C . LEU B 1 157 ? 21.984 24.109 25.234 1 80.38 157 LEU B C 1
ATOM 5807 O O . LEU B 1 157 ? 23.109 23.609 25.391 1 80.38 157 LEU B O 1
ATOM 5811 N N . GLN B 1 158 ? 21.516 24.266 24.078 1 74.31 158 GLN B N 1
ATOM 5812 C CA . GLN B 1 158 ? 22.172 23.797 22.859 1 74.31 158 GLN B CA 1
ATOM 5813 C C . GLN B 1 158 ? 23.125 24.844 22.312 1 74.31 158 GLN B C 1
ATOM 5815 O O . GLN B 1 158 ? 24.188 24.516 21.797 1 74.31 158 GLN B O 1
ATOM 5820 N N . ASN B 1 159 ? 22.672 26.047 22.031 1 69.12 159 ASN B N 1
ATOM 5821 C CA . ASN B 1 159 ? 23.5 27.016 21.328 1 69.12 159 ASN B CA 1
ATOM 5822 C C . ASN B 1 159 ? 23.672 28.297 22.125 1 69.12 159 ASN B C 1
ATOM 5824 O O . ASN B 1 159 ? 23.859 29.375 21.547 1 69.12 159 ASN B O 1
ATOM 5828 N N . GLY B 1 160 ? 23.656 28.281 23.328 1 66.88 160 GLY B N 1
ATOM 5829 C CA . GLY B 1 160 ? 24.094 29.375 24.188 1 66.88 160 GLY B CA 1
ATOM 5830 C C . GLY B 1 160 ? 23.297 30.641 24 1 66.88 160 GLY B C 1
ATOM 5831 O O . GLY B 1 160 ? 22.078 30.594 23.812 1 66.88 160 GLY B O 1
ATOM 5832 N N . GLN B 1 161 ? 23.984 31.922 23.781 1 76.44 161 GLN B N 1
ATOM 5833 C CA . GLN B 1 161 ? 23.531 33.281 23.938 1 76.44 161 GLN B CA 1
ATOM 5834 C C . GLN B 1 161 ? 23.078 33.875 22.609 1 76.44 161 GLN B C 1
ATOM 5836 O O . GLN B 1 161 ? 22.844 35.094 22.484 1 76.44 161 GLN B O 1
ATOM 5841 N N . LYS B 1 162 ? 22.688 33.031 21.578 1 86.44 162 LYS B N 1
ATOM 5842 C CA . LYS B 1 162 ? 22.359 33.531 20.25 1 86.44 162 LYS B CA 1
ATOM 5843 C C . LYS B 1 162 ? 20.906 33.969 20.172 1 86.44 162 LYS B C 1
ATOM 5845 O O . LYS B 1 162 ? 20.531 34.75 19.281 1 86.44 162 LYS B O 1
ATOM 5850 N N . TRP B 1 163 ? 20.141 33.531 21.062 1 91.75 163 TRP B N 1
ATOM 5851 C CA . TRP B 1 163 ? 18.703 33.75 20.984 1 91.75 163 TRP B CA 1
ATOM 5852 C C . TRP B 1 163 ? 18.188 34.469 22.219 1 91.75 163 TRP B C 1
ATOM 5854 O O . TRP B 1 163 ? 18.828 34.438 23.281 1 91.75 163 TRP B O 1
ATOM 5864 N N . ARG B 1 164 ? 17.141 35.094 22.047 1 92.19 164 ARG B N 1
ATOM 5865 C CA . ARG B 1 164 ? 16.422 35.688 23.172 1 92.19 164 ARG B CA 1
ATOM 5866 C C . ARG B 1 164 ? 14.922 35.594 22.969 1 92.19 164 ARG B C 1
ATOM 5868 O O . ARG B 1 164 ? 14.445 35.469 21.844 1 92.19 164 ARG B O 1
ATOM 5875 N N . ILE B 1 165 ? 14.156 35.719 24.047 1 93.69 165 ILE B N 1
ATOM 5876 C CA . ILE B 1 165 ? 12.703 35.844 23.984 1 93.69 165 ILE B CA 1
ATOM 5877 C C . ILE B 1 165 ? 12.32 37.312 23.891 1 93.69 165 ILE B C 1
ATOM 5879 O O . ILE B 1 165 ? 12.789 38.125 24.688 1 93.69 165 ILE B O 1
ATOM 5883 N N . SER B 1 166 ? 11.617 37.625 22.891 1 94.5 166 SER B N 1
ATOM 5884 C CA . SER B 1 166 ? 11.086 38.969 22.766 1 94.5 166 SER B CA 1
ATOM 5885 C C . SER B 1 166 ? 9.609 39.031 23.125 1 94.5 166 SER B C 1
ATOM 5887 O O . SER B 1 166 ? 8.844 38.125 22.766 1 94.5 166 SER B O 1
ATOM 5889 N N . SER B 1 167 ? 9.195 40.062 23.812 1 94.5 167 SER B N 1
ATOM 5890 C CA . SER B 1 167 ? 7.793 40.281 24.172 1 94.5 167 SER B CA 1
ATOM 5891 C C . SER B 1 167 ? 7.168 41.375 23.297 1 94.5 167 SER B C 1
ATOM 5893 O O . SER B 1 167 ? 6.176 42 23.688 1 94.5 167 SER B O 1
ATOM 5895 N N . ILE B 1 168 ? 7.816 41.594 22.234 1 94.69 168 ILE B N 1
ATOM 5896 C CA . ILE B 1 168 ? 7.402 42.688 21.359 1 94.69 168 ILE B CA 1
ATOM 5897 C C . ILE B 1 168 ? 5.941 42.5 20.953 1 94.69 168 ILE B C 1
ATOM 5899 O O . ILE B 1 168 ? 5.234 43.469 20.672 1 94.69 168 ILE B O 1
ATOM 5903 N N . ASN B 1 169 ? 5.508 41.281 20.875 1 96.75 169 ASN B N 1
ATOM 5904 C CA . ASN B 1 169 ? 4.152 41 20.422 1 96.75 169 ASN B CA 1
ATOM 5905 C C . ASN B 1 169 ? 3.186 40.844 21.578 1 96.75 169 ASN B C 1
ATOM 5907 O O . ASN B 1 169 ? 2.137 40.188 21.438 1 96.75 169 ASN B O 1
ATOM 5911 N N . GLU B 1 170 ? 3.539 41.312 22.719 1 95.94 170 GLU B N 1
ATOM 5912 C CA . GLU B 1 170 ? 2.613 41.312 23.844 1 95.94 170 GLU B CA 1
ATOM 5913 C C . GLU B 1 170 ? 1.263 41.906 23.453 1 95.94 170 GLU B C 1
ATOM 5915 O O . GLU B 1 170 ? 1.203 42.906 22.75 1 95.94 170 GLU B O 1
ATOM 5920 N N . ASN B 1 171 ? 0.223 41.219 23.844 1 95.5 171 ASN B N 1
ATOM 5921 C CA . ASN B 1 171 ? -1.153 41.562 23.516 1 95.5 171 ASN B CA 1
ATOM 5922 C C . ASN B 1 171 ? -1.4 41.5 22.016 1 95.5 171 ASN B C 1
ATOM 5924 O O . ASN B 1 171 ? -2.375 42.062 21.516 1 95.5 171 ASN B O 1
ATOM 5928 N N . TYR B 1 172 ? -0.505 40.938 21.328 1 97.06 172 TYR B N 1
ATOM 5929 C CA . TYR B 1 172 ? -0.653 40.625 19.906 1 97.06 172 TYR B CA 1
ATOM 5930 C C . TYR B 1 172 ? -0.726 41.875 19.062 1 97.06 172 TYR B C 1
ATOM 5932 O O . TYR B 1 172 ? -1.519 41.969 18.125 1 97.06 172 TYR B O 1
ATOM 5940 N N . THR B 1 173 ? 0.06 42.844 19.344 1 95.62 173 THR B N 1
ATOM 5941 C CA . THR B 1 173 ? -0.064 44.188 18.734 1 95.62 173 THR B CA 1
ATOM 5942 C C . THR B 1 173 ? 0.716 44.25 17.438 1 95.62 173 THR B C 1
ATOM 5944 O O . THR B 1 173 ? 0.355 45 16.531 1 95.62 173 THR B O 1
ATOM 5947 N N . VAL B 1 174 ? 1.735 43.5 17.312 1 97.31 174 VAL B N 1
ATOM 5948 C CA . VAL B 1 174 ? 2.59 43.562 16.125 1 97.31 174 VAL B CA 1
ATOM 5949 C C . VAL B 1 174 ? 2.102 42.594 15.07 1 97.31 174 VAL B C 1
ATOM 5951 O O . VAL B 1 174 ? 1.929 42.938 13.906 1 97.31 174 VAL B O 1
ATOM 5954 N N . CYS B 1 175 ? 1.882 41.406 15.469 1 97.94 175 CYS B N 1
ATOM 5955 C CA . CYS B 1 175 ? 1.394 40.344 14.609 1 97.94 175 CYS B CA 1
ATOM 5956 C C . CYS B 1 175 ? 0.334 39.5 15.32 1 97.94 175 CYS B C 1
ATOM 5958 O O . CYS B 1 175 ? 0.659 38.688 16.188 1 97.94 175 CYS B O 1
ATOM 5960 N N . PRO B 1 176 ? -0.86 39.562 14.945 1 96.94 176 PRO B N 1
ATOM 5961 C CA . PRO B 1 176 ? -1.954 38.875 15.641 1 96.94 176 PRO B CA 1
ATOM 5962 C C . PRO B 1 176 ? -1.846 37.375 15.578 1 96.94 176 PRO B C 1
ATOM 5964 O O . PRO B 1 176 ? -2.371 36.656 16.453 1 96.94 176 PRO B O 1
ATOM 5967 N N . THR B 1 177 ? -1.167 36.812 14.578 1 97.88 177 THR B N 1
ATOM 5968 C CA . THR B 1 177 ? -1.168 35.375 14.375 1 97.88 177 THR B CA 1
ATOM 5969 C C . THR B 1 177 ? 0.059 34.719 15.016 1 97.88 177 THR B C 1
ATOM 5971 O O . THR B 1 177 ? 0.197 33.5 15.023 1 97.88 177 THR B O 1
ATOM 5974 N N . TYR B 1 178 ? 0.984 35.562 15.555 1 97.38 178 TYR B N 1
ATOM 5975 C CA . TYR B 1 178 ? 2.119 35.062 16.312 1 97.38 178 TYR B CA 1
ATOM 5976 C C . TYR B 1 178 ? 1.804 35.031 17.812 1 97.38 178 TYR B C 1
ATOM 5978 O O . TYR B 1 178 ? 0.86 35.688 18.266 1 97.38 178 TYR B O 1
ATOM 5986 N N . PRO B 1 179 ? 2.529 34.219 18.594 1 95.31 179 PRO B N 1
ATOM 5987 C CA . PRO B 1 179 ? 2.332 34.25 20.047 1 95.31 179 PRO B CA 1
ATOM 5988 C C . PRO B 1 179 ? 2.867 35.531 20.672 1 95.31 179 PRO B C 1
ATOM 5990 O O . PRO B 1 179 ? 3.57 36.312 20.016 1 95.31 179 PRO B O 1
ATOM 5993 N N . GLU B 1 180 ? 2.523 35.719 21.859 1 95.94 180 GLU B N 1
ATOM 5994 C CA . GLU B 1 180 ? 2.922 36.938 22.562 1 95.94 180 GLU B CA 1
ATOM 5995 C C . GLU B 1 180 ? 4.434 37 22.766 1 95.94 180 GLU B C 1
ATOM 5997 O O . GLU B 1 180 ? 5.039 38.062 22.719 1 95.94 180 GLU B O 1
ATOM 6002 N N . LYS B 1 181 ? 4.957 35.844 23.062 1 94.62 181 LYS B N 1
ATOM 6003 C CA . LYS B 1 181 ? 6.406 35.719 23.188 1 94.62 181 LYS B CA 1
ATOM 6004 C C . LYS B 1 181 ? 6.996 34.969 22 1 94.62 181 LYS B C 1
ATOM 6006 O O . LYS B 1 181 ? 6.449 33.969 21.547 1 94.62 181 LYS B O 1
ATOM 6011 N N . ILE B 1 182 ? 8.094 35.531 21.5 1 93.44 182 ILE B N 1
ATOM 6012 C CA . ILE B 1 182 ? 8.688 34.969 20.312 1 93.44 182 ILE B CA 1
ATOM 6013 C C . ILE B 1 182 ? 10.203 34.844 20.484 1 93.44 182 ILE B C 1
ATOM 6015 O O . ILE B 1 182 ? 10.812 35.656 21.203 1 93.44 182 ILE B O 1
ATOM 6019 N N . ILE B 1 183 ? 10.742 33.875 19.906 1 92.06 183 ILE B N 1
ATOM 6020 C CA . ILE B 1 183 ? 12.188 33.688 19.953 1 92.06 183 ILE B CA 1
ATOM 6021 C C . ILE B 1 183 ? 12.836 34.344 18.734 1 92.06 183 ILE B C 1
ATOM 6023 O O . ILE B 1 183 ? 12.477 34.031 17.594 1 92.06 183 ILE B O 1
ATOM 6027 N N . VAL B 1 184 ? 13.742 35.25 18.953 1 92.5 184 VAL B N 1
ATOM 6028 C CA . VAL B 1 184 ? 14.43 36 17.891 1 92.5 184 VAL B CA 1
ATOM 6029 C C . VAL B 1 184 ? 15.93 36.031 18.172 1 92.5 184 VAL B C 1
ATOM 6031 O O . VAL B 1 184 ? 16.359 35.719 19.297 1 92.5 184 VAL B O 1
ATOM 6034 N N . PRO B 1 185 ? 16.688 36.344 17.125 1 91.69 185 PRO B N 1
ATOM 6035 C CA . PRO B 1 185 ? 18.125 36.5 17.375 1 91.69 185 PRO B CA 1
ATOM 6036 C C . PRO B 1 185 ? 18.422 37.594 18.391 1 91.69 185 PRO B C 1
ATOM 6038 O O . PRO B 1 185 ? 17.781 38.625 18.375 1 91.69 185 PRO B O 1
ATOM 6041 N N . ALA B 1 186 ? 19.438 37.406 19.281 1 90.31 186 ALA B N 1
ATOM 6042 C CA . ALA B 1 186 ? 19.766 38.312 20.375 1 90.31 186 ALA B CA 1
ATOM 6043 C C . ALA B 1 186 ? 20.188 39.688 19.859 1 90.31 186 ALA B C 1
ATOM 6045 O O . ALA B 1 186 ? 19.938 40.719 20.531 1 90.31 186 ALA B O 1
ATOM 6046 N N . GLY B 1 187 ? 20.672 39.875 18.734 1 86.44 187 GLY B N 1
ATOM 6047 C CA . GLY B 1 187 ? 21.203 41.125 18.219 1 86.44 187 GLY B CA 1
ATOM 6048 C C . GLY B 1 187 ? 20.156 42 17.578 1 86.44 187 GLY B C 1
ATOM 6049 O O . GLY B 1 187 ? 20.406 43.188 17.312 1 86.44 187 GLY B O 1
ATOM 6050 N N . ASN B 1 188 ? 18.984 41.531 17.469 1 88.38 188 ASN B N 1
ATOM 6051 C CA . ASN B 1 188 ? 17.922 42.312 16.797 1 88.38 188 ASN B CA 1
ATOM 6052 C C . ASN B 1 188 ? 17.156 43.188 17.797 1 88.38 188 ASN B C 1
ATOM 6054 O O . ASN B 1 188 ? 16.625 42.688 18.781 1 88.38 188 ASN B O 1
ATOM 6058 N N . GLY B 1 189 ? 17.094 44.438 17.469 1 92 189 GLY B N 1
ATOM 6059 C CA . GLY B 1 189 ? 16.25 45.312 18.281 1 92 189 GLY B CA 1
ATOM 6060 C C . GLY B 1 189 ? 14.773 45.188 17.953 1 92 189 GLY B C 1
ATOM 6061 O O . GLY B 1 189 ? 14.406 44.969 16.797 1 92 189 GLY B O 1
ATOM 6062 N N . ASP B 1 190 ? 13.953 45.406 18.891 1 94.75 190 ASP B N 1
ATOM 6063 C CA . ASP B 1 190 ? 12.508 45.281 18.75 1 94.75 190 ASP B CA 1
ATOM 6064 C C . ASP B 1 190 ? 11.961 46.312 17.75 1 94.75 190 ASP B C 1
ATOM 6066 O O . ASP B 1 190 ? 10.969 46.031 17.062 1 94.75 190 ASP B O 1
ATOM 6070 N N . ASP B 1 191 ? 12.625 47.406 17.672 1 95.5 191 ASP B N 1
ATOM 6071 C CA . ASP B 1 191 ? 12.195 48.406 16.719 1 95.5 191 ASP B CA 1
ATOM 6072 C C . ASP B 1 191 ? 12.344 47.906 15.281 1 95.5 191 ASP B C 1
ATOM 6074 O O . ASP B 1 191 ? 11.477 48.156 14.438 1 95.5 191 ASP B O 1
ATOM 6078 N N . TYR B 1 192 ? 13.414 47.25 15.062 1 96.25 192 TYR B N 1
ATOM 6079 C CA . TYR B 1 192 ? 13.617 46.688 13.734 1 96.25 192 TYR B CA 1
ATOM 6080 C C . TYR B 1 192 ? 12.562 45.625 13.43 1 96.25 192 TYR B C 1
ATOM 6082 O O . TYR B 1 192 ? 12.078 45.531 12.297 1 96.25 192 TYR B O 1
ATOM 6090 N N . ILE B 1 193 ? 12.219 44.844 14.414 1 96.75 193 ILE B N 1
ATOM 6091 C CA . ILE B 1 193 ? 11.234 43.781 14.258 1 96.75 193 ILE B CA 1
ATOM 6092 C C . ILE B 1 193 ? 9.883 44.406 13.875 1 96.75 193 ILE B C 1
ATOM 6094 O O . ILE B 1 193 ? 9.195 43.906 12.984 1 96.75 193 ILE B O 1
ATOM 6098 N N . LYS B 1 194 ? 9.523 45.438 14.516 1 97.31 194 LYS B N 1
ATOM 6099 C CA . LYS B 1 194 ? 8.258 46.125 14.234 1 97.31 194 LYS B CA 1
ATOM 6100 C C . LYS B 1 194 ? 8.211 46.594 12.789 1 97.31 194 LYS B C 1
ATOM 6102 O O . LYS B 1 194 ? 7.18 46.469 12.117 1 97.31 194 LYS B O 1
ATOM 6107 N N . ILE B 1 195 ? 9.289 47.156 12.383 1 97.94 195 ILE B N 1
ATOM 6108 C CA . ILE B 1 195 ? 9.359 47.688 11.023 1 97.94 195 ILE B CA 1
ATOM 6109 C C . ILE B 1 195 ? 9.312 46.531 10.023 1 97.94 195 ILE B C 1
ATOM 6111 O O . ILE B 1 195 ? 8.594 46.594 9.023 1 97.94 195 ILE B O 1
ATOM 6115 N N . SER B 1 196 ? 10.062 45.531 10.312 1 97.81 196 SER B N 1
ATOM 6116 C CA . SER B 1 196 ? 10.062 44.344 9.461 1 97.81 196 SER B CA 1
ATOM 6117 C C . SER B 1 196 ? 8.656 43.75 9.344 1 97.81 196 SER B C 1
ATOM 6119 O O . SER B 1 196 ? 8.266 43.281 8.281 1 97.81 196 SER B O 1
ATOM 6121 N N . ALA B 1 197 ? 7.914 43.75 10.398 1 98.25 197 ALA B N 1
ATOM 6122 C CA . ALA B 1 197 ? 6.555 43.219 10.422 1 98.25 197 ALA B CA 1
ATOM 6123 C C . ALA B 1 197 ? 5.668 43.906 9.406 1 98.25 197 ALA B C 1
ATOM 6125 O O . ALA B 1 197 ? 4.801 43.281 8.781 1 98.25 197 ALA B O 1
ATOM 6126 N N . THR B 1 198 ? 5.863 45.188 9.227 1 97.69 198 THR B N 1
ATOM 6127 C CA . THR B 1 198 ? 5.051 45.938 8.289 1 97.69 198 THR B CA 1
ATOM 6128 C C . THR B 1 198 ? 5.41 45.594 6.848 1 97.69 198 THR B C 1
ATOM 6130 O O . THR B 1 198 ? 4.648 45.875 5.922 1 97.69 198 THR B O 1
ATOM 6133 N N . PHE B 1 199 ? 6.551 45 6.652 1 97.94 199 PHE B N 1
ATOM 6134 C CA . PHE B 1 199 ? 7.059 44.688 5.324 1 97.94 199 PHE B CA 1
ATOM 6135 C C . PHE B 1 199 ? 6.68 43.25 4.934 1 97.94 199 PHE B C 1
ATOM 6137 O O . PHE B 1 199 ? 6.875 42.844 3.787 1 97.94 199 PHE B O 1
ATOM 6144 N N . ARG B 1 200 ? 6.156 42.5 5.812 1 98.31 200 ARG B N 1
ATOM 6145 C CA . ARG B 1 200 ? 5.828 41.094 5.574 1 98.31 200 ARG B CA 1
ATOM 6146 C C . ARG B 1 200 ? 4.32 40.875 5.621 1 98.31 200 ARG B C 1
ATOM 6148 O O . ARG B 1 200 ? 3.619 41.469 6.434 1 98.31 200 ARG B O 1
ATOM 6155 N N . ALA B 1 201 ? 3.912 40 4.754 1 97.88 201 ALA B N 1
ATOM 6156 C CA . ALA B 1 201 ? 2.484 39.688 4.664 1 97.88 201 ALA B CA 1
ATOM 6157 C C . ALA B 1 201 ? 1.922 39.312 6.023 1 97.88 201 ALA B C 1
ATOM 6159 O O . ALA B 1 201 ? 2.516 38.469 6.73 1 97.88 201 ALA B O 1
ATOM 6160 N N . GLU B 1 202 ? 0.767 39.938 6.445 1 97.06 202 GLU B N 1
ATOM 6161 C CA . GLU B 1 202 ? 0.055 39.688 7.695 1 97.06 202 GLU B CA 1
ATOM 6162 C C . GLU B 1 202 ? 0.929 40 8.898 1 97.06 202 GLU B C 1
ATOM 6164 O O . GLU B 1 202 ? 0.708 39.5 9.992 1 97.06 202 GLU B O 1
ATOM 6169 N N . CYS B 1 203 ? 2.018 40.719 8.648 1 98.06 203 CYS B N 1
ATOM 6170 C CA . CYS B 1 203 ? 2.955 41.188 9.672 1 98.06 203 CYS B CA 1
ATOM 6171 C C . CYS B 1 203 ? 3.787 40.031 10.203 1 98.06 203 CYS B C 1
ATOM 6173 O O . CYS B 1 203 ? 4.285 40.062 11.328 1 98.06 203 CYS B O 1
ATOM 6175 N N . ARG B 1 204 ? 3.844 39 9.477 1 98.19 204 ARG B N 1
ATOM 6176 C CA . ARG B 1 204 ? 4.555 37.812 9.938 1 98.19 204 ARG B CA 1
ATOM 6177 C C . ARG B 1 204 ? 6.043 37.906 9.602 1 98.19 204 ARG B C 1
ATOM 6179 O O . ARG B 1 204 ? 6.5 37.312 8.625 1 98.19 204 ARG B O 1
ATOM 6186 N N . PHE B 1 205 ? 6.742 38.625 10.406 1 97.69 205 PHE B N 1
ATOM 6187 C CA . PHE B 1 205 ? 8.18 38.812 10.266 1 97.69 205 PHE B CA 1
ATOM 6188 C C . PHE B 1 205 ? 8.938 37.531 10.539 1 97.69 205 PHE B C 1
ATOM 6190 O O . PHE B 1 205 ? 8.367 36.562 11.078 1 97.69 205 PHE B O 1
ATOM 6197 N N . PRO B 1 206 ? 10.227 37.375 10.078 1 97 206 PRO B N 1
ATOM 6198 C CA . PRO B 1 206 ? 10.984 36.125 10.234 1 97 206 PRO B CA 1
ATOM 6199 C C . PRO B 1 206 ? 11.156 35.719 11.695 1 97 206 PRO B C 1
ATOM 6201 O O . PRO B 1 206 ? 11.547 36.531 12.531 1 97 206 PRO B O 1
ATOM 6204 N N . ILE B 1 207 ? 10.812 34.5 11.984 1 95.5 207 ILE B N 1
ATOM 6205 C CA . ILE B 1 207 ? 10.992 33.938 13.328 1 95.5 207 ILE B CA 1
ATOM 6206 C C . ILE B 1 207 ? 11.648 32.562 13.25 1 95.5 207 ILE B C 1
ATOM 6208 O O . ILE B 1 207 ? 11.594 31.906 12.211 1 95.5 207 ILE B O 1
ATOM 6212 N N . LEU B 1 208 ? 12.219 32.156 14.328 1 95.44 208 LEU B N 1
ATOM 6213 C CA . LEU B 1 208 ? 12.906 30.875 14.398 1 95.44 208 LEU B CA 1
ATOM 6214 C C . LEU B 1 208 ? 11.906 29.734 14.5 1 95.44 208 LEU B C 1
ATOM 6216 O O . LEU B 1 208 ? 11.07 29.719 15.406 1 95.44 208 LEU B O 1
ATOM 6220 N N . ALA B 1 209 ? 11.945 28.812 13.602 1 96.12 209 ALA B N 1
ATOM 6221 C CA . ALA B 1 209 ? 11.141 27.594 13.672 1 96.12 209 ALA B CA 1
ATOM 6222 C C . ALA B 1 209 ? 11.93 26.453 14.305 1 96.12 209 ALA B C 1
ATOM 6224 O O . ALA B 1 209 ? 11.375 25.641 15.055 1 96.12 209 ALA B O 1
ATOM 6225 N N . TYR B 1 210 ? 13.219 26.391 13.969 1 95.94 210 TYR B N 1
ATOM 6226 C CA . TYR B 1 210 ? 14.047 25.297 14.445 1 95.94 210 TYR B CA 1
ATOM 6227 C C . TYR B 1 210 ? 15.531 25.625 14.32 1 95.94 210 TYR B C 1
ATOM 6229 O O . TYR B 1 210 ? 15.953 26.234 13.336 1 95.94 210 TYR B O 1
ATOM 6237 N N . TYR B 1 211 ? 16.25 25.344 15.344 1 94.62 211 TYR B N 1
ATOM 6238 C CA . TYR B 1 211 ? 17.703 25.453 15.328 1 94.62 211 TYR B CA 1
ATOM 6239 C C . TYR B 1 211 ? 18.344 24.078 15.289 1 94.62 211 TYR B C 1
ATOM 6241 O O . TYR B 1 211 ? 18.062 23.219 16.125 1 94.62 211 TYR B O 1
ATOM 6249 N N . HIS B 1 212 ? 19.156 23.812 14.289 1 94.31 212 HIS B N 1
ATOM 6250 C CA . HIS B 1 212 ? 19.859 22.547 14.125 1 94.31 212 HIS B CA 1
ATOM 6251 C C . HIS B 1 212 ? 21.281 22.625 14.672 1 94.31 212 HIS B C 1
ATOM 6253 O O . HIS B 1 212 ? 22.188 23.062 13.969 1 94.31 212 HIS B O 1
ATOM 6259 N N . PRO B 1 213 ? 21.516 22.094 15.805 1 90.12 213 PRO B N 1
ATOM 6260 C CA . PRO B 1 213 ? 22.781 22.328 16.516 1 90.12 213 PRO B CA 1
ATOM 6261 C C . PRO B 1 213 ? 23.969 21.719 15.781 1 90.12 213 PRO B C 1
ATOM 6263 O O . PRO B 1 213 ? 25.062 22.297 15.812 1 90.12 213 PRO B O 1
ATOM 6266 N N . SER B 1 214 ? 23.797 20.594 15.141 1 90.62 214 SER B N 1
ATOM 6267 C CA . SER B 1 214 ? 24.922 19.891 14.531 1 90.62 214 SER B CA 1
ATOM 6268 C C . SER B 1 214 ? 25.594 20.734 13.445 1 90.62 214 SER B C 1
ATOM 6270 O O . SER B 1 214 ? 26.781 20.609 13.203 1 90.62 214 SER B O 1
ATOM 6272 N N . THR B 1 215 ? 24.844 21.656 12.812 1 92.75 215 THR B N 1
ATOM 6273 C CA . THR B 1 215 ? 25.406 22.438 11.719 1 92.75 215 THR B CA 1
ATOM 6274 C C . THR B 1 215 ? 25.297 23.922 12.016 1 92.75 215 THR B C 1
ATOM 6276 O O . THR B 1 215 ? 25.688 24.766 11.195 1 92.75 215 THR B O 1
ATOM 6279 N N . ASN B 1 216 ? 24.734 24.297 13.125 1 90.75 216 ASN B N 1
ATOM 6280 C CA . ASN B 1 216 ? 24.484 25.688 13.508 1 90.75 216 ASN B CA 1
ATOM 6281 C C . ASN B 1 216 ? 23.641 26.406 12.469 1 90.75 216 ASN B C 1
ATOM 6283 O O . ASN B 1 216 ? 23.922 27.547 12.109 1 90.75 216 ASN B O 1
ATOM 6287 N N . SER B 1 217 ? 22.703 25.719 11.914 1 94.75 217 SER B N 1
ATOM 6288 C CA . SER B 1 217 ? 21.781 26.266 10.922 1 94.75 217 SER B CA 1
ATOM 6289 C C . SER B 1 217 ? 20.359 26.344 11.477 1 94.75 217 SER B C 1
ATOM 6291 O O . SER B 1 217 ? 20.016 25.625 12.406 1 94.75 217 SER B O 1
ATOM 6293 N N . SER B 1 218 ? 19.594 27.281 10.852 1 95.5 218 SER B N 1
ATOM 6294 C CA . SER B 1 218 ? 18.25 27.516 11.359 1 95.5 218 SER B CA 1
ATOM 6295 C C . SER B 1 218 ? 17.203 27.359 10.258 1 95.5 218 SER B C 1
ATOM 6297 O O . SER B 1 218 ? 17.5 27.578 9.078 1 95.5 218 SER B O 1
ATOM 6299 N N . ILE B 1 219 ? 16.047 26.906 10.633 1 98.19 219 ILE B N 1
ATOM 6300 C CA . ILE B 1 219 ? 14.852 27.047 9.812 1 98.19 219 ILE B CA 1
ATOM 6301 C C . ILE B 1 219 ? 14.008 28.219 10.312 1 98.19 219 ILE B C 1
ATOM 6303 O O . ILE B 1 219 ? 13.648 28.281 11.484 1 98.19 219 ILE B O 1
ATOM 6307 N N . ILE B 1 220 ? 13.75 29.125 9.398 1 98.19 220 ILE B N 1
ATOM 6308 C CA . ILE B 1 220 ? 13.023 30.359 9.688 1 98.19 220 ILE B CA 1
ATOM 6309 C C . ILE B 1 220 ? 11.711 30.375 8.906 1 98.19 220 ILE B C 1
ATOM 6311 O O . ILE B 1 220 ? 11.648 29.891 7.773 1 98.19 220 ILE B O 1
ATOM 6315 N N . ARG B 1 221 ? 10.68 30.891 9.469 1 98.06 221 ARG B N 1
ATOM 6316 C CA . ARG B 1 221 ? 9.43 31.031 8.734 1 98.06 221 ARG B CA 1
ATOM 6317 C C . ARG B 1 221 ? 8.898 32.438 8.82 1 98.06 221 ARG B C 1
ATOM 6319 O O . ARG B 1 221 ? 9.062 33.125 9.836 1 98.06 221 ARG B O 1
ATOM 6326 N N . CYS B 1 222 ? 8.242 32.906 7.832 1 98.31 222 CYS B N 1
ATOM 6327 C CA . CYS B 1 222 ? 7.656 34.219 7.754 1 98.31 222 CYS B CA 1
ATOM 6328 C C . CYS B 1 222 ? 6.648 34.312 6.613 1 98.31 222 CYS B C 1
ATOM 6330 O O . CYS B 1 222 ? 6.289 33.312 6.016 1 98.31 222 CYS B O 1
ATOM 6332 N N . GLY B 1 223 ? 6.062 35.531 6.434 1 98.12 223 GLY B N 1
ATOM 6333 C CA . GLY B 1 223 ? 5.258 35.844 5.258 1 98.12 223 GLY B CA 1
ATOM 6334 C C . GLY B 1 223 ? 6.066 36.406 4.109 1 98.12 223 GLY B C 1
ATOM 6335 O O . GLY B 1 223 ? 7.211 36.844 4.301 1 98.12 223 GLY B O 1
ATOM 6336 N N . GLN B 1 224 ? 5.465 36.469 2.945 1 98.06 224 GLN B N 1
ATOM 6337 C CA . GLN B 1 224 ? 6.145 37.031 1.791 1 98.06 224 GLN B CA 1
ATOM 6338 C C . GLN B 1 224 ? 6.418 38.531 2.002 1 98.06 224 GLN B C 1
ATOM 6340 O O . GLN B 1 224 ? 5.695 39.188 2.74 1 98.06 224 GLN B O 1
ATOM 6345 N N . PRO B 1 225 ? 7.5 39.031 1.413 1 97.62 225 PRO B N 1
ATOM 6346 C CA . PRO B 1 225 ? 7.727 40.469 1.494 1 97.62 225 PRO B CA 1
ATOM 6347 C C . PRO B 1 225 ? 6.719 41.281 0.674 1 97.62 225 PRO B C 1
ATOM 6349 O O . PRO B 1 225 ? 6.32 40.844 -0.413 1 97.62 225 PRO B O 1
ATOM 6352 N N . LEU B 1 226 ? 6.355 42.344 1.229 1 97.31 226 LEU B N 1
ATOM 6353 C CA . LEU B 1 226 ? 5.426 43.219 0.538 1 97.31 226 LEU B CA 1
ATOM 6354 C C . LEU B 1 226 ? 6.176 44.25 -0.307 1 97.31 226 LEU B C 1
ATOM 6356 O O . LEU B 1 226 ? 6.078 45.469 -0.06 1 97.31 226 LEU B O 1
ATOM 6360 N N . VAL B 1 227 ? 6.809 43.812 -1.302 1 95.19 227 VAL B N 1
ATOM 6361 C CA . VAL B 1 227 ? 7.594 44.625 -2.219 1 95.19 227 VAL B CA 1
ATOM 6362 C C . VAL B 1 227 ? 6.656 45.438 -3.131 1 95.19 227 VAL B C 1
ATOM 6364 O O . VAL B 1 227 ? 6.867 46.625 -3.357 1 95.19 227 VAL B O 1
ATOM 6367 N N . GLY B 1 228 ? 5.684 44.75 -3.652 1 92.31 228 GLY B N 1
ATOM 6368 C CA . GLY B 1 228 ? 4.688 45.406 -4.484 1 92.31 228 GLY B CA 1
ATOM 6369 C C . GLY B 1 228 ? 5.246 45.906 -5.801 1 92.31 228 GLY B C 1
ATOM 6370 O O . GLY B 1 228 ? 6.422 45.688 -6.105 1 92.31 228 GLY B O 1
ATOM 6371 N N . PRO B 1 229 ? 4.363 46.562 -6.527 1 91 229 PRO B N 1
ATOM 6372 C CA . PRO B 1 229 ? 4.766 47.062 -7.848 1 91 229 PRO B CA 1
ATOM 6373 C C . PRO B 1 229 ? 5.832 48.125 -7.773 1 91 229 PRO B C 1
ATOM 6375 O O . PRO B 1 229 ? 6.547 48.375 -8.75 1 91 229 PRO B O 1
ATOM 6378 N N . THR B 1 230 ? 6.02 48.75 -6.66 1 92.12 230 THR B N 1
ATOM 6379 C CA . THR B 1 230 ? 6.961 49.844 -6.523 1 92.12 230 THR B CA 1
ATOM 6380 C C . THR B 1 230 ? 8.32 49.344 -6.039 1 92.12 230 THR B C 1
ATOM 6382 O O . THR B 1 230 ? 9.219 50.156 -5.77 1 92.12 230 THR B O 1
ATOM 6385 N N . ASN B 1 231 ? 8.422 48.156 -5.828 1 91.44 231 ASN B N 1
ATOM 6386 C CA . ASN B 1 231 ? 9.664 47.562 -5.387 1 91.44 231 ASN B CA 1
ATOM 6387 C C . ASN B 1 231 ? 10.125 48.125 -4.047 1 91.44 231 ASN B C 1
ATOM 6389 O O . ASN B 1 231 ? 11.273 48.562 -3.912 1 91.44 231 ASN B O 1
ATOM 6393 N N . ARG B 1 232 ? 9.219 48.062 -3.145 1 94.69 232 ARG B N 1
ATOM 6394 C CA . ARG B 1 232 ? 9.508 48.562 -1.803 1 94.69 232 ARG B CA 1
ATOM 6395 C C . ARG B 1 232 ? 10.664 47.812 -1.172 1 94.69 232 ARG B C 1
ATOM 6397 O O . ARG B 1 232 ? 10.773 46.594 -1.317 1 94.69 232 ARG B O 1
ATOM 6404 N N . ARG B 1 233 ? 11.539 48.562 -0.469 1 96.5 233 ARG B N 1
ATOM 6405 C CA . ARG B 1 233 ? 12.672 47.969 0.237 1 96.5 233 ARG B CA 1
ATOM 6406 C C . ARG B 1 233 ? 12.555 48.188 1.741 1 96.5 233 ARG B C 1
ATOM 6408 O O . ARG B 1 233 ? 11.992 49.188 2.186 1 96.5 233 ARG B O 1
ATOM 6415 N N . CYS B 1 234 ? 13.031 47.219 2.521 1 97.62 234 CYS B N 1
ATOM 6416 C CA . CYS B 1 234 ? 13.055 47.344 3.975 1 97.62 234 CYS B CA 1
ATOM 6417 C C . CYS B 1 234 ? 14.414 46.906 4.531 1 97.62 234 CYS B C 1
ATOM 6419 O O . CYS B 1 234 ? 14.672 45.719 4.688 1 97.62 234 CYS B O 1
ATOM 6421 N N . LYS B 1 235 ? 15.219 47.875 4.887 1 97.38 235 LYS B N 1
ATOM 6422 C CA . LYS B 1 235 ? 16.578 47.625 5.367 1 97.38 235 LYS B CA 1
ATOM 6423 C C . LYS B 1 235 ? 16.562 46.875 6.699 1 97.38 235 LYS B C 1
ATOM 6425 O O . LYS B 1 235 ? 17.422 46.031 6.953 1 97.38 235 LYS B O 1
ATOM 6430 N N . GLU B 1 236 ? 15.617 47.25 7.512 1 97.38 236 GLU B N 1
ATOM 6431 C CA . GLU B 1 236 ? 15.484 46.594 8.805 1 97.38 236 GLU B CA 1
ATOM 6432 C C . GLU B 1 236 ? 15.227 45.094 8.641 1 97.38 236 GLU B C 1
ATOM 6434 O O . GLU B 1 236 ? 15.773 44.281 9.375 1 97.38 236 GLU B O 1
ATOM 6439 N N . ASP B 1 237 ? 14.375 44.812 7.668 1 98.06 237 ASP B N 1
ATOM 6440 C CA . ASP B 1 237 ? 14.094 43.406 7.383 1 98.06 237 ASP B CA 1
ATOM 6441 C C . ASP B 1 237 ? 15.344 42.656 6.898 1 98.06 237 ASP B C 1
ATOM 6443 O O . ASP B 1 237 ? 15.586 41.531 7.27 1 98.06 237 ASP B O 1
ATOM 6447 N N . GLU B 1 238 ? 16.141 43.312 6.051 1 97.5 238 GLU B N 1
ATOM 6448 C CA . GLU B 1 238 ? 17.391 42.75 5.559 1 97.5 238 GLU B CA 1
ATOM 6449 C C . GLU B 1 238 ? 18.328 42.406 6.707 1 97.5 238 GLU B C 1
ATOM 6451 O O . GLU B 1 238 ? 18.969 41.375 6.711 1 97.5 238 GLU B O 1
ATOM 6456 N N . VAL B 1 239 ? 18.375 43.312 7.621 1 96.31 239 VAL B N 1
ATOM 6457 C CA . VAL B 1 239 ? 19.234 43.125 8.781 1 96.31 239 VAL B CA 1
ATOM 6458 C C . VAL B 1 239 ? 18.734 41.938 9.617 1 96.31 239 VAL B C 1
ATOM 6460 O O . VAL B 1 239 ? 19.531 41.125 10.055 1 96.31 239 VAL B O 1
ATOM 6463 N N . ILE B 1 240 ? 17.469 41.906 9.844 1 96.5 240 ILE B N 1
ATOM 6464 C CA . ILE B 1 240 ? 16.859 40.844 10.641 1 96.5 240 ILE B CA 1
ATOM 6465 C C . ILE B 1 240 ? 17.125 39.5 9.992 1 96.5 240 ILE B C 1
ATOM 6467 O O . ILE B 1 240 ? 17.562 38.531 10.656 1 96.5 240 ILE B O 1
ATOM 6471 N N . VAL B 1 241 ? 16.859 39.344 8.719 1 97.25 241 VAL B N 1
ATOM 6472 C CA . VAL B 1 241 ? 17.016 38.094 7.988 1 97.25 241 VAL B CA 1
ATOM 6473 C C . VAL B 1 241 ? 18.469 37.656 8.039 1 97.25 241 VAL B C 1
ATOM 6475 O O . VAL B 1 241 ? 18.75 36.469 8.266 1 97.25 241 VAL B O 1
ATOM 6478 N N . ASN B 1 242 ? 19.438 38.562 7.93 1 96 242 ASN B N 1
ATOM 6479 C CA . ASN B 1 242 ? 20.859 38.219 7.961 1 96 242 ASN B CA 1
ATOM 6480 C C . ASN B 1 242 ? 21.297 37.812 9.359 1 96 242 ASN B C 1
ATOM 6482 O O . ASN B 1 242 ? 22.297 37.094 9.5 1 96 242 ASN B O 1
ATOM 6486 N N . SER B 1 243 ? 20.594 38.25 10.32 1 95.12 243 SER B N 1
ATOM 6487 C CA . SER B 1 243 ? 20.969 37.938 11.703 1 95.12 243 SER B CA 1
ATOM 6488 C C . SER B 1 243 ? 20.797 36.469 12.023 1 95.12 243 SER B C 1
ATOM 6490 O O . SER B 1 243 ? 21.359 35.969 13.008 1 95.12 243 SER B O 1
ATOM 6492 N N . PHE B 1 244 ? 20.031 35.719 11.234 1 95 244 PHE B N 1
ATOM 6493 C CA . PHE B 1 244 ? 19.828 34.312 11.453 1 95 244 PHE B CA 1
ATOM 6494 C C . PHE B 1 244 ? 21.016 33.5 10.945 1 95 244 PHE B C 1
ATOM 6496 O O . PHE B 1 244 ? 21.156 32.312 11.242 1 95 244 PHE B O 1
ATOM 6503 N N . LEU B 1 245 ? 21.906 34.188 10.219 1 94.31 245 LEU B N 1
ATOM 6504 C CA . LEU B 1 245 ? 23.047 33.5 9.625 1 94.31 245 LEU B CA 1
ATOM 6505 C C . LEU B 1 245 ? 24.266 33.594 10.547 1 94.31 245 LEU B C 1
ATOM 6507 O O . LEU B 1 245 ? 24.484 34.594 11.203 1 94.31 245 LEU B O 1
ATOM 6511 N N . ALA B 1 246 ? 24.969 32.5 10.633 1 86.31 246 ALA B N 1
ATOM 6512 C CA . ALA B 1 246 ? 26.297 32.562 11.234 1 86.31 246 ALA B CA 1
ATOM 6513 C C . ALA B 1 246 ? 27.266 33.375 10.375 1 86.31 246 ALA B C 1
ATOM 6515 O O . ALA B 1 246 ? 26.969 33.656 9.211 1 86.31 246 ALA B O 1
ATOM 6516 N N . PRO B 1 247 ? 28.406 33.75 11.047 1 83.62 247 PRO B N 1
ATOM 6517 C CA . PRO B 1 247 ? 29.375 34.5 10.25 1 83.62 247 PRO B CA 1
ATOM 6518 C C . PRO B 1 247 ? 29.797 33.781 8.977 1 83.62 247 PRO B C 1
ATOM 6520 O O . PRO B 1 247 ? 30.109 32.594 9.023 1 83.62 247 PRO B O 1
ATOM 6523 N N . ASN B 1 248 ? 29.703 34.312 7.828 1 86.56 248 ASN B N 1
ATOM 6524 C CA . ASN B 1 248 ? 30.109 33.812 6.512 1 86.56 248 ASN B CA 1
ATOM 6525 C C . ASN B 1 248 ? 29.188 32.719 6 1 86.56 248 ASN B C 1
ATOM 6527 O O . ASN B 1 248 ? 29.5 32.031 5.031 1 86.56 248 ASN B O 1
ATOM 6531 N N . GLN B 1 249 ? 28.125 32.5 6.773 1 91.94 249 GLN B N 1
ATOM 6532 C CA . GLN B 1 249 ? 27.141 31.531 6.324 1 91.94 249 GLN B CA 1
ATOM 6533 C C . GLN B 1 249 ? 26.219 32.125 5.254 1 91.94 249 GLN B C 1
ATOM 6535 O O . GLN B 1 249 ? 25.938 33.312 5.266 1 91.94 249 GLN B O 1
ATOM 6540 N N . LYS B 1 250 ? 25.859 31.281 4.312 1 94.94 250 LYS B N 1
ATOM 6541 C CA . LYS B 1 250 ? 24.828 31.625 3.342 1 94.94 250 LYS B CA 1
ATOM 6542 C C . LYS B 1 250 ? 23.516 30.938 3.668 1 94.94 250 LYS B C 1
ATOM 6544 O O . LYS B 1 250 ? 23.484 30.016 4.488 1 94.94 250 LYS B O 1
ATOM 6549 N N . GLY B 1 251 ? 22.469 31.547 3.139 1 97.69 251 GLY B N 1
ATOM 6550 C CA . GLY B 1 251 ? 21.156 30.953 3.387 1 97.69 251 GLY B CA 1
ATOM 6551 C C . GLY B 1 251 ? 20.344 30.766 2.123 1 97.69 251 GLY B C 1
ATOM 6552 O O . GLY B 1 251 ? 20.75 31.203 1.042 1 97.69 251 GLY B O 1
ATOM 6553 N N . ILE B 1 252 ? 19.312 30.031 2.227 1 98.5 252 ILE B N 1
ATOM 6554 C CA . ILE B 1 252 ? 18.375 29.812 1.132 1 98.5 252 ILE B CA 1
ATOM 6555 C C . ILE B 1 252 ? 16.984 30.312 1.535 1 98.5 252 ILE B C 1
ATOM 6557 O O . ILE B 1 252 ? 16.547 30.062 2.658 1 98.5 252 ILE B O 1
ATOM 6561 N N . ILE B 1 253 ? 16.391 31.125 0.718 1 98.5 253 ILE B N 1
ATOM 6562 C CA . ILE B 1 253 ? 14.977 31.422 0.835 1 98.5 253 ILE B CA 1
ATOM 6563 C C . ILE B 1 253 ? 14.164 30.406 0.033 1 98.5 253 ILE B C 1
ATOM 6565 O O . ILE B 1 253 ? 14.281 30.344 -1.193 1 98.5 253 ILE B O 1
ATOM 6569 N N . TYR B 1 254 ? 13.43 29.609 0.711 1 98.62 254 TYR B N 1
ATOM 6570 C CA . TYR B 1 254 ? 12.602 28.609 0.061 1 98.62 254 TYR B CA 1
ATOM 6571 C C . TYR B 1 254 ? 11.141 29.047 0.01 1 98.62 254 TYR B C 1
ATOM 6573 O O . TYR B 1 254 ? 10.422 28.953 1.009 1 98.62 254 TYR B O 1
ATOM 6581 N N . ASP B 1 255 ? 10.703 29.516 -1.106 1 98.12 255 ASP B N 1
ATOM 6582 C CA . ASP B 1 255 ? 9.305 29.844 -1.354 1 98.12 255 ASP B CA 1
ATOM 6583 C C . ASP B 1 255 ? 8.516 28.594 -1.77 1 98.12 255 ASP B C 1
ATOM 6585 O O . ASP B 1 255 ? 8.781 28.016 -2.822 1 98.12 255 ASP B O 1
ATOM 6589 N N . THR B 1 256 ? 7.504 28.203 -0.973 1 98.38 256 THR B N 1
ATOM 6590 C CA . THR B 1 256 ? 6.797 26.938 -1.186 1 98.38 256 THR B CA 1
ATOM 6591 C C . THR B 1 256 ? 6 26.984 -2.484 1 98.38 256 THR B C 1
ATOM 6593 O O . THR B 1 256 ? 5.594 25.938 -3.004 1 98.38 256 THR B O 1
ATOM 6596 N N . ARG B 1 257 ? 5.777 28.234 -3.105 1 96.25 257 ARG B N 1
ATOM 6597 C CA . ARG B 1 257 ? 4.957 28.422 -4.297 1 96.25 257 ARG B CA 1
ATOM 6598 C C . ARG B 1 257 ? 5.762 28.172 -5.566 1 96.25 257 ARG B C 1
ATOM 6600 O O . ARG B 1 257 ? 6.977 28.391 -5.59 1 96.25 257 ARG B O 1
ATOM 6607 N N . PRO B 1 258 ? 5.047 27.703 -6.559 1 95.75 258 PRO B N 1
ATOM 6608 C CA . PRO B 1 258 ? 5.723 27.609 -7.855 1 95.75 258 PRO B CA 1
ATOM 6609 C C . PRO B 1 258 ? 6.023 28.984 -8.453 1 95.75 258 PRO B C 1
ATOM 6611 O O . PRO B 1 258 ? 5.375 29.969 -8.094 1 95.75 258 PRO B O 1
ATOM 6614 N N . LYS B 1 259 ? 6.887 29.047 -9.406 1 94.56 259 LYS B N 1
ATOM 6615 C CA . LYS B 1 259 ? 7.344 30.281 -10.039 1 94.56 259 LYS B CA 1
ATOM 6616 C C . LYS B 1 259 ? 6.188 31.031 -10.695 1 94.56 259 LYS B C 1
ATOM 6618 O O . LYS B 1 259 ? 6.164 32.25 -10.703 1 94.56 259 LYS B O 1
ATOM 6623 N N . THR B 1 260 ? 5.305 30.281 -11.18 1 92.06 260 THR B N 1
ATOM 6624 C CA . THR B 1 260 ? 4.164 30.891 -11.852 1 92.06 260 THR B CA 1
ATOM 6625 C C . THR B 1 260 ? 3.338 31.719 -10.875 1 92.06 260 THR B C 1
ATOM 6627 O O . THR B 1 260 ? 2.85 32.781 -11.219 1 92.06 260 THR B O 1
ATOM 6630 N N . ILE B 1 261 ? 3.193 31.266 -9.672 1 91.75 261 ILE B N 1
ATOM 6631 C CA . ILE B 1 261 ? 2.391 31.953 -8.664 1 91.75 261 ILE B CA 1
ATOM 6632 C C . ILE B 1 261 ? 3.154 33.156 -8.133 1 91.75 261 ILE B C 1
ATOM 6634 O O . ILE B 1 261 ? 2.576 34.25 -7.941 1 91.75 261 ILE B O 1
ATOM 6638 N N . THR B 1 262 ? 4.461 33.062 -7.902 1 92 262 THR B N 1
ATOM 6639 C CA . THR B 1 262 ? 5.254 34.125 -7.32 1 92 262 THR B CA 1
ATOM 6640 C C . THR B 1 262 ? 5.414 35.281 -8.312 1 92 262 THR B C 1
ATOM 6642 O O . THR B 1 262 ? 5.551 36.438 -7.91 1 92 262 THR B O 1
ATOM 6645 N N . PHE B 1 263 ? 5.414 34.938 -9.547 1 87.5 263 PHE B N 1
ATOM 6646 C CA . PHE B 1 263 ? 5.543 35.938 -10.594 1 87.5 263 PHE B CA 1
ATOM 6647 C C . PHE B 1 263 ? 4.414 36.969 -10.5 1 87.5 263 PHE B C 1
ATOM 6649 O O . PHE B 1 263 ? 4.645 38.188 -10.648 1 87.5 263 PHE B O 1
ATOM 6656 N N . PHE B 1 264 ? 3.221 36.531 -10.164 1 89.69 264 PHE B N 1
ATOM 6657 C CA . PHE B 1 264 ? 2.053 37.406 -10.133 1 89.69 264 PHE B CA 1
ATOM 6658 C C . PHE B 1 264 ? 1.907 38.062 -8.766 1 89.69 264 PHE B C 1
ATOM 6660 O O . PHE B 1 264 ? 1.165 39.031 -8.617 1 89.69 264 PHE B O 1
ATOM 6667 N N . ALA B 1 265 ? 2.598 37.656 -7.812 1 91.31 265 ALA B N 1
ATOM 6668 C CA . ALA B 1 265 ? 2.432 38.094 -6.438 1 91.31 265 ALA B CA 1
ATOM 6669 C C . ALA B 1 265 ? 2.834 39.562 -6.297 1 91.31 265 ALA B C 1
ATOM 6671 O O . ALA B 1 265 ? 2.236 40.312 -5.516 1 91.31 265 ALA B O 1
ATOM 6672 N N . GLN B 1 266 ? 3.789 40 -6.992 1 89.81 266 GLN B N 1
ATOM 6673 C CA . GLN B 1 266 ? 4.27 41.375 -6.898 1 89.81 266 GLN B CA 1
ATOM 6674 C C . GLN B 1 266 ? 3.184 42.375 -7.312 1 89.81 266 GLN B C 1
ATOM 6676 O O . GLN B 1 266 ? 3.021 43.438 -6.684 1 89.81 266 GLN B O 1
ATOM 6681 N N . GLY B 1 267 ? 2.541 41.969 -8.336 1 90.94 267 GLY B N 1
ATOM 6682 C CA . GLY B 1 267 ? 1.458 42.812 -8.797 1 90.94 267 GLY B CA 1
ATOM 6683 C C . GLY B 1 267 ? 0.327 42.938 -7.789 1 90.94 267 GLY B C 1
ATOM 6684 O O . GLY B 1 267 ? -0.406 43.938 -7.793 1 90.94 267 GLY B O 1
ATOM 6685 N N . LEU B 1 268 ? 0.241 42.062 -6.91 1 91.56 268 LEU B N 1
ATOM 6686 C CA . LEU B 1 268 ? -0.826 42.031 -5.918 1 91.56 268 LEU B CA 1
ATOM 6687 C C . LEU B 1 268 ? -0.336 42.594 -4.582 1 91.56 268 LEU B C 1
ATOM 6689 O O . LEU B 1 268 ? -1.005 42.438 -3.559 1 91.56 268 LEU B O 1
ATOM 6693 N N . GLY B 1 269 ? 0.862 43.156 -4.625 1 92.75 269 GLY B N 1
ATOM 6694 C CA . GLY B 1 269 ? 1.406 43.812 -3.443 1 92.75 269 GLY B CA 1
ATOM 6695 C C . GLY B 1 269 ? 2.486 42.969 -2.76 1 92.75 269 GLY B C 1
ATOM 6696 O O . GLY B 1 269 ? 3.215 43.5 -1.909 1 92.75 269 GLY B O 1
ATOM 6697 N N . GLY B 1 270 ? 2.492 41.75 -3.053 1 95.38 270 GLY B N 1
ATOM 6698 C CA . GLY B 1 270 ? 3.518 40.875 -2.484 1 95.38 270 GLY B CA 1
ATOM 6699 C C . GLY B 1 270 ? 4.793 40.844 -3.305 1 95.38 270 GLY B C 1
ATOM 6700 O O . GLY B 1 270 ? 5.238 41.875 -3.807 1 95.38 270 GLY B O 1
ATOM 6701 N N . GLY B 1 271 ? 5.488 39.719 -3.275 1 93.88 271 GLY B N 1
ATOM 6702 C CA . GLY B 1 271 ? 6.676 39.562 -4.102 1 93.88 271 GLY B CA 1
ATOM 6703 C C . GLY B 1 271 ? 7.723 38.656 -3.48 1 93.88 271 GLY B C 1
ATOM 6704 O O . GLY B 1 271 ? 7.391 37.719 -2.754 1 93.88 271 GLY B O 1
ATOM 6705 N N . THR B 1 272 ? 8.945 38.812 -3.988 1 95.12 272 THR B N 1
ATOM 6706 C CA . THR B 1 272 ? 10.086 38.031 -3.553 1 95.12 272 THR B CA 1
ATOM 6707 C C . THR B 1 272 ? 11.25 38.906 -3.127 1 95.12 272 THR B C 1
ATOM 6709 O O . THR B 1 272 ? 11.312 40.094 -3.502 1 95.12 272 THR B O 1
ATOM 6712 N N . GLU B 1 273 ? 12.047 38.375 -2.303 1 95.75 273 GLU B N 1
ATOM 6713 C CA . GLU B 1 273 ? 13.25 39.062 -1.881 1 95.75 273 GLU B CA 1
ATOM 6714 C C . GLU B 1 273 ? 14.227 39.25 -3.043 1 95.75 273 GLU B C 1
ATOM 6716 O O . GLU B 1 273 ? 14.508 38.281 -3.768 1 95.75 273 GLU B O 1
ATOM 6721 N N . SER B 1 274 ? 14.75 40.406 -3.24 1 93.06 274 SER B N 1
ATOM 6722 C CA . SER B 1 274 ? 15.672 40.688 -4.34 1 93.06 274 SER B CA 1
ATOM 6723 C C . SER B 1 274 ? 17.078 40.156 -4.02 1 93.06 274 SER B C 1
ATOM 6725 O O . SER B 1 274 ? 17.531 40.25 -2.881 1 93.06 274 SER B O 1
ATOM 6727 N N . LYS B 1 275 ? 17.703 39.719 -4.996 1 93.31 275 LYS B N 1
ATOM 6728 C CA . LYS B 1 275 ? 19.062 39.219 -4.855 1 93.31 275 LYS B CA 1
ATOM 6729 C C . LYS B 1 275 ? 20.016 40.281 -4.402 1 93.31 275 LYS B C 1
ATOM 6731 O O . LYS B 1 275 ? 20.953 40.031 -3.645 1 93.31 275 LYS B O 1
ATOM 6736 N N . SER B 1 276 ? 19.812 41.438 -4.828 1 94.81 276 SER B N 1
ATOM 6737 C CA . SER B 1 276 ? 20.703 42.562 -4.508 1 94.81 276 SER B CA 1
ATOM 6738 C C . SER B 1 276 ? 20.609 42.938 -3.039 1 94.81 276 SER B C 1
ATOM 6740 O O . SER B 1 276 ? 21.609 43.25 -2.4 1 94.81 276 SER B O 1
ATOM 6742 N N . ASN B 1 277 ? 19.391 42.969 -2.492 1 95.69 277 ASN B N 1
ATOM 6743 C CA . ASN B 1 277 ? 19.188 43.406 -1.114 1 95.69 277 ASN B CA 1
ATOM 6744 C C . ASN B 1 277 ? 19.453 42.281 -0.124 1 95.69 277 ASN B C 1
ATOM 6746 O O . ASN B 1 277 ? 19.797 42.531 1.035 1 95.69 277 ASN B O 1
ATOM 6750 N N . TYR B 1 278 ? 19.188 41.094 -0.527 1 97.38 278 TYR B N 1
ATOM 6751 C CA . TYR B 1 278 ? 19.438 39.938 0.283 1 97.38 278 TYR B CA 1
ATOM 6752 C C . TYR B 1 278 ? 20.594 39.094 -0.302 1 97.38 278 TYR B C 1
ATOM 6754 O O . TYR B 1 278 ? 20.406 37.938 -0.624 1 97.38 278 TYR B O 1
ATOM 6762 N N . SER B 1 279 ? 21.734 39.625 -0.343 1 95.5 279 SER B N 1
ATOM 6763 C CA . SER B 1 279 ? 22.844 39.125 -1.152 1 95.5 279 SER B CA 1
ATOM 6764 C C . SER B 1 279 ? 23.406 37.812 -0.602 1 95.5 279 SER B C 1
ATOM 6766 O O . SER B 1 279 ? 24.016 37.031 -1.336 1 95.5 279 SER B O 1
ATOM 6768 N N . ARG B 1 280 ? 23.172 37.5 0.626 1 96.56 280 ARG B N 1
ATOM 6769 C CA . ARG B 1 280 ? 23.688 36.25 1.214 1 96.56 280 ARG B CA 1
ATOM 6770 C C . ARG B 1 280 ? 22.688 35.125 1.067 1 96.56 280 ARG B C 1
ATOM 6772 O O . ARG B 1 280 ? 22.969 33.969 1.44 1 96.56 280 ARG B O 1
ATOM 6779 N N . TRP B 1 281 ? 21.562 35.438 0.538 1 97.88 281 TRP B N 1
ATOM 6780 C CA . TRP B 1 281 ? 20.484 34.469 0.447 1 97.88 281 TRP B CA 1
ATOM 6781 C C . TRP B 1 281 ? 20.172 34.125 -1.008 1 97.88 281 TRP B C 1
ATOM 6783 O O . TRP B 1 281 ? 20.031 35.031 -1.844 1 97.88 281 TRP B O 1
ATOM 6793 N N . ARG B 1 282 ? 20.141 32.812 -1.298 1 97.56 282 ARG B N 1
ATOM 6794 C CA . ARG B 1 282 ? 19.688 32.344 -2.604 1 97.56 282 ARG B CA 1
ATOM 6795 C C . ARG B 1 282 ? 18.203 32 -2.574 1 97.56 282 ARG B C 1
ATOM 6797 O O . ARG B 1 282 ? 17.703 31.422 -1.606 1 97.56 282 ARG B O 1
ATOM 6804 N N . TYR B 1 283 ? 17.5 32.406 -3.627 1 97 283 TYR B N 1
ATOM 6805 C CA . TYR B 1 283 ? 16.062 32.219 -3.691 1 97 283 TYR B CA 1
ATOM 6806 C C . TYR B 1 283 ? 15.703 30.984 -4.512 1 97 283 TYR B C 1
ATOM 6808 O O . TYR B 1 283 ? 16.188 30.812 -5.633 1 97 283 TYR B O 1
ATOM 6816 N N . VAL B 1 284 ? 14.875 30.062 -3.926 1 97.06 284 VAL B N 1
ATOM 6817 C CA . VAL B 1 284 ? 14.438 28.828 -4.582 1 97.06 284 VAL B CA 1
ATOM 6818 C C . VAL B 1 284 ? 12.922 28.703 -4.484 1 97.06 284 VAL B C 1
ATOM 6820 O O . VAL B 1 284 ? 12.336 29.016 -3.443 1 97.06 284 VAL B O 1
ATOM 6823 N N . ASN B 1 285 ? 12.266 28.281 -5.594 1 96.81 285 ASN B N 1
ATOM 6824 C CA . ASN B 1 285 ? 10.82 28.047 -5.609 1 96.81 285 ASN B CA 1
ATOM 6825 C C . ASN B 1 285 ? 10.477 26.578 -5.379 1 96.81 285 ASN B C 1
ATOM 6827 O O . ASN B 1 285 ? 11.203 25.688 -5.824 1 96.81 285 ASN B O 1
ATOM 6831 N N . GLY B 1 286 ? 9.398 26.406 -4.648 1 96.69 286 GLY B N 1
ATOM 6832 C CA . GLY B 1 286 ? 8.797 25.078 -4.551 1 96.69 286 GLY B CA 1
ATOM 6833 C C . GLY B 1 286 ? 7.719 24.828 -5.586 1 96.69 286 GLY B C 1
ATOM 6834 O O . GLY B 1 286 ? 7.691 25.5 -6.629 1 96.69 286 GLY B O 1
ATOM 6835 N N . LYS B 1 287 ? 6.883 23.797 -5.32 1 95.88 287 LYS B N 1
ATOM 6836 C CA . LYS B 1 287 ? 5.871 23.422 -6.301 1 95.88 287 LYS B CA 1
ATOM 6837 C C . LYS B 1 287 ? 4.531 23.141 -5.629 1 95.88 287 LYS B C 1
ATOM 6839 O O . LYS B 1 287 ? 3.67 22.469 -6.203 1 95.88 287 LYS B O 1
ATOM 6844 N N . LEU B 1 288 ? 4.359 23.578 -4.402 1 97.81 288 LEU B N 1
ATOM 6845 C CA . LEU B 1 288 ? 3.113 23.281 -3.703 1 97.81 288 LEU B CA 1
ATOM 6846 C C . LEU B 1 288 ? 1.974 24.141 -4.242 1 97.81 288 LEU B C 1
ATOM 6848 O O . LEU B 1 288 ? 2.148 25.344 -4.473 1 97.81 288 LEU B O 1
ATOM 6852 N N . PRO B 1 289 ? 0.803 23.562 -4.469 1 96 289 PRO B N 1
ATOM 6853 C CA . PRO B 1 289 ? -0.32 24.312 -5.039 1 96 289 PRO B CA 1
ATOM 6854 C C . PRO B 1 289 ? -1.031 25.188 -4.004 1 96 289 PRO B C 1
ATOM 6856 O O . PRO B 1 289 ? -0.673 25.172 -2.824 1 96 289 PRO B O 1
ATOM 6859 N N . ARG B 1 290 ? -1.977 25.938 -4.512 1 95.44 290 ARG B N 1
ATOM 6860 C CA . ARG B 1 290 ? -2.814 26.766 -3.648 1 95.44 290 ARG B CA 1
ATOM 6861 C C . ARG B 1 290 ? -3.711 25.906 -2.766 1 95.44 290 ARG B C 1
ATOM 6863 O O . ARG B 1 290 ? -4.016 24.766 -3.109 1 95.44 290 ARG B O 1
ATOM 6870 N N . ILE B 1 291 ? -4.18 26.469 -1.692 1 96.56 291 ILE B N 1
ATOM 6871 C CA . ILE B 1 291 ? -4.926 25.719 -0.692 1 96.56 291 ILE B CA 1
ATOM 6872 C C . ILE B 1 291 ? -6.23 25.203 -1.3 1 96.56 291 ILE B C 1
ATOM 6874 O O . ILE B 1 291 ? -6.703 24.125 -0.945 1 96.56 291 ILE B O 1
ATOM 6878 N N . LYS B 1 292 ? -6.824 25.969 -2.211 1 96.06 292 LYS B N 1
ATOM 6879 C CA . LYS B 1 292 ? -8.055 25.531 -2.865 1 96.06 292 LYS B CA 1
ATOM 6880 C C . LYS B 1 292 ? -7.82 24.25 -3.654 1 96.06 292 LYS B C 1
ATOM 6882 O O . LYS B 1 292 ? -8.664 23.344 -3.645 1 96.06 292 LYS B O 1
ATOM 6887 N N . GLU B 1 293 ? -6.664 24.188 -4.352 1 96.94 293 GLU B N 1
ATOM 6888 C CA . GLU B 1 293 ? -6.328 23 -5.133 1 96.94 293 GLU B CA 1
ATOM 6889 C C . GLU B 1 293 ? -6.113 21.781 -4.23 1 96.94 293 GLU B C 1
ATOM 6891 O O . GLU B 1 293 ? -6.426 20.656 -4.613 1 96.94 293 GLU B O 1
ATOM 6896 N N . ILE B 1 294 ? -5.59 22.016 -3.107 1 98.25 294 ILE B N 1
ATOM 6897 C CA . ILE B 1 294 ? -5.387 20.938 -2.148 1 98.25 294 ILE B CA 1
ATOM 6898 C C . ILE B 1 294 ? -6.738 20.422 -1.659 1 98.25 294 ILE B C 1
ATOM 6900 O O . ILE B 1 294 ? -6.934 19.203 -1.513 1 98.25 294 ILE B O 1
ATOM 6904 N N . HIS B 1 295 ? -7.645 21.328 -1.416 1 98.31 295 HIS B N 1
ATOM 6905 C CA . HIS B 1 295 ? -8.992 20.938 -1.015 1 98.31 295 HIS B CA 1
ATOM 6906 C C . HIS B 1 295 ? -9.68 20.125 -2.104 1 98.31 295 HIS B C 1
ATOM 6908 O O . HIS B 1 295 ? -10.32 19.109 -1.816 1 98.31 295 HIS B O 1
ATOM 6914 N N . ASP B 1 296 ? -9.539 20.578 -3.334 1 97.94 296 ASP B N 1
ATOM 6915 C CA . ASP B 1 296 ? -10.109 19.859 -4.469 1 97.94 296 ASP B CA 1
ATOM 6916 C C . ASP B 1 296 ? -9.547 18.438 -4.555 1 97.94 296 ASP B C 1
ATOM 6918 O O . ASP B 1 296 ? -10.273 17.484 -4.852 1 97.94 296 ASP B O 1
ATOM 6922 N N . ALA B 1 297 ? -8.266 18.359 -4.336 1 98.44 297 ALA B N 1
ATOM 6923 C CA . ALA B 1 297 ? -7.609 17.062 -4.383 1 98.44 297 ALA B CA 1
ATOM 6924 C C . ALA B 1 297 ? -8.188 16.109 -3.338 1 98.44 297 ALA B C 1
ATOM 6926 O O . ALA B 1 297 ? -8.43 14.938 -3.621 1 98.44 297 ALA B O 1
ATOM 6927 N N . LEU B 1 298 ? -8.414 16.594 -2.141 1 98.62 298 LEU B N 1
ATOM 6928 C CA . LEU B 1 298 ? -9 15.766 -1.092 1 98.62 298 LEU B CA 1
ATOM 6929 C C . LEU B 1 298 ? -10.398 15.305 -1.486 1 98.62 298 LEU B C 1
ATOM 6931 O O . LEU B 1 298 ? -10.734 14.125 -1.335 1 98.62 298 LEU B O 1
ATOM 6935 N N . THR B 1 299 ? -11.188 16.25 -1.943 1 98.25 299 THR B N 1
ATOM 6936 C CA . THR B 1 299 ? -12.562 15.961 -2.32 1 98.25 299 THR B CA 1
ATOM 6937 C C . THR B 1 299 ? -12.617 14.859 -3.379 1 98.25 299 THR B C 1
ATOM 6939 O O . THR B 1 299 ? -13.391 13.906 -3.26 1 98.25 299 THR B O 1
ATOM 6942 N N . LYS B 1 300 ? -11.805 14.977 -4.371 1 98.25 300 LYS B N 1
ATOM 6943 C CA . LYS B 1 300 ? -11.766 13.992 -5.453 1 98.25 300 LYS B CA 1
ATOM 6944 C C . LYS B 1 300 ? -11.289 12.633 -4.941 1 98.25 300 LYS B C 1
ATOM 6946 O O . LYS B 1 300 ? -11.812 11.594 -5.352 1 98.25 300 LYS B O 1
ATOM 6951 N N . THR B 1 301 ? -10.297 12.617 -4.113 1 98.12 301 THR B N 1
ATOM 6952 C CA . THR B 1 301 ? -9.734 11.375 -3.586 1 98.12 301 THR B CA 1
ATOM 6953 C C . THR B 1 301 ? -10.758 10.648 -2.723 1 98.12 301 THR B C 1
ATOM 6955 O O . THR B 1 301 ? -10.93 9.438 -2.848 1 98.12 301 THR B O 1
ATOM 6958 N N . VAL B 1 302 ? -11.414 11.398 -1.825 1 98.12 302 VAL B N 1
ATOM 6959 C CA . VAL B 1 302 ? -12.422 10.789 -0.959 1 98.12 302 VAL B CA 1
ATOM 6960 C C . VAL B 1 302 ? -13.578 10.258 -1.804 1 98.12 302 VAL B C 1
ATOM 6962 O O . VAL B 1 302 ? -14.086 9.156 -1.556 1 98.12 302 VAL B O 1
ATOM 6965 N N . SER B 1 303 ? -13.992 11.016 -2.803 1 96.75 303 SER B N 1
ATOM 6966 C CA . SER B 1 303 ? -15.039 10.562 -3.713 1 96.75 303 SER B CA 1
ATOM 6967 C C . SER B 1 303 ? -14.633 9.281 -4.43 1 96.75 303 SER B C 1
ATOM 6969 O O . SER B 1 303 ? -15.445 8.359 -4.57 1 96.75 303 SER B O 1
ATOM 6971 N N . LEU B 1 304 ? -13.438 9.242 -4.875 1 96.25 304 LEU B N 1
ATOM 6972 C CA . LEU B 1 304 ? -12.914 8.062 -5.559 1 96.25 304 LEU B CA 1
ATOM 6973 C C . LEU B 1 304 ? -12.93 6.844 -4.645 1 96.25 304 LEU B C 1
ATOM 6975 O O . LEU B 1 304 ? -13.359 5.762 -5.051 1 96.25 304 LEU B O 1
ATOM 6979 N N . CYS B 1 305 ? -12.461 6.969 -3.422 1 95.06 305 CYS B N 1
ATOM 6980 C CA . CYS B 1 305 ? -12.375 5.875 -2.461 1 95.06 305 CYS B CA 1
ATOM 6981 C C . CYS B 1 305 ? -13.758 5.367 -2.088 1 95.06 305 CYS B C 1
ATOM 6983 O O . CYS B 1 305 ? -13.914 4.203 -1.709 1 95.06 305 CYS B O 1
ATOM 6985 N N . ASN B 1 306 ? -14.75 6.219 -2.262 1 92.31 306 ASN B N 1
ATOM 6986 C CA . ASN B 1 306 ? -16.125 5.848 -1.921 1 92.31 306 ASN B CA 1
ATOM 6987 C C . ASN B 1 306 ? -16.828 5.188 -3.1 1 92.31 306 ASN B C 1
ATOM 6989 O O . ASN B 1 306 ? -17.922 4.637 -2.941 1 92.31 306 ASN B O 1
ATOM 6993 N N . ASN B 1 307 ? -16.25 5.203 -4.219 1 90 307 ASN B N 1
ATOM 6994 C CA . ASN B 1 307 ? -16.875 4.617 -5.402 1 90 307 ASN B CA 1
ATOM 6995 C C . ASN B 1 307 ? -16.547 3.131 -5.527 1 90 307 ASN B C 1
ATOM 6997 O O . ASN B 1 307 ? -15.594 2.754 -6.211 1 90 307 ASN B O 1
ATOM 7001 N N . ILE B 1 308 ? -17.344 2.266 -5.145 1 81.81 308 ILE B N 1
ATOM 7002 C CA . ILE B 1 308 ? -17.078 0.836 -5.031 1 81.81 308 ILE B CA 1
ATOM 7003 C C . ILE B 1 308 ? -17.281 0.164 -6.387 1 81.81 308 ILE B C 1
ATOM 7005 O O . ILE B 1 308 ? -16.766 -0.934 -6.625 1 81.81 308 ILE B O 1
ATOM 7009 N N . ASN B 1 309 ? -17.969 0.7 -7.301 1 85.38 309 ASN B N 1
ATOM 7010 C CA . ASN B 1 309 ? -18.297 0.071 -8.578 1 85.38 309 ASN B CA 1
ATOM 7011 C C . ASN B 1 309 ? -17.391 0.563 -9.695 1 85.38 309 ASN B C 1
ATOM 7013 O O . ASN B 1 309 ? -17.672 0.357 -10.875 1 85.38 309 ASN B O 1
ATOM 7017 N N . ILE B 1 310 ? -16.344 0.981 -9.328 1 89.56 310 ILE B N 1
ATOM 7018 C CA . ILE B 1 310 ? -15.461 1.555 -10.328 1 89.56 310 ILE B CA 1
ATOM 7019 C C . ILE B 1 310 ? -14.562 0.463 -10.914 1 89.56 310 ILE B C 1
ATOM 7021 O O . ILE B 1 310 ? -14.133 -0.443 -10.195 1 89.56 310 ILE B O 1
ATOM 7025 N N . GLY B 1 311 ? -14.336 0.453 -12.203 1 89.75 311 GLY B N 1
ATOM 7026 C CA . GLY B 1 311 ? -13.383 -0.449 -12.828 1 89.75 311 GLY B CA 1
ATOM 7027 C C . GLY B 1 311 ? -11.938 -0.069 -12.57 1 89.75 311 GLY B C 1
ATOM 7028 O O . GLY B 1 311 ? -11.648 1.068 -12.195 1 89.75 311 GLY B O 1
ATOM 7029 N N . ILE B 1 312 ? -11.062 -0.935 -12.758 1 87.19 312 ILE B N 1
ATOM 7030 C CA . ILE B 1 312 ? -9.664 -0.76 -12.383 1 87.19 312 ILE B CA 1
ATOM 7031 C C . ILE B 1 312 ? -9.031 0.325 -13.258 1 87.19 312 ILE B C 1
ATOM 7033 O O . ILE B 1 312 ? -8.234 1.131 -12.773 1 87.19 312 ILE B O 1
ATOM 7037 N N . ASP B 1 313 ? -9.344 0.321 -14.555 1 87.81 313 ASP B N 1
ATOM 7038 C CA . ASP B 1 313 ? -8.789 1.33 -15.453 1 87.81 313 ASP B CA 1
ATOM 7039 C C . ASP B 1 313 ? -9.188 2.736 -15.008 1 87.81 313 ASP B C 1
ATOM 7041 O O . ASP B 1 313 ? -8.352 3.639 -14.961 1 87.81 313 ASP B O 1
ATOM 7045 N N . LYS B 1 314 ? -10.398 2.857 -14.75 1 92.19 314 LYS B N 1
ATOM 7046 C CA . LYS B 1 314 ? -10.906 4.148 -14.297 1 92.19 314 LYS B CA 1
ATOM 7047 C C . LYS B 1 314 ? -10.344 4.516 -12.93 1 92.19 314 LYS B C 1
ATOM 7049 O O . LYS B 1 314 ? -10.102 5.691 -12.641 1 92.19 314 LYS B O 1
ATOM 7054 N N . TRP B 1 315 ? -10.109 3.568 -12.133 1 92.88 315 TRP B N 1
ATOM 7055 C CA . TRP B 1 315 ? -9.555 3.799 -10.797 1 92.88 315 TRP B CA 1
ATOM 7056 C C . TRP B 1 315 ? -8.195 4.48 -10.891 1 92.88 315 TRP B C 1
ATOM 7058 O O . TRP B 1 315 ? -7.977 5.527 -10.273 1 92.88 315 TRP B O 1
ATOM 7068 N N . PHE B 1 316 ? -7.285 3.967 -11.719 1 89.44 316 PHE B N 1
ATOM 7069 C CA . PHE B 1 316 ? -5.941 4.523 -11.805 1 89.44 316 PHE B CA 1
ATOM 7070 C C . PHE B 1 316 ? -5.961 5.883 -12.492 1 89.44 316 PHE B C 1
ATOM 7072 O O . PHE B 1 316 ? -5.18 6.773 -12.148 1 89.44 316 PHE B O 1
ATOM 7079 N N . LYS B 1 317 ? -6.859 5.988 -13.445 1 91.94 317 LYS B N 1
ATOM 7080 C CA . LYS B 1 317 ? -7.004 7.281 -14.117 1 91.94 317 LYS B CA 1
ATOM 7081 C C . LYS B 1 317 ? -7.449 8.359 -13.133 1 91.94 317 LYS B C 1
ATOM 7083 O O . LYS B 1 317 ? -6.891 9.461 -13.117 1 91.94 317 LYS B O 1
ATOM 7088 N N . GLN B 1 318 ? -8.414 8.031 -12.328 1 94.75 318 GLN B N 1
ATOM 7089 C CA . GLN B 1 318 ? -8.961 9.008 -11.391 1 94.75 318 GLN B CA 1
ATOM 7090 C C . GLN B 1 318 ? -8.023 9.219 -10.211 1 94.75 318 GLN B C 1
ATOM 7092 O O . GLN B 1 318 ? -7.953 10.312 -9.656 1 94.75 318 GLN B O 1
ATOM 7097 N N . LEU B 1 319 ? -7.297 8.18 -9.844 1 93.38 319 LEU B N 1
ATOM 7098 C CA . LEU B 1 319 ? -6.301 8.328 -8.789 1 93.38 319 LEU B CA 1
ATOM 7099 C C . LEU B 1 319 ? -5.25 9.367 -9.172 1 93.38 319 LEU B C 1
ATOM 7101 O O . LEU B 1 319 ? -4.875 10.203 -8.352 1 93.38 319 LEU B O 1
ATOM 7105 N N . ARG B 1 320 ? -4.797 9.297 -10.391 1 92.19 320 ARG B N 1
ATOM 7106 C CA . ARG B 1 320 ? -3.842 10.266 -10.906 1 92.19 320 ARG B CA 1
ATOM 7107 C C . ARG B 1 320 ? -4.457 11.664 -10.961 1 92.19 320 ARG B C 1
ATOM 7109 O O . ARG B 1 320 ? -3.846 12.633 -10.516 1 92.19 320 ARG B O 1
ATOM 7116 N N . SER B 1 321 ? -5.664 11.719 -11.43 1 95.56 321 SER B N 1
ATOM 7117 C CA . SER B 1 321 ? -6.312 13.008 -11.656 1 95.56 321 SER B CA 1
ATOM 7118 C C . SER B 1 321 ? -6.703 13.664 -10.336 1 95.56 321 SER B C 1
ATOM 7120 O O . SER B 1 321 ? -6.871 14.883 -10.266 1 95.56 321 SER B O 1
ATOM 7122 N N . ALA B 1 322 ? -6.898 12.867 -9.273 1 96.69 322 ALA B N 1
ATOM 7123 C CA . ALA B 1 322 ? -7.258 13.422 -7.969 1 96.69 322 ALA B CA 1
ATOM 7124 C C . ALA B 1 322 ? -6.105 14.234 -7.383 1 96.69 322 ALA B C 1
ATOM 7126 O O . ALA B 1 322 ? -6.328 15.172 -6.617 1 96.69 322 ALA B O 1
ATOM 7127 N N . ARG B 1 323 ? -4.816 13.836 -7.629 1 96.88 323 ARG B N 1
ATOM 7128 C CA . ARG B 1 323 ? -3.598 14.609 -7.426 1 96.88 323 ARG B CA 1
ATOM 7129 C C . ARG B 1 323 ? -3.182 14.602 -5.957 1 96.88 323 ARG B C 1
ATOM 7131 O O . ARG B 1 323 ? -2.148 15.164 -5.594 1 96.88 323 ARG B O 1
ATOM 7138 N N . TRP B 1 324 ? -3.971 13.992 -5.047 1 98.31 324 TRP B N 1
ATOM 7139 C CA . TRP B 1 324 ? -3.623 14.016 -3.631 1 98.31 324 TRP B CA 1
ATOM 7140 C C . TRP B 1 324 ? -2.232 13.438 -3.4 1 98.31 324 TRP B C 1
ATOM 7142 O O . TRP B 1 324 ? -1.406 14.047 -2.713 1 98.31 324 TRP B O 1
ATOM 7152 N N . LEU B 1 325 ? -1.936 12.305 -4.016 1 97.31 325 LEU B N 1
ATOM 7153 C CA . LEU B 1 325 ? -0.645 11.648 -3.824 1 97.31 325 LEU B CA 1
ATOM 7154 C C . LEU B 1 325 ? 0.485 12.5 -4.398 1 97.31 325 LEU B C 1
ATOM 7156 O O . LEU B 1 325 ? 1.59 12.523 -3.852 1 97.31 325 LEU B O 1
ATOM 7160 N N . GLU B 1 326 ? 0.2 13.156 -5.465 1 97.25 326 GLU B N 1
ATOM 7161 C CA . GLU B 1 326 ? 1.173 14.078 -6.039 1 97.25 326 GLU B CA 1
ATOM 7162 C C . GLU B 1 326 ? 1.5 15.211 -5.066 1 97.25 326 GLU B C 1
ATOM 7164 O O . GLU B 1 326 ? 2.666 15.57 -4.895 1 97.25 326 GLU B O 1
ATOM 7169 N N . ILE B 1 327 ? 0.481 15.719 -4.477 1 98.44 327 ILE B N 1
ATOM 7170 C CA . ILE B 1 327 ? 0.652 16.844 -3.561 1 98.44 327 ILE B CA 1
ATOM 7171 C C . ILE B 1 327 ? 1.396 16.375 -2.311 1 98.44 327 ILE B C 1
ATOM 7173 O O . ILE B 1 327 ? 2.242 17.094 -1.78 1 98.44 327 ILE B O 1
ATOM 7177 N N . VAL B 1 328 ? 1.084 15.188 -1.815 1 98.56 328 VAL B N 1
ATOM 7178 C CA . VAL B 1 328 ? 1.814 14.617 -0.688 1 98.56 328 VAL B CA 1
ATOM 7179 C C . VAL B 1 328 ? 3.295 14.492 -1.041 1 98.56 328 VAL B C 1
ATOM 7181 O O . VAL B 1 328 ? 4.16 14.875 -0.251 1 98.56 328 VAL B O 1
ATOM 7184 N N . LEU B 1 329 ? 3.562 13.992 -2.234 1 97.62 329 LEU B N 1
ATOM 7185 C CA . LEU B 1 329 ? 4.938 13.789 -2.682 1 97.62 329 LEU B CA 1
ATOM 7186 C C . LEU B 1 329 ? 5.676 15.125 -2.779 1 97.62 329 LEU B C 1
ATOM 7188 O O . LEU B 1 329 ? 6.824 15.234 -2.344 1 97.62 329 LEU B O 1
ATOM 7192 N N . GLU B 1 330 ? 5.039 16.094 -3.346 1 97.56 330 GLU B N 1
ATOM 7193 C CA . GLU B 1 330 ? 5.652 17.406 -3.488 1 97.56 330 GLU B CA 1
ATOM 7194 C C . GLU B 1 330 ? 5.918 18.047 -2.127 1 97.56 330 GLU B C 1
ATOM 7196 O O . GLU B 1 330 ? 6.934 18.719 -1.939 1 97.56 330 GLU B O 1
ATOM 7201 N N . SER B 1 331 ? 4.992 17.875 -1.234 1 98.62 331 SER B N 1
ATOM 7202 C CA . SER B 1 331 ? 5.156 18.406 0.114 1 98.62 331 SER B CA 1
ATOM 7203 C C . SER B 1 331 ? 6.34 17.766 0.823 1 98.62 331 SER B C 1
ATOM 7205 O O . SER B 1 331 ? 7.156 18.453 1.437 1 98.62 331 SER B O 1
ATOM 7207 N N . LEU B 1 332 ? 6.402 16.438 0.704 1 98.38 332 LEU B N 1
ATOM 7208 C CA . LEU B 1 332 ? 7.504 15.711 1.316 1 98.38 332 LEU B CA 1
ATOM 7209 C C . LEU B 1 332 ? 8.836 16.094 0.675 1 98.38 332 LEU B C 1
ATOM 7211 O O . LEU B 1 332 ? 9.852 16.188 1.363 1 98.38 332 LEU B O 1
ATOM 7215 N N . THR B 1 333 ? 8.836 16.297 -0.634 1 97.94 333 THR B N 1
ATOM 7216 C CA . THR B 1 333 ? 10.039 16.703 -1.356 1 97.94 333 THR B CA 1
ATOM 7217 C C . THR B 1 333 ? 10.516 18.078 -0.881 1 97.94 333 THR B C 1
ATOM 7219 O O . THR B 1 333 ? 11.711 18.281 -0.666 1 97.94 333 THR B O 1
ATOM 7222 N N . ALA B 1 334 ? 9.594 18.953 -0.759 1 98.69 334 ALA B N 1
ATOM 7223 C CA . ALA B 1 334 ? 9.93 20.297 -0.267 1 98.69 334 ALA B CA 1
ATOM 7224 C C . ALA B 1 334 ? 10.555 20.219 1.122 1 98.69 334 ALA B C 1
ATOM 7226 O O . ALA B 1 334 ? 11.602 20.844 1.371 1 98.69 334 ALA B O 1
ATOM 7227 N N . ALA B 1 335 ? 9.938 19.516 2.021 1 98.81 335 ALA B N 1
ATOM 7228 C CA . ALA B 1 335 ? 10.438 19.391 3.391 1 98.81 335 ALA B CA 1
ATOM 7229 C C . ALA B 1 335 ? 11.805 18.719 3.42 1 98.81 335 ALA B C 1
ATOM 7231 O O . ALA B 1 335 ? 12.695 19.125 4.164 1 98.81 335 ALA B O 1
ATOM 7232 N N . ALA B 1 336 ? 11.953 17.672 2.629 1 98.56 336 ALA B N 1
ATOM 7233 C CA . ALA B 1 336 ? 13.219 16.953 2.559 1 98.56 336 ALA B CA 1
ATOM 7234 C C . ALA B 1 336 ? 14.328 17.859 2.008 1 98.56 336 ALA B C 1
ATOM 7236 O O . ALA B 1 336 ? 15.484 17.75 2.43 1 98.56 336 ALA B O 1
ATOM 7237 N N . THR B 1 337 ? 13.984 18.656 1.048 1 98.5 337 THR B N 1
ATOM 7238 C CA . THR B 1 337 ? 14.938 19.609 0.497 1 98.5 337 THR B CA 1
ATOM 7239 C C . THR B 1 337 ? 15.414 20.578 1.575 1 98.5 337 THR B C 1
ATOM 7241 O O . THR B 1 337 ? 16.625 20.812 1.71 1 98.5 337 THR B O 1
ATOM 7244 N N . VAL B 1 338 ? 14.5 21.078 2.334 1 98.81 338 VAL B N 1
ATOM 7245 C CA . VAL B 1 338 ? 14.844 21.984 3.42 1 98.81 338 VAL B CA 1
ATOM 7246 C C . VAL B 1 338 ? 15.742 21.281 4.426 1 98.81 338 VAL B C 1
ATOM 7248 O O . VAL B 1 338 ? 16.766 21.828 4.855 1 98.81 338 VAL B O 1
ATOM 7251 N N . ALA B 1 339 ? 15.375 20.094 4.809 1 98.81 339 ALA B N 1
ATOM 7252 C CA . ALA B 1 339 ? 16.172 19.328 5.758 1 98.81 339 ALA B CA 1
ATOM 7253 C C . ALA B 1 339 ? 17.578 19.078 5.223 1 98.81 339 ALA B C 1
ATOM 7255 O O . ALA B 1 339 ? 18.547 19.141 5.977 1 98.81 339 ALA B O 1
ATOM 7256 N N . GLN B 1 340 ? 17.672 18.781 3.926 1 98.38 340 GLN B N 1
ATOM 7257 C CA . GLN B 1 340 ? 18.969 18.516 3.299 1 98.38 340 GLN B CA 1
ATOM 7258 C C . GLN B 1 340 ? 19.859 19.75 3.334 1 98.38 340 GLN B C 1
ATOM 7260 O O . GLN B 1 340 ? 21.062 19.641 3.607 1 98.38 340 GLN B O 1
ATOM 7265 N N . ILE B 1 341 ? 19.328 20.906 3.016 1 98.25 341 ILE B N 1
ATOM 7266 C CA . ILE B 1 341 ? 20.062 22.156 3.025 1 98.25 341 ILE B CA 1
ATOM 7267 C C . ILE B 1 341 ? 20.609 22.422 4.43 1 98.25 341 ILE B C 1
ATOM 7269 O O . ILE B 1 341 ? 21.766 22.797 4.594 1 98.25 341 ILE B O 1
ATOM 7273 N N . VAL B 1 342 ? 19.828 22.172 5.438 1 98 342 VAL B N 1
ATOM 7274 C CA . VAL B 1 342 ? 20.172 22.469 6.824 1 98 342 VAL B CA 1
ATOM 7275 C C . VAL B 1 342 ? 21.203 21.453 7.328 1 98 342 VAL B C 1
ATOM 7277 O O . VAL B 1 342 ? 22.203 21.844 7.934 1 98 342 VAL B O 1
ATOM 7280 N N . ASP B 1 343 ? 20.969 20.234 7.059 1 97.81 343 ASP B N 1
ATOM 7281 C CA . ASP B 1 343 ? 21.766 19.156 7.652 1 97.81 343 ASP B CA 1
ATOM 7282 C C . ASP B 1 343 ? 23.016 18.875 6.82 1 97.81 343 ASP B C 1
ATOM 7284 O O . ASP B 1 343 ? 24.094 18.672 7.367 1 97.81 343 ASP B O 1
ATOM 7288 N N . CYS B 1 344 ? 22.906 18.781 5.496 1 96.88 344 CYS B N 1
ATOM 7289 C CA . CYS B 1 344 ? 24 18.344 4.625 1 96.88 344 CYS B CA 1
ATOM 7290 C C . CYS B 1 344 ? 24.781 19.547 4.109 1 96.88 344 CYS B C 1
ATOM 7292 O O . CYS B 1 344 ? 26.016 19.5 4.004 1 96.88 344 CYS B O 1
ATOM 7294 N N . GLU B 1 345 ? 24.109 20.641 3.76 1 95.94 345 GLU B N 1
ATOM 7295 C CA . GLU B 1 345 ? 24.781 21.797 3.174 1 95.94 345 GLU B CA 1
ATOM 7296 C C . GLU B 1 345 ? 25.172 22.812 4.246 1 95.94 345 GLU B C 1
ATOM 7298 O O . GLU B 1 345 ? 25.891 23.781 3.969 1 95.94 345 GLU B O 1
ATOM 7303 N N . CYS B 1 346 ? 24.703 22.641 5.473 1 95.88 346 CYS B N 1
ATOM 7304 C CA . CYS B 1 346 ? 25.047 23.484 6.609 1 95.88 346 CYS B CA 1
ATOM 7305 C C . CYS B 1 346 ? 24.656 24.938 6.352 1 95.88 346 CYS B C 1
ATOM 7307 O O . CYS B 1 346 ? 25.453 25.844 6.586 1 95.88 346 CYS B O 1
ATOM 7309 N N . MET B 1 347 ? 23.484 25.141 5.785 1 97.56 347 MET B N 1
ATOM 7310 C CA . MET B 1 347 ? 22.938 26.453 5.504 1 97.56 347 MET B CA 1
ATOM 7311 C C . MET B 1 347 ? 21.609 26.656 6.211 1 97.56 347 MET B C 1
ATOM 7313 O O . MET B 1 347 ? 20.859 25.703 6.426 1 97.56 347 MET B O 1
ATOM 7317 N N . SER B 1 348 ? 21.312 27.875 6.586 1 97.81 348 SER B N 1
ATOM 7318 C CA . SER B 1 348 ? 20 28.219 7.117 1 97.81 348 SER B CA 1
ATOM 7319 C C . SER B 1 348 ? 18.984 28.391 5.996 1 97.81 348 SER B C 1
ATOM 7321 O O . SER B 1 348 ? 19.344 28.734 4.871 1 97.81 348 SER B O 1
ATOM 7323 N N . VAL B 1 349 ? 17.734 28.094 6.316 1 98.81 349 VAL B N 1
ATOM 7324 C CA . VAL B 1 349 ? 16.672 28.203 5.316 1 98.81 349 VAL B CA 1
ATOM 7325 C C . VAL B 1 349 ? 15.531 29.062 5.863 1 98.81 349 VAL B C 1
ATOM 7327 O O . VAL B 1 349 ? 15.07 28.844 6.984 1 98.81 349 VAL B O 1
ATOM 7330 N N . MET B 1 350 ? 15.141 30.047 5.145 1 98.75 350 MET B N 1
ATOM 7331 C CA . MET B 1 350 ? 13.914 30.797 5.422 1 98.75 350 MET B CA 1
ATOM 7332 C C . MET B 1 350 ? 12.781 30.344 4.516 1 98.75 350 MET B C 1
ATOM 7334 O O . MET B 1 350 ? 12.891 30.422 3.291 1 98.75 350 MET B O 1
ATOM 7338 N N . VAL B 1 351 ? 11.695 29.859 5.109 1 98.88 351 VAL B N 1
ATOM 7339 C CA . VAL B 1 351 ? 10.586 29.281 4.363 1 98.88 351 VAL B CA 1
ATOM 7340 C C . VAL B 1 351 ? 9.383 30.219 4.41 1 98.88 351 VAL B C 1
ATOM 7342 O O . VAL B 1 351 ? 9.008 30.703 5.48 1 98.88 351 VAL B O 1
ATOM 7345 N N . HIS B 1 352 ? 8.836 30.484 3.297 1 97.81 352 HIS B N 1
ATOM 7346 C CA . HIS B 1 352 ? 7.547 31.156 3.262 1 97.81 352 HIS B CA 1
ATOM 7347 C C . HIS B 1 352 ? 6.793 30.828 1.978 1 97.81 352 HIS B C 1
ATOM 7349 O O . HIS B 1 352 ? 7.375 30.312 1.021 1 97.81 352 HIS B O 1
ATOM 7355 N N . GLY B 1 353 ? 5.543 30.984 2 1 96 353 GLY B N 1
ATOM 7356 C CA . GLY B 1 353 ? 4.664 31.078 0.847 1 96 353 GLY B CA 1
ATOM 7357 C C . GLY B 1 353 ? 4.062 32.469 0.657 1 96 353 GLY B C 1
ATOM 7358 O O . GLY B 1 353 ? 4.789 33.438 0.557 1 96 353 GLY B O 1
ATOM 7359 N N . GLY B 1 354 ? 2.705 32.562 0.699 1 95.06 354 GLY B N 1
ATOM 7360 C CA . GLY B 1 354 ? 2.039 33.875 0.722 1 95.06 354 GLY B CA 1
ATOM 7361 C C . GLY B 1 354 ? 1.998 34.5 2.104 1 95.06 354 GLY B C 1
ATOM 7362 O O . GLY B 1 354 ? 2.971 35.094 2.541 1 95.06 354 GLY B O 1
ATOM 7363 N N . ASP B 1 355 ? 1.042 34.125 2.809 1 94.12 355 ASP B N 1
ATOM 7364 C CA . ASP B 1 355 ? 0.892 34.688 4.145 1 94.12 355 ASP B CA 1
ATOM 7365 C C . ASP B 1 355 ? 1.648 33.844 5.184 1 94.12 355 ASP B C 1
ATOM 7367 O O . ASP B 1 355 ? 1.867 34.312 6.309 1 94.12 355 ASP B O 1
ATOM 7371 N N . GLY B 1 356 ? 2.018 32.688 4.82 1 96.44 356 GLY B N 1
ATOM 7372 C CA . GLY B 1 356 ? 2.816 31.875 5.715 1 96.44 356 GLY B CA 1
ATOM 7373 C C . GLY B 1 356 ? 1.987 31.125 6.742 1 96.44 356 GLY B C 1
ATOM 7374 O O . GLY B 1 356 ? 2.494 30.75 7.801 1 96.44 356 GLY B O 1
ATOM 7375 N N . LEU B 1 357 ? 0.704 30.812 6.445 1 97.75 357 LEU B N 1
ATOM 7376 C CA . LEU B 1 357 ? -0.205 30.234 7.43 1 97.75 357 LEU B CA 1
ATOM 7377 C C . LEU B 1 357 ? -0.488 28.766 7.113 1 97.75 357 LEU B C 1
ATOM 7379 O O . LEU B 1 357 ? -1.142 28.062 7.898 1 97.75 357 LEU B O 1
ATOM 7383 N N . ASP B 1 358 ? -0.021 28.25 5.969 1 98.19 358 ASP B N 1
ATOM 7384 C CA . ASP B 1 358 ? -0.448 26.938 5.504 1 98.19 358 ASP B CA 1
ATOM 7385 C C . ASP B 1 358 ? 0.748 26.094 5.066 1 98.19 358 ASP B C 1
ATOM 7387 O O . ASP B 1 358 ? 1.398 25.453 5.895 1 98.19 358 ASP B O 1
ATOM 7391 N N . THR B 1 359 ? 1.186 26.188 3.75 1 98.56 359 THR B N 1
ATOM 7392 C CA . THR B 1 359 ? 2.23 25.328 3.209 1 98.56 359 THR B CA 1
ATOM 7393 C C . THR B 1 359 ? 3.57 25.609 3.881 1 98.56 359 THR B C 1
ATOM 7395 O O . THR B 1 359 ? 4.402 24.719 4.023 1 98.56 359 THR B O 1
ATOM 7398 N N . THR B 1 360 ? 3.756 26.891 4.328 1 98.75 360 THR B N 1
ATOM 7399 C CA . THR B 1 360 ? 4.961 27.25 5.07 1 98.75 360 THR B CA 1
ATOM 7400 C C . THR B 1 360 ? 5.094 26.391 6.324 1 98.75 360 THR B C 1
ATOM 7402 O O . THR B 1 360 ? 6.148 25.797 6.578 1 98.75 360 THR B O 1
ATOM 7405 N N . LEU B 1 361 ? 3.988 26.281 7.062 1 98.75 361 LEU B N 1
ATOM 7406 C CA . LEU B 1 361 ? 3.98 25.531 8.312 1 98.75 361 LEU B CA 1
ATOM 7407 C C . LEU B 1 361 ? 4.117 24.031 8.031 1 98.75 361 LEU B C 1
ATOM 7409 O O . LEU B 1 361 ? 4.762 23.312 8.805 1 98.75 361 LEU B O 1
ATOM 7413 N N . LEU B 1 362 ? 3.527 23.609 6.957 1 98.81 362 LEU B N 1
ATOM 7414 C CA . LEU B 1 362 ? 3.639 22.219 6.547 1 98.81 362 LEU B CA 1
ATOM 7415 C C . LEU B 1 362 ? 5.09 21.844 6.273 1 98.81 362 LEU B C 1
ATOM 7417 O O . LEU B 1 362 ? 5.598 20.859 6.824 1 98.81 362 LEU B O 1
ATOM 7421 N N . VAL B 1 363 ? 5.781 22.609 5.504 1 98.88 363 VAL B N 1
ATOM 7422 C CA . VAL B 1 363 ? 7.148 22.312 5.086 1 98.88 363 VAL B CA 1
ATOM 7423 C C . VAL B 1 363 ? 8.086 22.375 6.285 1 98.88 363 VAL B C 1
ATOM 7425 O O . VAL B 1 363 ? 8.914 21.5 6.484 1 98.88 363 VAL B O 1
ATOM 7428 N N . THR B 1 364 ? 7.961 23.406 7.129 1 98.81 364 THR B N 1
ATOM 7429 C CA . THR B 1 364 ? 8.844 23.547 8.281 1 98.81 364 THR B CA 1
ATOM 7430 C C . THR B 1 364 ? 8.617 22.406 9.273 1 98.81 364 THR B C 1
ATOM 7432 O O . THR B 1 364 ? 9.578 21.828 9.805 1 98.81 364 THR B O 1
ATOM 7435 N N . SER B 1 365 ? 7.352 22.062 9.516 1 98.81 365 SER B N 1
ATOM 7436 C CA . SER B 1 365 ? 7.043 21.031 10.5 1 98.81 365 SER B CA 1
ATOM 7437 C C . SER B 1 365 ? 7.574 19.672 10.062 1 98.81 365 SER B C 1
ATOM 7439 O O . SER B 1 365 ? 8.164 18.953 10.867 1 98.81 365 SER B O 1
ATOM 7441 N N . VAL B 1 366 ? 7.387 19.328 8.797 1 98.94 366 VAL B N 1
ATOM 7442 C CA . VAL B 1 366 ? 7.867 18.047 8.312 1 98.94 366 VAL B CA 1
ATOM 7443 C C . VAL B 1 366 ? 9.398 18.031 8.289 1 98.94 366 VAL B C 1
ATOM 7445 O O . VAL B 1 366 ? 10.023 17.016 8.625 1 98.94 366 VAL B O 1
ATOM 7448 N N . ALA B 1 367 ? 9.992 19.141 7.871 1 98.94 367 ALA B N 1
ATOM 7449 C CA . ALA B 1 367 ? 11.453 19.234 7.879 1 98.94 367 ALA B CA 1
ATOM 7450 C C . ALA B 1 367 ? 12.008 19.031 9.281 1 98.94 367 ALA B C 1
ATOM 7452 O O . ALA B 1 367 ? 12.992 18.312 9.469 1 98.94 367 ALA B O 1
ATOM 7453 N N . ILE B 1 368 ? 11.383 19.688 10.266 1 98.75 368 ILE B N 1
ATOM 7454 C CA . ILE B 1 368 ? 11.812 19.562 11.648 1 98.75 368 ILE B CA 1
ATOM 7455 C C . ILE B 1 368 ? 11.688 18.109 12.102 1 98.75 368 ILE B C 1
ATOM 7457 O O . ILE B 1 368 ? 12.578 17.578 12.758 1 98.75 368 ILE B O 1
ATOM 7461 N N . LEU B 1 369 ? 10.609 17.484 11.727 1 98.81 369 LEU B N 1
ATOM 7462 C CA . LEU B 1 369 ? 10.375 16.094 12.07 1 98.81 369 LEU B CA 1
ATOM 7463 C C . LEU B 1 369 ? 11.484 15.203 11.523 1 98.81 369 LEU B C 1
ATOM 7465 O O . LEU B 1 369 ? 11.898 14.234 12.172 1 98.81 369 LEU B O 1
ATOM 7469 N N . LEU B 1 370 ? 11.953 15.477 10.352 1 98.81 370 LEU B N 1
ATOM 7470 C CA . LEU B 1 370 ? 13.031 14.703 9.742 1 98.81 370 LEU B CA 1
ATOM 7471 C C . LEU B 1 370 ? 14.344 14.93 10.477 1 98.81 370 LEU B C 1
ATOM 7473 O O . LEU B 1 370 ? 15.141 14 10.633 1 98.81 370 LEU B O 1
ATOM 7477 N N . LEU B 1 371 ? 14.594 16.125 10.977 1 98.44 371 LEU B N 1
ATOM 7478 C CA . LEU B 1 371 ? 15.875 16.531 11.531 1 98.44 371 LEU B CA 1
ATOM 7479 C C . LEU B 1 371 ? 15.953 16.203 13.023 1 98.44 371 LEU B C 1
ATOM 7481 O O . LEU B 1 371 ? 17.031 15.844 13.523 1 98.44 371 LEU B O 1
ATOM 7485 N N . ASP B 1 372 ? 14.812 16.344 13.688 1 96.88 372 ASP B N 1
ATOM 7486 C CA . ASP B 1 372 ? 14.805 16.344 15.141 1 96.88 372 ASP B CA 1
ATOM 7487 C C . ASP B 1 372 ? 14.219 15.039 15.688 1 96.88 372 ASP B C 1
ATOM 7489 O O . ASP B 1 372 ? 13.023 14.773 15.539 1 96.88 372 ASP B O 1
ATOM 7493 N N . THR B 1 373 ? 14.961 14.32 16.391 1 96.5 373 THR B N 1
ATOM 7494 C CA . THR B 1 373 ? 14.562 13.039 16.953 1 96.5 373 THR B CA 1
ATOM 7495 C C . THR B 1 373 ? 13.438 13.227 17.969 1 96.5 373 THR B C 1
ATOM 7497 O O . THR B 1 373 ? 12.539 12.383 18.078 1 96.5 373 THR B O 1
ATOM 7500 N N . ASP B 1 374 ? 13.422 14.281 18.688 1 95.56 374 ASP B N 1
ATOM 7501 C CA . ASP B 1 374 ? 12.414 14.539 19.703 1 95.56 374 ASP B CA 1
ATOM 7502 C C . ASP B 1 374 ? 11.023 14.664 19.094 1 95.56 374 ASP B C 1
ATOM 7504 O O . ASP B 1 374 ? 10.031 14.25 19.703 1 95.56 374 ASP B O 1
ATOM 7508 N N . SER B 1 375 ? 10.961 15.211 17.953 1 97.81 375 SER B N 1
ATOM 7509 C CA . SER B 1 375 ? 9.68 15.422 17.297 1 97.81 375 SER B CA 1
ATOM 7510 C C . SER B 1 375 ? 9.031 14.102 16.906 1 97.81 375 SER B C 1
ATOM 7512 O O . SER B 1 375 ? 7.867 14.07 16.5 1 97.81 375 SER B O 1
ATOM 7514 N N . ARG B 1 376 ? 9.766 13 17.094 1 98.56 376 ARG B N 1
ATOM 7515 C CA . ARG B 1 376 ? 9.258 11.688 16.719 1 98.56 376 ARG B CA 1
ATOM 7516 C C . ARG B 1 376 ? 8.781 10.914 17.938 1 98.56 376 ARG B C 1
ATOM 7518 O O . ARG B 1 376 ? 8.344 9.766 17.828 1 98.56 376 ARG B O 1
ATOM 7525 N N . THR B 1 377 ? 8.867 11.508 19.078 1 98.19 377 THR B N 1
ATOM 7526 C CA . THR B 1 377 ? 8.219 11.023 20.297 1 98.19 377 THR B CA 1
ATOM 7527 C C . THR B 1 377 ? 6.801 11.57 20.406 1 98.19 377 THR B C 1
ATOM 7529 O O . THR B 1 377 ? 6.422 12.484 19.672 1 98.19 377 THR B O 1
ATOM 7532 N N . ILE B 1 378 ? 6.023 11.055 21.25 1 97.94 378 ILE B N 1
ATOM 7533 C CA . ILE B 1 378 ? 4.648 11.516 21.406 1 97.94 378 ILE B CA 1
ATOM 7534 C C . ILE B 1 378 ? 4.641 12.953 21.938 1 97.94 378 ILE B C 1
ATOM 7536 O O . ILE B 1 378 ? 4.027 13.836 21.328 1 97.94 378 ILE B O 1
ATOM 7540 N N . ARG B 1 379 ? 5.363 13.234 22.969 1 96.12 379 ARG B N 1
ATOM 7541 C CA . ARG B 1 379 ? 5.402 14.57 23.562 1 96.12 379 ARG B CA 1
ATOM 7542 C C . ARG B 1 379 ? 6.07 15.562 22.609 1 96.12 379 ARG B C 1
ATOM 7544 O O . ARG B 1 379 ? 5.637 16.719 22.5 1 96.12 379 ARG B O 1
ATOM 7551 N N . GLY B 1 380 ? 7.133 15.102 22.031 1 97 380 GLY B N 1
ATOM 7552 C CA . GLY B 1 380 ? 7.816 15.953 21.062 1 97 380 GLY B CA 1
ATOM 7553 C C . GLY B 1 380 ? 6.949 16.312 19.875 1 97 380 GLY B C 1
ATOM 7554 O O . GLY B 1 380 ? 7.023 17.438 19.375 1 97 380 GLY B O 1
ATOM 7555 N N . PHE B 1 381 ? 6.164 15.383 19.453 1 98.62 381 PHE B N 1
ATOM 7556 C CA . PHE B 1 381 ? 5.27 15.641 18.328 1 98.62 381 PHE B CA 1
ATOM 7557 C C . PHE B 1 381 ? 4.16 16.594 18.719 1 98.62 381 PHE B C 1
ATOM 7559 O O . PHE B 1 381 ? 3.771 17.469 17.938 1 98.62 381 PHE B O 1
ATOM 7566 N N . GLU B 1 382 ? 3.662 16.406 19.922 1 98.19 382 GLU B N 1
ATOM 7567 C CA . GLU B 1 382 ? 2.695 17.359 20.453 1 98.19 382 GLU B CA 1
ATOM 7568 C C . GLU B 1 382 ? 3.277 18.766 20.5 1 98.19 382 GLU B C 1
ATOM 7570 O O . GLU B 1 382 ? 2.613 19.734 20.125 1 98.19 382 GLU B O 1
ATOM 7575 N N . ALA B 1 383 ? 4.484 18.844 20.938 1 96.94 383 ALA B N 1
ATOM 7576 C CA . ALA B 1 383 ? 5.168 20.141 21.016 1 96.94 383 ALA B CA 1
ATOM 7577 C C . ALA B 1 383 ? 5.344 20.75 19.625 1 96.94 383 ALA B C 1
ATOM 7579 O O . ALA B 1 383 ? 5.215 21.969 19.453 1 96.94 383 ALA B O 1
ATOM 7580 N N . LEU B 1 384 ? 5.668 19.906 18.703 1 98.06 384 LEU B N 1
ATOM 7581 C CA . LEU B 1 384 ? 5.816 20.359 17.328 1 98.06 384 LEU B CA 1
ATOM 7582 C C . LEU B 1 384 ? 4.516 20.969 16.812 1 98.06 384 LEU B C 1
ATOM 7584 O O . LEU B 1 384 ? 4.523 22.047 16.203 1 98.06 384 LEU B O 1
ATOM 7588 N N . ILE B 1 385 ? 3.406 20.297 17.047 1 98.62 385 ILE B N 1
ATOM 7589 C CA . ILE B 1 385 ? 2.104 20.781 16.594 1 98.62 385 ILE B CA 1
ATOM 7590 C C . ILE B 1 385 ? 1.759 22.078 17.297 1 98.62 385 ILE B C 1
ATOM 7592 O O . ILE B 1 385 ? 1.285 23.031 16.672 1 98.62 385 ILE B O 1
ATOM 7596 N N . GLU B 1 386 ? 2.012 22.156 18.547 1 96.94 386 GLU B N 1
ATOM 7597 C CA . GLU B 1 386 ? 1.729 23.375 19.312 1 96.94 386 GLU B CA 1
ATOM 7598 C C . GLU B 1 386 ? 2.531 24.562 18.781 1 96.94 386 GLU B C 1
ATOM 7600 O O . GLU B 1 386 ? 1.99 25.656 18.594 1 96.94 3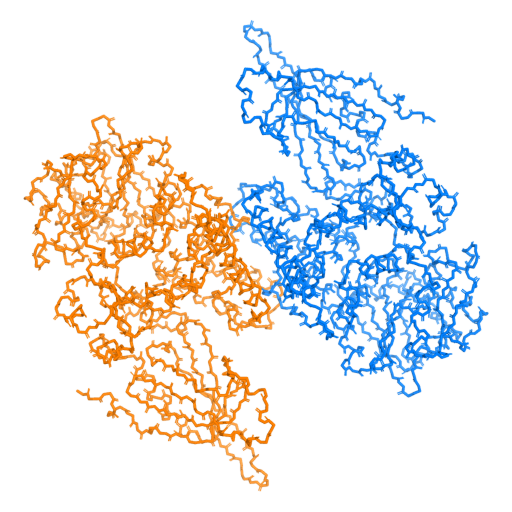86 GLU B O 1
ATOM 7605 N N . ARG B 1 387 ? 3.721 24.328 18.5 1 95.19 387 ARG B N 1
ATOM 7606 C CA . ARG B 1 387 ? 4.617 25.422 18.125 1 95.19 387 ARG B CA 1
ATOM 7607 C C . ARG B 1 387 ? 4.43 25.797 16.656 1 95.19 387 ARG B C 1
ATOM 7609 O O . ARG B 1 387 ? 4.305 26.984 16.328 1 95.19 387 ARG B O 1
ATOM 7616 N N . GLU B 1 388 ? 4.324 24.812 15.789 1 96.69 388 GLU B N 1
ATOM 7617 C CA . GLU B 1 388 ? 4.426 25.078 14.359 1 96.69 388 GLU B CA 1
ATOM 7618 C C . GLU B 1 388 ? 3.045 25.188 13.719 1 96.69 388 GLU B C 1
ATOM 7620 O O . GLU B 1 388 ? 2.92 25.641 12.578 1 96.69 388 GLU B O 1
ATOM 7625 N N . TRP B 1 389 ? 2.01 24.891 14.469 1 98.5 389 TRP B N 1
ATOM 7626 C CA . TRP B 1 389 ? 0.679 25 13.883 1 98.5 389 TRP B CA 1
ATOM 7627 C C . TRP B 1 389 ? -0.22 25.891 14.727 1 98.5 389 TRP B C 1
ATOM 7629 O O . TRP B 1 389 ? -0.607 26.969 14.305 1 98.5 389 TRP B O 1
ATOM 7639 N N . ILE B 1 390 ? -0.347 25.531 15.961 1 97.94 390 ILE B N 1
ATOM 7640 C CA . ILE B 1 390 ? -1.31 26.234 16.797 1 97.94 390 ILE B CA 1
ATOM 7641 C C . ILE B 1 390 ? -0.777 27.609 17.156 1 97.94 390 ILE B C 1
ATOM 7643 O O . ILE B 1 390 ? -1.415 28.625 16.844 1 97.94 390 ILE B O 1
ATOM 7647 N N . MET B 1 391 ? 0.419 27.703 17.688 1 96.06 391 MET B N 1
ATOM 7648 C CA . MET B 1 391 ? 0.993 28.984 18.078 1 96.06 391 MET B CA 1
ATOM 7649 C C . MET B 1 391 ? 1.414 29.781 16.844 1 96.06 391 MET B C 1
ATOM 7651 O O . MET B 1 391 ? 1.496 31.016 16.891 1 96.06 391 MET B O 1
ATOM 7655 N N . ALA B 1 392 ? 1.608 29.047 15.773 1 96.81 392 ALA B N 1
ATOM 7656 C CA . ALA B 1 392 ? 2.053 29.703 14.547 1 96.81 392 ALA B CA 1
ATOM 7657 C C . ALA B 1 392 ? 0.874 30.297 13.781 1 96.81 392 ALA B C 1
ATOM 7659 O O . ALA B 1 392 ? 1.058 30.938 12.75 1 96.81 392 ALA B O 1
ATOM 7660 N N . GLY B 1 393 ? -0.27 30.078 14.258 1 97.81 393 GLY B N 1
ATOM 7661 C CA . GLY B 1 393 ? -1.411 30.844 13.797 1 97.81 393 GLY B CA 1
ATOM 7662 C C . GLY B 1 393 ? -2.15 30.188 12.648 1 97.81 393 GLY B C 1
ATOM 7663 O O . GLY B 1 393 ? -2.9 30.844 11.922 1 97.81 393 GLY B O 1
ATOM 7664 N N . HIS B 1 394 ? -1.928 28.859 12.312 1 98.44 394 HIS B N 1
ATOM 7665 C CA . HIS B 1 394 ? -2.77 28.188 11.32 1 98.44 394 HIS B CA 1
ATOM 7666 C C . HIS B 1 394 ? -4.246 28.359 11.656 1 98.44 394 HIS B C 1
ATOM 7668 O O . HIS B 1 394 ? -4.664 28.078 12.781 1 98.44 394 HIS B O 1
ATOM 7674 N N . PRO B 1 395 ? -5 28.859 10.742 1 97.56 395 PRO B N 1
ATOM 7675 C CA . PRO B 1 395 ? -6.406 29.125 11.039 1 97.56 395 PRO B CA 1
ATOM 7676 C C . PRO B 1 395 ? -7.277 27.875 10.984 1 97.56 395 PRO B C 1
ATOM 7678 O O . PRO B 1 395 ? -8.094 27.734 10.07 1 97.56 395 PRO B O 1
ATOM 7681 N N . PHE B 1 396 ? -7.289 27.109 12.016 1 97.75 396 PHE B N 1
ATOM 7682 C CA . PHE B 1 396 ? -7.977 25.828 12.07 1 97.75 396 PHE B CA 1
ATOM 7683 C C . PHE B 1 396 ? -9.484 26.016 11.898 1 97.75 396 PHE B C 1
ATOM 7685 O O . PHE B 1 396 ? -10.133 25.234 11.195 1 97.75 396 PHE B O 1
ATOM 7692 N N . SER B 1 397 ? -10.055 27.078 12.531 1 95.12 397 SER B N 1
ATOM 7693 C CA . SER B 1 397 ? -11.5 27.281 12.469 1 95.12 397 SER B CA 1
ATOM 7694 C C . SER B 1 397 ? -11.961 27.5 11.031 1 95.12 397 SER B C 1
ATOM 7696 O O . SER B 1 397 ? -13.055 27.062 10.656 1 95.12 397 SER B O 1
ATOM 7698 N N . ILE B 1 398 ? -11.117 28.078 10.32 1 95.56 398 ILE B N 1
ATOM 7699 C CA . ILE B 1 398 ? -11.461 28.391 8.938 1 95.56 398 ILE B CA 1
ATOM 7700 C C . ILE B 1 398 ? -11.117 27.219 8.039 1 95.56 398 ILE B C 1
ATOM 7702 O O . ILE B 1 398 ? -11.938 26.781 7.227 1 95.56 398 ILE B O 1
ATOM 7706 N N . ARG B 1 399 ? -9.961 26.672 8.172 1 97.25 399 ARG B N 1
ATOM 7707 C CA . ARG B 1 399 ? -9.453 25.641 7.273 1 97.25 399 ARG B CA 1
ATOM 7708 C C . ARG B 1 399 ? -10.188 24.312 7.48 1 97.25 399 ARG B C 1
ATOM 7710 O O . ARG B 1 399 ? -10.375 23.547 6.531 1 97.25 399 ARG B O 1
ATOM 7717 N N . CYS B 1 400 ? -10.625 24.078 8.695 1 96.88 400 CYS B N 1
ATOM 7718 C CA . CYS B 1 400 ? -11.188 22.766 9.023 1 96.88 400 CYS B CA 1
ATOM 7719 C C . CYS B 1 400 ? -12.688 22.875 9.258 1 96.88 400 CYS B C 1
ATOM 7721 O O . CYS B 1 400 ? -13.281 22.016 9.93 1 96.88 400 CYS B O 1
ATOM 7723 N N . ALA B 1 401 ? -13.289 23.953 8.719 1 95.88 401 ALA B N 1
ATOM 7724 C CA . ALA B 1 401 ? -14.734 24.078 8.844 1 95.88 401 ALA B CA 1
ATOM 7725 C C . ALA B 1 401 ? -15.453 22.938 8.125 1 95.88 401 ALA B C 1
ATOM 7727 O O . ALA B 1 401 ? -16.484 22.438 8.602 1 95.88 401 ALA B O 1
ATOM 7728 N N . HIS B 1 402 ? -14.938 22.625 7.016 1 96.75 402 HIS B N 1
ATOM 7729 C CA . HIS B 1 402 ? -15.398 21.469 6.258 1 96.75 402 HIS B CA 1
ATOM 7730 C C . HIS B 1 402 ? -14.227 20.641 5.742 1 96.75 402 HIS B C 1
ATOM 7732 O O . HIS B 1 402 ? -13.102 21.125 5.672 1 96.75 402 HIS B O 1
ATOM 7738 N N . SER B 1 403 ? -14.547 19.438 5.461 1 97.38 403 SER B N 1
ATOM 7739 C CA . SER B 1 403 ? -13.539 18.516 4.969 1 97.38 403 SER B CA 1
ATOM 7740 C C . SER B 1 403 ? -13.773 18.172 3.502 1 97.38 403 SER B C 1
ATOM 7742 O O . SER B 1 403 ? -13.75 19.047 2.641 1 97.38 403 SER B O 1
ATOM 7744 N N . ALA B 1 404 ? -14.156 16.984 3.182 1 97.94 404 ALA B N 1
ATOM 7745 C CA . ALA B 1 404 ? -14.141 16.516 1.797 1 97.94 404 ALA B CA 1
ATOM 7746 C C . ALA B 1 404 ? -15.5 16.703 1.138 1 97.94 404 ALA B C 1
ATOM 7748 O O . ALA B 1 404 ? -15.602 16.766 -0.09 1 97.94 404 ALA B O 1
ATOM 7749 N N . TYR B 1 405 ? -16.594 16.844 1.875 1 97.69 405 TYR B N 1
ATOM 7750 C CA . TYR B 1 405 ? -17.922 16.656 1.29 1 97.69 405 TYR B CA 1
ATOM 7751 C C . TYR B 1 405 ? -18.609 18 1.062 1 97.69 405 TYR B C 1
ATOM 7753 O O . TYR B 1 405 ? -19.609 18.078 0.352 1 97.69 405 TYR B O 1
ATOM 7761 N N . ASN B 1 406 ? -18.062 19.062 1.695 1 95.25 406 ASN B N 1
ATOM 7762 C CA . ASN B 1 406 ? -18.75 20.344 1.595 1 95.25 406 ASN B CA 1
ATOM 7763 C C . ASN B 1 406 ? -17.766 21.516 1.629 1 95.25 406 ASN B C 1
ATOM 7765 O O . ASN B 1 406 ? -16.578 21.328 1.891 1 95.25 406 ASN B O 1
ATOM 7769 N N . ILE B 1 407 ? -18.344 22.672 1.228 1 91.88 407 ILE B N 1
ATOM 7770 C CA . ILE B 1 407 ? -17.672 23.953 1.345 1 91.88 407 ILE B CA 1
ATOM 7771 C C . ILE B 1 407 ? -18.562 24.969 2.057 1 91.88 407 ILE B C 1
ATOM 7773 O O . ILE B 1 407 ? -19.766 25.062 1.757 1 91.88 407 ILE B O 1
ATOM 7777 N N . GLY B 1 408 ? -18 25.641 3.037 1 86.62 408 GLY B N 1
ATOM 7778 C CA . GLY B 1 408 ? -18.797 26.594 3.797 1 86.62 408 GLY B CA 1
ATOM 7779 C C . GLY B 1 408 ? -19.203 27.812 2.986 1 86.62 408 GLY B C 1
ATOM 7780 O O . GLY B 1 408 ? -18.422 28.281 2.156 1 86.62 408 GLY B O 1
ATOM 7781 N N . ASN B 1 409 ? -20.344 28.281 3.344 1 81.31 409 ASN B N 1
ATOM 7782 C CA . ASN B 1 409 ? -20.797 29.484 2.674 1 81.31 409 ASN B CA 1
ATOM 7783 C C . ASN B 1 409 ? -19.953 30.703 3.057 1 81.31 409 ASN B C 1
ATOM 7785 O O . ASN B 1 409 ? -19.656 31.531 2.209 1 81.31 409 ASN B O 1
ATOM 7789 N N . ILE B 1 410 ? -19.562 30.609 4.289 1 75.94 410 ILE B N 1
ATOM 7790 C CA . ILE B 1 410 ? -18.844 31.75 4.82 1 75.94 410 ILE B CA 1
ATOM 7791 C C . ILE B 1 410 ? -17.359 31.609 4.512 1 75.94 410 ILE B C 1
ATOM 7793 O O . ILE B 1 410 ? -16.719 32.562 4.051 1 75.94 410 ILE B O 1
ATOM 7797 N N . THR B 1 411 ? -16.844 30.453 4.773 1 85 411 THR B N 1
ATOM 7798 C CA . THR B 1 411 ? -15.406 30.219 4.625 1 85 411 THR B CA 1
ATOM 7799 C C . THR B 1 411 ? -15.039 30.031 3.156 1 85 411 THR B C 1
ATOM 7801 O O . THR B 1 411 ? -13.977 30.484 2.713 1 85 411 THR B O 1
ATOM 7804 N N . GLY B 1 412 ? -15.969 29.484 2.447 1 81.69 412 GLY B N 1
ATOM 7805 C CA . GLY B 1 412 ? -15.82 29.328 1.009 1 81.69 412 GLY B CA 1
ATOM 7806 C C . GLY B 1 412 ? -14.508 28.672 0.616 1 81.69 412 GLY B C 1
ATOM 7807 O O . GLY B 1 412 ? -14.203 27.562 1.074 1 81.69 412 GLY B O 1
ATOM 7808 N N . LYS B 1 413 ? -13.711 29.547 -0.022 1 85.06 413 LYS B N 1
ATOM 7809 C CA . LYS B 1 413 ? -12.5 29.078 -0.689 1 85.06 413 LYS B CA 1
ATOM 7810 C C . LYS B 1 413 ? -11.336 28.969 0.296 1 85.06 413 LYS B C 1
ATOM 7812 O O . LYS B 1 413 ? -10.258 28.484 -0.06 1 85.06 413 LYS B O 1
ATOM 7817 N N . TYR B 1 414 ? -11.562 29.219 1.555 1 92.56 414 TYR B N 1
ATOM 7818 C CA . TYR B 1 414 ? -10.461 29.281 2.514 1 92.56 414 TYR B CA 1
ATOM 7819 C C . TYR B 1 414 ? -10.367 27.984 3.318 1 92.56 414 TYR B C 1
ATOM 7821 O O . TYR B 1 414 ? -9.477 27.828 4.148 1 92.56 414 TYR B O 1
ATOM 7829 N N . GLU B 1 415 ? -11.289 27.062 3.031 1 96.12 415 GLU B N 1
ATOM 7830 C CA . GLU B 1 415 ? -11.156 25.734 3.625 1 96.12 415 GLU B CA 1
ATOM 7831 C C . GLU B 1 415 ? -10.086 24.906 2.914 1 96.12 415 GLU B C 1
ATOM 7833 O O . GLU B 1 415 ? -9.93 25 1.695 1 96.12 415 GLU B O 1
ATOM 7838 N N . SER B 1 416 ? -9.305 24.172 3.729 1 97.81 416 SER B N 1
ATOM 7839 C CA . SER B 1 416 ? -8.266 23.344 3.119 1 97.81 416 SER B CA 1
ATOM 7840 C C . SER B 1 416 ? -7.688 22.359 4.125 1 97.81 416 SER B C 1
ATOM 7842 O O . SER B 1 416 ? -7.48 22.688 5.293 1 97.81 416 SER B O 1
ATOM 7844 N N . PRO B 1 417 ? -7.434 21.156 3.625 1 98.38 417 PRO B N 1
ATOM 7845 C CA . PRO B 1 417 ? -6.91 20.125 4.516 1 98.38 417 PRO B CA 1
ATOM 7846 C C . PRO B 1 417 ? -5.391 20.156 4.641 1 98.38 417 PRO B C 1
ATOM 7848 O O . PRO B 1 417 ? -4.727 19.125 4.527 1 98.38 417 PRO B O 1
ATOM 7851 N N . ILE B 1 418 ? -4.828 21.312 4.941 1 98.56 418 ILE B N 1
ATOM 7852 C CA . ILE B 1 418 ? -3.377 21.453 4.988 1 98.56 418 ILE B CA 1
ATOM 7853 C C . ILE B 1 418 ? -2.82 20.656 6.168 1 98.56 418 ILE B C 1
ATOM 7855 O O . ILE B 1 418 ? -1.786 20 6.047 1 98.56 418 ILE B O 1
ATOM 7859 N N . PHE B 1 419 ? -3.477 20.75 7.27 1 98.88 419 PHE B N 1
ATOM 7860 C CA . PHE B 1 419 ? -3.02 20.016 8.445 1 98.88 419 PHE B CA 1
ATOM 7861 C C . PHE B 1 419 ? -3.117 18.516 8.219 1 98.88 419 PHE B C 1
ATOM 7863 O O . PHE B 1 419 ? -2.24 17.766 8.648 1 98.88 419 PHE B O 1
ATOM 7870 N N . LEU B 1 420 ? -4.156 18.062 7.598 1 98.88 420 LEU B N 1
ATOM 7871 C CA . LEU B 1 420 ? -4.266 16.656 7.234 1 98.88 420 LEU B CA 1
ATOM 7872 C C . LEU B 1 420 ? -3.133 16.25 6.293 1 98.88 420 LEU B C 1
ATOM 7874 O O . LEU B 1 420 ? -2.594 15.148 6.406 1 98.88 420 LEU B O 1
ATOM 7878 N N . LEU B 1 421 ? -2.85 17.109 5.324 1 98.88 421 LEU B N 1
ATOM 7879 C CA . LEU B 1 421 ? -1.744 16.875 4.406 1 98.88 421 LEU B CA 1
ATOM 7880 C C . LEU B 1 421 ? -0.434 16.703 5.168 1 98.88 421 LEU B C 1
ATOM 7882 O O . LEU B 1 421 ? 0.373 15.828 4.836 1 98.88 421 LEU B O 1
ATOM 7886 N N . PHE B 1 422 ? -0.231 17.531 6.195 1 98.88 422 PHE B N 1
ATOM 7887 C CA . PHE B 1 422 ? 0.913 17.391 7.09 1 98.88 422 PHE B CA 1
ATOM 7888 C C . PHE B 1 422 ? 0.932 16 7.734 1 98.88 422 PHE B C 1
ATOM 7890 O O . PHE B 1 422 ? 1.957 15.32 7.719 1 98.88 422 PHE B O 1
ATOM 7897 N N . LEU B 1 423 ? -0.153 15.578 8.25 1 98.94 423 LEU B N 1
ATOM 7898 C CA . LEU B 1 423 ? -0.238 14.273 8.906 1 98.94 423 LEU B CA 1
ATOM 7899 C C . LEU B 1 423 ? 0.011 13.148 7.91 1 98.94 423 LEU B C 1
ATOM 7901 O O . LEU B 1 423 ? 0.622 12.133 8.258 1 98.94 423 LEU B O 1
ATOM 7905 N N . ASP B 1 424 ? -0.487 13.266 6.723 1 98.88 424 ASP B N 1
ATOM 7906 C CA . ASP B 1 424 ? -0.247 12.258 5.691 1 98.88 424 ASP B CA 1
ATOM 7907 C C . ASP B 1 424 ? 1.238 12.156 5.352 1 98.88 424 ASP B C 1
ATOM 7909 O O . ASP B 1 424 ? 1.763 11.062 5.145 1 98.88 424 ASP B O 1
ATOM 7913 N N . CYS B 1 425 ? 1.91 13.32 5.262 1 98.88 425 CYS B N 1
ATOM 7914 C CA . CYS B 1 425 ? 3.354 13.305 5.043 1 98.88 425 CYS B CA 1
ATOM 7915 C C . CYS B 1 425 ? 4.066 12.547 6.156 1 98.88 425 CYS B C 1
ATOM 7917 O O . CYS B 1 425 ? 4.973 11.75 5.895 1 98.88 425 CYS B O 1
ATOM 7919 N N . VAL B 1 426 ? 3.65 12.82 7.379 1 98.94 426 VAL B N 1
ATOM 7920 C CA . VAL B 1 426 ? 4.234 12.133 8.523 1 98.94 426 VAL B CA 1
ATOM 7921 C C . VAL B 1 426 ? 4.004 10.625 8.398 1 98.94 426 VAL B C 1
ATOM 7923 O O . VAL B 1 426 ? 4.918 9.836 8.641 1 98.94 426 VAL B O 1
ATOM 7926 N N . TRP B 1 427 ? 2.834 10.258 7.988 1 98.75 427 TRP B N 1
ATOM 7927 C CA . TRP B 1 427 ? 2.51 8.844 7.836 1 98.75 427 TRP B CA 1
ATOM 7928 C C . TRP B 1 427 ? 3.375 8.203 6.754 1 98.75 427 TRP B C 1
ATOM 7930 O O . TRP B 1 427 ? 3.812 7.059 6.898 1 98.75 427 TRP B O 1
ATOM 7940 N N . GLN B 1 428 ? 3.582 8.938 5.688 1 98.44 428 GLN B N 1
ATOM 7941 C CA . GLN B 1 428 ? 4.453 8.43 4.633 1 98.44 428 GLN B CA 1
ATOM 7942 C C . GLN B 1 428 ? 5.848 8.125 5.172 1 98.44 428 GLN B C 1
ATOM 7944 O O . GLN B 1 428 ? 6.449 7.105 4.812 1 98.44 428 GLN B O 1
ATOM 7949 N N . VAL B 1 429 ? 6.367 9.016 6.035 1 98.5 429 VAL B N 1
ATOM 7950 C CA . VAL B 1 429 ? 7.695 8.828 6.609 1 98.5 429 VAL B CA 1
ATOM 7951 C C . VAL B 1 429 ? 7.684 7.641 7.57 1 98.5 429 VAL B C 1
ATOM 7953 O O . VAL B 1 429 ? 8.625 6.84 7.594 1 98.5 429 VAL B O 1
ATOM 7956 N N . MET B 1 430 ? 6.629 7.512 8.344 1 97.62 430 MET B N 1
ATOM 7957 C CA . MET B 1 430 ? 6.492 6.406 9.289 1 97.62 430 MET B CA 1
ATOM 7958 C C . MET B 1 430 ? 6.52 5.066 8.555 1 97.62 430 MET B C 1
ATOM 7960 O O . MET B 1 430 ? 7.043 4.082 9.078 1 97.62 430 MET B O 1
ATOM 7964 N N . ARG B 1 431 ? 5.945 5.02 7.414 1 94.69 431 ARG B N 1
ATOM 7965 C CA . ARG B 1 431 ? 5.938 3.791 6.629 1 94.69 431 ARG B CA 1
ATOM 7966 C C . ARG B 1 431 ? 7.352 3.385 6.23 1 94.69 431 ARG B C 1
ATOM 7968 O O . ARG B 1 431 ? 7.672 2.195 6.184 1 94.69 431 ARG B O 1
ATOM 7975 N N . GLN B 1 432 ? 8.117 4.371 5.945 1 94.62 432 GLN B N 1
ATOM 7976 C CA . GLN B 1 432 ? 9.477 4.102 5.492 1 94.62 432 GLN B CA 1
ATOM 7977 C C . GLN B 1 432 ? 10.422 3.869 6.672 1 94.62 432 GLN B C 1
ATOM 7979 O O . GLN B 1 432 ? 11.445 3.207 6.527 1 94.62 432 GLN B O 1
ATOM 7984 N N . TYR B 1 433 ? 10.094 4.438 7.859 1 95.62 433 TYR B N 1
ATOM 7985 C CA . TYR B 1 433 ? 10.867 4.273 9.086 1 95.62 433 TYR B CA 1
ATOM 7986 C C . TYR B 1 433 ? 9.977 3.807 10.234 1 95.62 433 TYR B C 1
ATOM 7988 O O . TYR B 1 433 ? 9.789 4.527 11.219 1 95.62 433 TYR B O 1
ATOM 7996 N N . PRO B 1 434 ? 9.547 2.59 10.195 1 92.12 434 PRO B N 1
ATOM 7997 C CA . PRO B 1 434 ? 8.492 2.131 11.102 1 92.12 434 PRO B CA 1
ATOM 7998 C C . PRO B 1 434 ? 8.953 2.047 12.555 1 92.12 434 PRO B C 1
ATOM 8000 O O . PRO B 1 434 ? 8.133 2.064 13.469 1 92.12 434 PRO B O 1
ATOM 8003 N N . ALA B 1 435 ? 10.211 2.057 12.828 1 93.38 435 ALA B N 1
ATOM 8004 C CA . ALA B 1 435 ? 10.688 1.897 14.195 1 93.38 435 ALA B CA 1
ATOM 8005 C C . ALA B 1 435 ? 11.117 3.238 14.789 1 93.38 435 ALA B C 1
ATOM 8007 O O . ALA B 1 435 ? 11.422 3.33 15.977 1 93.38 435 ALA B O 1
ATOM 8008 N N . SER B 1 436 ? 11.039 4.312 13.984 1 96.69 436 SER B N 1
ATOM 8009 C CA . SER B 1 436 ? 11.672 5.562 14.391 1 96.69 436 SER B CA 1
ATOM 8010 C C . SER B 1 436 ? 10.68 6.484 15.094 1 96.69 436 SER B C 1
ATOM 8012 O O . SER B 1 436 ? 11.031 7.586 15.508 1 96.69 436 SER B O 1
ATOM 8014 N N . PHE B 1 437 ? 9.453 6.047 15.211 1 97.75 437 PHE B N 1
ATOM 8015 C CA . PHE B 1 437 ? 8.438 6.895 15.805 1 97.75 437 PHE B CA 1
ATOM 8016 C C . PHE B 1 437 ? 7.828 6.23 17.031 1 97.75 437 PHE B C 1
ATOM 8018 O O . PHE B 1 437 ? 7.5 5.043 17 1 97.75 437 PHE B O 1
ATOM 8025 N N . GLU B 1 438 ? 7.668 7 18.047 1 97.38 438 GLU B N 1
ATOM 8026 C CA . GLU B 1 438 ? 7.121 6.473 19.297 1 97.38 438 GLU B CA 1
ATOM 8027 C C . GLU B 1 438 ? 5.613 6.266 19.203 1 97.38 438 GLU B C 1
ATOM 8029 O O . GLU B 1 438 ? 5.043 5.434 19.906 1 97.38 438 GLU B O 1
ATOM 8034 N N . PHE B 1 439 ? 4.984 7.004 18.328 1 98.12 439 PHE B N 1
ATOM 8035 C CA . PHE B 1 439 ? 3.533 6.93 18.188 1 98.12 439 PHE B CA 1
ATOM 8036 C C . PHE B 1 439 ? 3.15 6.098 16.969 1 98.12 439 PHE B C 1
ATOM 8038 O O . PHE B 1 439 ? 3.945 5.945 16.047 1 98.12 439 PHE B O 1
ATOM 8045 N N . ASN B 1 440 ? 1.991 5.57 16.984 1 95.69 440 ASN B N 1
ATOM 8046 C CA . ASN B 1 440 ? 1.508 4.73 15.898 1 95.69 440 ASN B CA 1
ATOM 8047 C C . ASN B 1 440 ? 0.538 5.488 14.992 1 95.69 440 ASN B C 1
ATOM 8049 O O . ASN B 1 440 ? 0.342 6.691 15.156 1 95.69 440 ASN B O 1
ATOM 8053 N N . GLU B 1 441 ? 0.025 4.812 14.039 1 96.25 441 GLU B N 1
ATOM 8054 C CA . GLU B 1 441 ? -0.856 5.387 13.023 1 96.25 441 GLU B CA 1
ATOM 8055 C C . GLU B 1 441 ? -2.148 5.906 13.648 1 96.25 441 GLU B C 1
ATOM 8057 O O . GLU B 1 441 ? -2.697 6.918 13.203 1 96.25 441 GLU B O 1
ATOM 8062 N N . ASP B 1 442 ? -2.641 5.293 14.664 1 96.62 442 ASP B N 1
ATOM 8063 C CA . ASP B 1 442 ? -3.877 5.695 15.328 1 96.62 442 ASP B CA 1
ATOM 8064 C C . ASP B 1 442 ? -3.725 7.062 15.992 1 96.62 442 ASP B C 1
ATOM 8066 O O . ASP B 1 442 ? -4.688 7.824 16.078 1 96.62 442 ASP B O 1
ATOM 8070 N N . PHE B 1 443 ? -2.559 7.312 16.453 1 98.44 443 PHE B N 1
ATOM 8071 C CA . PHE B 1 443 ? -2.264 8.617 17.047 1 98.44 443 PHE B CA 1
ATOM 8072 C C . PHE B 1 443 ? -2.5 9.734 16.031 1 98.44 443 PHE B C 1
ATOM 8074 O O . PHE B 1 443 ? -3.119 10.75 16.359 1 98.44 443 PHE B O 1
ATOM 8081 N N . LEU B 1 444 ? -2.039 9.562 14.812 1 98.81 444 LEU B N 1
ATOM 8082 C CA . LEU B 1 444 ? -2.227 10.547 13.758 1 98.81 444 LEU B CA 1
ATOM 8083 C C . LEU B 1 444 ? -3.705 10.711 13.422 1 98.81 444 LEU B C 1
ATOM 8085 O O . LEU B 1 444 ? -4.18 11.828 13.203 1 98.81 444 LEU B O 1
ATOM 8089 N N . LEU B 1 445 ? -4.383 9.57 13.375 1 98.38 445 LEU B N 1
ATOM 8090 C CA . LEU B 1 445 ? -5.809 9.594 13.062 1 98.38 445 LEU B CA 1
ATOM 8091 C C . LEU B 1 445 ? -6.59 10.328 14.148 1 98.38 445 LEU B C 1
ATOM 8093 O O . LEU B 1 445 ? -7.547 11.047 13.844 1 98.38 445 LEU B O 1
ATOM 8097 N N . LEU B 1 446 ? -6.18 10.117 15.336 1 98.38 446 LEU B N 1
ATOM 8098 C CA . LEU B 1 446 ? -6.809 10.812 16.453 1 98.38 446 LEU B CA 1
ATOM 8099 C C . LEU B 1 446 ? -6.66 12.328 16.297 1 98.38 446 LEU B C 1
ATOM 8101 O O . LEU B 1 446 ? -7.633 13.062 16.453 1 98.38 446 LEU B O 1
ATOM 8105 N N . ILE B 1 447 ? -5.504 12.742 16.016 1 98.81 447 ILE B N 1
ATOM 8106 C CA . ILE B 1 447 ? -5.211 14.172 15.883 1 98.81 447 ILE B CA 1
ATOM 8107 C C . ILE B 1 447 ? -6.004 14.75 14.711 1 98.81 447 ILE B C 1
ATOM 8109 O O . ILE B 1 447 ? -6.566 15.844 14.82 1 98.81 447 ILE B O 1
ATOM 8113 N N . PHE B 1 448 ? -6.055 14.016 13.625 1 98.75 448 PHE B N 1
ATOM 8114 C CA . PHE B 1 448 ? -6.832 14.422 12.461 1 98.75 448 PHE B CA 1
ATOM 8115 C C . PHE B 1 448 ? -8.281 14.672 12.844 1 98.75 448 PHE B C 1
ATOM 8117 O O . PHE B 1 448 ? -8.836 15.734 12.531 1 98.75 448 PHE B O 1
ATOM 8124 N N . GLU B 1 449 ? -8.875 13.773 13.5 1 98.38 449 GLU B N 1
ATOM 8125 C CA . GLU B 1 449 ? -10.289 13.875 13.844 1 98.38 449 GLU B CA 1
ATOM 8126 C C . GLU B 1 449 ? -10.539 15.055 14.789 1 98.38 449 GLU B C 1
ATOM 8128 O O . GLU B 1 449 ? -11.508 15.797 14.609 1 98.38 449 GLU B O 1
ATOM 8133 N N . HIS B 1 450 ? -9.656 15.242 15.68 1 98.5 450 HIS B N 1
ATOM 8134 C CA . HIS B 1 450 ? -9.859 16.297 16.656 1 98.5 450 HIS B CA 1
ATOM 8135 C C . HIS B 1 450 ? -9.594 17.672 16.062 1 98.5 450 HIS B C 1
ATOM 8137 O O . HIS B 1 450 ? -10.062 18.688 16.578 1 98.5 450 HIS B O 1
ATOM 8143 N N . ALA B 1 451 ? -8.859 17.75 14.977 1 98.5 451 ALA B N 1
ATOM 8144 C CA . ALA B 1 451 ? -8.656 19.031 14.297 1 98.5 451 ALA B CA 1
ATOM 8145 C C . ALA B 1 451 ? -9.945 19.516 13.656 1 98.5 451 ALA B C 1
ATOM 8147 O O . ALA B 1 451 ? -10.141 20.719 13.469 1 98.5 451 ALA B O 1
ATOM 8148 N N . TYR B 1 452 ? -10.828 18.609 13.352 1 97.75 452 TYR B N 1
ATOM 8149 C CA . TYR B 1 452 ? -12.07 18.969 12.664 1 97.75 452 TYR B CA 1
ATOM 8150 C C . TYR B 1 452 ? -13.219 19.094 13.656 1 97.75 452 TYR B C 1
ATOM 8152 O O . TYR B 1 452 ? -14.062 19.984 13.523 1 97.75 452 TYR B O 1
ATOM 8160 N N . ALA B 1 453 ? -13.258 18.172 14.602 1 97.38 453 ALA B N 1
ATOM 8161 C CA . ALA B 1 453 ? -14.289 18.141 15.625 1 97.38 453 ALA B CA 1
ATOM 8162 C C . ALA B 1 453 ? -13.773 17.5 16.906 1 97.38 453 ALA B C 1
ATOM 8164 O O . ALA B 1 453 ? -13.312 16.344 16.891 1 97.38 453 ALA B O 1
ATOM 8165 N N . SER B 1 454 ? -13.906 18.25 17.984 1 97.44 454 SER B N 1
ATOM 8166 C CA . SER B 1 454 ? -13.258 17.797 19.203 1 97.44 454 SER B CA 1
ATOM 8167 C C . SER B 1 454 ? -14.086 18.156 20.438 1 97.44 454 SER B C 1
ATOM 8169 O O . SER B 1 454 ? -14.898 19.094 20.391 1 97.44 454 SER B O 1
ATOM 8171 N N . GLU B 1 455 ? -13.953 17.406 21.453 1 96.56 455 GLU B N 1
ATOM 8172 C CA . GLU B 1 455 ? -14.469 17.781 22.766 1 96.56 455 GLU B CA 1
ATOM 8173 C C . GLU B 1 455 ? -13.445 18.609 23.547 1 96.56 455 GLU B C 1
ATOM 8175 O O . GLU B 1 455 ? -13.75 19.141 24.609 1 96.56 455 GLU B O 1
ATOM 8180 N N . PHE B 1 456 ? -12.266 18.75 22.969 1 97.19 456 PHE B N 1
ATOM 8181 C CA . PHE B 1 456 ? -11.18 19.5 23.594 1 97.19 456 PHE B CA 1
ATOM 8182 C C . PHE B 1 456 ? -10.953 20.828 22.859 1 97.19 456 PHE B C 1
ATOM 8184 O O . PHE B 1 456 ? -11.383 21 21.719 1 97.19 456 PHE B O 1
ATOM 8191 N N . GLY B 1 457 ? -10.234 21.703 23.438 1 97.62 457 GLY B N 1
ATOM 8192 C CA . GLY B 1 457 ? -10.148 23.062 22.922 1 97.62 457 GLY B CA 1
ATOM 8193 C C . GLY B 1 457 ? -8.867 23.312 22.141 1 97.62 457 GLY B C 1
ATOM 8194 O O . GLY B 1 457 ? -8.695 24.391 21.562 1 97.62 457 GLY B O 1
ATOM 8195 N N . SER B 1 458 ? -7.984 22.375 21.984 1 97.81 458 SER B N 1
ATOM 8196 C CA . SER B 1 458 ? -6.629 22.578 21.484 1 97.81 458 SER B CA 1
ATOM 8197 C C . SER B 1 458 ? -6.645 23.156 20.078 1 97.81 458 SER B C 1
ATOM 8199 O O . SER B 1 458 ? -5.801 24 19.734 1 97.81 458 SER B O 1
ATOM 8201 N N . PHE B 1 459 ? -7.602 22.781 19.234 1 98.25 459 PHE B N 1
ATOM 8202 C CA . PHE B 1 459 ? -7.586 23.203 17.844 1 98.25 459 PHE B CA 1
ATOM 8203 C C . PHE B 1 459 ? -8.648 24.266 17.578 1 98.25 459 PHE B C 1
ATOM 8205 O O . PHE B 1 459 ? -8.977 24.547 16.422 1 98.25 459 PHE B O 1
ATOM 8212 N N . LEU B 1 460 ? -9.18 24.891 18.672 1 97.44 460 LEU B N 1
ATOM 8213 C CA . LEU B 1 460 ? -10.156 25.953 18.516 1 97.44 460 LEU B CA 1
ATOM 8214 C C . LEU B 1 460 ? -9.461 27.281 18.172 1 97.44 460 LEU B C 1
ATOM 8216 O O . LEU B 1 460 ? -8.367 27.547 18.672 1 97.44 460 LEU B O 1
ATOM 8220 N N . GLY B 1 461 ? -10.156 28.047 17.312 1 96.31 461 GLY B N 1
ATOM 8221 C CA . GLY B 1 461 ? -9.656 29.375 16.984 1 96.31 461 GLY B CA 1
ATOM 8222 C C . GLY B 1 461 ? -8.633 29.359 15.859 1 96.31 461 GLY B C 1
ATOM 8223 O O . GLY B 1 461 ? -8.156 28.297 15.461 1 96.31 461 GLY B O 1
ATOM 8224 N N . ASN B 1 462 ? -8.297 30.578 15.406 1 96.38 462 ASN B N 1
ATOM 8225 C CA . ASN B 1 462 ? -7.387 30.719 14.273 1 96.38 462 ASN B CA 1
ATOM 8226 C C . ASN B 1 462 ? -5.996 31.156 14.719 1 96.38 462 ASN B C 1
ATOM 8228 O O . ASN B 1 462 ? -5.07 31.234 13.906 1 96.38 462 ASN B O 1
ATOM 8232 N N . CYS B 1 463 ? -5.824 31.484 15.953 1 96.88 463 CYS B N 1
ATOM 8233 C CA . CYS B 1 463 ? -4.543 31.891 16.516 1 96.88 463 CYS B CA 1
ATOM 8234 C C . CYS B 1 463 ? -4.629 32.031 18.031 1 96.88 463 CYS B C 1
ATOM 8236 O O . CYS B 1 463 ? -5.711 31.906 18.609 1 96.88 463 CYS B O 1
ATOM 8238 N N . GLU B 1 464 ? -3.527 32.312 18.672 1 95.81 464 GLU B N 1
ATOM 8239 C CA . GLU B 1 464 ? -3.455 32.438 20.125 1 95.81 464 GLU B CA 1
ATOM 8240 C C . GLU B 1 464 ? -4.23 33.656 20.625 1 95.81 464 GLU B C 1
ATOM 8242 O O . GLU B 1 464 ? -4.809 33.625 21.719 1 95.81 464 GLU B O 1
ATOM 8247 N N . ARG B 1 465 ? -4.234 34.656 19.844 1 97.44 465 ARG B N 1
ATOM 8248 C CA . ARG B 1 465 ? -4.98 35.875 20.219 1 97.44 465 ARG B CA 1
ATOM 8249 C C . ARG B 1 465 ? -6.461 35.562 20.406 1 97.44 465 ARG B C 1
ATOM 8251 O O . ARG B 1 465 ? -7.062 35.969 21.406 1 97.44 465 ARG B O 1
ATOM 8258 N N . GLU B 1 466 ? -7.012 34.875 19.5 1 96.56 466 GLU B N 1
ATOM 8259 C CA . GLU B 1 466 ? -8.422 34.5 19.562 1 96.56 466 GLU B CA 1
ATOM 8260 C C . GLU B 1 466 ? -8.695 33.625 20.766 1 96.56 466 GLU B C 1
ATOM 8262 O O . GLU B 1 466 ? -9.742 33.719 21.406 1 96.56 466 GLU B O 1
ATOM 8267 N N . LYS B 1 467 ? -7.789 32.75 21.062 1 96.56 467 LYS B N 1
ATOM 8268 C CA . LYS B 1 467 ? -7.938 31.875 22.234 1 96.56 467 LYS B CA 1
ATOM 8269 C C . LYS B 1 467 ? -7.984 32.688 23.516 1 96.56 467 LYS B C 1
ATOM 8271 O O . LYS B 1 467 ? -8.742 32.375 24.438 1 96.56 467 LYS B O 1
ATOM 8276 N N . LYS B 1 468 ? -7.145 33.656 23.531 1 96.44 468 LYS B N 1
ATOM 8277 C CA . LYS B 1 468 ? -7.102 34.5 24.719 1 96.44 468 LYS B CA 1
ATOM 8278 C C . LYS B 1 468 ? -8.391 35.312 24.844 1 96.44 468 LYS B C 1
ATOM 8280 O O . LYS B 1 468 ? -8.977 35.406 25.938 1 96.44 468 LYS B O 1
ATOM 8285 N N . ILE B 1 469 ? -8.836 35.875 23.766 1 97 469 ILE B N 1
ATOM 8286 C CA . ILE B 1 469 ? -10.023 36.688 23.75 1 97 469 ILE B CA 1
ATOM 8287 C C . ILE B 1 469 ? -11.234 35.875 24.203 1 97 469 ILE B C 1
ATOM 8289 O O . ILE B 1 469 ? -12.062 36.375 24.984 1 97 469 ILE B O 1
ATOM 8293 N N . HIS B 1 470 ? -11.242 34.656 23.828 1 97 470 HIS B N 1
ATOM 8294 C CA . HIS B 1 470 ? -12.422 33.844 24.125 1 97 470 HIS B CA 1
ATOM 8295 C C . HIS B 1 470 ? -12.172 32.906 25.297 1 97 470 HIS B C 1
ATOM 8297 O O . HIS B 1 470 ? -12.977 32 25.578 1 97 470 HIS B O 1
ATOM 8303 N N . LYS B 1 471 ? -11.031 33.031 25.906 1 97.31 471 LYS B N 1
ATOM 8304 C CA . LYS B 1 471 ? -10.68 32.281 27.125 1 97.31 471 LYS B CA 1
ATOM 8305 C C . LYS B 1 471 ? -10.734 30.781 26.891 1 97.31 471 LYS B C 1
ATOM 8307 O O . LYS B 1 471 ? -11.312 30.047 27.703 1 97.31 471 LYS B O 1
ATOM 8312 N N . VAL B 1 472 ? -10.242 30.359 25.859 1 97.56 472 VAL B N 1
ATOM 8313 C CA . VAL B 1 472 ? -10.273 28.953 25.484 1 97.56 472 VAL B CA 1
ATOM 8314 C C . VAL B 1 472 ? -9.477 28.141 26.5 1 97.56 472 VAL B C 1
ATOM 8316 O O . VAL B 1 472 ? -9.961 27.109 27 1 97.56 472 VAL B O 1
ATOM 8319 N N . LYS B 1 473 ? -8.32 28.562 26.906 1 95.56 473 LYS B N 1
ATOM 8320 C CA . LYS B 1 473 ? -7.426 27.797 27.766 1 95.56 473 LYS B CA 1
ATOM 8321 C C . LYS B 1 473 ? -7.938 27.781 29.203 1 95.56 473 LYS B C 1
ATOM 8323 O O . LYS B 1 473 ? -7.566 26.906 30 1 95.56 473 LYS B O 1
ATOM 8328 N N . GLU B 1 474 ? -8.812 28.656 29.469 1 95.38 474 GLU B N 1
ATOM 8329 C CA . GLU B 1 474 ? -9.391 28.719 30.812 1 95.38 474 GLU B CA 1
ATOM 8330 C C . GLU B 1 474 ? -10.688 27.922 30.891 1 95.38 474 GLU B C 1
ATOM 8332 O O . GLU B 1 474 ? -11.031 27.375 31.938 1 95.38 474 GLU B O 1
ATOM 8337 N N . SER B 1 475 ? -11.312 27.828 29.75 1 95.75 475 SER B N 1
ATOM 8338 C CA . SER B 1 475 ? -12.688 27.328 29.797 1 95.75 475 SER B CA 1
ATOM 8339 C C . SER B 1 475 ? -12.781 25.922 29.203 1 95.75 475 SER B C 1
ATOM 8341 O O . SER B 1 475 ? -13.836 25.297 29.266 1 95.75 475 SER B O 1
ATOM 8343 N N . THR B 1 476 ? -11.75 25.438 28.609 1 96.31 476 THR B N 1
ATOM 8344 C CA . THR B 1 476 ? -11.797 24.125 27.984 1 96.31 476 THR B CA 1
ATOM 8345 C C . THR B 1 476 ? -10.625 23.266 28.438 1 96.31 476 THR B C 1
ATOM 8347 O O . THR B 1 476 ? -9.758 23.734 29.188 1 96.31 476 THR B O 1
ATOM 8350 N N . THR B 1 477 ? -10.672 22 28.062 1 95.81 477 THR B N 1
ATOM 8351 C CA . THR B 1 477 ? -9.609 21.047 28.359 1 95.81 477 THR B CA 1
ATOM 8352 C C . THR B 1 477 ? -8.727 20.828 27.141 1 95.81 477 THR B C 1
ATOM 8354 O O . THR B 1 477 ? -9.219 20.781 26 1 95.81 477 THR B O 1
ATOM 8357 N N . SER B 1 478 ? -7.488 20.688 27.391 1 96.69 478 SER B N 1
ATOM 8358 C CA . SER B 1 478 ? -6.527 20.453 26.328 1 96.69 478 SER B CA 1
ATOM 8359 C C . SER B 1 478 ? -6.605 19.016 25.812 1 96.69 478 SER B C 1
ATOM 8361 O O . SER B 1 478 ? -6.754 18.094 26.609 1 96.69 478 SER B O 1
ATOM 8363 N N . LEU B 1 479 ? -6.496 18.812 24.531 1 97.56 479 LEU B N 1
ATOM 8364 C CA . LEU B 1 479 ? -6.43 17.469 23.953 1 97.56 479 LEU B CA 1
ATOM 8365 C C . LEU B 1 479 ? -5.23 16.703 24.5 1 97.56 479 LEU B C 1
ATOM 8367 O O . LEU B 1 479 ? -5.309 15.492 24.719 1 97.56 479 LEU B O 1
ATOM 8371 N N . TRP B 1 480 ? -4.141 17.391 24.734 1 97.5 480 TRP B N 1
ATOM 8372 C CA . TRP B 1 480 ? -2.908 16.75 25.188 1 97.5 480 TRP B CA 1
ATOM 8373 C C . TRP B 1 480 ? -3.072 16.188 26.594 1 97.5 480 TRP B C 1
ATOM 8375 O O . TRP B 1 480 ? -2.486 15.156 26.922 1 97.5 480 TRP B O 1
ATOM 8385 N N . SER B 1 481 ? -3.871 16.891 27.438 1 96 481 SER B N 1
ATOM 8386 C CA . SER B 1 481 ? -4.164 16.359 28.766 1 96 481 SER B CA 1
ATOM 8387 C C . SER B 1 481 ? -4.84 14.992 28.688 1 96 481 SER B C 1
ATOM 8389 O O . SER B 1 481 ? -4.609 14.125 29.531 1 96 481 SER B O 1
ATOM 8391 N N . TYR B 1 482 ? -5.617 14.852 27.719 1 95.5 482 TYR B N 1
ATOM 8392 C CA . TYR B 1 482 ? -6.316 13.594 27.484 1 95.5 482 TYR B CA 1
ATOM 8393 C C . TYR B 1 482 ? -5.363 12.523 26.953 1 95.5 482 TYR B C 1
ATOM 8395 O O . TYR B 1 482 ? -5.258 11.438 27.531 1 95.5 482 TYR B O 1
ATOM 8403 N N . ILE B 1 483 ? -4.617 12.82 25.922 1 96.06 483 ILE B N 1
ATOM 8404 C CA . ILE B 1 483 ? -3.77 11.867 25.219 1 96.06 483 ILE B CA 1
ATOM 8405 C C . ILE B 1 483 ? -2.668 11.375 26.156 1 96.06 483 ILE B C 1
ATOM 8407 O O . ILE B 1 483 ? -2.307 10.195 26.141 1 96.06 483 ILE B O 1
ATOM 8411 N N . ASN B 1 484 ? -2.215 12.273 26.938 1 95 484 ASN B N 1
ATOM 8412 C CA . ASN B 1 484 ? -1.049 11.953 27.766 1 95 484 ASN B CA 1
ATOM 8413 C C . ASN B 1 484 ? -1.442 11.234 29.047 1 95 484 ASN B C 1
ATOM 8415 O O . ASN B 1 484 ? -0.579 10.852 29.828 1 95 484 ASN B O 1
ATOM 8419 N N . HIS B 1 485 ? -2.723 11.055 29.25 1 93.88 485 HIS B N 1
ATOM 8420 C CA . HIS B 1 485 ? -3.127 10.188 30.344 1 93.88 485 HIS B CA 1
ATOM 8421 C C . HIS B 1 485 ? -2.631 8.758 30.141 1 93.88 485 HIS B C 1
ATOM 8423 O O . HIS B 1 485 ? -2.811 8.195 29.062 1 93.88 485 HIS B O 1
ATOM 8429 N N . PRO B 1 486 ? -2.006 8.164 31.047 1 91.19 486 PRO B N 1
ATOM 8430 C CA . PRO B 1 486 ? -1.355 6.863 30.859 1 91.19 486 PRO B CA 1
ATOM 8431 C C . PRO B 1 486 ? -2.309 5.797 30.328 1 91.19 486 PRO B C 1
ATOM 8433 O O . PRO B 1 486 ? -1.923 4.98 29.5 1 91.19 486 PRO B O 1
ATOM 8436 N N . GLU B 1 487 ? -3.504 5.801 30.797 1 89.62 487 GLU B N 1
ATOM 8437 C CA . GLU B 1 487 ? -4.492 4.805 30.391 1 89.62 487 GLU B CA 1
ATOM 8438 C C . GLU B 1 487 ? -4.855 4.965 28.906 1 89.62 487 GLU B C 1
ATOM 8440 O O . GLU B 1 487 ? -5.309 4.012 28.266 1 89.62 487 GLU B O 1
ATOM 8445 N N . ILE B 1 488 ? -4.703 6.145 28.422 1 92.88 488 ILE B N 1
ATOM 8446 C CA . ILE B 1 488 ? -5.051 6.441 27.031 1 92.88 488 ILE B CA 1
ATOM 8447 C C . ILE B 1 488 ? -3.811 6.316 26.156 1 92.88 488 ILE B C 1
ATOM 8449 O O . ILE B 1 488 ? -3.871 5.742 25.062 1 92.88 488 ILE B O 1
ATOM 8453 N N . LEU B 1 489 ? -2.721 6.781 26.703 1 94.31 489 LEU B N 1
ATOM 8454 C CA . LEU B 1 489 ? -1.464 6.891 25.969 1 94.31 489 LEU B CA 1
ATOM 8455 C C . LEU B 1 489 ? -1.009 5.527 25.469 1 94.31 489 LEU B C 1
ATOM 8457 O O . LEU B 1 489 ? -0.418 5.426 24.391 1 94.31 489 LEU B O 1
ATOM 8461 N N . VAL B 1 490 ? -1.3 4.484 26.078 1 90.25 490 VAL B N 1
ATOM 8462 C CA . VAL B 1 490 ? -0.84 3.135 25.781 1 90.25 490 VAL B CA 1
ATOM 8463 C C . VAL B 1 490 ? -1.385 2.695 24.422 1 90.25 490 VAL B C 1
ATOM 8465 O O . VAL B 1 490 ? -0.743 1.918 23.719 1 90.25 490 VAL B O 1
ATOM 8468 N N . ASN B 1 491 ? -2.494 3.26 24.047 1 90.56 491 ASN B N 1
ATOM 8469 C CA . ASN B 1 491 ? -3.137 2.877 22.797 1 90.56 491 ASN B CA 1
ATOM 8470 C C . ASN B 1 491 ? -2.414 3.473 21.594 1 90.56 491 ASN B C 1
ATOM 8472 O O . ASN B 1 491 ? -2.627 3.037 20.453 1 90.56 491 ASN B O 1
ATOM 8476 N N . TYR B 1 492 ? -1.515 4.41 21.844 1 95.25 492 TYR B N 1
ATOM 8477 C CA . TYR B 1 492 ? -0.974 5.168 20.719 1 95.25 492 TYR B CA 1
ATOM 8478 C C . TYR B 1 492 ? 0.538 4.996 20.625 1 95.25 492 TYR B C 1
ATOM 8480 O O . TYR B 1 492 ? 1.183 5.598 19.766 1 95.25 492 TYR B O 1
ATOM 8488 N N . VAL B 1 493 ? 1.101 4.191 21.453 1 93.88 493 VAL B N 1
ATOM 8489 C CA . VAL B 1 493 ? 2.537 3.941 21.438 1 93.88 493 VAL B CA 1
ATOM 8490 C C . VAL B 1 493 ? 2.867 2.84 20.438 1 93.88 493 VAL B C 1
ATOM 8492 O O . VAL B 1 493 ? 2.162 1.832 20.359 1 93.88 493 VAL B O 1
ATOM 8495 N N . SER B 1 494 ? 3.859 3.051 19.672 1 90.62 494 SER B N 1
ATOM 8496 C CA . SER B 1 494 ? 4.332 2.023 18.75 1 90.62 494 SER B CA 1
ATOM 8497 C C . SER B 1 494 ? 5.172 0.977 19.469 1 90.62 494 SER B C 1
ATOM 8499 O O . SER B 1 494 ? 6.195 1.305 20.078 1 90.62 494 SER B O 1
ATOM 8501 N N . PRO B 1 495 ? 4.859 -0.21 19.391 1 82.69 495 PRO B N 1
ATOM 8502 C CA . PRO B 1 495 ? 5.609 -1.251 20.094 1 82.69 495 PRO B CA 1
ATOM 8503 C C . PRO B 1 495 ? 7.016 -1.452 19.531 1 82.69 495 PRO B C 1
ATOM 8505 O O . PRO B 1 495 ? 7.906 -1.92 20.25 1 82.69 495 PRO B O 1
ATOM 8508 N N . ALA B 1 496 ? 7.215 -1.058 18.344 1 82.62 496 ALA B N 1
ATOM 8509 C CA . ALA B 1 496 ? 8.492 -1.307 17.688 1 82.62 496 ALA B CA 1
ATOM 8510 C C . ALA B 1 496 ? 9.422 -0.1 17.812 1 82.62 496 ALA B C 1
ATOM 8512 O O . ALA B 1 496 ? 10.523 -0.095 17.25 1 82.62 496 ALA B O 1
ATOM 8513 N N . TYR B 1 497 ? 9.086 0.822 18.625 1 90.38 497 TYR B N 1
ATOM 8514 C CA . TYR B 1 497 ? 9.789 2.096 18.672 1 90.38 497 TYR B CA 1
ATOM 8515 C C . TYR B 1 497 ? 11.227 1.905 19.141 1 90.38 497 TYR B C 1
ATOM 8517 O O . TYR B 1 497 ? 11.469 1.303 20.188 1 90.38 497 TYR B O 1
ATOM 8525 N N . GLU B 1 498 ? 12.156 2.34 18.344 1 89.94 498 GLU B N 1
ATOM 8526 C CA . GLU B 1 498 ? 13.578 2.494 18.656 1 89.94 498 GLU B CA 1
ATOM 8527 C C . GLU B 1 498 ? 14.07 3.895 18.312 1 89.94 498 GLU B C 1
ATOM 8529 O O . GLU B 1 498 ? 14.055 4.293 17.141 1 89.94 498 GLU B O 1
ATOM 8534 N N . PRO B 1 499 ? 14.469 4.578 19.344 1 92.5 499 PRO B N 1
ATOM 8535 C CA . PRO B 1 499 ? 14.93 5.945 19.062 1 92.5 499 PRO B CA 1
ATOM 8536 C C . PRO B 1 499 ? 15.992 6 17.969 1 92.5 499 PRO B C 1
ATOM 8538 O O . PRO B 1 499 ? 16.969 5.238 18.016 1 92.5 499 PRO B O 1
ATOM 8541 N N . ASN B 1 500 ? 15.734 6.715 17.016 1 93.25 500 ASN B N 1
ATOM 8542 C CA . ASN B 1 500 ? 16.656 6.977 15.922 1 93.25 500 ASN B CA 1
ATOM 8543 C C . ASN B 1 500 ? 17.234 8.391 16 1 93.25 500 ASN B C 1
ATOM 8545 O O . ASN B 1 500 ? 16.531 9.367 15.719 1 93.25 500 ASN B O 1
ATOM 8549 N N . LEU B 1 501 ? 18.484 8.531 16.312 1 94.69 501 LEU B N 1
ATOM 8550 C CA . LEU B 1 501 ? 19.094 9.836 16.594 1 94.69 501 LEU B CA 1
ATOM 8551 C C . LEU B 1 501 ? 19.516 10.523 15.297 1 94.69 501 LEU B C 1
ATOM 8553 O O . LEU B 1 501 ? 19.844 11.711 15.297 1 94.69 501 LEU B O 1
ATOM 8557 N N . GLU B 1 502 ? 19.438 9.852 14.203 1 95.31 502 GLU B N 1
ATOM 8558 C CA . GLU B 1 502 ? 19.875 10.398 12.922 1 95.31 502 GLU B CA 1
ATOM 8559 C C . GLU B 1 502 ? 18.734 11.094 12.188 1 95.31 502 GLU B C 1
ATOM 8561 O O . GLU B 1 502 ? 17.562 10.836 12.469 1 95.31 502 GLU B O 1
ATOM 8566 N N . THR B 1 503 ? 19.109 12.055 11.344 1 97.62 503 THR B N 1
ATOM 8567 C CA . THR B 1 503 ? 18.141 12.648 10.422 1 97.62 503 THR B CA 1
ATOM 8568 C C . THR B 1 503 ? 17.531 11.57 9.516 1 97.62 503 THR B C 1
ATOM 8570 O O . THR B 1 503 ? 18.234 10.664 9.07 1 97.62 503 THR B O 1
ATOM 8573 N N . LEU B 1 504 ? 16.281 11.609 9.312 1 97.69 504 LEU B N 1
ATOM 8574 C CA . LEU B 1 504 ? 15.633 10.68 8.398 1 97.69 504 LEU B CA 1
ATOM 8575 C C . LEU B 1 504 ? 15.656 11.211 6.969 1 97.69 504 LEU B C 1
ATOM 8577 O O . LEU B 1 504 ? 15.484 12.406 6.742 1 97.69 504 LEU B O 1
ATOM 8581 N N . TRP B 1 505 ? 15.945 10.359 6.051 1 96.69 505 TRP B N 1
ATOM 8582 C CA . TRP B 1 505 ? 15.977 10.703 4.633 1 96.69 505 TRP B CA 1
ATOM 8583 C C . TRP B 1 505 ? 15.008 9.844 3.836 1 96.69 505 TRP B C 1
ATOM 8585 O O . TRP B 1 505 ? 15.422 8.93 3.119 1 96.69 505 TRP B O 1
ATOM 8595 N N . PRO B 1 506 ? 13.711 10.156 3.941 1 95.56 506 PRO B N 1
ATOM 8596 C CA . PRO B 1 506 ? 12.727 9.352 3.211 1 95.56 506 PRO B CA 1
ATOM 8597 C C . PRO B 1 506 ? 12.875 9.477 1.695 1 95.56 506 PRO B C 1
ATOM 8599 O O . PRO B 1 506 ? 13.266 10.531 1.194 1 95.56 506 PRO B O 1
ATOM 8602 N N . SER B 1 507 ? 12.578 8.336 1.044 1 92.62 507 SER B N 1
ATOM 8603 C CA . SER B 1 507 ? 12.484 8.391 -0.412 1 92.62 507 SER B CA 1
ATOM 8604 C C . SER B 1 507 ? 11.312 9.258 -0.857 1 92.62 507 SER B C 1
ATOM 8606 O O . SER B 1 507 ? 10.234 9.211 -0.258 1 92.62 507 SER B O 1
ATOM 8608 N N . VAL B 1 508 ? 11.57 10.109 -1.844 1 93.69 508 VAL B N 1
ATOM 8609 C CA . VAL B 1 508 ? 10.5 10.93 -2.406 1 93.69 508 VAL B CA 1
ATOM 8610 C C . VAL B 1 508 ? 10.258 10.531 -3.861 1 93.69 508 VAL B C 1
ATOM 8612 O O . VAL B 1 508 ? 9.922 11.383 -4.691 1 93.69 508 VAL B O 1
ATOM 8615 N N . ALA B 1 509 ? 10.539 9.258 -4.129 1 92.75 509 ALA B N 1
ATOM 8616 C CA . ALA B 1 509 ? 10.188 8.711 -5.434 1 92.75 509 ALA B CA 1
ATOM 8617 C C . ALA B 1 509 ? 8.703 8.367 -5.504 1 92.75 509 ALA B C 1
ATOM 8619 O O . ALA B 1 509 ? 8.117 7.91 -4.52 1 92.75 509 ALA B O 1
ATOM 8620 N N . PRO B 1 510 ? 8.117 8.57 -6.656 1 91.5 510 PRO B N 1
ATOM 8621 C CA . PRO B 1 510 ? 6.691 8.258 -6.785 1 91.5 510 PRO B CA 1
ATOM 8622 C C . PRO B 1 510 ? 6.367 6.805 -6.453 1 91.5 510 PRO B C 1
ATOM 8624 O O . PRO B 1 510 ? 5.273 6.504 -5.965 1 91.5 510 PRO B O 1
ATOM 8627 N N . GLN B 1 511 ? 7.305 5.934 -6.555 1 88.94 511 GLN B N 1
ATOM 8628 C CA . GLN B 1 511 ? 7.098 4.504 -6.359 1 88.94 511 GLN B CA 1
ATOM 8629 C C . GLN B 1 511 ? 6.812 4.184 -4.895 1 88.94 511 GLN B C 1
ATOM 8631 O O . GLN B 1 511 ? 6.219 3.148 -4.586 1 88.94 511 GLN B O 1
ATOM 8636 N N . VAL B 1 512 ? 7.234 5.086 -4.086 1 90.25 512 VAL B N 1
ATOM 8637 C CA . VAL B 1 512 ? 7.184 4.746 -2.666 1 90.25 512 VAL B CA 1
ATOM 8638 C C . VAL B 1 512 ? 5.953 5.383 -2.027 1 90.25 512 VAL B C 1
ATOM 8640 O O . VAL B 1 512 ? 5.543 4.992 -0.932 1 90.25 512 VAL B O 1
ATOM 8643 N N . ILE B 1 513 ? 5.32 6.324 -2.676 1 91.75 513 ILE B N 1
ATOM 8644 C CA . ILE B 1 513 ? 4.164 7.016 -2.115 1 91.75 513 ILE B CA 1
ATOM 8645 C C . ILE B 1 513 ? 2.918 6.145 -2.268 1 91.75 513 ILE B C 1
ATOM 8647 O O . ILE B 1 513 ? 2.674 5.582 -3.338 1 91.75 513 ILE B O 1
ATOM 8651 N N . VAL B 1 514 ? 2.156 5.988 -1.211 1 93.12 514 VAL B N 1
ATOM 8652 C CA . VAL B 1 514 ? 0.969 5.141 -1.236 1 93.12 514 VAL B CA 1
ATOM 8653 C C . VAL B 1 514 ? -0.189 5.852 -0.541 1 93.12 514 VAL B C 1
ATOM 8655 O O . VAL B 1 514 ? 0.027 6.746 0.283 1 93.12 514 VAL B O 1
ATOM 8658 N N . LEU B 1 515 ? -1.399 5.418 -0.948 1 95.5 515 LEU B N 1
ATOM 8659 C CA . LEU B 1 515 ? -2.588 5.961 -0.301 1 95.5 515 LEU B CA 1
ATOM 8660 C C . LEU B 1 515 ? -2.686 5.484 1.146 1 95.5 515 LEU B C 1
ATOM 8662 O O . LEU B 1 515 ? -2.463 4.309 1.432 1 95.5 515 LEU B O 1
ATOM 8666 N N . TRP B 1 516 ? -2.934 6.383 2.053 1 97.5 516 TRP B N 1
ATOM 8667 C CA . TRP B 1 516 ? -3.141 6.066 3.463 1 97.5 516 TRP B CA 1
ATOM 8668 C C . TRP B 1 516 ? -4.48 5.367 3.674 1 97.5 516 TRP B C 1
ATOM 8670 O O . TRP B 1 516 ? -5.48 6.008 3.99 1 97.5 516 TRP B O 1
ATOM 8680 N N . ASP B 1 517 ? -4.484 4.066 3.621 1 94.75 517 ASP B N 1
ATOM 8681 C CA . ASP B 1 517 ? -5.699 3.26 3.604 1 94.75 517 ASP B CA 1
ATOM 8682 C C . ASP B 1 517 ? -6.52 3.475 4.871 1 94.75 517 ASP B C 1
ATOM 8684 O O . ASP B 1 517 ? -7.742 3.627 4.809 1 94.75 517 ASP B O 1
ATOM 8688 N N . ARG B 1 518 ? -5.828 3.488 5.996 1 96.12 518 ARG B N 1
ATOM 8689 C CA . ARG B 1 518 ? -6.527 3.578 7.273 1 96.12 518 ARG B CA 1
ATOM 8690 C C . ARG B 1 518 ? -7.223 4.926 7.426 1 96.12 518 ARG B C 1
ATOM 8692 O O . ARG B 1 518 ? -8.125 5.078 8.25 1 96.12 518 ARG B O 1
ATOM 8699 N N . LEU B 1 519 ? -6.82 5.852 6.645 1 97.94 519 LEU B N 1
ATOM 8700 C CA . LEU B 1 519 ? -7.48 7.152 6.641 1 97.94 519 LEU B CA 1
ATOM 8701 C C . LEU B 1 519 ? -8.602 7.188 5.602 1 97.94 519 LEU B C 1
ATOM 8703 O O . LEU B 1 519 ? -9.758 7.43 5.941 1 97.94 519 LEU B O 1
ATOM 8707 N N . PHE B 1 520 ? -8.32 6.891 4.328 1 97.44 520 PHE B N 1
ATOM 8708 C CA . PHE B 1 520 ? -9.203 7.156 3.205 1 97.44 520 PHE B CA 1
ATOM 8709 C C . PHE B 1 520 ? -10.227 6.035 3.041 1 97.44 520 PHE B C 1
ATOM 8711 O O . PHE B 1 520 ? -11.305 6.25 2.488 1 97.44 520 PHE B O 1
ATOM 8718 N N . LYS B 1 521 ? -9.828 4.867 3.516 1 94.44 521 LYS B N 1
ATOM 8719 C CA . LYS B 1 521 ? -10.711 3.721 3.332 1 94.44 521 LYS B CA 1
ATOM 8720 C C . LYS B 1 521 ? -11.094 3.098 4.672 1 94.44 521 LYS B C 1
ATOM 8722 O O . LYS B 1 521 ? -11.477 1.928 4.734 1 94.44 521 LYS B O 1
ATOM 8727 N N . ARG B 1 522 ? -10.992 3.801 5.688 1 93.38 522 ARG B N 1
ATOM 8728 C CA . ARG B 1 522 ? -11.172 3.34 7.062 1 93.38 522 ARG B CA 1
ATOM 8729 C C . ARG B 1 522 ? -12.539 2.684 7.242 1 93.38 522 ARG B C 1
ATOM 8731 O O . ARG B 1 522 ? -12.648 1.634 7.879 1 93.38 522 ARG B O 1
ATOM 8738 N N . TRP B 1 523 ? -13.5 3.279 6.629 1 92.75 523 TRP B N 1
ATOM 8739 C CA . TRP B 1 523 ? -14.875 2.869 6.918 1 92.75 523 TRP B CA 1
ATOM 8740 C C . TRP B 1 523 ? -15.375 1.869 5.879 1 92.75 523 TRP B C 1
ATOM 8742 O O . TRP B 1 523 ? -16.5 1.383 5.969 1 92.75 523 TRP B O 1
ATOM 8752 N N . ARG B 1 524 ? -14.531 1.59 4.93 1 87.31 524 ARG B N 1
ATOM 8753 C CA . ARG B 1 524 ? -14.938 0.705 3.846 1 87.31 524 ARG B CA 1
ATOM 8754 C C . ARG B 1 524 ? -14.266 -0.658 3.965 1 87.31 524 ARG B C 1
ATOM 8756 O O . ARG B 1 524 ? -14.766 -1.652 3.438 1 87.31 524 ARG B O 1
ATOM 8763 N N . LEU B 1 525 ? -13.188 -0.695 4.641 1 87.88 525 LEU B N 1
ATOM 8764 C CA . LEU B 1 525 ? -12.43 -1.936 4.77 1 87.88 525 LEU B CA 1
ATOM 8765 C C . LEU B 1 525 ? -12.609 -2.539 6.16 1 87.88 525 LEU B C 1
ATOM 8767 O O . LEU B 1 525 ? -12.93 -1.826 7.113 1 87.88 525 LEU B O 1
ATOM 8771 N N . ASP B 1 526 ? -12.414 -3.826 6.207 1 86.19 526 ASP B N 1
ATOM 8772 C CA . ASP B 1 526 ? -12.445 -4.531 7.488 1 86.19 526 ASP B CA 1
ATOM 8773 C C . ASP B 1 526 ? -11.062 -4.535 8.141 1 86.19 526 ASP B C 1
ATOM 8775 O O . ASP B 1 526 ? -10.102 -5.062 7.574 1 86.19 526 ASP B O 1
ATOM 8779 N N . TRP B 1 527 ? -10.945 -3.979 9.32 1 88.81 527 TRP B N 1
ATOM 8780 C CA . TRP B 1 527 ? -9.656 -3.809 9.984 1 88.81 527 TRP B CA 1
ATOM 8781 C C . TRP B 1 527 ? -9.539 -4.727 11.195 1 88.81 527 TRP B C 1
ATOM 8783 O O . TRP B 1 527 ? -8.562 -4.664 11.945 1 88.81 527 TRP B O 1
ATOM 8793 N N . THR B 1 528 ? -10.477 -5.59 11.383 1 85.25 528 THR B N 1
ATOM 8794 C CA . THR B 1 528 ? -10.594 -6.387 12.602 1 85.25 528 THR B CA 1
ATOM 8795 C C . THR B 1 528 ? -9.336 -7.219 12.828 1 85.25 528 THR B C 1
ATOM 8797 O O . THR B 1 528 ? -8.773 -7.223 13.93 1 85.25 528 THR B O 1
ATOM 8800 N N . GLN B 1 529 ? -8.898 -7.938 11.844 1 82.88 529 GLN B N 1
ATOM 8801 C CA . GLN B 1 529 ? -7.73 -8.797 12 1 82.88 529 GLN B CA 1
ATOM 8802 C C . GLN B 1 529 ? -6.469 -7.977 12.234 1 82.88 529 GLN B C 1
ATOM 8804 O O . GLN B 1 529 ? -5.617 -8.352 13.039 1 82.88 529 GLN B O 1
ATOM 8809 N N . ILE B 1 530 ? -6.352 -6.867 11.547 1 84.19 530 ILE B N 1
ATOM 8810 C CA . ILE B 1 530 ? -5.191 -5.996 11.703 1 84.19 530 ILE B CA 1
ATOM 8811 C C . ILE B 1 530 ? -5.152 -5.441 13.125 1 84.19 530 ILE B C 1
ATOM 8813 O O . ILE B 1 530 ? -4.098 -5.41 13.758 1 84.19 530 ILE B O 1
ATOM 8817 N N . ASP B 1 531 ? -6.289 -5.008 13.602 1 85.44 531 ASP B N 1
ATOM 8818 C CA . ASP B 1 531 ? -6.375 -4.461 14.945 1 85.44 531 ASP B CA 1
ATOM 8819 C C . ASP B 1 531 ? -6.055 -5.523 16 1 85.44 531 ASP B C 1
ATOM 8821 O O . ASP B 1 531 ? -5.422 -5.23 17.016 1 85.44 531 ASP B O 1
ATOM 8825 N N . GLN B 1 532 ? -6.488 -6.711 15.703 1 79.75 532 GLN B N 1
ATOM 8826 C CA . GLN B 1 532 ? -6.199 -7.816 16.609 1 79.75 532 GLN B CA 1
ATOM 8827 C C . GLN B 1 532 ? -4.699 -8.094 16.672 1 79.75 532 GLN B C 1
ATOM 8829 O O . GLN B 1 532 ? -4.156 -8.336 17.75 1 79.75 532 GLN B O 1
ATOM 8834 N N . ILE B 1 533 ? -4.113 -8.055 15.578 1 79.12 533 ILE B N 1
ATOM 8835 C CA . ILE B 1 533 ? -2.676 -8.305 15.508 1 79.12 533 ILE B CA 1
ATOM 8836 C C . ILE B 1 533 ? -1.927 -7.211 16.266 1 79.12 533 ILE B C 1
ATOM 8838 O O . ILE B 1 533 ? -0.99 -7.496 17.016 1 79.12 533 ILE B O 1
ATOM 8842 N N . GLN B 1 534 ? -2.34 -5.996 16.078 1 78.12 534 GLN B N 1
ATOM 8843 C CA . GLN B 1 534 ? -1.707 -4.875 16.766 1 78.12 534 GLN B CA 1
ATOM 8844 C C . GLN B 1 534 ? -1.845 -5.02 18.281 1 78.12 534 GLN B C 1
ATOM 8846 O O . GLN B 1 534 ? -0.924 -4.684 19.031 1 78.12 534 GLN B O 1
ATOM 8851 N N . GLN B 1 535 ? -2.992 -5.492 18.688 1 76.88 535 GLN B N 1
ATOM 8852 C CA . GLN B 1 535 ? -3.223 -5.699 20.109 1 76.88 535 GLN B CA 1
ATOM 8853 C C . GLN B 1 535 ? -2.322 -6.805 20.656 1 76.88 535 GLN B C 1
ATOM 8855 O O . GLN B 1 535 ? -1.822 -6.703 21.781 1 76.88 535 GLN B O 1
ATOM 8860 N N . ILE B 1 536 ? -2.127 -7.766 19.859 1 71.69 536 ILE B N 1
ATOM 8861 C CA . ILE B 1 536 ? -1.275 -8.875 20.266 1 71.69 536 ILE B CA 1
ATOM 8862 C C . ILE B 1 536 ? 0.169 -8.398 20.406 1 71.69 536 ILE B C 1
ATOM 8864 O O . ILE B 1 536 ? 0.86 -8.75 21.359 1 71.69 536 ILE B O 1
ATOM 8868 N N . ILE B 1 537 ? 0.533 -7.59 19.5 1 73.81 537 ILE B N 1
ATOM 8869 C CA . ILE B 1 537 ? 1.897 -7.074 19.516 1 73.81 537 ILE B CA 1
ATOM 8870 C C . ILE B 1 537 ? 2.109 -6.184 20.734 1 73.81 537 ILE B C 1
ATOM 8872 O O . ILE B 1 537 ? 3.148 -6.262 21.391 1 73.81 537 ILE B O 1
ATOM 8876 N N . LYS B 1 538 ? 1.149 -5.438 21.062 1 75.56 538 LYS B N 1
ATOM 8877 C CA . LYS B 1 538 ? 1.21 -4.547 22.219 1 75.56 538 LYS B CA 1
ATOM 8878 C C . LYS B 1 538 ? 1.312 -5.344 23.516 1 75.56 538 LYS B C 1
ATOM 8880 O O . LYS B 1 538 ? 2.07 -4.977 24.422 1 75.56 538 LYS B O 1
ATOM 8885 N N . LYS B 1 539 ? 0.618 -6.348 23.609 1 70.94 539 LYS B N 1
ATOM 8886 C CA . LYS B 1 539 ? 0.597 -7.172 24.812 1 70.94 539 LYS B CA 1
ATOM 8887 C C . LYS B 1 539 ? 1.929 -7.891 25.016 1 70.94 539 LYS B C 1
ATOM 8889 O O . LYS B 1 539 ? 2.4 -8.039 26.141 1 70.94 539 LYS B O 1
ATOM 8894 N N . VAL B 1 540 ? 2.465 -8.188 23.953 1 63.16 540 VAL B N 1
ATOM 8895 C CA . VAL B 1 540 ? 3.723 -8.93 23.984 1 63.16 540 VAL B CA 1
ATOM 8896 C C . VAL B 1 540 ? 4.84 -8.016 24.484 1 63.16 540 VAL B C 1
ATOM 8898 O O . VAL B 1 540 ? 5.676 -8.43 25.297 1 63.16 540 VAL B O 1
ATOM 8901 N N . LYS B 1 541 ? 4.898 -6.879 24.078 1 63.88 541 LYS B N 1
ATOM 8902 C CA . LYS B 1 541 ? 5.926 -5.922 24.484 1 63.88 541 LYS B CA 1
ATOM 8903 C C . LYS B 1 541 ? 5.789 -5.566 25.953 1 63.88 541 LYS B C 1
ATOM 8905 O O . LYS B 1 541 ? 6.789 -5.484 26.672 1 63.88 541 LYS B O 1
ATOM 8910 N N . ASN B 1 542 ? 4.59 -5.445 26.281 1 62.5 542 ASN B N 1
ATOM 8911 C CA . ASN B 1 542 ? 4.352 -5.117 27.672 1 62.5 542 ASN B CA 1
ATOM 8912 C C . ASN B 1 542 ? 4.777 -6.254 28.594 1 62.5 542 ASN B C 1
ATOM 8914 O O . ASN B 1 542 ? 5.305 -6.016 29.688 1 62.5 542 ASN B O 1
ATOM 8918 N N . THR B 1 543 ? 4.621 -7.363 28.062 1 57.44 543 THR B N 1
ATOM 8919 C CA . THR B 1 543 ? 5.02 -8.523 28.844 1 57.44 543 THR B CA 1
ATOM 8920 C C . THR B 1 543 ? 6.543 -8.625 28.922 1 57.44 543 THR B C 1
ATOM 8922 O O . THR B 1 543 ? 7.09 -8.938 29.984 1 57.44 543 THR B O 1
ATOM 8925 N N . LYS B 1 544 ? 7.258 -8.352 27.953 1 54.09 544 LYS B N 1
ATOM 8926 C CA . LYS B 1 544 ? 8.719 -8.375 27.969 1 54.09 544 LYS B CA 1
ATOM 8927 C C . LYS B 1 544 ? 9.281 -7.289 28.875 1 54.09 544 LYS B C 1
ATOM 8929 O O . LYS B 1 544 ? 10.242 -7.523 29.609 1 54.09 544 LYS B O 1
ATOM 8934 N N . LEU B 1 545 ? 8.641 -6.211 28.656 1 49.72 545 LEU B N 1
ATOM 8935 C CA . LEU B 1 545 ? 9.062 -5.117 29.516 1 49.72 545 LEU B CA 1
ATOM 8936 C C . LEU B 1 545 ? 8.859 -5.469 30.984 1 49.72 545 LEU B C 1
ATOM 8938 O O . LEU B 1 545 ? 9.695 -5.141 31.828 1 49.72 545 LEU B O 1
ATOM 8942 N N . ALA B 1 546 ? 7.84 -6.227 31.141 1 50.03 546 ALA B N 1
ATOM 8943 C CA . ALA B 1 546 ? 7.562 -6.664 32.5 1 50.03 546 ALA B CA 1
ATOM 8944 C C . ALA B 1 546 ? 8.57 -7.719 32.938 1 50.03 546 ALA B C 1
ATOM 8946 O O . ALA B 1 546 ? 9.031 -7.691 34.094 1 50.03 546 ALA B O 1
ATOM 8947 N N . LEU B 1 547 ? 8.867 -8.57 32.031 1 48.81 547 LEU B N 1
ATOM 8948 C CA . LEU B 1 547 ? 9.836 -9.625 32.344 1 48.81 547 LEU B CA 1
ATOM 8949 C C . LEU B 1 547 ? 11.234 -9.039 32.5 1 48.81 547 LEU B C 1
ATOM 8951 O O . LEU B 1 547 ? 11.977 -9.469 33.406 1 48.81 547 LEU B O 1
ATOM 8955 N N . ASN B 1 548 ? 11.508 -8.086 31.734 1 47.94 548 ASN B N 1
ATOM 8956 C CA . ASN B 1 548 ? 12.797 -7.418 31.875 1 47.94 548 ASN B CA 1
ATOM 8957 C C . ASN B 1 548 ? 12.867 -6.602 33.156 1 47.94 548 ASN B C 1
ATOM 8959 O O . ASN B 1 548 ? 13.922 -6.504 33.781 1 47.94 548 ASN B O 1
ATOM 8963 N N . CYS B 1 549 ? 11.797 -6.023 33.5 1 45.28 549 CYS B N 1
ATOM 8964 C CA . CYS B 1 549 ? 11.742 -5.297 34.75 1 45.28 549 CYS B CA 1
ATOM 8965 C C . CYS B 1 549 ? 11.844 -6.254 35.938 1 45.28 549 CYS B C 1
ATOM 8967 O O . CYS B 1 549 ? 12.453 -5.922 36.938 1 45.28 549 CYS B O 1
ATOM 8969 N N . GLU B 1 550 ? 11.258 -7.336 35.938 1 43.38 550 GLU B N 1
ATOM 8970 C CA . GLU B 1 550 ? 11.359 -8.336 37 1 43.38 550 GLU B CA 1
ATOM 8971 C C . GLU B 1 550 ? 12.766 -8.906 37.062 1 43.38 550 GLU B C 1
ATOM 8973 O O . GLU B 1 550 ? 13.266 -9.188 38.156 1 43.38 550 GLU B O 1
ATOM 8978 N N . LYS B 1 551 ? 13.383 -9.039 36.062 1 50.75 551 LYS B N 1
ATOM 8979 C CA . LYS B 1 551 ? 14.766 -9.523 36.125 1 50.75 551 LYS B CA 1
ATOM 8980 C C . LYS B 1 551 ? 15.695 -8.469 36.688 1 50.75 551 LYS B C 1
ATOM 8982 O O . LYS B 1 551 ? 16.688 -8.812 37.344 1 50.75 551 LYS B O 1
ATOM 8987 N N . ASN B 1 552 ? 15.414 -7.312 36.312 1 42.34 552 ASN B N 1
ATOM 8988 C CA . ASN B 1 552 ? 16.234 -6.246 36.875 1 42.34 552 ASN B CA 1
ATOM 8989 C C . ASN B 1 552 ? 15.922 -6.02 38.344 1 42.34 552 ASN B C 1
ATOM 8991 O O . ASN B 1 552 ? 16.609 -5.262 39.031 1 42.34 552 ASN B O 1
ATOM 8995 N N . SER B 1 553 ? 14.867 -6.32 38.656 1 42.34 553 SER B N 1
ATOM 8996 C CA . SER B 1 553 ? 14.562 -6.203 40.094 1 42.34 553 SER B CA 1
ATOM 8997 C C . SER B 1 553 ? 15.094 -7.406 40.875 1 42.34 553 SER B C 1
ATOM 8999 O O . SER B 1 553 ? 15 -7.445 42.094 1 42.34 553 SER B O 1
ATOM 9001 N N . ASN B 1 554 ? 15.383 -8.391 40.312 1 36.59 554 ASN B N 1
ATOM 9002 C CA . ASN B 1 554 ? 16.094 -9.414 41.062 1 36.59 554 ASN B CA 1
ATOM 9003 C C . ASN B 1 554 ? 17.609 -9.258 40.938 1 36.59 554 ASN B C 1
ATOM 9005 O O . ASN B 1 554 ? 18.109 -9.016 39.844 1 36.59 554 ASN B O 1
#

Organism: Strongyloides stercoralis (NCBI:txid6248)

InterPro domains:
  IPR010569 Myotubularin-like, phosphatase domain [PF06602] (128-467)
  IPR010569 Myotubularin-like, phosphatase domain [PS51339] (142-520)
  IPR011993 PH-like domain superfamily [G3DSA:2.30.29.30] (4-118)
  IPR029021 Protein-tyrosine phosphatase-like [SSF52799] (140-523)
  IPR030564 Myotubularin [PTHR10807] (21-548)

Radius of gyration: 33.87 Å; Cα contacts (8 Å, |Δi|>4): 2100; chains: 2; bounding box: 101×97×78 Å

Secondary structure (DSSP, 8-state):
--GGGG-S-SEEEEEEEEESSS-SEEEEEEE-SSEEEEEE----SSS-TT--GGGSPEEEEGGGEEEEEEEEEEEE-TTS-EEEEEEEEEEETTS-EEEEEES-HHHHHHHHHHHHHHHT-SSSTTSGGGT----S--SS-TTTTT-HHHHHHHHHHHHGGGEEEE-TTGGG-S-TTS-SSEEEETT--HHHHHHHHHHBGGG---EEEEEETTTTEEEEE-PPB--TTTT---HHHHHHHHHTSPTT--EEEEESS-HHHHHHHGGGT-----TTTSTTEEEEE-----HHHHHHHHHHHHHHHH-TT--HHHHHHHHHHH-HHHHHHHHHHHHHHHHHHHHTS--EEEEE-SSSSSHHHHHHHHHHHHH-GGGGSHHHHHHHHIIIIITTT--HHHHTS--SS---TTTGGG---HHHHHHHHHHHHHHHSTTS-SB-HHHHHHHHHHHHS-SSSTT-SSSHHHHHHTTHHHHS--HHHHHTSHHHHGGGB-TT-----SPP-----GGG----HHHHTTTTS--HHHHHHHHHHHHHHHHHHHHHHHHH--/--GGGG-S-SEEEEEEEEESSS-SEEEEEEE-SSEEEEEE----SSS-TT--GGGSPEEEEGGGEEEEEEEEEEEE-TTS-EEEEEEEEEEETTS-EEEEEES-HHHHHHHHHHHHHHTT-SSSTTSGGGT----S--SS-TTTTT-HHHHHHHHHHHHGGGEEEE-TTGGG-S-TTS-SSEEEETT--HHHHHHHHHHBGGG---EEEEEETTTTEEEEE-PPB--TTTT---HHHHHHHHHTSPTT--EEEEESS-HHHHHHHGGGT-----TTTTTTEEEEE-----HHHHHHHHHHHHHHHH-TT--HHHHHHHHHHH-HHHHHHHHHHHHHHHHHHHHTS--EEEEE-SSSSSHHHHHHHHHHHHH-GGGGSHHHHHHHHIIIIITTT--HHHHTS--SS---TTTGGG---HHHHHHHHHHHHHHHSTTS-SB-HHHHHHHHHHHHS-SSSTT-SSSHHHHHHTTHHHHS--HHHHHTSHHHHGGGB-TT-----SPP-----GGG----HHHHTTTTS--HHHHHHHHHHHHHHHHHHHHHHHHHH-

Foldseek 3Di:
DQLVVLAPDQKDAFKWWDDFLADTAGFMWGDDSFWIKTQGDPDDCPVVDCPDPRNDMDIDTLLQFFDKDKDKDWDDDVVHDIAIKIWIWTQGQLRTIIIMIGRHHVVRVSVRSSSVPSNQDPAPLSAQQLVDDDPDDQPDALVPLQDPVVVVVVVCVQPNQQKDKDQLCPLHPQAVFADRIAIATPPADSVLLSQQLVQFFSSFAWGFLDAQRVLRATEIEGAFGQLAPVRDDRLSSLVRVCSRADVVFAAEEEAQDDPVVQVCQRNVRGHHDDCVSNVRYHYDYAHADDQLLQLQLQLQLLVLLPDPPDDPVVSVVSNVVSCNLVNLLSLLVLLLVQLCCCPVVSHYYYYYYHGRQFSVLLSSLSNCVLRALQCQEPSNVSNSCCRSHANSQNFLVLQQSHHRPDADPVSGSVHGDRVVSSLLNVVLLCVVVVQSHFWDPVSSSVVSSVSSGNSFQRNHGRHPSVCVVSVRSPSGGHPCSVCVPPVNVLVTTRLNHDHDRHRDNDDSDSVSGDDPCCSSVVSPDDCVVVVVVRVVSSVVSVVVVVVVVVVVVD/DQLVVLAPDQKDAFKWWDDFPADTAGFMWGDDSFWIKTQGDPDDCPVVDCPDPRNDMDIDTLLQFFDKDKDWDWDDDVVHDIFIWIWIWTQGQLRTIIIMIGRHHVVRVSVRSSSVPSNQDPACLSAQQLVDDDPDDQPDALVPLQDPVVVVVVVCVQPNQQKDKDQLCPLHPQAVFADRIAIATPPADSVLLSQQLVQFFSSFAWGFLDAQRVLRATEIEGAFGQLAPVRDDRLSSLVRVCSRADVVFAAEEEAQDDPVVQVCQRNVRGHHDDCVSNVRYHYDYAHADDQLLQQQLQLQLLVLLPDPPDDPVVSVVSNVVSCNLVNLLSLLVLLLVQLCCCPVVSHYYYYYYHGRQFSVLLSSLSNCVLRALQCQEPSNVSNSCCRSHANSQNFLVLQLSHHRPDADPVSGSVHGPRVLSSLLNVVLLC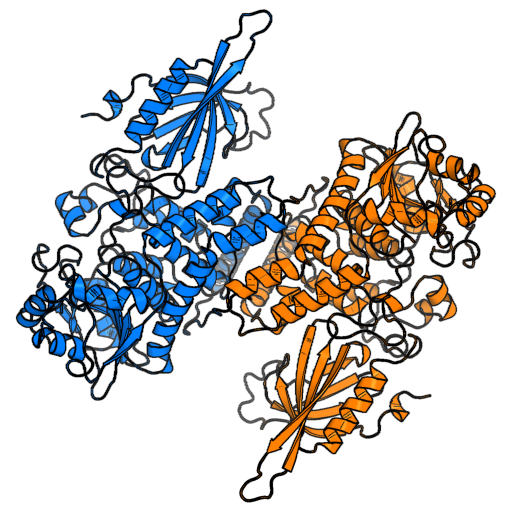VVVVQSHFWDPVSSSVVSSVSSGNSFQRNHGRHPSVCVVSVRSPSGGHPCSVCVPPVNVLVTTRLNHDHDRHRDNDDSDSVSGDDPCCSSVVSPDDCVVVVVVRVVSSVVSVVVVVVVVVVVVD

Solvent-accessible surface area (backbone atoms only — not comparable to full-atom values): 57967 Å² total; per-residue (Å²): 135,64,61,58,76,63,51,86,62,45,64,46,72,73,27,32,38,68,42,50,99,55,76,69,42,52,17,28,40,38,53,55,67,54,34,41,34,40,41,60,49,80,64,82,66,75,87,57,84,80,69,59,86,69,82,56,67,48,79,38,50,28,51,34,38,34,37,70,46,79,43,78,45,77,46,68,52,92,96,50,68,81,42,55,19,16,37,41,35,42,31,27,48,75,72,46,56,33,32,34,39,28,73,41,34,67,58,37,51,52,47,45,52,35,47,49,50,58,30,59,55,84,74,68,84,82,39,49,14,65,68,50,76,76,90,65,81,65,86,47,63,42,83,67,68,65,40,65,66,58,53,47,54,55,46,39,74,69,60,50,82,53,54,38,81,38,60,75,21,47,90,31,70,61,22,51,38,40,44,37,60,41,56,41,52,52,86,61,52,64,67,39,51,57,55,21,13,75,39,14,30,85,24,29,39,80,34,68,73,44,76,42,72,94,48,66,15,33,38,27,38,24,20,22,38,45,24,21,82,79,60,54,82,56,67,47,36,44,52,54,60,52,58,68,44,50,92,93,48,48,34,34,35,40,31,42,37,28,64,77,59,51,66,54,27,19,77,74,38,26,35,72,85,50,57,82,75,38,67,57,40,48,81,43,67,36,74,48,75,56,54,51,56,52,30,51,13,46,25,44,43,50,52,54,64,68,47,74,84,53,52,51,71,58,46,43,54,47,55,54,70,21,37,45,67,55,51,42,41,49,46,47,42,52,9,50,49,53,36,42,37,28,69,73,64,44,19,26,36,38,32,18,36,60,60,29,51,47,69,26,34,38,31,52,46,51,17,45,43,31,57,34,50,55,39,31,32,59,67,32,32,52,40,46,45,43,54,47,32,46,36,45,17,28,41,32,53,46,18,35,63,30,48,55,79,38,69,44,87,84,49,38,74,58,27,26,56,54,67,52,48,40,50,49,40,51,49,56,44,37,71,71,39,62,27,47,26,35,43,34,73,62,43,55,53,48,52,52,42,39,48,48,36,46,62,35,35,66,48,56,41,39,17,46,49,51,28,59,76,67,37,38,81,79,53,30,47,38,50,54,19,54,48,66,31,69,89,51,33,64,78,26,50,30,77,57,44,44,91,44,84,60,64,60,79,74,82,71,42,51,87,73,64,73,82,60,51,76,62,64,37,44,86,77,51,82,55,64,57,60,53,50,44,51,50,50,50,45,52,42,49,53,47,47,53,47,51,52,47,54,52,69,69,96,134,64,59,58,76,62,49,86,63,45,65,47,72,72,27,33,38,68,41,49,100,53,75,67,43,52,17,29,40,36,51,53,67,54,33,41,34,39,41,61,49,80,64,83,67,74,89,58,84,79,71,56,87,69,82,55,68,46,78,38,50,27,53,32,38,35,37,72,46,78,43,79,45,79,45,68,52,92,95,48,65,82,42,55,19,17,36,41,36,44,32,27,49,76,72,45,56,33,33,33,40,29,73,42,34,67,59,37,52,51,47,46,52,36,48,48,51,58,30,59,56,84,74,69,85,82,38,50,15,64,71,52,76,75,90,64,81,67,84,47,63,42,80,67,70,66,41,65,67,59,52,47,55,56,47,40,74,69,62,51,82,54,55,37,80,39,60,76,20,49,90,33,70,61,20,50,38,39,44,39,59,41,55,41,52,52,86,59,53,65,68,38,50,55,54,21,12,76,39,14,29,82,22,30,40,80,33,69,73,44,76,42,73,94,46,67,15,31,37,28,38,23,19,22,37,47,24,22,82,78,60,53,81,57,69,48,36,43,51,53,63,53,57,69,44,51,93,93,45,46,34,35,34,41,30,41,36,27,63,76,60,51,68,55,29,19,76,72,38,26,34,73,85,50,58,81,74,38,67,56,40,46,80,44,67,35,74,48,76,56,57,51,57,52,29,51,12,45,25,43,44,51,51,53,62,66,47,75,86,51,51,53,71,57,46,45,54,48,55,55,71,20,37,45,67,54,50,41,41,49,45,46,42,52,10,49,50,53,36,41,38,28,69,75,65,46,20,26,37,38,31,17,35,61,59,30,51,47,70,28,33,38,29,52,48,52,18,43,43,32,57,34,48,56,39,30,32,60,67,33,33,51,40,45,45,44,54,49,32,44,36,44,16,29,39,34,54,47,16,33,63,30,50,54,78,39,70,44,86,83,50,38,74,59,27,26,58,54,68,54,49,40,50,50,38,51,50,57,45,38,70,71,39,60,25,48,27,35,44,34,73,61,43,56,52,50,52,52,43,39,49,48,37,44,63,34,34,67,47,56,42,39,17,46,50,52,28,59,76,68,38,39,80,78,53,29,46,38,48,53,20,54,48,67,30,68,90,50,34,64,77,27,49,30,78,57,44,43,92,44,84,59,62,60,80,72,83,72,42,50,87,72,65,70,82,60,50,77,63,66,36,45,86,77,51,83,55,64,56,61,52,50,45,52,51,51,50,47,52,40,49,54,47,48,54,46,52,52,49,53,53,69,69,95

Nearest PDB structures (foldseek):
  5c16-assembly4_D  TM=9.195E-01  e=1.420E-42  Homo sapiens
  1zvr-assembly1_A  TM=9.024E-01  e=1.420E-42  Homo sapiens
  5gnh-assembly3_B  TM=9.126E-01  e=4.988E-42  Homo sapiens
  2yf0-assembly1_A-2  TM=7.693E-01  e=1.037E-42  Homo sapiens
  4y7i-assembly1_B  TM=9.502E-01  e=1.503E-33  Homo sapiens